Protein AF-A0A1Q6UG40-F1 (afdb_monomer_lite)

Foldseek 3Di:
DPDDPVVVVVVVVVVVVVVVVVDDDDCPVVVVLPPQQVVVVCPPPPPDDDDDAAAAPPVVLVVVLLCVLADPVLVVLLSVLSVCVRVCPPVLVVVLVVLVVVLVVLVVVLVVLVVVCVVDPCVPVSVVVSVVSVVVSVVSVVVSVVSVPPLSLVPHDLRNNLVLLLVVVCVVAVSVCCRVPVPLPADADPVRHGHDDSVSCNLDPVSVLSSLSSLLSSVVCVVPVPQPSDSCSVCVVCVVPDHSVSSSVVSVVVVVVVLVPDDDDDPQQSLLPPQWAFPAADPVFQKTKIKHQALSNQVSLCVQQVEDRHDPPCHVCSNVVQKIKIFIFHQDPVRGTHTAWMFIAGPQAGPDIAGRHRHAGDQVCLVVVLVVVCSSVVDNPVQVCVVVVRYDPQLSRAWDAAPVRGIDGLVPDDAATEHAEEELVSRDQQSQQRYAYAEYEQAAEDDPVSLSSVVSHNHYQAYACVNYQYDLVVVVVSLVVCVVVVNVRSVNRLLPHLVVLSNQWFAADPLEPPDSPPPDDDRIDRQLPDPAQGETEEHAAEPVVLVRGQQQRYEYAEYEYEEEDDQSSLVSQLNHPEYQEYEDENYEPVHDQAAENQSHHYDWAPYALVVCLPVPPPQDLDDDPPPSPPSRQVRTFREYEYAQYHPDHDQQRYHHHLQHAEYGYEYLEEHDLVEQEAEPQSNQNHQYDEYENYEPVNYQYYHHHLNHQEYYYYLYEPQNPQAAEQLSNQNHQEYEAYLYEAANHQEYHHHQNHAYYEHEQYHYHLAHEAACQNNLNHAEYEYYNPPQHEPNYQYYHHHLNYQEYEYYSYEHARHQEDACLSNLNHAYYEAENYEAQRHQEYEAEPYHYYYHNYYHHPNRDYHYHYRDPDDPDPDDDDDDDDDDD

Secondary structure (DSSP, 8-state):
--SHHHHHHHHHHHHHHHHTSSS--S-HHHHHHHHHHHHHHHHHH--S-------BTTHHHHHHHHHTTS-HHHHHHHHHHHHHHHHHHHHHHHHHHHHHHHHHHHHHHHHHHHHHHHH-S-HHHHHHHHHHHHHHHHHHHHHHHHTT---TTTTS-HHHHHHHHHHHHIIIIIHHHHHHT-TT--EE-TTS-EE--HHHHHTSHHHHHHHHHHHHHHHHHHH-TTT-SSTHHHHHHTTT--SHHHHHHHHHHHHHHHHHS-----HHHHHTTTTEEEEEEETTTTEEEEEE-SHHHHHHHHHHH-STT-TTTTHHHHHTTSEEEEEEEEEPTTS-EEEEEEEEEETTEEEEEE-GGG-PPPGGGHHHHHHHHHHHHS---HHHHHHTT-B--GGGGTEEE-TTS-EEESTT--S-EEES-EETTTS-GGGGGGEEES-EE--SB--HHHHHHHTTSSEE--EE-TT--B-HHHHHHHHHHHHHTT-HHHHHHHHT-TTGGGGTEEPBP-SS---TT-SS----EEGGG--S-EEEEEEEE-HHHHHH--GGGEEEEEEEEEEE--HHHHHHHTTSSEEEEEEEEEEE-TT-SSEE-TT--B------GGGSTTS-GGGSS--STT-GGGHHHHHSS-EEEEES-BSPPPGGGEE--TT--EEEEEEEEE--TT--EEE-TT-TT--EEEEEEEE-TT-SEEEPPTT--EEEEES-B-TT-SEEE-TT-TT--EEEEES-EETT-SEEE--TT--EEEEES-EE-TT-EEE-TT-TT--EEEEE-GGG-B---SEEEPPTT--EEEEES-B-SS--EEE-TT-TT--EEEEES-EETT--EEEEESSEEEEES-EE-TTPEEEEEP----PPPP-PPPPPP----

Structure (mmCIF, N/CA/C/O backbone):
data_AF-A0A1Q6UG40-F1
#
_entry.id   AF-A0A1Q6UG40-F1
#
loop_
_atom_site.group_PDB
_atom_site.id
_atom_site.type_symbol
_atom_site.label_atom_id
_atom_site.label_alt_id
_atom_site.label_comp_id
_atom_site.label_asym_id
_atom_site.label_entity_id
_atom_site.label_seq_id
_atom_site.pdbx_PDB_ins_code
_atom_site.Cartn_x
_atom_site.Cartn_y
_atom_site.Cartn_z
_atom_site.occupancy
_atom_site.B_iso_or_equiv
_atom_site.auth_seq_id
_atom_site.auth_comp_id
_atom_site.auth_asym_id
_atom_site.auth_atom_id
_atom_site.pdbx_PDB_model_num
ATOM 1 N N . MET A 1 1 ? -66.077 -42.762 45.509 1.00 39.59 1 MET A N 1
ATOM 2 C CA . MET A 1 1 ? -64.670 -42.883 45.060 1.00 39.59 1 MET A CA 1
ATOM 3 C C . MET A 1 1 ? -64.153 -41.553 44.498 1.00 39.59 1 MET A C 1
ATOM 5 O O . MET A 1 1 ? -63.735 -41.480 43.356 1.00 39.59 1 MET A O 1
ATOM 9 N N . PHE A 1 2 ? -64.193 -40.487 45.300 1.00 36.03 2 PHE A N 1
ATOM 10 C CA . PHE A 1 2 ? -63.663 -39.154 44.973 1.00 36.03 2 PHE A CA 1
ATOM 11 C C . PHE A 1 2 ? -63.249 -38.512 46.306 1.00 36.03 2 PHE A C 1
ATOM 13 O O . PHE A 1 2 ? -63.981 -37.710 46.870 1.00 36.03 2 PHE A O 1
ATOM 20 N N . SER A 1 3 ? -62.140 -38.963 46.897 1.00 40.56 3 SER A N 1
ATOM 21 C CA . SER A 1 3 ? -61.566 -38.284 48.078 1.00 40.56 3 SER A CA 1
ATOM 22 C C . SER A 1 3 ? -60.092 -38.599 48.356 1.00 40.56 3 SER A C 1
ATOM 24 O O . SER A 1 3 ? -59.458 -37.835 49.072 1.00 40.56 3 SER A O 1
ATOM 26 N N . GLN A 1 4 ? -59.498 -39.645 47.766 1.00 37.47 4 GLN A N 1
ATOM 27 C CA . GLN A 1 4 ? -58.098 -40.003 48.056 1.00 37.47 4 GLN A CA 1
ATOM 28 C C . GLN A 1 4 ? -57.055 -39.359 47.121 1.00 37.47 4 GLN A C 1
ATOM 30 O O . GLN A 1 4 ? -55.926 -39.129 47.544 1.00 37.47 4 GLN A O 1
ATOM 35 N N . SER A 1 5 ? -57.414 -38.958 45.897 1.00 40.28 5 SER A N 1
ATOM 36 C CA . SER A 1 5 ? -56.448 -38.369 44.946 1.00 40.28 5 SER A CA 1
ATOM 37 C C . SER A 1 5 ? -56.150 -36.883 45.191 1.00 40.28 5 SER A C 1
ATOM 39 O O . SER A 1 5 ? -55.097 -36.397 44.796 1.00 40.28 5 SER A O 1
ATOM 41 N N . PHE A 1 6 ? -57.040 -36.154 45.873 1.00 39.97 6 PHE A N 1
ATOM 42 C CA . PHE A 1 6 ? -56.840 -34.726 46.158 1.00 39.97 6 PHE A CA 1
ATOM 43 C C . PHE A 1 6 ? -55.908 -34.502 47.360 1.00 39.97 6 PHE A C 1
ATOM 45 O O . PHE A 1 6 ? -55.120 -33.560 47.373 1.00 39.97 6 PHE A O 1
ATOM 52 N N . PHE A 1 7 ? -55.936 -35.415 48.336 1.00 38.53 7 PHE A N 1
ATOM 53 C CA . PHE A 1 7 ? -55.075 -35.359 49.521 1.00 38.53 7 PHE A CA 1
ATOM 54 C C . PHE A 1 7 ? -53.616 -35.729 49.205 1.00 38.53 7 PHE A C 1
ATOM 56 O O . PHE A 1 7 ? -52.702 -35.125 49.757 1.00 38.53 7 PHE A O 1
ATOM 63 N N . ALA A 1 8 ? -53.387 -36.649 48.259 1.00 40.66 8 ALA A N 1
ATOM 64 C CA . ALA A 1 8 ? -52.042 -37.026 47.813 1.00 40.66 8 ALA A CA 1
ATOM 65 C C . ALA A 1 8 ? -51.332 -35.897 47.038 1.00 40.66 8 ALA A C 1
ATOM 67 O O . ALA A 1 8 ? -50.136 -35.680 47.218 1.00 40.66 8 ALA A O 1
ATOM 68 N N . ILE A 1 9 ? -52.074 -35.128 46.232 1.00 46.69 9 ILE A N 1
ATOM 69 C CA . ILE A 1 9 ? -51.535 -33.972 45.498 1.00 46.69 9 ILE A CA 1
ATOM 70 C C . ILE A 1 9 ? -51.233 -32.810 46.458 1.00 46.69 9 ILE A C 1
ATOM 72 O O . ILE A 1 9 ? -50.207 -32.148 46.310 1.00 46.69 9 ILE A O 1
ATOM 76 N N . LEU A 1 10 ? -52.066 -32.601 47.488 1.00 40.84 10 LEU A N 1
ATOM 77 C CA . LEU A 1 10 ? -51.805 -31.585 48.513 1.00 40.84 10 LEU A CA 1
ATOM 78 C C . LEU A 1 10 ? -50.576 -31.926 49.375 1.00 40.84 10 LEU A C 1
ATOM 80 O O . LEU A 1 10 ? -49.782 -31.036 49.669 1.00 40.84 10 LEU A O 1
ATOM 84 N N . LEU A 1 11 ? -50.381 -33.203 49.738 1.00 42.00 11 LEU A N 1
ATOM 85 C CA . LEU A 1 11 ? -49.200 -33.647 50.491 1.00 42.00 11 LEU A CA 1
ATOM 86 C C . LEU A 1 11 ? -47.909 -33.548 49.669 1.00 42.00 11 LEU A C 1
ATOM 88 O O . LEU A 1 11 ? -46.872 -33.185 50.219 1.00 42.00 11 LEU A O 1
ATOM 92 N N . TYR A 1 12 ? -47.969 -33.806 48.359 1.00 46.62 12 TYR A N 1
ATOM 93 C CA . TYR A 1 12 ? -46.810 -33.655 47.475 1.00 46.62 12 TYR A CA 1
ATOM 94 C C . TYR A 1 12 ? -46.382 -32.185 47.347 1.00 46.62 12 TYR A C 1
ATOM 96 O O . TYR A 1 12 ? -45.188 -31.891 47.404 1.00 46.62 12 TYR A O 1
ATOM 104 N N . PHE A 1 13 ? -47.347 -31.256 47.270 1.00 43.81 13 PHE A N 1
ATOM 105 C CA . PHE A 1 13 ? -47.090 -29.809 47.272 1.00 43.81 13 PHE A CA 1
ATOM 106 C C . PHE A 1 13 ? -46.579 -29.288 48.626 1.00 43.81 13 PHE A C 1
ATOM 108 O O . PHE A 1 13 ? -45.712 -28.417 48.650 1.00 43.81 13 PHE A O 1
ATOM 115 N N . PHE A 1 14 ? -47.053 -29.829 49.755 1.00 41.72 14 PHE A N 1
ATOM 116 C CA . PHE A 1 14 ? -46.550 -29.446 51.083 1.00 41.72 14 PHE A CA 1
ATOM 117 C C . PHE A 1 14 ? -45.149 -30.006 51.376 1.00 41.72 14 PHE A C 1
ATOM 119 O O . PHE A 1 14 ? -44.332 -29.304 51.968 1.00 41.72 14 PHE A O 1
ATOM 126 N N . ALA A 1 15 ? -44.834 -31.221 50.915 1.00 40.84 15 ALA A N 1
ATOM 127 C CA . ALA A 1 15 ? -43.503 -31.813 51.067 1.00 40.84 15 ALA A CA 1
ATOM 128 C C . ALA A 1 15 ? -42.444 -31.103 50.202 1.00 40.84 15 ALA A C 1
ATOM 130 O O . ALA A 1 15 ? -41.329 -30.871 50.663 1.00 40.84 15 ALA A O 1
ATOM 131 N N . THR A 1 16 ? -42.799 -30.677 48.983 1.00 44.38 16 THR A N 1
ATOM 132 C CA . THR A 1 16 ? -41.901 -29.860 48.140 1.00 44.38 16 THR A CA 1
ATOM 133 C C . THR A 1 16 ? -41.761 -28.424 48.645 1.00 44.38 16 THR A C 1
ATOM 135 O O . THR A 1 16 ? -40.687 -27.843 48.501 1.00 44.38 16 THR A O 1
ATOM 138 N N . ALA A 1 17 ? -42.789 -27.867 49.295 1.00 40.03 17 ALA A N 1
ATOM 139 C CA . ALA A 1 17 ? -42.702 -26.557 49.938 1.00 40.03 17 ALA A CA 1
ATOM 140 C C . ALA A 1 17 ? -41.814 -26.566 51.196 1.00 40.03 17 ALA A C 1
ATOM 142 O O . ALA A 1 17 ? -41.094 -25.596 51.411 1.00 40.03 17 ALA A O 1
ATOM 143 N N . LEU A 1 18 ? -41.803 -27.644 51.996 1.00 36.28 18 LEU A N 1
ATOM 144 C CA . LEU A 1 18 ? -40.934 -27.735 53.180 1.00 36.28 18 LEU A CA 1
ATOM 145 C C . LEU A 1 18 ? -39.449 -27.910 52.820 1.00 36.28 18 LEU A C 1
ATOM 147 O O . LEU A 1 18 ? -38.599 -27.307 53.465 1.00 36.28 18 LEU A O 1
ATOM 151 N N . ILE A 1 19 ? -39.136 -28.661 51.758 1.00 42.12 19 ILE A N 1
ATOM 152 C CA . ILE A 1 19 ? -37.749 -28.866 51.293 1.00 42.12 19 ILE A CA 1
ATOM 153 C C . ILE A 1 19 ? -37.148 -27.573 50.700 1.00 42.12 19 ILE A C 1
ATOM 155 O O . ILE A 1 19 ? -35.935 -27.387 50.703 1.00 42.12 19 ILE A O 1
ATOM 159 N N . PHE A 1 20 ? -37.984 -26.634 50.244 1.00 37.16 20 PHE A N 1
ATOM 160 C CA . PHE A 1 20 ? -37.540 -25.346 49.698 1.00 37.16 20 PHE A CA 1
ATOM 161 C C . PHE A 1 20 ? -37.399 -24.218 50.735 1.00 37.16 20 PHE A C 1
ATOM 163 O O . PHE A 1 20 ? -36.894 -23.150 50.392 1.00 37.16 20 PHE A O 1
ATOM 170 N N . VAL A 1 21 ? -37.815 -24.426 51.990 1.00 37.66 21 VAL A N 1
ATOM 171 C CA . VAL A 1 21 ? -37.723 -23.405 53.056 1.00 37.66 21 VAL A CA 1
ATOM 172 C C . VAL A 1 21 ? -36.358 -23.410 53.765 1.00 37.66 21 VAL A C 1
ATOM 174 O O . VAL A 1 21 ? -36.013 -22.421 54.404 1.00 37.66 21 VAL A O 1
ATOM 177 N N . GLU A 1 22 ? -35.521 -24.435 53.578 1.00 37.16 22 GLU A N 1
ATOM 178 C CA . GLU A 1 22 ? -34.162 -24.470 54.154 1.00 37.16 22 GLU A CA 1
ATOM 179 C C . GLU A 1 22 ? -33.068 -23.838 53.277 1.00 37.16 22 GLU A C 1
ATOM 181 O O . GLU A 1 22 ? -31.968 -23.597 53.764 1.00 37.16 22 GLU A O 1
ATOM 186 N N . ASN A 1 23 ? -33.358 -23.465 52.026 1.00 37.25 23 ASN A N 1
ATOM 187 C CA . ASN A 1 23 ? -32.392 -22.786 51.159 1.00 37.25 23 ASN A CA 1
ATOM 188 C C . ASN A 1 23 ? -32.897 -21.391 50.767 1.00 37.25 23 ASN A C 1
ATOM 190 O O . ASN A 1 23 ? -33.620 -21.214 49.789 1.00 37.25 23 ASN A O 1
ATOM 194 N N . ASN A 1 24 ? -32.496 -20.390 51.555 1.00 44.00 24 ASN A N 1
ATOM 195 C CA . ASN A 1 24 ? -32.665 -18.958 51.286 1.00 44.00 24 ASN A CA 1
ATOM 196 C C . ASN A 1 24 ? -32.264 -18.593 49.841 1.00 44.00 24 ASN A C 1
ATOM 198 O O . ASN A 1 24 ? -31.086 -18.366 49.600 1.00 44.00 24 ASN A O 1
ATOM 202 N N . LEU A 1 25 ? -33.215 -18.478 48.901 1.00 34.88 25 LEU A N 1
ATOM 203 C CA . LEU A 1 25 ? -33.052 -17.757 47.622 1.00 34.88 25 LEU A CA 1
ATOM 204 C C . LEU A 1 25 ? -34.414 -17.457 46.947 1.00 34.88 25 LEU A C 1
ATOM 206 O O . LEU A 1 25 ? -35.075 -18.322 46.372 1.00 34.88 25 LEU A O 1
ATOM 210 N N . THR A 1 26 ? -34.842 -16.194 47.070 1.00 39.25 26 THR A N 1
ATOM 211 C CA . THR A 1 26 ? -35.424 -15.292 46.036 1.00 39.25 26 THR A CA 1
ATOM 212 C C . THR A 1 26 ? -36.375 -15.805 44.932 1.00 39.25 26 THR A C 1
ATOM 214 O O . THR A 1 26 ? -36.598 -15.086 43.961 1.00 39.25 26 THR A O 1
ATOM 217 N N . THR A 1 27 ? -37.043 -16.952 45.064 1.00 35.75 27 THR A N 1
ATOM 218 C CA . THR A 1 27 ? -37.888 -17.495 43.970 1.00 35.75 27 THR A CA 1
ATOM 219 C C . THR A 1 27 ? -39.398 -17.355 44.229 1.00 35.75 27 THR A C 1
ATOM 221 O O . THR A 1 27 ? -40.209 -17.304 43.302 1.00 35.75 27 THR A O 1
ATOM 224 N N . THR A 1 28 ? -39.816 -17.171 45.484 1.00 33.97 28 THR A N 1
ATOM 225 C CA . THR A 1 28 ? -41.243 -17.141 45.865 1.00 33.97 28 THR A CA 1
ATOM 226 C C . THR A 1 28 ? -41.957 -15.842 45.467 1.00 33.97 28 THR A C 1
ATOM 228 O O . THR A 1 28 ? -43.150 -15.858 45.165 1.00 33.97 28 THR A O 1
ATOM 231 N N . ARG A 1 29 ? -41.232 -14.715 45.354 1.00 31.70 29 ARG A N 1
ATOM 232 C CA . ARG A 1 29 ? -41.783 -13.477 44.762 1.00 31.70 29 ARG A CA 1
ATOM 233 C C . ARG A 1 29 ? -42.000 -13.597 43.250 1.00 31.70 29 ARG A C 1
ATOM 235 O O . ARG A 1 29 ? -42.876 -12.925 42.722 1.00 31.70 29 ARG A O 1
ATOM 242 N N . PHE A 1 30 ? -41.285 -14.495 42.572 1.00 38.28 30 PHE A N 1
ATOM 243 C CA . PHE A 1 30 ? -41.414 -14.717 41.130 1.00 38.28 30 PHE A CA 1
ATOM 244 C C . PHE A 1 30 ? -42.687 -15.503 40.768 1.00 38.28 30 PHE A C 1
ATOM 246 O O . PHE A 1 30 ? -43.338 -15.189 39.777 1.00 38.28 30 PHE A O 1
ATOM 253 N N . MET A 1 31 ? -43.116 -16.476 41.582 1.00 31.36 31 MET A N 1
ATOM 254 C CA . MET A 1 31 ? -44.315 -17.274 41.267 1.00 31.36 31 MET A CA 1
ATOM 255 C C . MET A 1 31 ? -45.640 -16.519 41.439 1.00 31.36 31 MET A C 1
ATOM 257 O O . MET A 1 31 ? -46.554 -16.698 40.631 1.00 31.36 31 MET A O 1
ATOM 261 N N . LEU A 1 32 ? -45.740 -15.624 42.426 1.00 35.66 32 LEU A N 1
ATOM 262 C CA . LEU A 1 32 ? -46.936 -14.790 42.616 1.00 35.66 32 LEU A CA 1
ATOM 263 C C . LEU A 1 32 ? -47.108 -13.746 41.502 1.00 35.66 32 LEU A C 1
ATOM 265 O O . LEU A 1 32 ? -48.207 -13.224 41.318 1.00 35.66 32 LEU A O 1
ATOM 269 N N . LEU A 1 33 ? -46.057 -13.495 40.707 1.00 41.19 33 LEU A N 1
ATOM 270 C CA . LEU A 1 33 ? -46.097 -12.526 39.620 1.00 41.19 33 LEU A CA 1
ATOM 271 C C . LEU A 1 33 ? -46.710 -13.060 38.305 1.00 41.19 33 LEU A C 1
ATOM 273 O O . LEU A 1 33 ? -47.252 -12.285 37.516 1.00 41.19 33 LEU A O 1
ATOM 277 N N . PHE A 1 34 ? -46.697 -14.380 38.083 1.00 40.41 34 PHE A N 1
ATOM 278 C CA . PHE A 1 34 ? -46.895 -14.982 36.752 1.00 40.41 34 PHE A CA 1
ATOM 279 C C . PHE A 1 34 ? -48.309 -15.511 36.436 1.00 40.41 34 PHE A C 1
ATOM 281 O O . PHE A 1 34 ? -48.671 -15.615 35.263 1.00 40.41 34 PHE A O 1
ATOM 288 N N . CYS A 1 35 ? -49.138 -15.825 37.435 1.00 39.09 35 CYS A N 1
ATOM 289 C CA . CYS A 1 35 ? -50.489 -16.372 37.206 1.00 39.09 35 CYS A CA 1
ATOM 290 C C . CYS A 1 35 ? -51.530 -15.396 36.599 1.00 39.09 35 CYS A C 1
ATOM 292 O O . CYS A 1 35 ? -52.339 -15.844 35.783 1.00 39.09 35 CYS A O 1
ATOM 294 N N . PRO A 1 36 ? -51.552 -14.087 36.924 1.00 43.34 36 PRO A N 1
ATOM 295 C CA . PRO A 1 36 ? -52.635 -13.192 36.485 1.00 43.34 36 PRO A CA 1
ATOM 296 C C . PRO A 1 36 ? -52.672 -12.943 34.967 1.00 43.34 36 PRO A C 1
ATOM 298 O O . PRO A 1 36 ? -53.741 -12.933 34.358 1.00 43.34 36 PRO A O 1
ATOM 301 N N . ILE A 1 37 ? -51.495 -12.831 34.341 1.00 43.56 37 ILE A N 1
ATOM 302 C CA . ILE A 1 37 ? -51.318 -12.537 32.908 1.00 43.56 37 ILE A CA 1
ATOM 303 C C . ILE A 1 37 ? -51.905 -13.669 32.049 1.00 43.56 37 ILE A C 1
ATOM 305 O O . ILE A 1 37 ? -52.737 -13.436 31.173 1.00 43.56 37 ILE A O 1
ATOM 309 N N . LEU A 1 38 ? -51.546 -14.918 32.365 1.00 44.66 38 LEU A N 1
ATOM 310 C CA . LEU A 1 38 ? -52.033 -16.122 31.679 1.00 44.66 38 LEU A CA 1
ATOM 311 C C . LEU A 1 38 ? -53.560 -16.284 31.783 1.00 44.66 38 LEU A C 1
ATOM 313 O O . LEU A 1 38 ? -54.207 -16.709 30.824 1.00 44.66 38 LEU A O 1
ATOM 317 N N . ILE A 1 39 ? -54.153 -15.910 32.921 1.00 43.97 39 ILE A N 1
ATOM 318 C CA . ILE A 1 39 ? -55.601 -16.014 33.161 1.00 43.97 39 ILE A CA 1
ATOM 319 C C . ILE A 1 39 ? -56.376 -14.910 32.418 1.00 43.97 39 ILE A C 1
ATOM 321 O O . ILE A 1 39 ? -57.445 -15.190 31.864 1.00 43.97 39 ILE A O 1
ATOM 325 N N . TYR A 1 40 ? -55.845 -13.683 32.355 1.00 45.38 40 TYR A N 1
ATOM 326 C CA . TYR A 1 40 ? -56.453 -12.570 31.614 1.00 45.38 40 TYR A CA 1
ATOM 327 C C . TYR A 1 40 ? -56.503 -12.850 30.102 1.00 45.38 40 TYR A C 1
ATOM 329 O O . TYR A 1 40 ? -57.566 -12.735 29.482 1.00 45.38 40 TYR A O 1
ATOM 337 N N . PHE A 1 41 ? -55.391 -13.323 29.526 1.00 44.62 41 PHE A N 1
ATOM 338 C CA . PHE A 1 41 ? -55.305 -13.656 28.100 1.00 44.62 41 PHE A CA 1
ATOM 339 C C . PHE A 1 41 ? -56.192 -14.841 27.701 1.00 44.62 41 PHE A C 1
ATOM 341 O O . PHE A 1 41 ? -56.800 -14.821 26.630 1.00 44.62 41 PHE A O 1
ATOM 348 N N . ARG A 1 42 ? -56.354 -15.840 28.579 1.00 43.12 42 ARG A N 1
ATOM 349 C CA . ARG A 1 42 ? -57.248 -16.981 28.321 1.00 43.12 42 ARG A CA 1
ATOM 350 C C . ARG A 1 42 ? -58.736 -16.594 28.397 1.00 43.12 42 ARG A C 1
ATOM 352 O O . ARG A 1 42 ? -59.542 -17.152 27.660 1.00 43.12 42 ARG A O 1
ATOM 359 N N . LYS A 1 43 ? -59.123 -15.624 29.241 1.00 41.44 43 LYS A N 1
ATOM 360 C CA . LYS A 1 43 ? -60.532 -15.201 29.426 1.00 41.44 43 LYS A CA 1
ATOM 361 C C . LYS A 1 43 ? -61.072 -14.241 28.352 1.00 41.44 43 LYS A C 1
ATOM 363 O O . LYS A 1 43 ? -62.271 -14.284 28.085 1.00 41.44 43 LYS A O 1
ATOM 368 N N . GLN A 1 44 ? -60.242 -13.376 27.759 1.00 43.09 44 GLN A N 1
ATOM 369 C CA . GLN A 1 44 ? -60.693 -12.331 26.816 1.00 43.09 44 GLN A CA 1
ATOM 370 C C . GLN A 1 44 ? -61.083 -12.861 25.421 1.00 43.09 44 GLN A C 1
ATOM 372 O O . GLN A 1 44 ? -61.948 -12.269 24.781 1.00 43.09 44 GLN A O 1
ATOM 377 N N . PHE A 1 45 ? -60.515 -13.985 24.965 1.00 36.38 45 PHE A N 1
ATOM 378 C CA . PHE A 1 45 ? -60.732 -14.490 23.597 1.00 36.38 45 PHE A CA 1
ATOM 379 C C . PHE A 1 45 ? -61.449 -15.848 23.491 1.00 36.38 45 PHE A C 1
ATOM 381 O O . PHE A 1 45 ? -62.003 -16.146 22.437 1.00 36.38 45 PHE A O 1
ATOM 388 N N . PHE A 1 46 ? -61.545 -16.635 24.570 1.00 41.34 46 PHE A N 1
ATOM 389 C CA . PHE A 1 46 ? -62.253 -17.930 24.571 1.00 41.34 46 PHE A CA 1
ATOM 390 C C . PHE A 1 46 ? -63.706 -17.849 25.079 1.00 41.34 46 PHE A C 1
ATOM 392 O O . PHE A 1 46 ? -64.241 -18.803 25.639 1.00 41.34 46 PHE A O 1
ATOM 399 N N . ARG A 1 47 ? -64.394 -16.717 24.864 1.00 33.84 47 ARG A N 1
ATOM 400 C CA . ARG A 1 47 ? -65.866 -16.649 24.957 1.00 33.84 47 ARG A CA 1
ATOM 401 C C . ARG A 1 47 ? -66.493 -17.003 23.607 1.00 33.84 47 ARG A C 1
ATOM 403 O O . ARG A 1 47 ? -67.119 -16.180 22.951 1.00 33.84 47 ARG A O 1
ATOM 410 N N . GLY A 1 48 ? -66.306 -18.249 23.203 1.00 29.27 48 GLY A N 1
ATOM 411 C CA . GLY A 1 48 ? -66.958 -18.879 22.061 1.00 29.27 48 GLY A CA 1
ATOM 412 C C . GLY A 1 48 ? -67.028 -20.371 22.348 1.00 29.27 48 GLY A C 1
ATOM 413 O O . GLY A 1 48 ? -66.082 -20.913 22.911 1.00 29.27 48 GLY A O 1
ATOM 414 N N . LYS A 1 49 ? -68.174 -20.996 22.063 1.00 32.50 49 LYS A N 1
ATOM 415 C CA . LYS A 1 49 ? -68.477 -22.411 22.338 1.00 32.50 49 LYS A CA 1
ATOM 416 C C . LYS A 1 49 ? -67.259 -23.315 22.095 1.00 32.50 49 LYS A C 1
ATOM 418 O O . LYS A 1 49 ? -66.633 -23.224 21.045 1.00 32.50 49 LYS A O 1
ATOM 423 N N . ILE A 1 50 ? -66.958 -24.181 23.064 1.00 38.19 50 ILE A N 1
ATOM 424 C CA . ILE A 1 50 ? -65.946 -25.234 22.942 1.00 38.19 50 ILE A CA 1
ATOM 425 C C . ILE A 1 50 ? -66.374 -26.145 21.785 1.00 38.19 50 ILE A C 1
ATOM 427 O O . ILE A 1 50 ? -67.346 -26.887 21.903 1.00 38.19 50 ILE A O 1
ATOM 431 N N . GLY A 1 51 ? -65.670 -26.017 20.666 1.00 38.19 51 GLY A N 1
ATOM 432 C CA . GLY A 1 51 ? -65.752 -26.854 19.477 1.00 38.19 51 GLY A CA 1
ATOM 433 C C . GLY A 1 51 ? -64.442 -26.702 18.702 1.00 38.19 51 GLY A C 1
ATOM 434 O O . GLY A 1 51 ? -64.069 -25.580 18.370 1.00 38.19 51 GLY A O 1
ATOM 435 N N . GLU A 1 52 ? -63.724 -27.816 18.541 1.00 51.25 52 GLU A N 1
ATOM 436 C CA . GLU A 1 52 ? -62.578 -28.079 17.646 1.00 51.25 52 GLU A CA 1
ATOM 437 C C . GLU A 1 52 ? -61.822 -26.857 17.082 1.00 51.25 52 GLU A C 1
ATOM 439 O O . GLU A 1 52 ? -61.946 -26.514 15.908 1.00 51.25 52 GLU A O 1
ATOM 444 N N . LYS A 1 53 ? -60.977 -26.202 17.889 1.00 61.94 53 LYS A N 1
ATOM 445 C CA . LYS A 1 53 ? -60.005 -25.228 17.367 1.00 61.94 53 LYS A CA 1
ATOM 446 C C . LYS A 1 53 ? -58.614 -25.538 17.910 1.00 61.94 53 LYS A C 1
ATOM 448 O O . LYS A 1 53 ? -58.425 -25.562 19.122 1.00 61.94 53 LYS A O 1
ATOM 453 N N . MET A 1 54 ? -57.670 -25.793 17.002 1.00 71.19 54 MET A N 1
ATOM 454 C CA . MET A 1 54 ? -56.264 -26.078 17.304 1.00 71.19 54 MET A CA 1
ATOM 455 C C . MET A 1 54 ? -55.642 -24.928 18.112 1.00 71.19 54 MET A C 1
ATOM 457 O O . MET A 1 54 ? -55.841 -23.756 17.779 1.00 71.19 54 MET A O 1
ATOM 461 N N . VAL A 1 55 ? -54.902 -25.258 19.174 1.00 84.44 55 VAL A N 1
ATOM 462 C CA . VAL A 1 55 ? -54.195 -24.292 20.035 1.00 84.44 55 VAL A CA 1
ATOM 463 C C . VAL A 1 55 ? -52.695 -24.590 20.083 1.00 84.44 55 VAL A C 1
ATOM 465 O O . VAL A 1 55 ? -52.254 -25.630 19.605 1.00 84.44 55 VAL A O 1
ATOM 468 N N . ILE A 1 56 ? -51.899 -23.680 20.653 1.00 83.81 56 ILE A N 1
ATOM 469 C CA . ILE A 1 56 ? -50.478 -23.930 20.939 1.00 83.81 56 ILE A CA 1
ATOM 470 C C . ILE A 1 56 ? -50.378 -24.721 22.249 1.00 83.81 56 ILE A C 1
ATOM 472 O O . ILE A 1 56 ? -50.817 -24.233 23.293 1.00 83.81 56 ILE A O 1
ATOM 476 N N . ALA A 1 57 ? -49.804 -25.923 22.196 1.00 82.12 57 ALA A N 1
ATOM 477 C CA . ALA A 1 57 ? -49.685 -26.835 23.334 1.00 82.12 57 ALA A CA 1
ATOM 478 C C . ALA A 1 57 ? -48.732 -26.291 24.414 1.00 82.12 57 ALA A C 1
ATOM 480 O O . ALA A 1 57 ? -49.083 -26.229 25.592 1.00 82.12 57 ALA A O 1
ATOM 481 N N . ASN A 1 58 ? -47.556 -25.812 24.005 1.00 87.62 58 ASN A N 1
ATOM 482 C CA . ASN A 1 58 ? -46.529 -25.209 24.860 1.00 87.62 58 ASN A CA 1
ATOM 483 C C . ASN A 1 58 ? -46.630 -23.672 24.863 1.00 87.62 58 ASN A C 1
ATOM 485 O O . ASN A 1 58 ? -45.683 -22.936 24.579 1.00 87.62 58 ASN A O 1
ATOM 489 N N . PHE A 1 59 ? -47.836 -23.162 25.140 1.00 81.19 59 PHE A N 1
ATOM 490 C CA . PHE A 1 59 ? -48.136 -21.727 25.056 1.00 81.19 59 PHE A CA 1
ATOM 491 C C . PHE A 1 59 ? -47.245 -20.877 25.975 1.00 81.19 59 PHE A C 1
ATOM 493 O O . PHE A 1 59 ? -46.897 -19.745 25.637 1.00 81.19 59 PHE A O 1
ATOM 500 N N . ARG A 1 60 ? -46.847 -21.413 27.134 1.00 75.25 60 ARG A N 1
ATOM 501 C CA . ARG A 1 60 ? -45.978 -20.709 28.084 1.00 75.25 60 ARG A CA 1
ATOM 502 C C . ARG A 1 60 ? -44.593 -20.463 27.483 1.00 75.25 60 ARG A C 1
ATOM 504 O O . ARG A 1 60 ? -44.096 -19.346 27.554 1.00 75.25 60 ARG A O 1
ATOM 511 N N . GLU A 1 61 ? -44.015 -21.481 26.869 1.00 81.44 61 GLU A N 1
ATOM 512 C CA . GLU A 1 61 ? -42.701 -21.463 26.234 1.00 81.44 61 GLU A CA 1
ATOM 513 C C . GLU A 1 61 ? -42.722 -20.577 24.981 1.00 81.44 61 GLU A C 1
ATOM 515 O O . GLU A 1 61 ? -41.870 -19.706 24.822 1.00 81.44 61 GLU A O 1
ATOM 520 N N . TYR A 1 62 ? -43.768 -20.693 24.159 1.00 83.50 62 TYR A N 1
ATOM 521 C CA . TYR A 1 62 ? -44.007 -19.803 23.019 1.00 83.50 62 TYR A CA 1
ATOM 522 C C . TYR A 1 62 ? -44.068 -18.324 23.430 1.00 83.50 62 TYR A C 1
ATOM 524 O O . TYR A 1 62 ? -43.382 -17.477 22.857 1.00 83.50 62 TYR A O 1
ATOM 532 N N . THR A 1 63 ? -44.869 -17.998 24.451 1.00 78.88 63 THR A N 1
ATOM 533 C CA . THR A 1 63 ? -44.964 -16.613 24.933 1.00 78.88 63 THR A CA 1
ATOM 534 C C . THR A 1 63 ? -43.675 -16.124 25.580 1.00 78.88 63 THR A C 1
ATOM 536 O O . THR A 1 63 ? -43.441 -14.921 25.566 1.00 78.88 63 THR A O 1
ATOM 539 N N . ALA A 1 64 ? -42.833 -17.011 26.121 1.00 76.56 64 ALA A N 1
ATOM 540 C CA . ALA A 1 64 ? -41.513 -16.638 26.614 1.00 76.56 64 ALA A CA 1
ATOM 541 C C . ALA A 1 64 ? -40.595 -16.194 25.465 1.00 76.56 64 ALA A C 1
ATOM 543 O O . ALA A 1 64 ? -39.990 -15.137 25.577 1.00 76.56 64 ALA A O 1
ATOM 544 N N . VAL A 1 65 ? -40.585 -16.912 24.336 1.00 77.50 65 VAL A N 1
ATOM 545 C CA . VAL A 1 65 ? -39.805 -16.518 23.145 1.00 77.50 65 VAL A CA 1
ATOM 546 C C . VAL A 1 65 ? -40.270 -15.179 22.581 1.00 77.50 65 VAL A C 1
ATOM 548 O O . VAL A 1 65 ? -39.450 -14.328 22.267 1.00 77.50 65 VAL A O 1
ATOM 551 N N . LEU A 1 66 ? -41.582 -14.931 22.498 1.00 79.50 66 LEU A N 1
ATOM 552 C CA . LEU A 1 66 ? -42.081 -13.632 22.023 1.00 79.50 66 LEU A CA 1
ATOM 553 C C . LEU A 1 66 ? -41.720 -12.459 22.941 1.00 79.50 66 LEU A C 1
ATOM 555 O O . LEU A 1 66 ? -41.745 -11.313 22.497 1.00 79.50 66 LEU A O 1
ATOM 559 N N . ARG A 1 67 ? -41.388 -12.714 24.212 1.00 73.81 67 ARG A N 1
ATOM 560 C CA . ARG A 1 67 ? -40.912 -11.659 25.115 1.00 73.81 67 ARG A CA 1
ATOM 561 C C . ARG A 1 67 ? -39.501 -11.196 24.774 1.00 73.81 67 ARG A C 1
ATOM 563 O O . ARG A 1 67 ? -39.192 -10.054 25.089 1.00 73.81 67 ARG A O 1
ATOM 570 N N . ASP A 1 68 ? -38.708 -12.012 24.079 1.00 73.75 68 ASP A N 1
ATOM 571 C CA . ASP A 1 68 ? -37.356 -11.650 23.633 1.00 73.75 68 ASP A CA 1
ATOM 572 C C . ASP A 1 68 ? -37.361 -10.515 22.587 1.00 73.75 68 ASP A C 1
ATOM 574 O O . ASP A 1 68 ? -36.317 -9.953 22.277 1.00 73.75 68 ASP A O 1
ATOM 578 N N . VAL A 1 69 ? -38.535 -10.134 22.066 1.00 72.06 69 VAL A N 1
ATOM 579 C CA . VAL A 1 69 ? -38.729 -8.952 21.203 1.00 72.06 69 VAL A CA 1
ATOM 580 C C . VAL A 1 69 ? -38.593 -7.625 21.984 1.00 72.06 69 VAL A C 1
ATOM 582 O O . VAL A 1 69 ? -38.466 -6.556 21.376 1.00 72.06 69 VAL A O 1
ATOM 585 N N . TYR A 1 70 ? -38.610 -7.673 23.321 1.00 74.06 70 TYR A N 1
ATOM 586 C CA . TYR A 1 70 ? -38.648 -6.509 24.213 1.00 74.06 70 TYR A CA 1
ATOM 587 C C . TYR A 1 70 ? -37.539 -6.549 25.276 1.00 74.06 70 TYR A C 1
ATOM 589 O O . TYR A 1 70 ? -37.024 -7.616 25.613 1.00 74.06 70 TYR A O 1
ATOM 597 N N . SER A 1 71 ? -37.209 -5.395 25.867 1.00 64.44 71 SER A N 1
ATOM 598 C CA . SER A 1 71 ? -36.242 -5.329 26.969 1.00 64.44 71 SER A CA 1
ATOM 599 C C . SER A 1 71 ? -36.774 -5.929 28.280 1.00 64.44 71 SER A C 1
ATOM 601 O O . SER A 1 71 ? -37.982 -6.059 28.514 1.00 64.44 71 SER A O 1
ATOM 603 N N . ARG A 1 72 ? -35.845 -6.272 29.185 1.00 60.00 72 ARG A N 1
ATOM 604 C CA . ARG A 1 72 ? -36.172 -6.769 30.533 1.00 60.00 72 ARG A CA 1
ATOM 605 C C . ARG A 1 72 ? -36.902 -5.725 31.384 1.00 60.00 72 ARG A C 1
ATOM 607 O O . ARG A 1 72 ? -37.779 -6.107 32.159 1.00 60.00 72 ARG A O 1
ATOM 614 N N . ASP A 1 73 ? -36.583 -4.446 31.210 1.00 57.22 73 ASP A N 1
ATOM 615 C CA . ASP A 1 73 ? -37.176 -3.350 31.982 1.00 57.22 73 ASP A CA 1
ATOM 616 C C . ASP A 1 73 ? -38.641 -3.129 31.584 1.00 57.22 73 ASP A C 1
ATOM 618 O O . ASP A 1 73 ? -39.529 -3.132 32.444 1.00 57.22 73 ASP A O 1
ATOM 622 N N . ALA A 1 74 ? -38.929 -3.108 30.276 1.00 62.88 74 ALA A N 1
ATOM 623 C CA . ALA A 1 74 ? -40.297 -3.043 29.765 1.00 62.88 74 ALA A CA 1
ATOM 624 C C . ALA A 1 74 ? -41.155 -4.228 30.249 1.00 62.88 74 ALA A C 1
ATOM 626 O O . ALA A 1 74 ? -42.342 -4.071 30.549 1.00 62.88 74 ALA A O 1
ATOM 627 N N . MET A 1 75 ? -40.566 -5.421 30.388 1.00 70.75 75 MET A N 1
ATOM 628 C CA . MET A 1 75 ? -41.278 -6.617 30.855 1.00 70.75 75 MET A CA 1
ATOM 629 C C . MET A 1 75 ? -41.749 -6.537 32.310 1.00 70.75 75 MET A C 1
ATOM 631 O O . MET A 1 75 ? -42.812 -7.084 32.632 1.00 70.75 75 MET A O 1
ATOM 635 N N . GLY A 1 76 ? -41.011 -5.845 33.181 1.00 66.00 76 GLY A N 1
ATOM 636 C CA . GLY A 1 76 ? -41.433 -5.599 34.562 1.00 66.00 76 GLY A CA 1
ATOM 637 C C . GLY A 1 76 ? -42.704 -4.746 34.629 1.00 66.00 76 GLY A C 1
ATOM 638 O O . GLY A 1 76 ? -43.666 -5.104 35.316 1.00 66.00 76 GLY A O 1
ATOM 639 N N . GLU A 1 77 ? -42.744 -3.667 33.846 1.00 64.38 77 GLU A N 1
ATOM 640 C CA . GLU A 1 77 ? -43.891 -2.755 33.755 1.00 64.38 77 GLU A CA 1
ATOM 641 C C . GLU A 1 77 ? -45.116 -3.408 33.099 1.00 64.38 77 GLU A C 1
ATOM 643 O O . GLU A 1 77 ? -46.233 -3.304 33.615 1.00 64.38 77 GLU A O 1
ATOM 648 N N . ILE A 1 78 ? -44.916 -4.145 32.000 1.00 72.00 78 ILE A N 1
ATOM 649 C CA . ILE A 1 78 ? -45.980 -4.905 31.323 1.00 72.00 78 ILE A CA 1
ATOM 650 C C . ILE A 1 78 ? -46.591 -5.934 32.286 1.00 72.00 78 ILE A C 1
ATOM 652 O O . ILE A 1 78 ? -47.813 -6.115 32.326 1.00 72.00 78 ILE A O 1
ATOM 656 N N . GLY A 1 79 ? -45.757 -6.591 33.097 1.00 67.06 79 GLY A N 1
ATOM 657 C CA . GLY A 1 79 ? -46.213 -7.514 34.129 1.00 67.06 79 GLY A CA 1
ATOM 658 C C . GLY A 1 79 ? -47.109 -6.837 35.169 1.00 67.06 79 GLY A C 1
ATOM 659 O O . GLY A 1 79 ? -48.225 -7.304 35.417 1.00 67.06 79 GLY A O 1
ATOM 660 N N . ALA A 1 80 ? -46.664 -5.706 35.720 1.00 67.00 80 ALA A N 1
ATOM 661 C CA . ALA A 1 80 ? -47.423 -4.917 36.691 1.00 67.00 80 ALA A CA 1
ATOM 662 C C . ALA A 1 80 ? -48.746 -4.375 36.113 1.00 67.00 80 ALA A C 1
ATOM 664 O O . ALA A 1 80 ? -49.775 -4.400 36.792 1.00 67.00 80 ALA A O 1
ATOM 665 N N . TYR A 1 81 ? -48.753 -3.964 34.841 1.00 72.88 81 TYR A N 1
ATOM 666 C CA . TYR A 1 81 ? -49.946 -3.516 34.118 1.00 72.88 81 TYR A CA 1
ATOM 667 C C . TYR A 1 81 ? -51.040 -4.590 34.067 1.00 72.88 81 TYR A C 1
ATOM 669 O O . TYR A 1 81 ? -52.186 -4.357 34.469 1.00 72.88 81 TYR A O 1
ATOM 677 N N . TYR A 1 82 ? -50.693 -5.798 33.615 1.00 68.62 82 TYR A N 1
ATOM 678 C CA . TYR A 1 82 ? -51.655 -6.896 33.518 1.00 68.62 82 TYR A CA 1
ATOM 679 C C . TYR A 1 82 ? -52.090 -7.418 34.895 1.00 68.62 82 TYR A C 1
ATOM 681 O O . TYR A 1 82 ? -53.238 -7.843 35.060 1.00 68.62 82 TYR A O 1
ATOM 689 N N . GLN A 1 83 ? -51.227 -7.336 35.909 1.00 63.31 83 GLN A N 1
ATOM 690 C CA . GLN A 1 83 ? -51.616 -7.607 37.293 1.00 63.31 83 GLN A CA 1
ATOM 691 C C . GLN A 1 83 ? -52.607 -6.588 37.840 1.00 63.31 83 GLN A C 1
ATOM 693 O O . GLN A 1 83 ? -53.609 -6.988 38.429 1.00 63.31 83 GLN A O 1
ATOM 698 N N . ALA A 1 84 ? -52.377 -5.294 37.611 1.00 63.41 84 ALA A N 1
ATOM 699 C CA . ALA A 1 84 ? -53.296 -4.237 38.016 1.00 63.41 84 ALA A CA 1
ATOM 700 C C . ALA A 1 84 ? -54.671 -4.413 37.352 1.00 63.41 84 ALA A C 1
ATOM 702 O O . ALA A 1 84 ? -55.696 -4.317 38.028 1.00 63.41 84 ALA A O 1
ATOM 703 N N . LEU A 1 85 ? -54.715 -4.778 36.065 1.00 63.97 85 LEU A N 1
ATOM 704 C CA . LEU A 1 85 ? -55.955 -5.120 35.353 1.00 63.97 85 LEU A CA 1
ATOM 705 C C . LEU A 1 85 ? -56.667 -6.359 35.919 1.00 63.97 85 LEU A C 1
ATOM 707 O O . LEU A 1 85 ? -57.896 -6.421 35.906 1.00 63.97 85 LEU A O 1
ATOM 711 N N . THR A 1 86 ? -55.914 -7.344 36.412 1.00 57.41 86 THR A N 1
ATOM 712 C CA . THR A 1 86 ? -56.480 -8.590 36.952 1.00 57.41 86 THR A CA 1
ATOM 713 C C . THR A 1 86 ? -56.972 -8.415 38.391 1.00 57.41 86 THR A C 1
ATOM 715 O O . THR A 1 86 ? -58.075 -8.854 38.715 1.00 57.41 86 THR A O 1
ATOM 718 N N . ASN A 1 87 ? -56.209 -7.710 39.232 1.00 54.88 87 ASN A N 1
ATOM 719 C CA . ASN A 1 87 ? -56.550 -7.428 40.630 1.00 54.88 87 ASN A CA 1
ATOM 720 C C . ASN A 1 87 ? -57.695 -6.404 40.748 1.00 54.88 87 ASN A C 1
ATOM 722 O O . ASN A 1 87 ? -58.546 -6.527 41.623 1.00 54.88 87 ASN A O 1
ATOM 726 N N . SER A 1 88 ? -57.784 -5.439 39.825 1.00 54.97 88 SER A N 1
ATOM 727 C CA . SER A 1 88 ? -58.881 -4.459 39.781 1.00 54.97 88 SER A CA 1
ATOM 728 C C . SER A 1 88 ? -60.206 -5.019 39.241 1.00 54.97 88 SER A C 1
ATOM 730 O O . SER A 1 88 ? -61.223 -4.343 39.325 1.00 54.97 88 SER A O 1
ATOM 732 N N . GLY A 1 89 ? -60.265 -6.237 38.698 1.00 54.78 89 GLY A N 1
ATOM 733 C CA . GLY A 1 89 ? -61.472 -6.738 38.026 1.00 54.78 89 GLY A CA 1
ATOM 734 C C . GLY A 1 89 ? -62.679 -6.976 38.946 1.00 54.78 89 GLY A C 1
ATOM 735 O O . GLY A 1 89 ? -63.795 -6.571 38.614 1.00 54.78 89 GLY A O 1
ATOM 736 N N . GLU A 1 90 ? -62.475 -7.613 40.103 1.00 53.97 90 GLU A N 1
ATOM 737 C CA . GLU A 1 90 ? -63.577 -8.097 40.955 1.00 53.97 90 GLU A CA 1
ATOM 738 C C . GLU A 1 90 ? -63.901 -7.131 42.115 1.00 53.97 90 GLU A C 1
ATOM 740 O O . GLU A 1 90 ? -65.073 -6.835 42.360 1.00 53.97 90 GLU A O 1
ATOM 745 N N . GLU A 1 91 ? -62.888 -6.541 42.762 1.00 57.44 91 GLU A N 1
ATOM 746 C CA . GLU A 1 91 ? -63.067 -5.522 43.813 1.00 57.44 91 GLU A CA 1
ATOM 747 C C . GLU A 1 91 ? -63.636 -4.206 43.268 1.00 57.44 91 GLU A C 1
ATOM 749 O O . GLU A 1 91 ? -64.583 -3.651 43.831 1.00 57.44 91 GLU A O 1
ATOM 754 N N . LEU A 1 92 ? -63.130 -3.723 42.127 1.00 61.69 92 LEU A N 1
ATOM 755 C CA . LEU A 1 92 ? -63.621 -2.491 41.500 1.00 61.69 92 LEU A CA 1
ATOM 756 C C . LEU A 1 92 ? -65.058 -2.664 40.991 1.00 61.69 92 LEU A C 1
ATOM 758 O O . LEU A 1 92 ? -65.836 -1.711 40.991 1.00 61.69 92 LEU A O 1
ATOM 762 N N . LYS A 1 93 ? -65.437 -3.881 40.574 1.00 62.00 93 LYS A N 1
ATOM 763 C CA . LYS A 1 93 ? -66.809 -4.220 40.171 1.00 62.00 93 LYS A CA 1
ATOM 764 C C . LYS A 1 93 ? -67.764 -4.155 41.362 1.00 62.00 93 LYS A C 1
ATOM 766 O O . LYS A 1 93 ? -68.823 -3.545 41.230 1.00 62.00 93 LYS A O 1
ATOM 771 N N . GLN A 1 94 ? -67.367 -4.682 42.523 1.00 69.06 94 GLN A N 1
ATOM 772 C CA . GLN A 1 94 ? -68.130 -4.569 43.775 1.00 69.06 94 GLN A CA 1
ATOM 773 C C . GLN A 1 94 ? -68.242 -3.114 44.257 1.00 69.06 94 GLN A C 1
ATOM 775 O O . GLN A 1 94 ? -69.331 -2.646 44.595 1.00 69.06 94 GLN A O 1
ATOM 780 N N . GLN A 1 95 ? -67.143 -2.353 44.217 1.00 70.00 95 GLN A N 1
ATOM 781 C CA . GLN A 1 95 ? -67.133 -0.935 44.592 1.00 70.00 95 GLN A CA 1
ATOM 782 C C . GLN A 1 95 ? -67.995 -0.073 43.653 1.00 70.00 95 GLN A C 1
ATOM 784 O O . GLN A 1 95 ? -68.752 0.777 44.127 1.00 70.00 95 GLN A O 1
ATOM 789 N N . LYS A 1 96 ? -67.950 -0.323 42.334 1.00 71.19 96 LYS A N 1
ATOM 790 C CA . LYS A 1 96 ? -68.818 0.340 41.343 1.00 71.19 96 LYS A CA 1
ATOM 791 C C . LYS A 1 96 ? -70.290 0.010 41.568 1.00 71.19 96 LYS A C 1
ATOM 793 O O . LYS A 1 96 ? -71.113 0.924 41.519 1.00 71.19 96 LYS A O 1
ATOM 798 N N . LEU A 1 97 ? -70.619 -1.256 41.847 1.00 77.88 97 LEU A N 1
ATOM 799 C CA . LEU A 1 97 ? -71.992 -1.673 42.147 1.00 77.88 97 LEU A CA 1
ATOM 800 C C . LEU A 1 97 ? -72.532 -0.921 43.371 1.00 77.88 97 LEU A C 1
ATOM 802 O O . LEU A 1 97 ? -73.584 -0.286 43.302 1.00 77.88 97 LEU A O 1
ATOM 806 N N . LYS A 1 98 ? -71.744 -0.895 44.452 1.00 81.81 98 LYS A N 1
ATOM 807 C CA . LYS A 1 98 ? -72.092 -0.224 45.709 1.00 81.81 98 LYS A CA 1
ATOM 808 C C . LYS A 1 98 ? -72.279 1.287 45.530 1.00 81.81 98 LYS A C 1
ATOM 810 O O . LYS A 1 98 ? -73.225 1.859 46.071 1.00 81.81 98 LYS A O 1
ATOM 815 N N . LEU A 1 99 ? -71.426 1.947 44.740 1.00 82.12 99 LEU A N 1
ATOM 816 C CA . LEU A 1 99 ? -71.584 3.377 44.440 1.00 82.12 99 LEU A CA 1
ATOM 817 C C . LEU A 1 99 ? -72.836 3.662 43.594 1.00 82.12 99 LEU A C 1
ATOM 819 O O . LEU A 1 99 ? -73.536 4.642 43.852 1.00 82.12 99 LEU A O 1
ATOM 823 N N . LEU A 1 100 ? -73.135 2.819 42.599 1.00 79.94 100 LEU A N 1
ATOM 824 C CA . LEU A 1 100 ? -74.326 2.958 41.752 1.00 79.94 100 LEU A CA 1
ATOM 825 C C . LEU A 1 100 ? -75.620 2.813 42.563 1.00 79.94 100 LEU A C 1
ATOM 827 O O . LEU A 1 100 ? -76.540 3.621 42.400 1.00 79.94 100 LEU A O 1
ATOM 831 N N . GLU A 1 101 ? -75.669 1.851 43.485 1.00 86.75 101 GLU A N 1
ATOM 832 C CA . GLU A 1 101 ? -76.790 1.681 44.416 1.00 86.75 101 GLU A CA 1
ATOM 833 C C . GLU A 1 101 ? -76.996 2.920 45.296 1.00 86.75 101 GLU A C 1
ATOM 835 O O . GLU A 1 101 ? -78.121 3.417 45.434 1.00 86.75 101 GLU A O 1
ATOM 840 N N . GLN A 1 102 ? -75.911 3.480 45.838 1.00 85.62 102 GLN A N 1
ATOM 841 C CA . GLN A 1 102 ? -75.972 4.678 46.676 1.00 85.62 102 GLN A CA 1
ATOM 842 C C . GLN A 1 102 ? -76.404 5.929 45.891 1.00 85.62 102 GLN A C 1
ATOM 844 O O . GLN A 1 102 ? -77.207 6.724 46.391 1.00 85.62 102 GLN A O 1
ATOM 849 N N . ILE A 1 103 ? -75.945 6.093 44.645 1.00 87.69 103 ILE A N 1
ATOM 850 C CA . ILE A 1 103 ? -76.399 7.170 43.747 1.00 87.69 103 ILE A CA 1
ATOM 851 C C . ILE A 1 103 ? -77.899 7.022 43.451 1.00 87.69 103 ILE A C 1
ATOM 853 O O . ILE A 1 103 ? -78.637 8.015 43.483 1.00 87.69 103 ILE A O 1
ATOM 857 N N . GLY A 1 104 ? -78.368 5.793 43.212 1.00 82.56 104 GLY A N 1
ATOM 858 C CA . GLY A 1 104 ? -79.787 5.480 43.034 1.00 82.56 104 GLY A CA 1
ATOM 859 C C . GLY A 1 104 ? -80.625 5.830 44.268 1.00 82.56 104 GLY A C 1
ATOM 860 O O . GLY A 1 104 ? -81.672 6.472 44.145 1.00 82.56 104 GLY A O 1
ATOM 861 N N . ALA A 1 105 ? -80.140 5.498 45.468 1.00 86.25 105 ALA A N 1
ATOM 862 C CA . ALA A 1 105 ? -80.792 5.853 46.728 1.00 86.25 105 ALA A CA 1
ATOM 863 C C . ALA A 1 105 ? -80.870 7.375 46.939 1.00 86.25 105 ALA A C 1
ATOM 865 O O . ALA A 1 105 ? -81.925 7.894 47.306 1.00 86.25 105 ALA A O 1
ATOM 866 N N . ARG A 1 106 ? -79.792 8.113 46.639 1.00 86.25 106 ARG A N 1
ATOM 867 C CA . ARG A 1 106 ? -79.780 9.584 46.723 1.00 86.25 106 ARG A CA 1
ATOM 868 C C . ARG A 1 106 ? -80.696 10.242 45.694 1.00 86.25 106 ARG A C 1
ATOM 870 O O . ARG A 1 106 ? -81.277 11.276 46.002 1.00 86.25 106 ARG A O 1
ATOM 877 N N . LYS A 1 107 ? -80.876 9.653 44.504 1.00 86.81 107 LYS A N 1
ATOM 878 C CA . LYS A 1 107 ? -81.865 10.129 43.518 1.00 86.81 107 LYS A CA 1
ATOM 879 C C . LYS A 1 107 ? -83.290 10.028 44.073 1.00 86.81 107 LYS A C 1
ATOM 881 O O . LYS A 1 107 ? -83.987 11.032 44.077 1.00 86.81 107 LYS A O 1
ATOM 886 N N . ARG A 1 108 ? -83.666 8.873 44.634 1.00 86.25 108 ARG A N 1
ATOM 887 C CA . ARG A 1 108 ? -84.982 8.688 45.274 1.00 86.25 108 ARG A CA 1
ATOM 888 C C . ARG A 1 108 ? -85.212 9.664 46.431 1.00 86.25 108 ARG A C 1
ATOM 890 O O . ARG A 1 108 ? -86.313 10.176 46.591 1.00 86.25 108 ARG A O 1
ATOM 897 N N . GLU A 1 109 ? -84.174 9.952 47.215 1.00 85.88 109 GLU A N 1
ATOM 898 C CA . GLU A 1 109 ? -84.268 10.913 48.321 1.00 85.88 109 GLU A CA 1
ATOM 899 C C . GLU A 1 109 ? -84.426 12.365 47.837 1.00 85.88 109 GLU A C 1
ATOM 901 O O . GLU A 1 109 ? -85.192 13.123 48.422 1.00 85.88 109 GLU A O 1
ATOM 906 N N . ILE A 1 110 ? -83.768 12.750 46.737 1.00 86.12 110 ILE A N 1
ATOM 907 C CA . ILE A 1 110 ? -83.987 14.053 46.082 1.00 86.12 110 ILE A CA 1
ATOM 908 C C . ILE A 1 110 ? -85.448 14.200 45.655 1.00 86.12 110 ILE A C 1
ATOM 910 O O . ILE A 1 110 ? -86.036 15.254 45.890 1.00 86.12 110 ILE A O 1
ATOM 914 N N . ASP A 1 111 ? -86.033 13.152 45.073 1.00 81.75 111 ASP A N 1
ATOM 915 C CA . ASP A 1 111 ? -87.415 13.179 44.588 1.00 81.75 111 ASP A CA 1
ATOM 916 C C . ASP A 1 111 ? -88.415 13.322 45.754 1.00 81.75 111 ASP A C 1
ATOM 918 O O . ASP A 1 111 ? -89.319 14.159 45.694 1.00 81.75 111 ASP A O 1
ATOM 922 N N . ARG A 1 112 ? -88.198 12.604 46.869 1.00 82.69 112 ARG A N 1
ATOM 923 C CA . ARG A 1 112 ? -89.007 12.746 48.098 1.00 82.69 112 ARG A CA 1
ATOM 924 C C . ARG A 1 112 ? -88.881 14.127 48.737 1.00 82.69 112 ARG A C 1
ATOM 926 O O . ARG A 1 112 ? -89.885 14.730 49.103 1.00 82.69 112 ARG A O 1
ATOM 933 N N . GLN A 1 113 ? -87.662 14.653 48.862 1.00 81.69 113 GLN A N 1
ATOM 934 C CA . GLN A 1 113 ? -87.443 15.981 49.448 1.00 81.69 113 GLN A CA 1
ATOM 935 C C . GLN A 1 113 ? -88.007 17.094 48.555 1.00 81.69 113 GLN A C 1
ATOM 937 O O . GLN A 1 113 ? -88.532 18.083 49.062 1.00 81.69 113 GLN A O 1
ATOM 942 N N . ALA A 1 114 ? -87.974 16.922 47.230 1.00 79.56 114 ALA A N 1
ATOM 943 C CA . ALA A 1 114 ? -88.615 17.840 46.292 1.00 79.56 114 ALA A CA 1
ATOM 944 C C . ALA A 1 114 ? -90.148 17.849 46.428 1.00 79.56 114 ALA A C 1
ATOM 946 O O . ALA A 1 114 ? -90.758 18.907 46.276 1.00 79.56 114 ALA A O 1
ATOM 947 N N . GLN A 1 115 ? -90.768 16.706 46.745 1.00 79.56 115 GLN A N 1
ATOM 948 C CA . GLN A 1 115 ? -92.196 16.633 47.074 1.00 79.56 115 GLN A CA 1
ATOM 949 C C . GLN A 1 115 ? -92.501 17.290 48.429 1.00 79.56 115 GLN A C 1
ATOM 951 O O . GLN A 1 115 ? -93.429 18.089 48.511 1.00 79.56 115 GLN A O 1
ATOM 956 N N . LEU A 1 116 ? -91.681 17.044 49.457 1.00 76.81 116 LEU A N 1
ATOM 957 C CA . LEU A 1 116 ? -91.856 17.603 50.806 1.00 76.81 116 LEU A CA 1
ATOM 958 C C . LEU A 1 116 ? -91.755 19.142 50.844 1.00 76.81 116 LEU A C 1
ATOM 960 O O . LEU A 1 116 ? -92.478 19.800 51.587 1.00 76.81 116 LEU A O 1
ATOM 964 N N . ILE A 1 117 ? -90.901 19.741 50.003 1.00 77.81 117 ILE A N 1
ATOM 965 C CA . ILE A 1 117 ? -90.797 21.207 49.856 1.00 77.81 117 ILE A CA 1
ATOM 966 C C . ILE A 1 117 ? -92.117 21.834 49.383 1.00 77.81 117 ILE A C 1
ATOM 968 O O . ILE A 1 117 ? -92.392 22.991 49.703 1.00 77.81 117 ILE A O 1
ATOM 972 N N . ARG A 1 118 ? -92.947 21.094 48.632 1.00 73.50 118 ARG A N 1
ATOM 973 C CA . ARG A 1 118 ? -94.233 21.605 48.131 1.00 73.50 118 ARG A CA 1
ATOM 974 C C . ARG A 1 118 ? -95.278 21.746 49.237 1.00 73.50 118 ARG A C 1
ATOM 976 O O . ARG A 1 118 ? -96.176 22.566 49.089 1.00 73.50 118 ARG A O 1
ATOM 983 N N . THR A 1 119 ? -95.153 20.983 50.321 1.00 74.50 119 THR A N 1
ATOM 984 C CA . THR A 1 119 ? -96.153 20.902 51.398 1.00 74.50 119 THR A CA 1
ATOM 985 C C . THR A 1 119 ? -95.688 21.510 52.722 1.00 74.50 119 THR A C 1
ATOM 987 O O . THR A 1 119 ? -96.498 21.654 53.629 1.00 74.50 119 THR A O 1
ATOM 990 N N . THR A 1 120 ? -94.406 21.860 52.865 1.00 74.56 120 THR A N 1
ATOM 991 C CA . THR A 1 120 ? -93.849 22.374 54.127 1.00 74.56 120 THR A CA 1
ATOM 992 C C . THR A 1 120 ? -93.889 23.905 54.217 1.00 74.56 120 THR A C 1
ATOM 994 O O . THR A 1 120 ? -93.734 24.605 53.212 1.00 74.56 120 THR A O 1
ATOM 997 N N . THR A 1 121 ? -94.061 24.437 55.429 1.00 67.94 121 THR A N 1
ATOM 998 C CA . THR A 1 121 ? -94.094 25.884 55.709 1.00 67.94 121 THR A CA 1
ATOM 999 C C . THR A 1 121 ? -92.697 26.516 55.703 1.00 67.94 121 THR A C 1
ATOM 1001 O O . THR A 1 121 ? -92.530 27.614 55.174 1.00 67.94 121 THR A O 1
ATOM 1004 N N . ASP A 1 122 ? -91.665 25.807 56.178 1.00 74.62 122 ASP A N 1
ATOM 1005 C CA . ASP A 1 122 ? -90.265 26.257 56.106 1.00 74.62 122 ASP A CA 1
ATOM 1006 C C . ASP A 1 122 ? -89.584 25.802 54.804 1.00 74.62 122 ASP A C 1
ATOM 1008 O O . ASP A 1 122 ? -88.802 24.842 54.736 1.00 74.62 122 ASP A O 1
ATOM 1012 N N . LYS A 1 123 ? -89.899 26.524 53.725 1.00 74.94 123 LYS A N 1
ATOM 1013 C CA . LYS A 1 123 ? -89.345 26.265 52.389 1.00 74.94 123 LYS A CA 1
ATOM 1014 C C . LYS A 1 123 ? -87.833 26.496 52.319 1.00 74.94 123 LYS A C 1
ATOM 1016 O O . LYS A 1 123 ? -87.165 25.879 51.486 1.00 74.94 123 LYS A O 1
ATOM 1021 N N . LYS A 1 124 ? -87.277 27.358 53.180 1.00 76.06 124 LYS A N 1
ATOM 1022 C CA . LYS A 1 124 ? -85.853 27.720 53.155 1.00 76.06 124 LYS A CA 1
ATOM 1023 C C . LYS A 1 124 ? -85.000 26.586 53.717 1.00 76.06 124 LYS A C 1
ATOM 1025 O O . LYS A 1 124 ? -84.061 26.153 53.043 1.00 76.06 124 LYS A O 1
ATOM 1030 N N . ALA A 1 125 ? -85.354 26.047 54.886 1.00 76.19 125 ALA A N 1
ATOM 1031 C CA . ALA A 1 125 ? -84.643 24.910 55.472 1.00 76.19 125 ALA A CA 1
ATOM 1032 C C . ALA A 1 125 ? -84.756 23.650 54.596 1.00 76.19 125 ALA A C 1
ATOM 1034 O O . ALA A 1 125 ? -83.761 22.955 54.359 1.00 76.19 125 ALA A O 1
ATOM 1035 N N . ALA A 1 126 ? -85.941 23.389 54.039 1.00 75.25 126 ALA A N 1
ATOM 1036 C CA . ALA A 1 126 ? -86.153 22.253 53.146 1.00 75.25 126 ALA A CA 1
ATOM 1037 C C . ALA A 1 126 ? -85.378 22.400 51.816 1.00 75.25 126 ALA A C 1
ATOM 1039 O O . ALA A 1 126 ? -84.761 21.438 51.347 1.00 75.25 126 ALA A O 1
ATOM 1040 N N . GLY A 1 127 ? -85.301 23.614 51.257 1.00 75.75 127 GLY A N 1
ATOM 1041 C CA . GLY A 1 127 ? -84.482 23.924 50.080 1.00 75.75 127 GLY A CA 1
ATOM 1042 C C . GLY A 1 127 ? -82.976 23.730 50.309 1.00 75.75 127 GLY A C 1
ATOM 1043 O O . GLY A 1 127 ? -82.299 23.115 49.480 1.00 75.75 127 GLY A O 1
ATOM 1044 N N . LEU A 1 128 ? -82.453 24.167 51.460 1.00 81.00 128 LEU A N 1
ATOM 1045 C CA . LEU A 1 128 ? -81.059 23.933 51.873 1.00 81.00 128 LEU A CA 1
ATOM 1046 C C . LEU A 1 128 ? -80.742 22.435 51.995 1.00 81.00 128 LEU A C 1
ATOM 1048 O O . LEU A 1 128 ? -79.687 21.974 51.543 1.00 81.00 128 LEU A O 1
ATOM 1052 N N . ARG A 1 129 ? -81.676 21.649 52.544 1.00 81.44 129 ARG A N 1
ATOM 1053 C CA . ARG A 1 129 ? -81.537 20.191 52.653 1.00 81.44 129 ARG A CA 1
ATOM 1054 C C . ARG A 1 129 ? -81.507 19.521 51.277 1.00 81.44 129 ARG A C 1
ATOM 1056 O O . ARG A 1 129 ? -80.644 18.676 51.036 1.00 81.44 129 ARG A O 1
ATOM 1063 N N . LEU A 1 130 ? -82.366 19.946 50.347 1.00 85.25 130 LEU A N 1
ATOM 1064 C CA . LEU A 1 130 ? -82.357 19.461 48.963 1.00 85.25 130 LEU A CA 1
ATOM 1065 C C . LEU A 1 130 ? -81.041 19.792 48.245 1.00 85.25 130 LEU A C 1
ATOM 1067 O O . LEU A 1 130 ? -80.477 18.926 47.573 1.00 85.25 130 LEU A O 1
ATOM 1071 N N . ALA A 1 131 ? -80.525 21.015 48.404 1.00 81.75 131 ALA A N 1
ATOM 1072 C CA . ALA A 1 131 ? -79.242 21.420 47.829 1.00 81.75 131 ALA A CA 1
ATOM 1073 C C . ALA A 1 131 ? -78.085 20.555 48.360 1.00 81.75 131 ALA A C 1
ATOM 1075 O O . ALA A 1 131 ? -77.246 20.096 47.580 1.00 81.75 131 ALA A O 1
ATOM 1076 N N . ARG A 1 132 ? -78.085 20.245 49.665 1.00 86.38 132 ARG A N 1
ATOM 1077 C CA . ARG A 1 132 ? -77.086 19.364 50.290 1.00 86.38 132 ARG A CA 1
ATOM 1078 C C . ARG A 1 132 ? -77.124 17.946 49.713 1.00 86.38 132 ARG A C 1
ATOM 1080 O O . ARG A 1 132 ? -76.072 17.400 49.389 1.00 86.38 132 ARG A O 1
ATOM 1087 N N . ILE A 1 133 ? -78.312 17.367 49.532 1.00 86.56 133 ILE A N 1
ATOM 1088 C CA . ILE A 1 133 ? -78.462 16.007 48.983 1.00 86.56 133 ILE A CA 1
ATOM 1089 C C . ILE A 1 133 ? -78.089 15.975 47.491 1.00 86.56 133 ILE A C 1
ATOM 1091 O O . ILE A 1 133 ? -77.425 15.036 47.043 1.00 86.56 133 ILE A O 1
ATOM 1095 N N . LYS A 1 134 ? -78.440 17.018 46.720 1.00 85.75 134 LYS A N 1
ATOM 1096 C CA . LYS A 1 134 ? -77.998 17.172 45.322 1.00 85.75 134 LYS A CA 1
ATOM 1097 C C . LYS A 1 134 ? -76.474 17.238 45.217 1.00 85.75 134 LYS A C 1
ATOM 1099 O O . LYS A 1 134 ? -75.914 16.520 44.392 1.00 85.75 134 LYS A O 1
ATOM 1104 N N . LYS A 1 135 ? -75.814 18.019 46.081 1.00 87.81 135 LYS A N 1
ATOM 1105 C CA . LYS A 1 135 ? -74.347 18.110 46.138 1.00 87.81 135 LYS A CA 1
ATOM 1106 C C . LYS A 1 135 ? -73.713 16.754 46.459 1.00 87.81 135 LYS A C 1
ATOM 1108 O O . LYS A 1 135 ? -72.867 16.297 45.703 1.00 87.81 135 LYS A O 1
ATOM 1113 N N . GLN A 1 136 ? -74.214 16.049 47.478 1.00 86.62 136 GLN A N 1
ATOM 1114 C CA . GLN A 1 136 ? -73.743 14.700 47.822 1.00 86.62 136 GLN A CA 1
ATOM 1115 C C . GLN A 1 136 ? -73.876 13.714 46.654 1.00 86.62 136 GLN A C 1
ATOM 1117 O O . GLN A 1 136 ? -72.933 12.989 46.353 1.00 86.62 136 GLN A O 1
ATOM 1122 N N . LYS A 1 137 ? -75.014 13.705 45.945 1.00 89.12 137 LYS A N 1
ATOM 1123 C CA . LYS A 1 137 ? -75.177 12.879 44.737 1.00 89.12 137 LYS A CA 1
ATOM 1124 C C . LYS A 1 137 ? -74.144 13.245 43.664 1.00 89.12 137 LYS A C 1
ATOM 1126 O O . LYS A 1 137 ? -73.613 12.357 43.003 1.00 89.12 137 LYS A O 1
ATOM 1131 N N . GLN A 1 138 ? -73.879 14.534 43.472 1.00 84.69 138 GLN A N 1
ATOM 1132 C CA . GLN A 1 138 ? -72.937 15.024 42.467 1.00 84.69 138 GLN A CA 1
ATOM 1133 C C . GLN A 1 138 ? -71.487 14.644 42.806 1.00 84.69 138 GLN A C 1
ATOM 1135 O O . GLN A 1 138 ? -70.754 14.211 41.917 1.00 84.69 138 GLN A O 1
ATOM 1140 N N . ASP A 1 139 ? -71.105 14.703 44.082 1.00 83.94 139 ASP A N 1
ATOM 1141 C CA . ASP A 1 139 ? -69.797 14.252 44.570 1.00 83.94 139 ASP A CA 1
ATOM 1142 C C . ASP A 1 139 ? -69.625 12.732 44.398 1.00 83.94 139 ASP A C 1
ATOM 1144 O O . ASP A 1 139 ? -68.578 12.274 43.944 1.00 83.94 139 ASP A O 1
ATOM 1148 N N . MET A 1 140 ? -70.678 11.941 44.632 1.00 84.31 140 MET A N 1
ATOM 1149 C CA . MET A 1 140 ? -70.658 10.490 44.384 1.00 84.31 140 MET A CA 1
ATOM 1150 C C . MET A 1 140 ? -70.555 10.148 42.891 1.00 84.31 140 MET A C 1
ATOM 1152 O O . MET A 1 140 ? -69.870 9.197 42.524 1.00 84.31 140 MET A O 1
ATOM 1156 N N . ILE A 1 141 ? -71.172 10.942 42.008 1.00 81.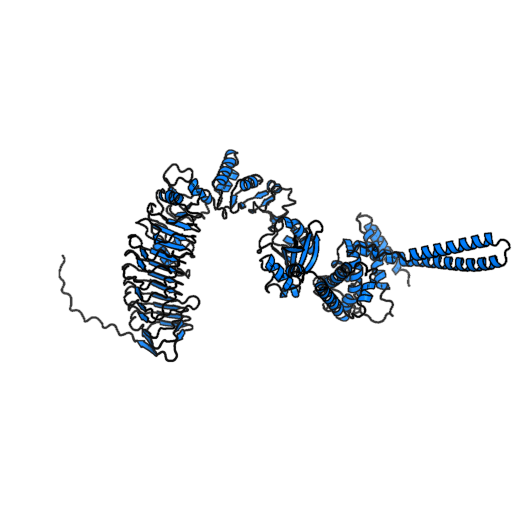31 141 ILE A N 1
ATOM 1157 C CA . ILE A 1 141 ? -70.997 10.805 40.551 1.00 81.31 141 ILE A CA 1
ATOM 1158 C C . ILE A 1 141 ? -69.553 11.130 40.140 1.00 81.31 141 ILE A C 1
ATOM 1160 O O . ILE A 1 141 ? -69.005 10.458 39.267 1.00 81.31 141 ILE A O 1
ATOM 1164 N N . ARG A 1 142 ? -68.909 12.126 40.767 1.00 78.56 142 ARG A N 1
ATOM 1165 C CA . ARG A 1 142 ? -67.481 12.409 40.537 1.00 78.56 142 ARG A CA 1
ATOM 1166 C C . ARG A 1 142 ? -66.600 11.259 41.022 1.00 78.56 142 ARG A C 1
ATOM 1168 O O . ARG A 1 142 ? -65.737 10.827 40.269 1.00 78.56 142 ARG A O 1
ATOM 1175 N N . ALA A 1 143 ? -66.863 10.711 42.207 1.00 76.56 143 ALA A N 1
ATOM 1176 C CA . ALA A 1 143 ? -66.145 9.545 42.723 1.00 76.56 143 ALA A CA 1
ATOM 1177 C C . ALA A 1 143 ? -66.309 8.309 41.814 1.00 76.56 143 ALA A C 1
ATOM 1179 O O . ALA A 1 143 ? -65.337 7.604 41.552 1.00 76.56 143 ALA A O 1
ATOM 1180 N N . LEU A 1 144 ? -67.504 8.094 41.245 1.00 75.75 144 LEU A N 1
ATOM 1181 C CA . LEU A 1 144 ? -67.739 7.040 40.252 1.00 75.75 144 LEU A CA 1
ATOM 1182 C C . LEU A 1 144 ? -66.906 7.249 38.977 1.00 75.75 144 LEU A C 1
ATOM 1184 O O . LEU A 1 144 ? -66.358 6.282 38.454 1.00 75.75 144 LEU A O 1
ATOM 1188 N N . LYS A 1 145 ? -66.781 8.495 38.495 1.00 65.38 145 LYS A N 1
ATOM 1189 C CA . LYS A 1 145 ? -65.926 8.837 37.344 1.00 65.38 145 LYS A CA 1
ATOM 1190 C C . LYS A 1 145 ? -64.437 8.632 37.639 1.00 65.38 145 LYS A C 1
ATOM 1192 O O . LYS A 1 145 ? -63.713 8.160 36.773 1.00 65.38 145 LYS A O 1
ATOM 1197 N N . VAL A 1 146 ? -63.980 8.925 38.856 1.00 65.44 146 VAL A N 1
ATOM 1198 C CA . VAL A 1 146 ? -62.589 8.672 39.279 1.00 65.44 146 VAL A CA 1
ATOM 1199 C C . VAL A 1 146 ? -62.293 7.167 39.309 1.00 65.44 146 VAL A C 1
ATOM 1201 O O . VAL A 1 146 ? -61.288 6.738 38.755 1.00 65.44 146 VAL A O 1
ATOM 1204 N N . LEU A 1 147 ? -63.217 6.344 39.822 1.00 64.69 147 LEU A N 1
ATOM 1205 C CA . LEU A 1 147 ? -63.126 4.873 39.768 1.00 64.69 147 LEU A CA 1
ATOM 1206 C C . LEU A 1 147 ? -63.218 4.293 38.338 1.00 64.69 147 LEU A C 1
ATOM 1208 O O . LEU A 1 147 ? -62.969 3.104 38.125 1.00 64.69 147 LEU A O 1
ATOM 1212 N N . GLN A 1 148 ? -63.629 5.092 37.349 1.00 56.03 148 GLN A N 1
ATOM 1213 C CA . GLN A 1 148 ? -63.612 4.729 35.928 1.00 56.03 148 GLN A CA 1
ATOM 1214 C C . GLN A 1 148 ? -62.297 5.116 35.229 1.00 56.03 148 GLN A C 1
ATOM 1216 O O . GLN A 1 148 ? -61.973 4.488 34.227 1.00 56.03 148 GLN A O 1
ATOM 1221 N N . ASN A 1 149 ? -61.525 6.061 35.778 1.00 50.31 149 ASN A N 1
ATOM 1222 C CA . ASN A 1 149 ? -60.311 6.631 35.179 1.00 50.31 149 ASN A CA 1
ATOM 1223 C C . ASN A 1 149 ? -59.008 6.123 35.831 1.00 50.31 149 ASN A C 1
ATOM 1225 O O . ASN A 1 149 ? -58.043 6.874 35.955 1.00 50.31 149 ASN A O 1
ATOM 1229 N N . GLY A 1 150 ? -58.954 4.856 36.253 1.00 55.03 150 GLY A N 1
ATOM 1230 C CA . GLY A 1 150 ? -57.680 4.211 36.587 1.00 55.03 150 GLY A CA 1
ATOM 1231 C C . GLY A 1 150 ? -56.858 4.041 35.313 1.00 55.03 150 GLY A C 1
ATOM 1232 O O . GLY A 1 150 ? -56.986 3.031 34.625 1.00 55.03 150 GLY A O 1
ATOM 1233 N N . ASP A 1 151 ? -56.089 5.058 34.940 1.00 61.31 151 ASP A N 1
ATOM 1234 C CA . ASP A 1 151 ? -55.379 5.118 33.665 1.00 61.31 151 ASP A CA 1
ATOM 1235 C C . ASP A 1 151 ? -54.080 4.300 33.704 1.00 61.31 151 ASP A C 1
ATOM 1237 O O . ASP A 1 151 ? -52.970 4.814 33.592 1.00 61.31 151 ASP A O 1
ATOM 1241 N N . HIS A 1 152 ? -54.227 2.991 33.922 1.00 68.94 152 HIS A N 1
ATOM 1242 C CA . HIS A 1 152 ? -53.115 2.052 34.068 1.00 68.94 152 HIS A CA 1
ATOM 1243 C C . HIS A 1 152 ? -52.230 1.971 32.816 1.00 68.94 152 HIS A C 1
ATOM 1245 O O . HIS A 1 152 ? -51.105 1.500 32.910 1.00 68.94 152 HIS A O 1
ATOM 1251 N N . PHE A 1 153 ? -52.728 2.399 31.652 1.00 75.12 153 PHE A N 1
ATOM 1252 C CA . PHE A 1 153 ? -51.973 2.389 30.400 1.00 75.12 153 PHE A CA 1
ATOM 1253 C C . PHE A 1 153 ? -51.122 3.653 30.228 1.00 75.12 153 PHE A C 1
ATOM 1255 O O . PHE A 1 153 ? -49.970 3.552 29.813 1.00 75.12 153 PHE A O 1
ATOM 1262 N N . ASN A 1 154 ? -51.638 4.838 30.579 1.00 72.62 154 ASN A N 1
ATOM 1263 C CA . ASN A 1 154 ? -50.883 6.078 30.376 1.00 72.62 154 ASN A CA 1
ATOM 1264 C C . ASN A 1 154 ? -49.748 6.289 31.389 1.00 72.62 154 ASN A C 1
ATOM 1266 O O . ASN A 1 154 ? -48.852 7.083 31.114 1.00 72.62 154 ASN A O 1
ATOM 1270 N N . VAL A 1 155 ? -49.741 5.541 32.499 1.00 72.00 155 VAL A N 1
ATOM 1271 C CA . VAL A 1 155 ? -48.644 5.522 33.489 1.00 72.00 155 VAL A CA 1
ATOM 1272 C C . VAL A 1 155 ? -47.450 4.642 33.096 1.00 72.00 155 VAL A C 1
ATOM 1274 O O . VAL A 1 155 ? -46.460 4.629 33.817 1.00 72.00 155 VAL A O 1
ATOM 1277 N N . LEU A 1 156 ? -47.543 3.899 31.989 1.00 72.75 156 LEU A N 1
ATOM 1278 C CA . LEU A 1 156 ? -46.451 3.069 31.475 1.00 72.75 156 LEU A CA 1
ATOM 1279 C C . LEU A 1 156 ? -45.401 3.910 30.740 1.00 72.75 156 LEU A C 1
ATOM 1281 O O . LEU A 1 156 ? -45.748 4.916 30.105 1.00 72.75 156 LEU A O 1
ATOM 1285 N N . SER A 1 157 ? -44.147 3.452 30.759 1.00 73.25 157 SER A N 1
ATOM 1286 C CA . SER A 1 157 ? -43.110 3.950 29.851 1.00 73.25 157 SER A CA 1
ATOM 1287 C C . SER A 1 157 ? -43.506 3.741 28.384 1.00 73.25 157 SER A C 1
ATOM 1289 O O . SER A 1 157 ? -44.324 2.877 28.053 1.00 73.25 157 SER A O 1
ATOM 1291 N N . ASP A 1 158 ? -42.939 4.536 27.474 1.00 73.06 158 ASP A N 1
ATOM 1292 C CA . ASP A 1 158 ? -43.260 4.440 26.043 1.00 73.06 158 ASP A CA 1
ATOM 1293 C C . ASP A 1 158 ? -42.885 3.069 25.457 1.00 73.06 158 ASP A C 1
ATOM 1295 O O . ASP A 1 158 ? -43.601 2.524 24.609 1.00 73.06 158 ASP A O 1
ATOM 1299 N N . GLU A 1 159 ? -41.828 2.450 25.985 1.00 70.12 159 GLU A N 1
ATOM 1300 C CA . GLU A 1 159 ? -41.427 1.089 25.637 1.00 70.12 159 GLU A CA 1
ATOM 1301 C C . GLU A 1 159 ? -42.427 0.045 26.163 1.00 70.12 159 GLU A C 1
ATOM 1303 O O . GLU A 1 159 ? -42.854 -0.843 25.420 1.00 70.12 159 GLU A O 1
ATOM 1308 N N . ALA A 1 160 ? -42.901 0.183 27.405 1.00 71.88 160 ALA A N 1
ATOM 1309 C CA . ALA A 1 160 ? -43.929 -0.699 27.952 1.00 71.88 160 ALA A CA 1
ATOM 1310 C C . ALA A 1 160 ? -45.279 -0.540 27.223 1.00 71.88 160 ALA A C 1
ATOM 1312 O O . ALA A 1 160 ? -45.941 -1.541 26.930 1.00 71.88 160 ALA A O 1
ATOM 1313 N N . LYS A 1 161 ? -45.676 0.683 26.839 1.00 80.88 161 LYS A N 1
ATOM 1314 C CA . LYS A 1 161 ? -46.863 0.924 25.993 1.00 80.88 161 LYS A CA 1
ATOM 1315 C C . LYS A 1 161 ? -46.724 0.256 24.629 1.00 80.88 161 LYS A C 1
ATOM 1317 O O . LYS A 1 161 ? -47.669 -0.391 24.167 1.00 80.88 161 LYS A O 1
ATOM 1322 N N . THR A 1 162 ? -45.546 0.368 24.017 1.00 79.88 162 THR A N 1
ATOM 1323 C CA . THR A 1 162 ? -45.205 -0.321 22.767 1.00 79.88 162 THR A CA 1
ATOM 1324 C C . THR A 1 162 ? -45.344 -1.830 22.935 1.00 79.88 162 THR A C 1
ATOM 1326 O O . THR A 1 162 ? -45.976 -2.483 22.101 1.00 79.88 162 THR A O 1
ATOM 1329 N N . GLY A 1 163 ? -44.841 -2.389 24.038 1.00 77.12 163 GLY A N 1
ATOM 1330 C CA . GLY A 1 163 ? -44.955 -3.810 24.359 1.00 77.12 163 GLY A CA 1
ATOM 1331 C C . GLY A 1 163 ? -46.392 -4.297 24.532 1.00 77.12 163 GLY A C 1
ATOM 1332 O O . GLY A 1 163 ? -46.776 -5.311 23.949 1.00 77.12 163 GLY A O 1
ATOM 1333 N N . VAL A 1 164 ? -47.233 -3.550 25.253 1.00 80.62 164 VAL A N 1
ATOM 1334 C CA . VAL A 1 164 ? -48.657 -3.891 25.419 1.00 80.62 164 VAL A CA 1
ATOM 1335 C C . VAL A 1 164 ? -49.407 -3.835 24.078 1.00 80.62 164 VAL A C 1
ATOM 1337 O O . VAL A 1 164 ? -50.194 -4.737 23.773 1.00 80.62 164 VAL A O 1
ATOM 1340 N N . CYS A 1 165 ? -49.169 -2.803 23.265 1.00 84.88 165 CYS A N 1
ATOM 1341 C CA . CYS A 1 165 ? -49.830 -2.616 21.970 1.00 84.88 165 CYS A CA 1
ATOM 1342 C C . CYS A 1 165 ? -49.390 -3.652 20.926 1.00 84.88 165 CYS A C 1
ATOM 1344 O O . CYS A 1 165 ? -50.235 -4.279 20.285 1.00 84.88 165 CYS A O 1
ATOM 1346 N N . SER A 1 166 ? -48.084 -3.862 20.764 1.00 85.38 166 SER A N 1
ATOM 1347 C CA . SER A 1 166 ? -47.540 -4.831 19.803 1.00 85.38 166 SER A CA 1
ATOM 1348 C C . SER A 1 166 ? -47.808 -6.273 20.231 1.00 85.38 166 SER A C 1
ATOM 1350 O O . SER A 1 166 ? -48.193 -7.081 19.390 1.00 85.38 166 SER A O 1
ATOM 1352 N N . GLY A 1 167 ? -47.743 -6.589 21.529 1.00 83.75 167 GLY A N 1
ATOM 1353 C CA . GLY A 1 167 ? -48.071 -7.918 22.048 1.00 83.75 167 GLY A CA 1
ATOM 1354 C C . GLY A 1 167 ? -49.509 -8.339 21.728 1.00 83.75 167 GLY A C 1
ATOM 1355 O O . GLY A 1 167 ? -49.756 -9.488 21.362 1.00 83.75 167 GLY A O 1
ATOM 1356 N N . PHE A 1 168 ? -50.458 -7.394 21.764 1.00 83.19 168 PHE A N 1
ATOM 1357 C CA . PHE A 1 168 ? -51.833 -7.632 21.313 1.00 83.19 168 PHE A CA 1
ATOM 1358 C C . PHE A 1 168 ? -51.908 -7.989 19.817 1.00 83.19 168 PHE A C 1
ATOM 1360 O O . PHE A 1 168 ? -52.676 -8.872 19.427 1.00 83.19 168 PHE A O 1
ATOM 1367 N N . LEU A 1 169 ? -51.114 -7.327 18.971 1.00 87.00 169 LEU A N 1
ATOM 1368 C CA . LEU A 1 169 ? -51.081 -7.592 17.530 1.00 87.00 169 LEU A CA 1
ATOM 1369 C C . LEU A 1 169 ? -50.394 -8.919 17.201 1.00 87.00 169 LEU A C 1
ATOM 1371 O O . LEU A 1 169 ? -50.923 -9.676 16.388 1.00 87.00 169 LEU A O 1
ATOM 1375 N N . LEU A 1 170 ? -49.287 -9.243 17.872 1.00 88.62 170 LEU A N 1
ATOM 1376 C CA . LEU A 1 170 ? -48.614 -10.538 17.742 1.00 88.62 170 LEU A CA 1
ATOM 1377 C C . LEU A 1 170 ? -49.560 -11.679 18.127 1.00 88.62 170 LEU A C 1
ATOM 1379 O O . LEU A 1 170 ? -49.693 -12.658 17.397 1.00 88.62 170 LEU A O 1
ATOM 1383 N N . GLN A 1 171 ? -50.316 -11.522 19.212 1.00 80.75 171 GLN A N 1
ATOM 1384 C CA . GLN A 1 171 ? -51.300 -12.528 19.592 1.00 80.75 171 GLN A CA 1
ATOM 1385 C C . GLN A 1 171 ? -52.445 -12.658 18.573 1.00 80.75 171 GLN A C 1
ATOM 1387 O O . GLN A 1 171 ? -52.961 -13.752 18.347 1.00 80.75 171 GLN A O 1
ATOM 1392 N N . LYS A 1 172 ? -52.872 -11.552 17.956 1.00 84.44 172 LYS A N 1
ATOM 1393 C CA . LYS A 1 172 ? -53.971 -11.559 16.982 1.00 84.44 172 LYS A CA 1
ATOM 1394 C C . LYS A 1 172 ? -53.556 -12.149 15.631 1.00 84.44 172 LYS A C 1
ATOM 1396 O O . LYS A 1 172 ? -54.344 -12.887 15.042 1.00 84.44 172 LYS A O 1
ATOM 1401 N N . TYR A 1 173 ? -52.374 -11.790 15.135 1.00 90.00 173 TYR A N 1
ATOM 1402 C CA . TYR A 1 173 ? -51.948 -12.098 13.770 1.00 90.00 173 TYR A CA 1
ATOM 1403 C C . TYR A 1 173 ? -50.875 -13.190 13.721 1.00 90.00 173 TYR A C 1
ATOM 1405 O O . TYR A 1 173 ? -51.092 -14.189 13.048 1.00 90.00 173 TYR A O 1
ATOM 1413 N N . LEU A 1 174 ? -49.780 -13.074 14.481 1.00 88.25 174 LEU A N 1
ATOM 1414 C CA . LEU A 1 174 ? -48.694 -14.065 14.461 1.00 88.25 174 LEU A CA 1
ATOM 1415 C C . LEU A 1 174 ? -49.134 -15.416 15.038 1.00 88.25 174 LEU A C 1
ATOM 1417 O O . LEU A 1 174 ? -48.899 -16.457 14.432 1.00 88.25 174 LEU A O 1
ATOM 1421 N N . THR A 1 175 ? -49.808 -15.430 16.194 1.00 87.31 175 THR A N 1
ATOM 1422 C CA . THR A 1 175 ? -50.322 -16.692 16.765 1.00 87.31 175 THR A CA 1
ATOM 1423 C C . THR A 1 175 ? -51.304 -17.371 15.811 1.00 87.31 175 THR A C 1
ATOM 1425 O O . THR A 1 175 ? -51.320 -18.594 15.703 1.00 87.31 175 THR A O 1
ATOM 1428 N N . ARG A 1 176 ? -52.111 -16.581 15.097 1.00 86.69 176 ARG A N 1
ATOM 1429 C CA . ARG A 1 176 ? -53.054 -17.090 14.103 1.00 86.69 176 ARG A CA 1
ATOM 1430 C C . ARG A 1 176 ? -52.336 -17.656 12.880 1.00 86.69 176 ARG A C 1
ATOM 1432 O O . ARG A 1 176 ? -52.709 -18.732 12.441 1.00 86.69 176 ARG A O 1
ATOM 1439 N N . GLU A 1 177 ? -51.289 -16.992 12.403 1.00 90.69 177 GLU A N 1
ATOM 1440 C CA . GLU A 1 177 ? -50.454 -17.456 11.291 1.00 90.69 177 GLU A CA 1
ATOM 1441 C C . GLU A 1 177 ? -49.795 -18.806 11.591 1.00 90.69 177 GLU A C 1
ATOM 1443 O O . GLU A 1 177 ? -49.849 -19.735 10.786 1.00 90.69 177 GLU A O 1
ATOM 1448 N N . LEU A 1 178 ? -49.253 -18.961 12.801 1.00 88.81 178 LEU A N 1
ATOM 1449 C CA . LEU A 1 178 ? -48.672 -20.229 13.240 1.00 88.81 178 LEU A CA 1
ATOM 1450 C C . LEU A 1 178 ? -49.715 -21.351 13.314 1.00 88.81 178 LEU A C 1
ATOM 1452 O O . LEU A 1 178 ? -49.411 -22.485 12.955 1.00 88.81 178 LEU A O 1
ATOM 1456 N N . LEU A 1 179 ? -50.939 -21.047 13.756 1.00 86.62 179 LEU A N 1
ATOM 1457 C CA . LEU A 1 179 ? -52.013 -22.035 13.867 1.00 86.62 179 LEU A CA 1
ATOM 1458 C C . LEU A 1 179 ? -52.654 -22.378 12.515 1.00 86.62 179 LEU A C 1
ATOM 1460 O O . LEU A 1 179 ? -52.941 -23.542 12.267 1.00 86.62 179 LEU A O 1
ATOM 1464 N N . GLU A 1 180 ? -52.909 -21.399 11.651 1.00 85.81 180 GLU A N 1
ATOM 1465 C CA . GLU A 1 180 ? -53.631 -21.608 10.387 1.00 85.81 180 GLU A CA 1
ATOM 1466 C C . GLU A 1 180 ? -52.705 -22.104 9.270 1.00 85.81 180 GLU A C 1
ATOM 1468 O O . GLU A 1 180 ? -53.111 -22.974 8.500 1.00 85.81 180 GLU A O 1
ATOM 1473 N N . HIS A 1 181 ? -51.460 -21.620 9.218 1.00 86.44 181 HIS A N 1
ATOM 1474 C CA . HIS A 1 181 ? -50.543 -21.883 8.103 1.00 86.44 181 HIS A CA 1
ATOM 1475 C C . HIS A 1 181 ? -49.272 -22.642 8.501 1.00 86.44 181 HIS A C 1
ATOM 1477 O O . HIS A 1 181 ? -48.658 -23.266 7.641 1.00 86.44 181 HIS A O 1
ATOM 1483 N N . ASN A 1 182 ? -48.886 -22.632 9.783 1.00 86.38 182 ASN A N 1
ATOM 1484 C CA . ASN A 1 182 ? -47.704 -23.329 10.311 1.00 86.38 182 ASN A CA 1
ATOM 1485 C C . ASN A 1 182 ? -46.452 -23.221 9.401 1.00 86.38 182 ASN A C 1
ATOM 1487 O O . ASN A 1 182 ? -45.878 -24.243 9.016 1.00 86.38 182 ASN A O 1
ATOM 1491 N N . PRO A 1 183 ? -45.992 -22.002 9.056 1.00 81.31 183 PRO A N 1
ATOM 1492 C CA . PRO A 1 183 ? -44.947 -21.789 8.044 1.00 81.31 183 PRO A CA 1
ATOM 1493 C C . PRO A 1 183 ? -43.590 -22.418 8.404 1.00 81.31 183 PRO A C 1
ATOM 1495 O O . PRO A 1 183 ? -42.748 -22.641 7.538 1.00 81.31 183 PRO A O 1
ATOM 1498 N N . LEU A 1 184 ? -43.370 -22.724 9.685 1.00 84.44 184 LEU A N 1
ATOM 1499 C CA . LEU A 1 184 ? -42.153 -23.359 10.190 1.00 84.44 184 LEU A CA 1
ATOM 1500 C C . LEU A 1 184 ? -42.278 -24.882 10.340 1.00 84.44 184 LEU A C 1
ATOM 1502 O O . LEU A 1 184 ? -41.339 -25.518 10.819 1.00 84.44 184 LEU A O 1
ATOM 1506 N N . ASN A 1 185 ? -43.394 -25.480 9.911 1.00 88.25 185 ASN A N 1
ATOM 1507 C CA . ASN A 1 185 ? -43.649 -26.921 9.974 1.00 88.25 185 ASN A CA 1
ATOM 1508 C C . ASN A 1 185 ? -43.431 -27.507 11.381 1.00 88.25 185 ASN A C 1
ATOM 1510 O O . ASN A 1 185 ? -42.747 -28.517 11.553 1.00 88.25 185 ASN A O 1
ATOM 1514 N N . PHE A 1 186 ? -43.991 -26.855 12.401 1.00 89.19 186 PHE A N 1
ATOM 1515 C CA . PHE A 1 186 ? -43.967 -27.356 13.771 1.00 89.19 186 PHE A CA 1
ATOM 1516 C C . PHE A 1 186 ? -44.799 -28.634 13.924 1.00 89.19 186 PHE A C 1
ATOM 1518 O O . PHE A 1 186 ? -45.817 -28.814 13.247 1.00 89.19 186 PHE A O 1
ATOM 1525 N N . ALA A 1 187 ? -44.360 -29.513 14.828 1.00 89.25 187 ALA A N 1
ATOM 1526 C CA . ALA A 1 187 ? -45.043 -30.764 15.135 1.00 89.25 187 ALA A CA 1
ATOM 1527 C C . ALA A 1 187 ? -46.383 -30.515 15.849 1.00 89.25 187 ALA A C 1
ATOM 1529 O O . ALA A 1 187 ? -46.616 -29.442 16.410 1.00 89.25 187 ALA A O 1
ATOM 1530 N N . LYS A 1 188 ? -47.263 -31.521 15.852 1.00 89.81 188 LYS A N 1
ATOM 1531 C CA . LYS A 1 188 ? -48.508 -31.510 16.630 1.00 89.81 188 LYS A CA 1
ATOM 1532 C C . LYS A 1 188 ? -48.441 -32.530 17.766 1.00 89.81 188 LYS A C 1
ATOM 1534 O O . LYS A 1 188 ? -47.817 -33.576 17.609 1.00 89.81 188 LYS A O 1
ATOM 1539 N N . ASP A 1 189 ? -49.070 -32.224 18.898 1.00 86.00 189 ASP A N 1
ATOM 1540 C CA . ASP A 1 189 ? -49.237 -33.161 20.010 1.00 86.00 189 ASP A CA 1
ATOM 1541 C C . ASP A 1 189 ? -50.323 -34.216 19.707 1.00 86.00 189 ASP A C 1
ATOM 1543 O O . ASP A 1 189 ? -51.001 -34.174 18.677 1.00 86.00 189 ASP A O 1
ATOM 1547 N N . ALA A 1 190 ? -50.516 -35.162 20.630 1.00 79.12 190 ALA A N 1
ATOM 1548 C CA . ALA A 1 190 ? -51.510 -36.233 20.502 1.00 79.12 190 ALA A CA 1
ATOM 1549 C C . ALA A 1 190 ? -52.971 -35.738 20.402 1.00 79.12 190 ALA A C 1
ATOM 1551 O O . ALA A 1 190 ? -53.843 -36.493 19.982 1.00 79.12 190 ALA A O 1
ATOM 1552 N N . ASN A 1 191 ? -53.240 -34.481 20.764 1.00 79.81 191 ASN A N 1
ATOM 1553 C CA . ASN A 1 191 ? -54.555 -33.847 20.682 1.00 79.81 191 ASN A CA 1
ATOM 1554 C C . ASN A 1 191 ? -54.700 -32.972 19.421 1.00 79.81 191 ASN A C 1
ATOM 1556 O O . ASN A 1 191 ? -55.697 -32.264 19.277 1.00 79.81 191 ASN A O 1
ATOM 1560 N N . GLY A 1 192 ? -53.707 -32.984 18.524 1.00 80.06 192 GLY A N 1
ATOM 1561 C CA . GLY A 1 192 ? -53.680 -32.163 17.316 1.00 80.06 192 GLY A CA 1
ATOM 1562 C C . GLY A 1 192 ? -53.291 -30.699 17.548 1.00 80.06 192 GLY A C 1
ATOM 1563 O O . GLY A 1 192 ? -53.442 -29.896 16.628 1.00 80.06 192 GLY A O 1
ATOM 1564 N N . ASN A 1 193 ? -52.788 -30.337 18.735 1.00 86.62 193 ASN A N 1
ATOM 1565 C CA . ASN A 1 193 ? -52.335 -28.983 19.067 1.00 86.62 193 ASN A CA 1
ATOM 1566 C C . ASN A 1 193 ? -50.909 -28.735 18.581 1.00 86.62 193 ASN A C 1
ATOM 1568 O O . ASN A 1 193 ? -50.080 -29.638 18.597 1.00 86.62 193 ASN A O 1
ATOM 1572 N N . LEU A 1 194 ? -50.592 -27.500 18.203 1.00 89.12 194 LEU A N 1
ATOM 1573 C CA . LEU A 1 194 ? -49.278 -27.138 17.679 1.00 89.12 194 LEU A CA 1
ATOM 1574 C C . LEU A 1 194 ? -48.224 -27.088 18.799 1.00 89.12 194 LEU A C 1
ATOM 1576 O O . LEU A 1 194 ? -48.403 -26.367 19.783 1.00 89.12 194 LEU A O 1
ATOM 1580 N N . LEU A 1 195 ? -47.119 -27.812 18.638 1.00 90.06 195 LEU A N 1
ATOM 1581 C CA . LEU A 1 195 ? -45.964 -27.794 19.535 1.00 90.06 195 LEU A CA 1
ATOM 1582 C C . LEU A 1 195 ? -44.871 -26.901 18.933 1.00 90.06 195 LEU A C 1
ATOM 1584 O O . LEU A 1 195 ? -44.163 -27.306 18.013 1.00 90.06 195 LEU A O 1
ATOM 1588 N N . VAL A 1 196 ? -44.745 -25.674 19.436 1.00 88.62 196 VAL A N 1
ATOM 1589 C CA . VAL A 1 196 ? -43.806 -24.678 18.904 1.00 88.62 196 VAL A CA 1
ATOM 1590 C C . VAL A 1 196 ? -42.379 -25.007 19.333 1.00 88.62 196 VAL A C 1
ATOM 1592 O O . VAL A 1 196 ? -42.079 -25.028 20.524 1.00 88.62 196 VAL A O 1
ATOM 1595 N N . ASP A 1 197 ? -41.479 -25.193 18.374 1.00 90.50 197 ASP A N 1
ATOM 1596 C CA . ASP A 1 197 ? -40.043 -25.237 18.651 1.00 90.50 197 ASP A CA 1
ATOM 1597 C C . ASP A 1 197 ? -39.540 -23.809 18.911 1.00 90.50 197 ASP A C 1
ATOM 1599 O O . ASP A 1 197 ? -39.561 -22.950 18.025 1.00 90.50 197 ASP A O 1
ATOM 1603 N N . THR A 1 198 ? -39.134 -23.548 20.153 1.00 82.69 198 THR A N 1
ATOM 1604 C CA . THR A 1 198 ? -38.748 -22.217 20.629 1.00 82.69 198 THR A CA 1
ATOM 1605 C C . THR A 1 198 ? -37.460 -21.710 19.995 1.00 82.69 198 THR A C 1
ATOM 1607 O O . THR A 1 198 ? -37.384 -20.532 19.645 1.00 82.69 198 THR A O 1
ATOM 1610 N N . GLU A 1 199 ? -36.474 -22.584 19.799 1.00 73.50 199 GLU A N 1
ATOM 1611 C CA . GLU A 1 199 ? -35.189 -22.213 19.201 1.00 73.50 199 GLU A CA 1
ATOM 1612 C C . GLU A 1 199 ? -35.347 -21.975 17.705 1.00 73.50 199 GLU A C 1
ATOM 1614 O O . GLU A 1 199 ? -34.859 -20.975 17.169 1.00 73.50 199 GLU A O 1
ATOM 1619 N N . ARG A 1 200 ? -36.108 -22.837 17.027 1.00 76.25 200 ARG A N 1
ATOM 1620 C CA . ARG A 1 200 ? -36.404 -22.654 15.605 1.00 76.25 200 ARG A CA 1
ATOM 1621 C C . ARG A 1 200 ? -37.239 -21.403 15.350 1.00 76.25 200 ARG A C 1
ATOM 1623 O O . ARG A 1 200 ? -37.007 -20.723 14.354 1.00 76.25 200 ARG A O 1
ATOM 1630 N N . LEU A 1 201 ? -38.181 -21.076 16.238 1.00 76.56 201 LEU A N 1
ATOM 1631 C CA . LEU A 1 201 ? -38.932 -19.825 16.157 1.00 76.56 201 LEU A CA 1
ATOM 1632 C C . LEU A 1 201 ? -37.999 -18.621 16.319 1.00 76.56 201 LEU A C 1
ATOM 1634 O O . LEU A 1 201 ? -38.030 -17.727 15.480 1.00 76.56 201 LEU A O 1
ATOM 1638 N N . LYS A 1 202 ? -37.140 -18.609 17.341 1.00 73.25 202 LYS A N 1
ATOM 1639 C CA . LYS A 1 202 ? -36.242 -17.483 17.640 1.00 73.25 202 LYS A CA 1
ATOM 1640 C C . LYS A 1 202 ? -35.299 -17.125 16.483 1.00 73.25 202 LYS A C 1
ATOM 1642 O O . LYS A 1 202 ? -35.036 -15.950 16.249 1.00 73.25 202 LYS A O 1
ATOM 1647 N N . HIS A 1 203 ? -34.848 -18.123 15.724 1.00 71.69 203 HIS A N 1
ATOM 1648 C CA . HIS A 1 203 ? -33.942 -17.945 14.582 1.00 71.69 203 HIS A CA 1
ATOM 1649 C C . HIS A 1 203 ? -34.659 -17.828 13.223 1.00 71.69 203 HIS A C 1
ATOM 1651 O O . HIS A 1 203 ? -34.023 -17.925 12.175 1.00 71.69 203 HIS A O 1
ATOM 1657 N N . SER A 1 204 ? -35.982 -17.648 13.208 1.00 71.00 204 SER A N 1
ATOM 1658 C CA . SER A 1 204 ? -36.773 -17.623 11.972 1.00 71.00 204 SER A CA 1
ATOM 1659 C C . SER A 1 204 ? -37.017 -16.216 11.417 1.00 71.00 204 SER A C 1
ATOM 1661 O O . SER A 1 204 ? -37.054 -15.228 12.152 1.00 71.00 204 SER A O 1
ATOM 1663 N N . ALA A 1 205 ? -37.290 -16.137 10.109 1.00 66.31 205 ALA A N 1
ATOM 1664 C CA . ALA A 1 205 ? -37.712 -14.899 9.449 1.00 66.31 205 ALA A CA 1
ATOM 1665 C C . ALA A 1 205 ? -39.000 -14.318 10.063 1.00 66.31 205 ALA A C 1
ATOM 1667 O O . ALA A 1 205 ? -39.081 -13.119 10.307 1.00 66.31 205 ALA A O 1
ATOM 1668 N N . ILE A 1 206 ? -39.965 -15.172 10.423 1.00 77.56 206 ILE A N 1
ATOM 1669 C CA . ILE A 1 206 ? -41.234 -14.737 11.025 1.00 77.56 206 ILE A CA 1
ATOM 1670 C C . ILE A 1 206 ? -41.053 -14.124 12.430 1.00 77.56 206 ILE A C 1
ATOM 1672 O O . ILE A 1 206 ? -41.856 -13.301 12.866 1.00 77.56 206 ILE A O 1
ATOM 1676 N N . PHE A 1 207 ? -39.966 -14.457 13.137 1.00 74.12 207 PHE A N 1
ATOM 1677 C CA . PHE A 1 207 ? -39.597 -13.775 14.381 1.00 74.12 207 PHE A CA 1
ATOM 1678 C C . PHE A 1 207 ? -39.006 -12.383 14.122 1.00 74.12 207 PHE A C 1
ATOM 1680 O O . PHE A 1 207 ? -39.325 -11.444 14.845 1.00 74.12 207 PHE A O 1
ATOM 1687 N N . GLN A 1 208 ? -38.233 -12.201 13.048 1.00 68.31 208 GLN A N 1
ATOM 1688 C CA . GLN A 1 208 ? -37.777 -10.868 12.624 1.00 68.31 208 GLN A CA 1
ATOM 1689 C C . GLN A 1 208 ? -38.940 -9.987 12.136 1.00 68.31 208 GLN A C 1
ATOM 1691 O O . GLN A 1 208 ? -38.960 -8.784 12.386 1.00 68.31 208 GLN A O 1
ATOM 1696 N N . GLU A 1 209 ? -39.962 -10.575 11.518 1.00 79.25 209 GLU A N 1
ATOM 1697 C CA . GLU A 1 209 ? -41.209 -9.875 11.187 1.00 79.25 209 GLU A CA 1
ATOM 1698 C C . GLU A 1 209 ? -41.990 -9.452 12.448 1.00 79.25 209 GLU A C 1
ATOM 1700 O O . GLU A 1 209 ? -42.603 -8.385 12.481 1.00 79.25 209 GLU A O 1
ATOM 1705 N N . ALA A 1 210 ? -41.934 -10.246 13.525 1.00 75.56 210 ALA A N 1
ATOM 1706 C CA . ALA A 1 210 ? -42.510 -9.877 14.820 1.00 75.56 210 ALA A CA 1
ATOM 1707 C C . ALA A 1 210 ? -41.820 -8.654 15.443 1.00 75.56 210 ALA A C 1
ATOM 1709 O O . ALA A 1 210 ? -42.492 -7.780 15.999 1.00 75.56 210 ALA A O 1
ATOM 1710 N N . VAL A 1 211 ? -40.495 -8.578 15.300 1.00 70.19 211 VAL A N 1
ATOM 1711 C CA . VAL A 1 211 ? -39.688 -7.408 15.669 1.00 70.19 211 VAL A CA 1
ATOM 1712 C C . VAL A 1 211 ? -40.123 -6.188 14.844 1.00 70.19 211 VAL A C 1
ATOM 1714 O O . VAL A 1 211 ? -40.464 -5.160 15.426 1.00 70.19 211 VAL A O 1
ATOM 1717 N N . HIS A 1 212 ? -40.253 -6.334 13.521 1.00 76.69 212 HIS A N 1
ATOM 1718 C CA . HIS A 1 212 ? -40.715 -5.266 12.619 1.00 76.69 212 HIS A CA 1
ATOM 1719 C C . HIS A 1 212 ? -42.103 -4.718 12.986 1.00 76.69 212 HIS A C 1
ATOM 1721 O O . HIS A 1 212 ? -42.335 -3.507 12.987 1.00 76.69 212 HIS A O 1
ATOM 1727 N N . LEU A 1 213 ? -43.037 -5.591 13.375 1.00 82.69 213 LEU A N 1
ATOM 1728 C CA . LEU A 1 213 ? -44.368 -5.162 13.807 1.00 82.69 213 LEU A CA 1
ATOM 1729 C C . LEU A 1 213 ? -44.337 -4.373 15.126 1.00 82.69 213 LEU A C 1
ATOM 1731 O O . LEU A 1 213 ? -45.114 -3.427 15.297 1.00 82.69 213 LEU A O 1
ATOM 1735 N N . ARG A 1 214 ? -43.450 -4.736 16.062 1.00 83.31 214 ARG A N 1
ATOM 1736 C CA . ARG A 1 214 ? -43.195 -3.922 17.260 1.00 83.31 214 ARG A CA 1
ATOM 1737 C C . ARG A 1 214 ? -42.663 -2.543 16.866 1.00 83.31 214 ARG A C 1
ATOM 1739 O O . ARG A 1 214 ? -43.147 -1.552 17.413 1.00 83.31 214 ARG A O 1
ATOM 1746 N N . ASP A 1 215 ? -41.732 -2.468 15.921 1.00 68.88 215 ASP A N 1
ATOM 1747 C CA . ASP A 1 215 ? -41.145 -1.195 15.475 1.00 68.88 215 ASP A CA 1
ATOM 1748 C C . ASP A 1 215 ? -42.160 -0.267 14.837 1.00 68.88 215 ASP A C 1
ATOM 1750 O O . ASP A 1 215 ? -42.193 0.925 15.140 1.00 68.88 215 ASP A O 1
ATOM 1754 N N . PHE A 1 216 ? -43.057 -0.818 14.025 1.00 84.12 216 PHE A N 1
ATOM 1755 C CA . PHE A 1 216 ? -44.191 -0.069 13.505 1.00 84.12 216 PHE A CA 1
ATOM 1756 C C . PHE A 1 216 ? -45.031 0.553 14.629 1.00 84.12 216 PHE A C 1
ATOM 1758 O O . PHE A 1 216 ? -45.370 1.735 14.565 1.00 84.12 216 PHE A O 1
ATOM 1765 N N . VAL A 1 217 ? -45.353 -0.215 15.675 1.00 84.06 217 VAL A N 1
ATOM 1766 C CA . VAL A 1 217 ? -46.124 0.290 16.822 1.00 84.06 217 VAL A CA 1
ATOM 1767 C C . VAL A 1 217 ? -45.370 1.415 17.531 1.00 84.06 217 VAL A C 1
ATOM 1769 O O . VAL A 1 217 ? -45.976 2.452 17.808 1.00 84.06 217 VAL A O 1
ATOM 1772 N N . ALA A 1 218 ? -44.069 1.241 17.774 1.00 75.44 218 ALA A N 1
ATOM 1773 C CA . ALA A 1 218 ? -43.225 2.249 18.411 1.00 75.44 218 ALA A CA 1
ATOM 1774 C C . ALA A 1 218 ? -43.192 3.551 17.593 1.00 75.44 218 ALA A C 1
ATOM 1776 O O . ALA A 1 218 ? -43.503 4.627 18.106 1.00 75.44 218 ALA A O 1
ATOM 1777 N N . ALA A 1 219 ? -42.901 3.446 16.294 1.00 69.69 219 ALA A N 1
ATOM 1778 C CA . ALA A 1 219 ? -42.814 4.581 15.380 1.00 69.69 219 ALA A CA 1
ATOM 1779 C C . ALA A 1 219 ? -44.163 5.293 15.199 1.00 69.69 219 ALA A C 1
ATOM 1781 O O . ALA A 1 219 ? -44.227 6.524 15.153 1.00 69.69 219 ALA A O 1
ATOM 1782 N N . TYR A 1 220 ? -45.265 4.542 15.147 1.00 84.12 220 TYR A N 1
ATOM 1783 C CA . TYR A 1 220 ? -46.608 5.112 15.080 1.00 84.12 220 TYR A CA 1
ATOM 1784 C C . TYR A 1 220 ? -46.958 5.891 16.351 1.00 84.12 220 TYR A C 1
ATOM 1786 O O . TYR A 1 220 ? -47.520 6.986 16.270 1.00 84.12 220 TYR A O 1
ATOM 1794 N N . MET A 1 221 ? -46.615 5.351 17.522 1.00 79.56 221 MET A N 1
ATOM 1795 C CA . MET A 1 221 ? -46.819 6.031 18.802 1.00 79.56 221 MET A CA 1
ATOM 1796 C C . MET A 1 221 ? -45.959 7.291 18.920 1.00 79.56 221 MET A C 1
ATOM 1798 O O . MET A 1 221 ? -46.467 8.316 19.367 1.00 79.56 221 MET A O 1
ATOM 1802 N N . ALA A 1 222 ? -44.714 7.252 18.443 1.00 72.94 222 ALA A N 1
ATOM 1803 C CA . ALA A 1 222 ? -43.832 8.415 18.409 1.00 72.94 222 ALA A CA 1
ATOM 1804 C C . ALA A 1 222 ? -44.337 9.514 17.453 1.00 72.94 222 ALA A C 1
ATOM 1806 O O . ALA A 1 222 ? -44.324 10.690 17.810 1.00 72.94 222 ALA A O 1
ATOM 1807 N N . LYS A 1 223 ? -44.835 9.150 16.259 1.00 76.00 223 LYS A N 1
ATOM 1808 C CA . LYS A 1 223 ? -45.412 10.114 15.297 1.00 76.00 223 LYS A CA 1
ATOM 1809 C C . LYS A 1 223 ? -46.754 10.682 15.777 1.00 76.00 223 LYS A C 1
ATOM 1811 O O . LYS A 1 223 ? -47.111 11.802 15.414 1.00 76.00 223 LYS A O 1
ATOM 1816 N N . TYR A 1 224 ? -47.511 9.929 16.579 1.00 80.81 224 TYR A N 1
ATOM 1817 C CA . TYR A 1 224 ? -48.843 10.319 17.050 1.00 80.81 224 TYR A CA 1
ATOM 1818 C C . TYR A 1 224 ? -49.038 10.113 18.567 1.00 80.81 224 TYR A C 1
ATOM 1820 O O . TYR A 1 224 ? -49.922 9.340 18.968 1.00 80.81 224 TYR A O 1
ATOM 1828 N N . PRO A 1 225 ? -48.293 10.843 19.418 1.00 70.75 225 PRO A N 1
ATOM 1829 C CA . PRO A 1 225 ? -48.259 10.608 20.866 1.00 70.75 225 PRO A CA 1
ATOM 1830 C C . PRO A 1 225 ? -49.633 10.765 21.536 1.00 70.75 225 PRO A C 1
ATOM 1832 O O . PRO A 1 225 ? -49.988 10.000 22.430 1.00 70.75 225 PRO A O 1
ATOM 1835 N N . ASP A 1 226 ? -50.477 11.675 21.041 1.00 76.75 226 ASP A N 1
ATOM 1836 C CA . ASP A 1 226 ? -51.796 11.946 21.632 1.00 76.75 226 ASP A CA 1
ATOM 1837 C C . ASP A 1 226 ? -52.911 10.986 21.183 1.00 76.75 226 ASP A C 1
ATOM 1839 O O . ASP A 1 226 ? -54.023 11.006 21.735 1.00 76.75 226 ASP A O 1
ATOM 1843 N N . LYS A 1 227 ? -52.660 10.153 20.161 1.00 81.12 227 LYS A N 1
ATOM 1844 C CA . LYS A 1 227 ? -53.695 9.293 19.557 1.00 81.12 227 LYS A CA 1
ATOM 1845 C C . LYS A 1 227 ? -53.840 7.946 20.262 1.00 81.12 227 LYS A C 1
ATOM 1847 O O . LYS A 1 227 ? -54.942 7.385 20.280 1.00 81.12 227 LYS A O 1
ATOM 1852 N N . VAL A 1 228 ? -52.764 7.419 20.843 1.00 83.56 228 VAL A N 1
ATOM 1853 C CA . VAL A 1 228 ? -52.743 6.072 21.431 1.00 83.56 228 VAL A CA 1
ATOM 1854 C C . VAL A 1 228 ? -52.947 6.151 22.943 1.00 83.56 228 VAL A C 1
ATOM 1856 O O . VAL A 1 228 ? -52.001 6.182 23.714 1.00 83.56 228 VAL A O 1
ATOM 1859 N N . LYS A 1 229 ? -54.217 6.164 23.371 1.00 79.94 229 LYS A N 1
ATOM 1860 C CA . LYS A 1 229 ? -54.604 6.215 24.800 1.00 79.94 229 LYS A CA 1
ATOM 1861 C C . LYS A 1 229 ? -54.942 4.856 25.412 1.00 79.94 229 LYS A C 1
ATOM 1863 O O . LYS A 1 229 ? -55.151 4.756 26.613 1.00 79.94 229 LYS A O 1
ATOM 1868 N N . THR A 1 230 ? -55.072 3.821 24.581 1.00 78.88 230 THR A N 1
ATOM 1869 C CA . THR A 1 230 ? -55.296 2.432 25.008 1.00 78.88 230 THR A CA 1
ATOM 1870 C C . THR A 1 230 ? -54.737 1.468 23.954 1.00 78.88 230 THR A C 1
ATOM 1872 O O . THR A 1 230 ? -54.694 1.836 22.773 1.00 78.88 230 THR A O 1
ATOM 1875 N N . PRO A 1 231 ? -54.440 0.203 24.313 1.00 75.19 231 PRO A N 1
ATOM 1876 C CA . PRO A 1 231 ? -54.025 -0.821 23.346 1.00 75.19 231 PRO A CA 1
ATOM 1877 C C . PRO A 1 231 ? -55.072 -1.087 22.254 1.00 75.19 231 PRO A C 1
ATOM 1879 O O . PRO A 1 231 ? -54.748 -1.481 21.135 1.00 75.19 231 PRO A O 1
ATOM 1882 N N . GLY A 1 232 ? -56.349 -0.816 22.551 1.00 77.88 232 GLY A N 1
ATOM 1883 C CA . GLY A 1 232 ? -57.458 -0.962 21.609 1.00 77.88 232 GLY A CA 1
ATOM 1884 C C . GLY A 1 232 ? -57.368 -0.049 20.382 1.00 77.88 232 GLY A C 1
ATOM 1885 O O . GLY A 1 232 ? -58.046 -0.323 19.394 1.00 77.88 232 GLY A O 1
ATOM 1886 N N . HIS A 1 233 ? -56.518 0.986 20.397 1.00 87.00 233 HIS A N 1
ATOM 1887 C CA . HIS A 1 233 ? -56.313 1.868 19.245 1.00 87.00 233 HIS A CA 1
ATOM 1888 C C . HIS A 1 233 ? -55.900 1.084 17.993 1.00 87.00 233 HIS A C 1
ATOM 1890 O O . HIS A 1 233 ? -56.535 1.215 16.948 1.00 87.00 233 HIS A O 1
ATOM 1896 N N . PHE A 1 234 ? -54.896 0.209 18.108 1.00 86.81 234 PHE A N 1
ATOM 1897 C CA . PHE A 1 234 ? -54.392 -0.561 16.969 1.00 86.81 234 PHE A CA 1
ATOM 1898 C C . PHE A 1 234 ? -55.399 -1.598 16.458 1.00 86.81 234 PHE A C 1
ATOM 1900 O O . PHE A 1 234 ? -55.404 -1.919 15.272 1.00 86.81 234 PHE A O 1
ATOM 1907 N N . LYS A 1 235 ? -56.318 -2.071 17.312 1.00 80.38 235 LYS A N 1
ATOM 1908 C CA . LYS A 1 235 ? -57.439 -2.918 16.877 1.00 80.38 235 LYS A CA 1
ATOM 1909 C C . LYS A 1 235 ? -58.365 -2.171 15.914 1.00 80.38 235 LYS A C 1
ATOM 1911 O O . LYS A 1 235 ? -58.840 -2.773 14.956 1.00 80.38 235 LYS A O 1
ATOM 1916 N N . THR A 1 236 ? -58.626 -0.893 16.186 1.00 84.50 236 THR A N 1
ATOM 1917 C CA . THR A 1 236 ? -59.445 -0.028 15.329 1.00 84.50 236 THR A CA 1
ATOM 1918 C C . THR A 1 236 ? -58.673 0.410 14.088 1.00 84.50 236 THR A C 1
ATOM 1920 O O . THR A 1 236 ? -59.226 0.348 12.996 1.00 84.50 236 THR A O 1
ATOM 1923 N N . LEU A 1 237 ? -57.398 0.791 14.241 1.00 89.38 237 LEU A N 1
ATOM 1924 C CA . LEU A 1 237 ? -56.520 1.201 13.138 1.00 89.38 237 LEU A CA 1
ATOM 1925 C C . LEU A 1 237 ? -56.378 0.100 12.079 1.00 89.38 237 LEU A C 1
ATOM 1927 O O . LEU A 1 237 ? -56.416 0.372 10.886 1.00 89.38 237 LEU A O 1
ATOM 1931 N N . LEU A 1 238 ? -56.247 -1.147 12.531 1.00 90.56 238 LEU A N 1
ATOM 1932 C CA . LEU A 1 238 ? -56.022 -2.321 11.690 1.00 90.56 238 LEU A CA 1
ATOM 1933 C C . LEU A 1 238 ? -57.297 -3.168 11.551 1.00 90.56 238 LEU A C 1
ATOM 1935 O O . LEU A 1 238 ? -57.216 -4.389 11.413 1.00 90.56 238 LEU A O 1
ATOM 1939 N N . ASN A 1 239 ? -58.488 -2.564 11.645 1.00 83.94 239 ASN A N 1
ATOM 1940 C CA . ASN A 1 239 ? -59.758 -3.302 11.604 1.00 83.94 239 ASN A CA 1
ATOM 1941 C C . ASN A 1 239 ? -59.984 -4.045 10.272 1.00 83.94 239 ASN A C 1
ATOM 1943 O O . ASN A 1 239 ? -60.590 -5.115 10.272 1.00 83.94 239 ASN A O 1
ATOM 1947 N N . ASN A 1 240 ? -59.467 -3.493 9.174 1.00 85.00 240 ASN A N 1
ATOM 1948 C CA . ASN A 1 240 ? -59.595 -4.017 7.816 1.00 85.00 240 ASN A CA 1
ATOM 1949 C C . ASN A 1 240 ? -58.458 -4.978 7.432 1.00 85.00 240 ASN A C 1
ATOM 1951 O O . ASN A 1 240 ? -58.493 -5.565 6.353 1.00 85.00 240 ASN A O 1
ATOM 1955 N N . VAL A 1 241 ? -57.465 -5.158 8.308 1.00 89.44 241 VAL A N 1
ATOM 1956 C CA . VAL A 1 241 ? -56.348 -6.082 8.097 1.00 89.44 241 VAL A CA 1
ATOM 1957 C C . VAL A 1 241 ? -56.752 -7.478 8.571 1.00 89.44 241 VAL A C 1
ATOM 1959 O O . VAL A 1 241 ? -57.184 -7.661 9.714 1.00 89.44 241 VAL A O 1
ATOM 1962 N N . LYS A 1 242 ? -56.653 -8.467 7.675 1.00 83.19 242 LYS A N 1
ATOM 1963 C CA . LYS A 1 242 ? -57.213 -9.812 7.890 1.00 83.19 242 LYS A CA 1
ATOM 1964 C C . LYS A 1 242 ? -56.203 -10.834 8.413 1.00 83.19 242 LYS A C 1
ATOM 1966 O O . LYS A 1 242 ? -56.599 -11.695 9.205 1.00 83.19 242 LYS A O 1
ATOM 1971 N N . ASP A 1 243 ? -54.950 -10.740 7.988 1.00 86.81 243 ASP A N 1
ATOM 1972 C CA . ASP A 1 243 ? -53.910 -11.756 8.168 1.00 86.81 243 ASP A CA 1
ATOM 1973 C C . ASP A 1 243 ? -52.547 -11.137 8.533 1.00 86.81 243 ASP A C 1
ATOM 1975 O O . ASP A 1 243 ? -52.420 -9.921 8.711 1.00 86.81 243 ASP A O 1
ATOM 1979 N N . TRP A 1 244 ? -51.546 -12.001 8.729 1.00 90.19 244 TRP A N 1
ATOM 1980 C CA . TRP A 1 244 ? -50.188 -11.606 9.099 1.00 90.19 244 TRP A CA 1
ATOM 1981 C C . TRP A 1 244 ? -49.504 -10.782 8.010 1.00 90.19 244 TRP A C 1
ATOM 1983 O O . TRP A 1 244 ? -48.924 -9.737 8.298 1.00 90.19 244 TRP A O 1
ATOM 1993 N N . ARG A 1 245 ? -49.639 -11.184 6.744 1.00 87.00 245 ARG A N 1
ATOM 1994 C CA . ARG A 1 245 ? -49.020 -10.444 5.645 1.00 87.00 245 ARG A CA 1
ATOM 1995 C C . ARG A 1 245 ? -49.593 -9.033 5.519 1.00 87.00 245 ARG A C 1
ATOM 1997 O O . ARG A 1 245 ? -48.826 -8.080 5.441 1.00 87.00 245 ARG A O 1
ATOM 2004 N N . GLY A 1 246 ? -50.910 -8.876 5.628 1.00 87.50 246 GLY A N 1
ATOM 2005 C CA . GLY A 1 246 ? -51.555 -7.570 5.545 1.00 87.50 246 GLY A CA 1
ATOM 2006 C C . GLY A 1 246 ? -51.164 -6.606 6.670 1.00 87.50 246 GLY A C 1
ATOM 2007 O O . GLY A 1 246 ? -51.208 -5.394 6.463 1.00 87.50 246 GLY A O 1
ATOM 2008 N N . VAL A 1 247 ? -50.777 -7.097 7.859 1.00 89.56 247 VAL A N 1
ATOM 2009 C CA . VAL A 1 247 ? -50.295 -6.205 8.930 1.00 89.56 247 VAL A CA 1
ATOM 2010 C C . VAL A 1 247 ? -48.859 -5.746 8.681 1.00 89.56 247 VAL A C 1
ATOM 2012 O O . VAL A 1 247 ? -48.539 -4.596 8.978 1.00 89.56 247 VAL A O 1
ATOM 2015 N N . LEU A 1 248 ? -48.029 -6.598 8.075 1.00 83.94 248 LEU A N 1
ATOM 2016 C CA . LEU A 1 248 ? -46.678 -6.235 7.648 1.00 83.94 248 LEU A CA 1
ATOM 2017 C C . LEU A 1 248 ? -46.712 -5.255 6.471 1.00 83.94 248 LEU A C 1
ATOM 2019 O O . LEU A 1 248 ? -46.069 -4.216 6.545 1.00 83.94 248 LEU A O 1
ATOM 2023 N N . ASP A 1 249 ? -47.554 -5.495 5.461 1.00 81.81 249 ASP A N 1
ATOM 2024 C CA . ASP A 1 249 ? -47.726 -4.565 4.335 1.00 81.81 249 ASP A CA 1
ATOM 2025 C C . ASP A 1 249 ? -48.209 -3.184 4.816 1.00 81.81 249 ASP A C 1
ATOM 2027 O O . ASP A 1 249 ? -47.799 -2.143 4.299 1.00 81.81 249 ASP A O 1
ATOM 2031 N N . TYR A 1 250 ? -49.065 -3.149 5.846 1.00 90.12 250 TYR A N 1
ATOM 2032 C CA . TYR A 1 250 ? -49.483 -1.895 6.471 1.00 90.12 250 TYR A CA 1
ATOM 2033 C C . TYR A 1 250 ? -48.318 -1.187 7.173 1.00 90.12 250 TYR A C 1
ATOM 2035 O O . TYR A 1 250 ? -48.188 0.034 7.051 1.00 90.12 250 TYR A O 1
ATOM 2043 N N . ALA A 1 251 ? -47.493 -1.933 7.913 1.00 81.25 251 ALA A N 1
ATOM 2044 C CA . ALA A 1 251 ? -46.296 -1.408 8.563 1.00 81.25 251 ALA A CA 1
ATOM 2045 C C . ALA A 1 251 ? -45.312 -0.835 7.531 1.00 81.25 251 ALA A C 1
ATOM 2047 O O . ALA A 1 251 ? -44.875 0.307 7.673 1.00 81.25 251 ALA A O 1
ATOM 2048 N N . ASP A 1 252 ? -45.056 -1.565 6.446 1.00 72.56 252 ASP A N 1
ATOM 2049 C CA . ASP A 1 252 ? -44.186 -1.141 5.346 1.00 72.56 252 ASP A CA 1
ATOM 2050 C C . ASP A 1 252 ? -44.712 0.138 4.681 1.00 72.56 252 ASP A C 1
ATOM 2052 O O . ASP A 1 252 ? -43.988 1.125 4.537 1.00 72.56 252 ASP A O 1
ATOM 2056 N N . ALA A 1 253 ? -46.009 0.181 4.363 1.00 78.19 253 ALA A N 1
ATOM 2057 C CA . ALA A 1 253 ? -46.648 1.362 3.788 1.00 78.19 253 ALA A CA 1
ATOM 2058 C C . ALA A 1 253 ? -46.688 2.558 4.755 1.00 78.19 253 ALA A C 1
ATOM 2060 O O . ALA A 1 253 ? -46.781 3.709 4.318 1.00 78.19 253 ALA A O 1
ATOM 2061 N N . PHE A 1 254 ? -46.691 2.314 6.068 1.00 80.69 254 PHE A N 1
ATOM 2062 C CA . PHE A 1 254 ? -46.573 3.368 7.071 1.00 80.69 254 PHE A CA 1
ATOM 2063 C C . PHE A 1 254 ? -45.162 3.951 7.079 1.00 80.69 254 PHE A C 1
ATOM 2065 O O . PHE A 1 254 ? -45.033 5.172 7.024 1.00 80.69 254 PHE A O 1
ATOM 2072 N N . PHE A 1 255 ? -44.128 3.109 7.085 1.00 68.44 255 PHE A N 1
ATOM 2073 C CA . PHE A 1 255 ? -42.741 3.566 7.021 1.00 68.44 255 PHE A CA 1
ATOM 2074 C C . PHE A 1 255 ? -42.433 4.293 5.707 1.00 68.44 255 PHE A C 1
ATOM 2076 O O . PHE A 1 255 ? -41.817 5.353 5.743 1.00 68.44 255 PHE A O 1
ATOM 2083 N N . ALA A 1 256 ? -42.950 3.813 4.572 1.00 61.59 256 ALA A N 1
ATOM 2084 C CA . ALA A 1 256 ? -42.836 4.508 3.288 1.00 61.59 256 ALA A CA 1
ATOM 2085 C C . ALA A 1 256 ? -43.426 5.931 3.347 1.00 61.59 256 ALA A C 1
ATOM 2087 O O . ALA A 1 256 ? -42.757 6.896 2.998 1.00 61.59 256 ALA A O 1
ATOM 2088 N N . ARG A 1 257 ? -44.638 6.090 3.897 1.00 66.06 257 ARG A N 1
ATOM 2089 C CA . ARG A 1 257 ? -45.275 7.411 4.068 1.00 66.06 257 ARG A CA 1
ATOM 2090 C C . ARG A 1 257 ? -44.597 8.286 5.117 1.00 66.06 257 ARG A C 1
ATOM 2092 O O . ARG A 1 257 ? -44.603 9.507 5.003 1.00 66.06 257 ARG A O 1
ATOM 2099 N N . LEU A 1 258 ? -44.026 7.683 6.157 1.00 60.84 258 LEU A N 1
ATOM 2100 C CA . LEU A 1 258 ? -43.236 8.402 7.154 1.00 60.84 258 LEU A CA 1
ATOM 2101 C C . LEU A 1 258 ? -42.009 9.070 6.513 1.00 60.84 258 LEU A C 1
ATOM 2103 O O . LEU A 1 258 ? -41.625 10.147 6.959 1.00 60.84 258 LEU A O 1
ATOM 2107 N N . ASN A 1 259 ? -41.481 8.476 5.439 1.00 50.75 259 ASN A N 1
ATOM 2108 C CA . ASN A 1 259 ? -40.368 9.000 4.650 1.00 50.75 259 ASN A CA 1
ATOM 2109 C C . ASN A 1 259 ? -40.785 10.063 3.609 1.00 50.75 259 ASN A C 1
ATOM 2111 O O . ASN A 1 259 ? -39.938 10.857 3.205 1.00 50.75 259 ASN A O 1
ATOM 2115 N N . ASP A 1 260 ? -42.062 10.115 3.210 1.00 50.66 260 ASP A N 1
ATOM 2116 C CA . ASP A 1 260 ? -42.593 11.105 2.253 1.00 50.66 260 ASP A CA 1
ATOM 2117 C C . ASP A 1 260 ? -43.085 12.410 2.920 1.00 50.66 260 ASP A C 1
ATOM 2119 O O . ASP A 1 260 ? -43.014 13.479 2.316 1.00 50.66 260 ASP A O 1
ATOM 2123 N N . ASP A 1 261 ? -43.557 12.356 4.173 1.00 44.88 261 ASP A N 1
ATOM 2124 C CA . ASP A 1 261 ? -44.195 13.489 4.882 1.00 44.88 261 ASP A CA 1
ATOM 2125 C C . ASP A 1 261 ? -43.220 14.525 5.492 1.00 44.88 261 ASP A C 1
ATOM 2127 O O . ASP A 1 261 ? -43.657 15.515 6.086 1.00 44.88 261 ASP A O 1
ATOM 2131 N N . ALA A 1 262 ? -41.903 14.330 5.400 1.00 45.19 262 ALA A N 1
ATOM 2132 C CA . ALA A 1 262 ? -40.929 15.276 5.946 1.00 45.19 262 ALA A CA 1
ATOM 2133 C C . ALA A 1 262 ? -40.545 16.329 4.891 1.00 45.19 262 ALA A C 1
ATOM 2135 O O . ALA A 1 262 ? -39.558 16.185 4.173 1.00 45.19 262 ALA A O 1
ATOM 2136 N N . HIS A 1 263 ? -41.323 17.411 4.791 1.00 43.81 263 HIS A N 1
ATOM 2137 C CA . HIS A 1 263 ? -40.868 18.622 4.105 1.00 43.81 263 HIS A CA 1
ATOM 2138 C C . HIS A 1 263 ? -39.635 19.182 4.813 1.00 43.81 263 HIS A C 1
ATOM 2140 O O . HIS A 1 263 ? -39.765 19.602 5.957 1.00 43.81 263 HIS A O 1
ATOM 2146 N N . LEU A 1 264 ? -38.491 19.205 4.125 1.00 38.25 264 LEU A N 1
ATOM 2147 C CA . LEU A 1 264 ? -37.405 20.189 4.210 1.00 38.25 264 LEU A CA 1
ATOM 2148 C C . LEU A 1 264 ? -36.446 19.933 3.027 1.00 38.25 264 LEU A C 1
ATOM 2150 O O . LEU A 1 264 ? -36.256 18.798 2.598 1.00 38.25 264 LEU A O 1
ATOM 2154 N N . THR A 1 265 ? -35.922 21.014 2.464 1.00 43.25 265 THR A N 1
ATOM 2155 C CA . THR A 1 265 ? -34.982 21.088 1.335 1.00 43.25 265 THR A CA 1
ATOM 2156 C C . THR A 1 265 ? -33.631 20.389 1.595 1.00 43.25 265 THR A C 1
ATOM 2158 O O . THR A 1 265 ? -33.279 20.149 2.746 1.00 43.25 265 THR A O 1
ATOM 2161 N N . ASP A 1 266 ? -32.887 20.141 0.504 1.00 49.56 266 ASP A N 1
ATOM 2162 C CA . ASP A 1 266 ? -31.538 19.544 0.351 1.00 49.56 266 ASP A CA 1
ATOM 2163 C C . ASP A 1 266 ? -31.412 18.003 0.398 1.00 49.56 266 ASP A C 1
ATOM 2165 O O . ASP A 1 266 ? -31.519 17.351 1.439 1.00 49.56 266 ASP A O 1
ATOM 2169 N N . ASP A 1 267 ? -31.096 17.418 -0.768 1.00 67.75 267 ASP A N 1
ATOM 2170 C CA . ASP A 1 267 ? -31.033 15.974 -1.064 1.00 67.75 267 ASP A CA 1
ATOM 2171 C C . ASP A 1 267 ? -30.181 15.147 -0.079 1.00 67.75 267 ASP A C 1
ATOM 2173 O O . ASP A 1 267 ? -30.459 13.969 0.151 1.00 67.75 267 ASP A O 1
ATOM 2177 N N . MET A 1 268 ? -29.168 15.751 0.550 1.00 66.88 268 MET A N 1
ATOM 2178 C CA . MET A 1 268 ? -28.249 15.079 1.481 1.00 66.88 268 MET A CA 1
ATOM 2179 C C . MET A 1 268 ? -28.849 14.858 2.876 1.00 66.88 268 MET A C 1
ATOM 2181 O O . MET A 1 268 ? -28.741 13.768 3.443 1.00 66.88 268 MET A O 1
ATOM 2185 N N . ILE A 1 269 ? -29.589 15.839 3.402 1.00 68.50 269 ILE A N 1
ATOM 2186 C CA . ILE A 1 269 ? -30.303 15.727 4.685 1.00 68.50 269 ILE A CA 1
ATOM 2187 C C . ILE A 1 269 ? -31.340 14.603 4.597 1.00 68.50 269 ILE A C 1
ATOM 2189 O O . ILE A 1 269 ? -31.464 13.803 5.534 1.00 68.50 269 ILE A O 1
ATOM 2193 N N . LYS A 1 270 ? -32.031 14.502 3.455 1.00 69.06 270 LYS A N 1
ATOM 2194 C CA . LYS A 1 270 ? -32.958 13.409 3.150 1.00 69.06 270 LYS A CA 1
ATOM 2195 C C . LYS A 1 270 ? -32.229 12.068 3.030 1.00 69.06 270 LYS A C 1
ATOM 2197 O O . LYS A 1 270 ? -32.617 11.122 3.714 1.00 69.06 270 LYS A O 1
ATOM 2202 N N . ALA A 1 271 ? -31.152 11.995 2.247 1.00 71.31 271 ALA A N 1
ATOM 2203 C CA . ALA A 1 271 ? -30.372 10.767 2.072 1.00 71.31 271 ALA A CA 1
ATOM 2204 C C . ALA A 1 271 ? -29.825 10.219 3.405 1.00 71.31 271 ALA A C 1
ATOM 2206 O O . ALA A 1 271 ? -29.889 9.018 3.656 1.00 71.31 271 ALA A O 1
ATOM 2207 N N . SER A 1 272 ? -29.409 11.098 4.324 1.00 77.19 272 SER A N 1
ATOM 2208 C CA . SER A 1 272 ? -28.930 10.717 5.663 1.00 77.19 272 SER A CA 1
ATOM 2209 C C . SER A 1 272 ? -29.993 10.096 6.585 1.00 77.19 272 SER A C 1
ATOM 2211 O O . SER A 1 272 ? -29.663 9.569 7.649 1.00 77.19 272 SER A O 1
ATOM 2213 N N . ARG A 1 273 ? -31.274 10.160 6.210 1.00 77.56 273 ARG A N 1
ATOM 2214 C CA . ARG A 1 273 ? -32.419 9.655 6.990 1.00 77.56 273 ARG A CA 1
ATOM 2215 C C . ARG A 1 273 ? -33.225 8.596 6.244 1.00 77.56 273 ARG A C 1
ATOM 2217 O O . ARG A 1 273 ? -34.007 7.875 6.856 1.00 77.56 273 ARG A O 1
ATOM 2224 N N . GLN A 1 274 ? -33.070 8.521 4.930 1.00 73.56 274 GLN A N 1
ATOM 2225 C CA . GLN A 1 274 ? -33.818 7.611 4.083 1.00 73.56 274 GLN A CA 1
ATOM 2226 C C . GLN A 1 274 ? -33.330 6.173 4.262 1.00 73.56 274 GLN A C 1
ATOM 2228 O O . GLN A 1 274 ? -32.132 5.913 4.317 1.00 73.56 274 GLN A O 1
ATOM 2233 N N . GLY A 1 275 ? -34.273 5.229 4.329 1.00 69.56 275 GLY A N 1
ATOM 2234 C CA . GLY A 1 275 ? -33.956 3.800 4.320 1.00 69.56 275 GLY A CA 1
ATOM 2235 C C . GLY A 1 275 ? -33.197 3.306 5.554 1.00 69.56 275 GLY A C 1
ATOM 2236 O O . GLY A 1 275 ? -32.596 2.231 5.504 1.00 69.56 275 GLY A O 1
ATOM 2237 N N . VAL A 1 276 ? -33.215 4.071 6.652 1.00 74.38 276 VAL A N 1
ATOM 2238 C CA . VAL A 1 276 ? -32.595 3.688 7.923 1.00 74.38 276 VAL A CA 1
ATOM 2239 C C . VAL A 1 276 ? -33.623 3.528 9.038 1.00 74.38 276 VAL A C 1
ATOM 2241 O O . VAL A 1 276 ? -34.644 4.208 9.082 1.00 74.38 276 VAL A O 1
ATOM 2244 N N . GLU A 1 277 ? -33.332 2.624 9.962 1.00 73.81 277 GLU A N 1
ATOM 2245 C CA . GLU A 1 277 ? -34.107 2.363 11.174 1.00 73.81 277 GLU A CA 1
ATOM 2246 C C . GLU A 1 277 ? -33.293 2.832 12.382 1.00 73.81 277 GLU A C 1
ATOM 2248 O O . GLU A 1 277 ? -32.182 2.355 12.588 1.00 73.81 277 GLU A O 1
ATOM 2253 N N . VAL A 1 278 ? -33.805 3.758 13.193 1.00 74.56 278 VAL A N 1
ATOM 2254 C CA . VAL A 1 278 ? -33.084 4.222 14.390 1.00 74.56 278 VAL A CA 1
ATOM 2255 C C . VAL A 1 278 ? -33.168 3.158 15.482 1.00 74.56 278 VAL A C 1
ATOM 2257 O O . VAL A 1 278 ? -34.237 2.901 16.025 1.00 74.56 278 VAL A O 1
ATOM 2260 N N . ILE A 1 279 ? -32.028 2.558 15.818 1.00 75.56 279 ILE A N 1
ATOM 2261 C CA . ILE A 1 279 ? -31.912 1.489 16.819 1.00 75.56 279 ILE A CA 1
ATOM 2262 C C . ILE A 1 279 ? -31.684 2.071 18.209 1.00 75.56 279 ILE A C 1
ATOM 2264 O O . ILE A 1 279 ? -32.198 1.561 19.203 1.00 75.56 279 ILE A O 1
ATOM 2268 N N . ARG A 1 280 ? -30.888 3.140 18.294 1.00 77.31 280 ARG A N 1
ATOM 2269 C CA . ARG A 1 280 ? -30.550 3.779 19.565 1.00 77.31 280 ARG A CA 1
ATOM 2270 C C . ARG A 1 280 ? -30.217 5.244 19.355 1.00 77.31 280 ARG A C 1
ATOM 2272 O O . ARG A 1 280 ? -29.502 5.583 18.424 1.00 77.31 280 ARG A O 1
ATOM 2279 N N . VAL A 1 281 ? -30.673 6.098 20.262 1.00 78.00 281 VAL A N 1
ATOM 2280 C CA . VAL A 1 281 ? -30.279 7.511 20.316 1.00 78.00 281 VAL A CA 1
ATOM 2281 C C . VAL A 1 281 ? -29.439 7.734 21.570 1.00 78.00 281 VAL A C 1
ATOM 2283 O O . VAL A 1 281 ? -29.712 7.143 22.616 1.00 78.00 281 VAL A O 1
ATOM 2286 N N . PHE A 1 282 ? -28.427 8.592 21.469 1.00 80.62 282 PHE A N 1
ATOM 2287 C CA . PHE A 1 282 ? -27.588 9.070 22.565 1.00 80.62 282 PHE A CA 1
ATOM 2288 C C . PHE A 1 282 ? -27.859 10.577 22.757 1.00 80.62 282 PHE A C 1
ATOM 2290 O O . PHE A 1 282 ? -27.123 11.414 22.226 1.00 80.62 282 PHE A O 1
ATOM 2297 N N . PRO A 1 283 ? -28.930 10.957 23.490 1.00 60.97 283 PRO A N 1
ATOM 2298 C CA . PRO A 1 283 ? -29.486 12.316 23.460 1.00 60.97 283 PRO A CA 1
ATOM 2299 C C . PRO A 1 283 ? -28.522 13.397 23.960 1.00 60.97 283 PRO A C 1
ATOM 2301 O O . PRO A 1 283 ? -28.598 14.536 23.525 1.00 60.97 283 PRO A O 1
ATOM 2304 N N . GLY A 1 284 ? -27.590 13.040 24.851 1.00 71.06 284 GLY A N 1
ATOM 2305 C CA . GLY A 1 284 ? -26.580 13.964 25.377 1.00 71.06 284 GLY A CA 1
ATOM 2306 C C . GLY A 1 284 ? -25.401 14.237 24.438 1.00 71.06 284 GLY A C 1
ATOM 2307 O O . GLY A 1 284 ? -24.579 15.089 24.754 1.00 71.06 284 GLY A O 1
ATOM 2308 N N . LYS A 1 285 ? -25.294 13.514 23.315 1.00 77.00 285 LYS A N 1
ATOM 2309 C CA . LYS A 1 285 ? -24.174 13.623 22.365 1.00 77.00 285 LYS A CA 1
ATOM 2310 C C . LYS A 1 285 ? -24.603 13.959 20.938 1.00 77.00 285 LYS A C 1
ATOM 2312 O O . LYS A 1 285 ? -23.738 14.130 20.093 1.00 77.00 285 LYS A O 1
ATOM 2317 N N . ASN A 1 286 ? -25.908 14.040 20.664 1.00 85.88 286 ASN A N 1
ATOM 2318 C CA . ASN A 1 286 ? -26.444 14.115 19.301 1.00 85.88 286 ASN A CA 1
ATOM 2319 C C . ASN A 1 286 ? -25.866 13.017 18.392 1.00 85.88 286 ASN A C 1
ATOM 2321 O O . ASN A 1 286 ? -25.502 13.269 17.250 1.00 85.88 286 ASN A O 1
ATOM 2325 N N . VAL A 1 287 ? -25.768 11.797 18.924 1.00 88.06 287 VAL A N 1
ATOM 2326 C CA . VAL A 1 287 ? -25.324 10.603 18.195 1.00 88.06 287 VAL A CA 1
ATOM 2327 C C . VAL A 1 287 ? -26.473 9.603 18.166 1.00 88.06 287 VAL A C 1
ATOM 2329 O O . VAL A 1 287 ? -27.252 9.513 19.119 1.00 88.06 287 VAL A O 1
ATOM 2332 N N . GLN A 1 288 ? -26.583 8.825 17.098 1.00 85.25 288 GLN A N 1
ATOM 2333 C CA . GLN A 1 288 ? -27.529 7.722 16.986 1.00 85.25 288 GLN A CA 1
ATOM 2334 C C . GLN A 1 288 ? -26.898 6.508 16.308 1.00 85.25 288 GLN A C 1
ATOM 2336 O O . GLN A 1 288 ? -26.016 6.630 15.465 1.00 85.25 288 GLN A O 1
ATOM 2341 N N . LEU A 1 289 ? -27.386 5.326 16.658 1.00 87.81 289 LEU A N 1
ATOM 2342 C CA . LEU A 1 289 ? -27.160 4.100 15.915 1.00 87.81 289 LEU A CA 1
ATOM 2343 C C . LEU A 1 289 ? -28.378 3.847 15.035 1.00 87.81 289 LEU A C 1
ATOM 2345 O O . LEU A 1 289 ? -29.501 3.758 15.540 1.00 87.81 289 LEU A O 1
ATOM 2349 N N . VAL A 1 290 ? -28.151 3.675 13.740 1.00 83.88 290 VAL A N 1
ATOM 2350 C CA . VAL A 1 290 ? -29.189 3.312 12.778 1.00 83.88 290 VAL A CA 1
ATOM 2351 C C . VAL A 1 290 ? -28.857 1.990 12.100 1.00 83.88 290 VAL A C 1
ATOM 2353 O O . VAL A 1 290 ? -27.692 1.657 11.923 1.00 83.88 290 VAL A O 1
ATOM 2356 N N . ARG A 1 291 ? -29.865 1.220 11.707 1.00 86.00 291 ARG A N 1
ATOM 2357 C CA . ARG A 1 291 ? -29.732 0.037 10.858 1.00 86.00 291 ARG A CA 1
ATOM 2358 C C . ARG A 1 291 ? -30.072 0.414 9.425 1.00 86.00 291 ARG A C 1
ATOM 2360 O O . ARG A 1 291 ? -31.106 1.031 9.179 1.00 86.00 291 ARG A O 1
ATOM 2367 N N . LEU A 1 292 ? -29.221 0.026 8.485 1.00 88.00 292 LEU A N 1
ATOM 2368 C CA . LEU A 1 292 ? -29.407 0.291 7.061 1.00 88.00 292 LEU A CA 1
ATOM 2369 C C . LEU A 1 292 ? -30.335 -0.783 6.475 1.00 88.00 292 LEU A C 1
ATOM 2371 O O . LEU A 1 292 ? -30.081 -1.977 6.649 1.00 88.00 292 LEU A O 1
ATOM 2375 N N . ARG A 1 293 ? -31.443 -0.371 5.844 1.00 79.31 293 ARG A N 1
ATOM 2376 C CA . ARG A 1 293 ? -32.501 -1.277 5.352 1.00 79.31 293 ARG A CA 1
ATOM 2377 C C . ARG A 1 293 ? -32.628 -1.314 3.836 1.00 79.31 293 ARG A C 1
ATOM 2379 O O . ARG A 1 293 ? -33.142 -2.298 3.313 1.00 79.31 293 ARG A O 1
ATOM 2386 N N . THR A 1 294 ? -32.205 -0.261 3.148 1.00 76.50 294 THR A N 1
ATOM 2387 C CA . THR A 1 294 ? -32.377 -0.134 1.698 1.00 76.50 294 THR A CA 1
ATOM 2388 C C . THR A 1 294 ? -31.049 0.116 0.997 1.00 76.50 294 THR A C 1
ATOM 2390 O O . THR A 1 294 ? -30.056 0.474 1.632 1.00 76.50 294 THR A O 1
ATOM 2393 N N . VAL A 1 295 ? -31.046 -0.067 -0.323 1.00 74.25 295 VAL A N 1
ATOM 2394 C CA . VAL A 1 295 ? -29.878 0.182 -1.178 1.00 74.25 295 VAL A CA 1
ATOM 2395 C C . VAL A 1 295 ? -29.427 1.639 -1.061 1.00 74.25 295 VAL A C 1
ATOM 2397 O O . VAL A 1 295 ? -28.246 1.909 -0.880 1.00 74.25 295 VAL A O 1
ATOM 2400 N N . GLU A 1 296 ? -30.370 2.580 -1.020 1.00 78.06 296 GLU A N 1
ATOM 2401 C CA . GLU A 1 296 ? -30.079 4.014 -0.912 1.00 78.06 296 GLU A CA 1
ATOM 2402 C C . GLU A 1 296 ? -29.372 4.362 0.405 1.00 78.06 296 GLU A C 1
ATOM 2404 O O . GLU A 1 296 ? -28.487 5.217 0.434 1.00 78.06 296 GLU A O 1
ATOM 2409 N N . ALA A 1 297 ? -29.721 3.675 1.496 1.00 81.69 297 ALA A N 1
ATOM 2410 C CA . ALA A 1 297 ? -29.063 3.860 2.784 1.00 81.69 297 ALA A CA 1
ATOM 2411 C C . ALA A 1 297 ? -27.616 3.337 2.780 1.00 81.69 297 ALA A C 1
ATOM 2413 O O . ALA A 1 297 ? -26.742 3.959 3.388 1.00 81.69 297 ALA A O 1
ATOM 2414 N N . LEU A 1 298 ? -27.366 2.216 2.093 1.00 82.88 298 LEU A N 1
ATOM 2415 C CA . LEU A 1 298 ? -26.030 1.633 1.913 1.00 82.88 298 LEU A CA 1
ATOM 2416 C C . LEU A 1 298 ? -25.151 2.498 0.998 1.00 82.88 298 LEU A C 1
ATOM 2418 O O . LEU A 1 298 ? -23.957 2.681 1.258 1.00 82.88 298 LEU A O 1
ATOM 2422 N N . ASP A 1 299 ? -25.738 3.061 -0.054 1.00 81.38 299 ASP A N 1
ATOM 2423 C CA . ASP A 1 299 ? -25.041 3.944 -0.987 1.00 81.38 299 ASP A CA 1
ATOM 2424 C C . ASP A 1 299 ? -24.693 5.288 -0.343 1.00 81.38 299 ASP A C 1
ATOM 2426 O O . ASP A 1 299 ? -23.566 5.765 -0.507 1.00 81.38 299 ASP A O 1
ATOM 2430 N N . TYR A 1 300 ? -25.597 5.865 0.460 1.00 85.44 300 TYR A N 1
ATOM 2431 C CA . TYR A 1 300 ? -25.282 7.048 1.268 1.00 85.44 300 TYR A CA 1
ATOM 2432 C C . TYR A 1 300 ? -24.127 6.767 2.238 1.00 85.44 300 TYR A C 1
ATOM 2434 O O . TYR A 1 300 ? -23.184 7.559 2.316 1.00 85.44 300 TYR A O 1
ATOM 2442 N N . GLU A 1 301 ? -24.164 5.622 2.932 1.00 88.75 301 GLU A N 1
ATOM 2443 C CA . GLU A 1 301 ? -23.083 5.208 3.829 1.00 88.75 301 GLU A CA 1
ATOM 2444 C C . GLU A 1 301 ? -21.751 5.151 3.074 1.00 88.75 301 GLU A C 1
ATOM 2446 O O . GLU A 1 301 ? -20.777 5.785 3.471 1.00 88.75 301 GLU A O 1
ATOM 2451 N N . THR A 1 302 ? -21.736 4.484 1.919 1.00 83.62 302 THR A N 1
ATOM 2452 C CA . THR A 1 302 ? -20.555 4.352 1.056 1.00 83.62 302 THR A CA 1
ATOM 2453 C C . THR A 1 302 ? -20.014 5.696 0.599 1.00 83.62 302 THR A C 1
ATOM 2455 O O . THR A 1 302 ? -18.803 5.902 0.617 1.00 83.62 302 THR A O 1
ATOM 2458 N N . ALA A 1 303 ? -20.891 6.617 0.204 1.00 82.56 303 ALA A N 1
ATOM 2459 C CA . ALA A 1 303 ? -20.494 7.933 -0.277 1.00 82.56 303 ALA A CA 1
ATOM 2460 C C . ALA A 1 303 ? -19.813 8.775 0.814 1.00 82.56 303 ALA A C 1
ATOM 2462 O O . ALA A 1 303 ? -18.873 9.512 0.516 1.00 82.56 303 ALA A O 1
ATOM 2463 N N . ARG A 1 304 ? -20.260 8.667 2.073 1.00 87.44 304 ARG A N 1
ATOM 2464 C CA . ARG A 1 304 ? -19.706 9.448 3.194 1.00 87.44 304 ARG A CA 1
ATOM 2465 C C . ARG A 1 304 ? -18.531 8.776 3.884 1.00 87.44 304 ARG A C 1
ATOM 2467 O O . ARG A 1 304 ? -17.579 9.451 4.263 1.00 87.44 304 ARG A O 1
ATOM 2474 N N . MET A 1 305 ? -18.573 7.457 4.008 1.00 84.56 305 MET A N 1
ATOM 2475 C CA . MET A 1 305 ? -17.542 6.677 4.683 1.00 84.56 305 MET A CA 1
ATOM 2476 C C . MET A 1 305 ? -16.413 6.228 3.748 1.00 84.56 305 MET A C 1
ATOM 2478 O O . MET A 1 305 ? -15.387 5.765 4.238 1.00 84.56 305 MET A O 1
ATOM 2482 N N . ASP A 1 306 ? -16.584 6.340 2.426 1.00 80.06 306 ASP A N 1
ATOM 2483 C CA . ASP A 1 306 ? -15.646 5.870 1.390 1.00 80.06 306 ASP A CA 1
ATOM 2484 C C . ASP A 1 306 ? -15.174 4.421 1.627 1.00 80.06 306 ASP A C 1
ATOM 2486 O O . ASP A 1 306 ? -13.991 4.087 1.559 1.00 80.06 306 ASP A O 1
ATOM 2490 N N . HIS A 1 307 ? -16.118 3.558 2.007 1.00 71.19 307 HIS A N 1
ATOM 2491 C CA . HIS A 1 307 ? -15.875 2.183 2.444 1.00 71.19 307 HIS A CA 1
ATOM 2492 C C . HIS A 1 307 ? -16.891 1.210 1.817 1.00 71.19 307 HIS A C 1
ATOM 2494 O O . HIS A 1 307 ? -17.893 1.633 1.245 1.00 71.19 307 HIS A O 1
ATOM 2500 N N . CYS A 1 308 ? -16.631 -0.096 1.863 1.00 67.94 308 CYS A N 1
ATOM 2501 C CA . CYS A 1 308 ? -17.231 -1.051 0.920 1.00 67.94 308 CYS A CA 1
ATOM 2502 C C . CYS A 1 308 ? -18.595 -1.612 1.354 1.00 67.94 308 CYS A C 1
ATOM 2504 O O . CYS A 1 308 ? -18.758 -2.823 1.345 1.00 67.94 308 CYS A O 1
ATOM 2506 N N . VAL A 1 309 ? -19.561 -0.783 1.747 1.00 63.41 309 VAL A N 1
ATOM 2507 C CA . VAL A 1 309 ? -20.827 -1.270 2.337 1.00 63.41 309 VAL A CA 1
ATOM 2508 C C . VAL A 1 309 ? -22.024 -1.204 1.370 1.00 63.41 309 VAL A C 1
ATOM 2510 O O . VAL A 1 309 ? -22.977 -1.960 1.523 1.00 63.41 309 VAL A O 1
ATOM 2513 N N . GLY A 1 310 ? -21.951 -0.378 0.326 1.00 57.78 310 GLY A N 1
ATOM 2514 C CA . GLY A 1 310 ? -22.925 -0.241 -0.771 1.00 57.78 310 GLY A CA 1
ATOM 2515 C C . GLY A 1 310 ? -22.333 -0.595 -2.142 1.00 57.78 310 GLY A C 1
ATOM 2516 O O . GLY A 1 310 ? -21.301 -1.271 -2.217 1.00 57.78 310 GLY A O 1
ATOM 2517 N N . LYS A 1 311 ? -22.971 -0.143 -3.235 1.00 60.75 311 LYS A N 1
ATOM 2518 C CA . LYS A 1 311 ? -22.644 -0.509 -4.638 1.00 60.75 311 LYS A CA 1
ATOM 2519 C C . LYS A 1 311 ? -22.914 -1.979 -5.015 1.00 60.75 311 LYS A C 1
ATOM 2521 O O . LYS A 1 311 ? -22.187 -2.548 -5.832 1.00 60.75 311 LYS A O 1
ATOM 2526 N N . GLY A 1 312 ? -23.944 -2.609 -4.442 1.00 56.47 312 GLY A N 1
ATOM 2527 C CA . GLY A 1 312 ? -24.461 -3.905 -4.909 1.00 56.47 312 GLY A CA 1
ATOM 2528 C C . GLY A 1 312 ? -23.987 -5.150 -4.153 1.00 56.47 312 GLY A C 1
ATOM 2529 O O . GLY A 1 312 ? -24.664 -6.176 -4.189 1.00 56.47 312 GLY A O 1
ATOM 2530 N N . SER A 1 313 ? -22.854 -5.095 -3.445 1.00 65.88 313 SER A N 1
ATOM 2531 C CA . SER A 1 313 ? -22.266 -6.290 -2.806 1.00 65.88 313 SER A CA 1
ATOM 2532 C C . SER A 1 313 ? -23.042 -6.792 -1.580 1.00 65.88 313 SER A C 1
ATOM 2534 O O . SER A 1 313 ? -22.984 -7.981 -1.265 1.00 65.88 313 SER A O 1
ATOM 2536 N N . TYR A 1 314 ? -23.767 -5.906 -0.889 1.00 75.44 314 TYR A N 1
ATOM 2537 C CA . TYR A 1 314 ? -24.474 -6.215 0.363 1.00 75.44 314 TYR A CA 1
ATOM 2538 C C . TYR A 1 314 ? -25.998 -6.175 0.225 1.00 75.44 314 TYR A C 1
ATOM 2540 O O . TYR A 1 314 ? -26.695 -6.779 1.040 1.00 75.44 314 TYR A O 1
ATOM 2548 N N . ASP A 1 315 ? -26.511 -5.535 -0.824 1.00 74.12 315 ASP A N 1
ATOM 2549 C CA . ASP A 1 315 ? -27.926 -5.232 -1.042 1.00 74.12 315 ASP A CA 1
ATOM 2550 C C . ASP A 1 315 ? -28.815 -6.466 -0.873 1.00 74.12 315 ASP A C 1
ATOM 2552 O O . ASP A 1 315 ? -29.741 -6.473 -0.064 1.00 74.12 315 ASP A O 1
ATOM 2556 N N . ALA A 1 316 ? -28.483 -7.559 -1.565 1.00 70.12 316 ALA A N 1
ATOM 2557 C CA . ALA A 1 316 ? -29.259 -8.794 -1.499 1.00 70.12 316 ALA A CA 1
ATOM 2558 C C . ALA A 1 316 ? -29.266 -9.410 -0.089 1.00 70.12 316 ALA A C 1
ATOM 2560 O O . ALA A 1 316 ? -30.296 -9.918 0.349 1.00 70.12 316 ALA A O 1
ATOM 2561 N N . ALA A 1 317 ? -28.134 -9.361 0.623 1.00 70.62 317 ALA A N 1
ATOM 2562 C CA . ALA A 1 317 ? -27.984 -9.938 1.959 1.00 70.62 317 ALA A CA 1
ATOM 2563 C C . ALA A 1 317 ? -28.642 -9.084 3.057 1.00 70.62 317 ALA A C 1
ATOM 2565 O O . ALA A 1 317 ? -29.116 -9.626 4.055 1.00 70.62 317 ALA A O 1
ATOM 2566 N N . VAL A 1 318 ? -28.696 -7.764 2.872 1.00 76.62 318 VAL A N 1
ATOM 2567 C CA . VAL A 1 318 ? -29.423 -6.849 3.762 1.00 76.62 318 VAL A CA 1
ATOM 2568 C C . VAL A 1 318 ? -30.929 -6.976 3.545 1.00 76.62 318 VAL A C 1
ATOM 2570 O O . VAL A 1 318 ? -31.675 -7.126 4.513 1.00 76.62 318 VAL A O 1
ATOM 2573 N N . LEU A 1 319 ? -31.376 -7.011 2.284 1.00 69.06 319 LEU A N 1
ATOM 2574 C CA . LEU A 1 319 ? -32.793 -7.138 1.930 1.00 69.06 319 LEU A CA 1
ATOM 2575 C C . LEU A 1 319 ? -33.400 -8.473 2.381 1.00 69.06 319 LEU A C 1
ATOM 2577 O O . LEU A 1 319 ? -34.537 -8.501 2.844 1.00 69.06 319 LEU A O 1
ATOM 2581 N N . ASN A 1 320 ? -32.651 -9.576 2.289 1.00 64.44 320 ASN A N 1
ATOM 2582 C CA . ASN A 1 320 ? -33.118 -10.888 2.753 1.00 64.44 320 ASN A CA 1
ATOM 2583 C C . ASN A 1 320 ? -32.862 -11.150 4.252 1.00 64.44 320 ASN A C 1
ATOM 2585 O O . ASN A 1 320 ? -33.199 -12.225 4.748 1.00 64.44 320 ASN A O 1
ATOM 2589 N N . GLY A 1 321 ? -32.272 -10.186 4.969 1.00 66.25 321 GLY A N 1
ATOM 2590 C CA . GLY A 1 321 ? -32.046 -10.244 6.413 1.00 66.25 321 GLY A CA 1
ATOM 2591 C C . GLY A 1 321 ? -30.882 -11.128 6.874 1.00 66.25 321 GLY A C 1
ATOM 2592 O O . GLY A 1 321 ? -30.690 -11.260 8.082 1.00 66.25 321 GLY A O 1
ATOM 2593 N N . LYS A 1 322 ? -30.093 -11.709 5.960 1.00 73.31 322 LYS A N 1
ATOM 2594 C CA . LYS A 1 322 ? -28.902 -12.511 6.296 1.00 73.31 322 LYS A CA 1
ATOM 2595 C C . LYS A 1 322 ? -27.784 -11.674 6.927 1.00 73.31 322 LYS A C 1
ATOM 2597 O O . LYS A 1 322 ? -27.053 -12.160 7.793 1.00 73.31 322 LYS A O 1
ATOM 2602 N N . THR A 1 323 ? -27.664 -10.424 6.493 1.00 81.81 323 THR A N 1
ATOM 2603 C CA . THR A 1 323 ? -26.707 -9.453 7.023 1.00 81.81 323 THR A CA 1
ATOM 2604 C C . THR A 1 323 ? -27.462 -8.239 7.554 1.00 81.81 323 THR A C 1
ATOM 2606 O O . THR A 1 323 ? -28.347 -7.698 6.898 1.00 81.81 323 THR A O 1
ATOM 2609 N N . ALA A 1 324 ? -27.107 -7.784 8.750 1.00 86.44 324 ALA A N 1
ATOM 2610 C CA . ALA A 1 324 ? -27.547 -6.515 9.303 1.00 86.44 324 ALA A CA 1
ATOM 2611 C C . ALA A 1 324 ? -26.352 -5.568 9.376 1.00 86.44 324 ALA A C 1
ATOM 2613 O O . ALA A 1 324 ? -25.316 -5.911 9.943 1.00 86.44 324 ALA A O 1
ATOM 2614 N N . ILE A 1 325 ? -26.512 -4.374 8.813 1.00 90.81 325 ILE A N 1
ATOM 2615 C CA . ILE A 1 325 ? -25.493 -3.333 8.864 1.00 90.81 325 ILE A CA 1
ATOM 2616 C C . ILE A 1 325 ? -26.029 -2.197 9.715 1.00 90.81 325 ILE A C 1
ATOM 2618 O O . ILE A 1 325 ? -27.112 -1.667 9.452 1.00 90.81 325 ILE A O 1
ATOM 2622 N N . TYR A 1 326 ? -25.262 -1.838 10.736 1.00 91.94 326 TYR A N 1
ATOM 2623 C CA . TYR A 1 326 ? -25.543 -0.697 11.589 1.00 91.94 326 TYR A CA 1
ATOM 2624 C C . TYR A 1 326 ? -24.536 0.411 11.310 1.00 91.94 326 TYR A C 1
ATOM 2626 O O . TYR A 1 326 ? -23.366 0.128 11.074 1.00 91.94 326 TYR A O 1
ATOM 2634 N N . SER A 1 327 ? -24.992 1.655 11.365 1.00 92.75 327 SER A N 1
ATOM 2635 C CA . SER A 1 327 ? -24.209 2.871 11.190 1.00 92.75 327 SER A CA 1
ATOM 2636 C C . SER A 1 327 ? -24.376 3.749 12.423 1.00 92.75 327 SER A C 1
ATOM 2638 O O . SER A 1 327 ? -25.498 4.066 12.827 1.00 92.75 327 SER A O 1
ATOM 2640 N N . LEU A 1 328 ? -23.262 4.113 13.049 1.00 93.88 328 LEU A N 1
ATOM 2641 C CA . LEU A 1 328 ? -23.226 5.116 14.099 1.00 93.88 328 LEU A CA 1
ATOM 2642 C C . LEU A 1 328 ? -23.050 6.485 13.441 1.00 93.88 328 LEU A C 1
ATOM 2644 O O . LEU A 1 328 ? -22.046 6.720 12.761 1.00 93.88 328 LEU A O 1
ATOM 2648 N N . ARG A 1 329 ? -24.028 7.367 13.647 1.00 92.69 329 ARG A N 1
ATOM 2649 C CA . ARG A 1 329 ? -24.103 8.684 13.021 1.00 92.69 329 ARG A CA 1
ATOM 2650 C C . ARG A 1 329 ? -24.146 9.797 14.055 1.00 92.69 329 ARG A C 1
ATOM 2652 O O . ARG A 1 329 ? -24.882 9.674 15.034 1.00 92.69 329 ARG A O 1
ATOM 2659 N N . ASP A 1 330 ? -23.418 10.879 13.823 1.00 92.12 330 ASP A N 1
ATOM 2660 C CA . ASP A 1 330 ? -23.550 12.117 14.589 1.00 92.12 330 ASP A CA 1
ATOM 2661 C C . ASP A 1 330 ? -24.338 13.174 13.802 1.00 92.12 330 ASP A C 1
ATOM 2663 O O . ASP A 1 330 ? -24.525 13.056 12.589 1.00 92.12 330 ASP A O 1
ATOM 2667 N N . LEU A 1 331 ? -24.918 14.147 14.507 1.00 86.19 331 LEU A N 1
ATOM 2668 C CA . LEU A 1 331 ? -25.658 15.233 13.872 1.00 86.19 331 LEU A CA 1
ATOM 2669 C C . LEU A 1 331 ? -24.711 16.393 13.568 1.00 86.19 331 LEU A C 1
ATOM 2671 O O . LEU A 1 331 ? -24.184 17.032 14.481 1.00 86.19 331 LEU A O 1
ATOM 2675 N N . SER A 1 332 ? -24.554 16.706 12.287 1.00 84.62 332 SER A N 1
ATOM 2676 C CA . SER A 1 332 ? -23.753 17.834 11.828 1.00 84.62 332 SER A CA 1
ATOM 2677 C C . SER A 1 332 ? -24.418 19.179 12.140 1.00 84.62 332 SER A C 1
ATOM 2679 O O . SER A 1 332 ? -25.626 19.272 12.382 1.00 84.62 332 SER A O 1
ATOM 2681 N N . ALA A 1 333 ? -23.632 20.258 12.060 1.00 81.38 333 ALA A N 1
ATOM 2682 C CA . ALA A 1 333 ? -24.137 21.628 12.184 1.00 81.38 333 ALA A CA 1
ATOM 2683 C C . ALA A 1 333 ? -25.181 21.986 11.105 1.00 81.38 333 ALA A C 1
ATOM 2685 O O . ALA A 1 333 ? -26.042 22.833 11.333 1.00 81.38 333 ALA A O 1
ATOM 2686 N N . GLU A 1 334 ? -25.128 21.309 9.957 1.00 76.50 334 GLU A N 1
ATOM 2687 C CA . GLU A 1 334 ? -26.061 21.445 8.832 1.00 76.50 334 GLU A CA 1
ATOM 2688 C C . GLU A 1 334 ? -27.279 20.516 8.973 1.00 76.50 334 GLU A C 1
ATOM 2690 O O . GLU A 1 334 ? -28.062 20.350 8.041 1.00 76.50 334 GLU A O 1
ATOM 2695 N N . ASN A 1 335 ? -27.471 19.923 10.159 1.00 76.50 335 ASN A N 1
ATOM 2696 C CA . ASN A 1 335 ? -28.579 19.029 10.483 1.00 76.50 335 ASN A CA 1
ATOM 2697 C C . ASN A 1 335 ? -28.576 17.733 9.647 1.00 76.50 335 ASN A C 1
ATOM 2699 O O . ASN A 1 335 ? -29.620 17.118 9.412 1.00 76.50 335 ASN A O 1
ATOM 2703 N N . GLU A 1 336 ? -27.410 17.290 9.194 1.00 82.81 336 GLU A N 1
ATOM 2704 C CA . GLU A 1 336 ? -27.221 16.013 8.511 1.00 82.81 336 GLU A CA 1
ATOM 2705 C C . GLU A 1 336 ? -26.744 14.938 9.491 1.00 82.81 336 GLU A C 1
ATOM 2707 O O . GLU A 1 336 ? -25.909 15.214 10.345 1.00 82.81 336 GLU A O 1
ATOM 2712 N N . TRP A 1 337 ? -27.236 13.703 9.360 1.00 86.75 337 TRP A N 1
ATOM 2713 C CA . TRP A 1 337 ? -26.707 12.575 10.131 1.00 86.75 337 TRP A CA 1
ATOM 2714 C C . TRP A 1 337 ? -25.487 11.965 9.428 1.00 86.75 337 TRP A C 1
ATOM 2716 O O . TRP A 1 337 ? -25.630 11.165 8.494 1.00 86.75 337 TRP A O 1
ATOM 2726 N N . LEU A 1 338 ? -24.289 12.351 9.863 1.00 91.00 338 LEU A N 1
ATOM 2727 C CA . LEU A 1 338 ? -23.025 11.918 9.277 1.00 91.00 338 LEU A CA 1
ATOM 2728 C C . LEU A 1 338 ? -22.575 10.583 9.876 1.00 91.00 338 LEU A C 1
ATOM 2730 O O . LEU A 1 338 ? -22.534 10.452 11.094 1.00 91.00 338 LEU A O 1
ATOM 2734 N N . PRO A 1 339 ? -22.252 9.574 9.055 1.00 93.38 339 PRO A N 1
ATOM 2735 C CA . PRO A 1 339 ? -21.723 8.309 9.546 1.00 93.38 339 PRO A CA 1
ATOM 2736 C C . PRO A 1 339 ? -20.253 8.407 9.965 1.00 93.38 339 PRO A C 1
ATOM 2738 O O . PRO A 1 339 ? -19.449 9.054 9.299 1.00 93.38 339 PRO A O 1
ATOM 2741 N N . HIS A 1 340 ? -19.907 7.700 11.046 1.00 92.31 340 HIS A N 1
ATOM 2742 C CA . HIS A 1 340 ? -18.541 7.631 11.589 1.00 92.31 340 HIS A CA 1
ATOM 2743 C C . HIS A 1 340 ? -18.025 6.209 11.789 1.00 92.31 340 HIS A C 1
ATOM 2745 O O . HIS A 1 340 ? -16.812 5.979 11.807 1.00 92.31 340 HIS A O 1
ATOM 2751 N N . ALA A 1 341 ? -18.929 5.245 11.948 1.00 93.44 341 ALA A N 1
ATOM 2752 C CA . ALA A 1 341 ? -18.574 3.854 12.158 1.00 93.44 341 ALA A CA 1
ATOM 2753 C C . ALA A 1 341 ? -19.705 2.928 11.729 1.00 93.44 341 ALA A C 1
ATOM 2755 O O . ALA A 1 341 ? -20.880 3.269 11.839 1.00 93.44 341 ALA A O 1
ATOM 2756 N N . THR A 1 342 ? -19.341 1.724 11.304 1.00 93.25 342 THR A N 1
ATOM 2757 C CA . THR A 1 342 ? -20.287 0.673 10.933 1.00 93.25 342 THR A CA 1
ATOM 2758 C C . THR A 1 342 ? -20.006 -0.626 11.663 1.00 93.25 342 THR A C 1
ATOM 2760 O O . THR A 1 342 ? -18.856 -0.945 11.968 1.00 93.25 342 THR A O 1
ATOM 2763 N N . ILE A 1 343 ? -21.076 -1.370 11.933 1.00 92.44 343 ILE A N 1
ATOM 2764 C CA . ILE A 1 343 ? -21.052 -2.701 12.535 1.00 92.44 343 ILE A CA 1
ATOM 2765 C C . ILE A 1 343 ? -21.737 -3.648 11.551 1.00 92.44 343 ILE A C 1
ATOM 2767 O O . ILE A 1 343 ? -22.931 -3.501 11.276 1.00 92.44 343 ILE A O 1
ATOM 2771 N N . GLU A 1 344 ? -20.994 -4.622 11.033 1.00 91.50 344 GLU A N 1
ATOM 2772 C CA . GLU A 1 344 ? -21.548 -5.705 10.222 1.00 91.50 344 GLU A CA 1
ATOM 2773 C C . GLU A 1 344 ? -21.883 -6.888 11.132 1.00 91.50 344 GLU A C 1
ATOM 2775 O O . GLU A 1 344 ? -21.004 -7.442 11.796 1.00 91.50 344 GLU A O 1
ATOM 2780 N N . CYS A 1 345 ? -23.151 -7.290 11.139 1.00 88.50 345 CYS A N 1
ATOM 2781 C CA . CYS A 1 345 ? -23.620 -8.507 11.780 1.00 88.50 345 CYS A CA 1
ATOM 2782 C C . CYS A 1 345 ? -24.100 -9.492 10.713 1.00 88.50 345 CYS A C 1
ATOM 2784 O O . CYS A 1 345 ? -25.048 -9.216 9.978 1.00 88.50 345 CYS A O 1
ATOM 2786 N N . LYS A 1 346 ? -23.458 -10.653 10.633 1.00 84.44 346 LYS A N 1
ATOM 2787 C CA . LYS A 1 346 ? -23.755 -11.704 9.664 1.00 84.44 346 LYS A CA 1
ATOM 2788 C C . LYS A 1 346 ? -23.980 -13.015 10.395 1.00 84.44 346 LYS A C 1
ATOM 2790 O O . LYS A 1 346 ? -23.158 -13.409 11.218 1.00 84.44 346 LYS A O 1
ATOM 2795 N N . ASP A 1 347 ? -25.102 -13.669 10.103 1.00 80.12 347 ASP A N 1
ATOM 2796 C CA . ASP A 1 347 ? -25.489 -14.936 10.739 1.00 80.12 347 ASP A CA 1
ATOM 2797 C C . ASP A 1 347 ? -25.445 -14.863 12.289 1.00 80.12 347 ASP A C 1
ATOM 2799 O O . ASP A 1 347 ? -25.088 -15.819 12.974 1.00 80.12 347 ASP A O 1
ATOM 2803 N N . GLY A 1 348 ? -25.783 -13.695 12.855 1.00 74.50 348 GLY A N 1
ATOM 2804 C CA . GLY A 1 348 ? -25.783 -13.450 14.302 1.00 74.50 348 GLY A CA 1
ATOM 2805 C C . GLY A 1 348 ? -24.403 -13.227 14.936 1.00 74.50 348 GLY A C 1
ATOM 2806 O O . GLY A 1 348 ? -24.315 -13.216 16.162 1.00 74.50 348 GLY A O 1
ATOM 2807 N N . ALA A 1 349 ? -23.345 -13.056 14.136 1.00 83.75 349 ALA A N 1
ATOM 2808 C CA . ALA A 1 349 ? -21.999 -12.706 14.583 1.00 83.75 349 ALA A CA 1
ATOM 2809 C C . ALA A 1 349 ? -21.571 -11.334 14.034 1.00 83.75 349 ALA A C 1
ATOM 2811 O O . ALA A 1 349 ? -21.800 -11.027 12.867 1.00 83.75 349 ALA A O 1
ATOM 2812 N N . ILE A 1 350 ? -20.879 -10.529 14.841 1.00 89.06 350 ILE A N 1
ATOM 2813 C CA . ILE A 1 350 ? -20.259 -9.276 14.411 1.00 89.06 350 ILE A CA 1
ATOM 2814 C C . ILE A 1 350 ? -18.947 -9.640 13.742 1.00 89.06 350 ILE A C 1
ATOM 2816 O O . ILE A 1 350 ? -17.967 -10.009 14.398 1.00 89.06 350 ILE A O 1
ATOM 2820 N N . THR A 1 351 ? -18.953 -9.569 12.419 1.00 88.31 351 THR A N 1
ATOM 2821 C CA . THR A 1 351 ? -17.817 -9.952 11.587 1.00 88.31 351 THR A CA 1
ATOM 2822 C C . THR A 1 351 ? -16.824 -8.820 11.437 1.00 88.31 351 THR A C 1
ATOM 2824 O O . THR A 1 351 ? -15.627 -9.100 11.338 1.00 88.31 351 THR A O 1
ATOM 2827 N N . GLN A 1 352 ? -17.301 -7.572 11.433 1.00 89.94 352 GLN A N 1
ATOM 2828 C CA . GLN A 1 352 ? -16.478 -6.387 11.214 1.00 89.94 352 GLN A CA 1
ATOM 2829 C C . GLN A 1 352 ? -17.024 -5.166 11.954 1.00 89.94 352 GLN A C 1
ATOM 2831 O O . GLN A 1 352 ? -18.238 -4.964 12.042 1.00 89.94 352 GLN A O 1
ATOM 2836 N N . VAL A 1 353 ? -16.103 -4.326 12.431 1.00 91.62 353 VAL A N 1
ATOM 2837 C CA . VAL A 1 353 ? -16.415 -2.984 12.933 1.00 91.62 353 VAL A CA 1
ATOM 2838 C C . VAL A 1 353 ? -15.412 -1.991 12.345 1.00 91.62 353 VAL A C 1
ATOM 2840 O O . VAL A 1 353 ? -14.216 -2.065 12.649 1.00 91.62 353 VAL A O 1
ATOM 2843 N N . LYS A 1 354 ? -15.876 -1.092 11.468 1.00 91.38 354 LYS A N 1
ATOM 2844 C CA . LYS A 1 354 ? -15.012 -0.238 10.629 1.00 91.38 354 LYS A CA 1
ATOM 2845 C C . LYS A 1 354 ? -15.431 1.230 10.644 1.00 91.38 354 LYS A C 1
ATOM 2847 O O . LYS A 1 354 ? -16.620 1.542 10.630 1.00 91.38 354 LYS A O 1
ATOM 2852 N N . GLY A 1 355 ? -14.436 2.111 10.615 1.00 89.56 355 GLY A N 1
ATOM 2853 C CA . GLY A 1 355 ? -14.563 3.547 10.378 1.00 89.56 355 GLY A CA 1
ATOM 2854 C C . GLY A 1 355 ? -14.357 3.928 8.905 1.00 89.56 355 GLY A C 1
ATOM 2855 O O . GLY A 1 355 ? -14.387 3.082 8.004 1.00 89.56 355 GLY A O 1
ATOM 2856 N N . TYR A 1 356 ? -14.125 5.221 8.668 1.00 86.94 356 TYR A N 1
ATOM 2857 C CA . TYR A 1 356 ? -13.885 5.812 7.344 1.00 86.94 356 TYR A CA 1
ATOM 2858 C C . TYR A 1 356 ? -12.793 5.057 6.554 1.00 86.94 356 TYR A C 1
ATOM 2860 O O . TYR A 1 356 ? -11.731 4.744 7.092 1.00 86.94 356 TYR A O 1
ATOM 2868 N N . LYS A 1 357 ? -13.021 4.767 5.266 1.00 85.69 357 LYS A N 1
ATOM 2869 C CA . LYS A 1 357 ? -12.122 4.019 4.360 1.00 85.69 357 LYS A CA 1
ATOM 2870 C C . LYS A 1 357 ? -11.784 2.590 4.789 1.00 85.69 357 LYS A C 1
ATOM 2872 O O . LYS A 1 357 ? -10.666 2.125 4.568 1.00 85.69 357 LYS A O 1
ATOM 2877 N N . ASN A 1 358 ? -12.730 1.889 5.419 1.00 81.69 358 ASN A N 1
ATOM 2878 C CA . ASN A 1 358 ? -12.511 0.573 6.041 1.00 81.69 358 ASN A CA 1
ATOM 2879 C C . ASN A 1 358 ? -11.388 0.590 7.099 1.00 81.69 358 ASN A C 1
ATOM 2881 O O . ASN A 1 358 ? -10.788 -0.450 7.388 1.00 81.69 358 ASN A O 1
ATOM 2885 N N . LYS A 1 359 ? -11.074 1.767 7.653 1.00 83.25 359 LYS A N 1
ATOM 2886 C CA . LYS A 1 359 ? -10.050 1.925 8.685 1.00 83.25 359 LYS A CA 1
ATOM 2887 C C . LYS A 1 359 ? -10.659 1.721 10.066 1.00 83.25 359 LYS A C 1
ATOM 2889 O O . LYS A 1 359 ? -11.798 1.284 10.226 1.00 83.25 359 LYS A O 1
ATOM 2894 N N . GLU A 1 360 ? -9.855 1.994 11.072 1.00 79.56 360 GLU A N 1
ATOM 2895 C CA . GLU A 1 360 ? -10.249 1.943 12.469 1.00 79.56 360 GLU A CA 1
ATOM 2896 C C . GLU A 1 360 ? -11.219 3.077 12.799 1.00 79.56 360 GLU A C 1
ATOM 2898 O O . GLU A 1 360 ? -11.288 4.088 12.096 1.00 79.56 360 GLU A O 1
ATOM 2903 N N . ILE A 1 361 ? -12.006 2.874 13.850 1.00 87.69 361 ILE A N 1
ATOM 2904 C CA . ILE A 1 361 ? -12.965 3.867 14.324 1.00 87.69 361 ILE A CA 1
ATOM 2905 C C . ILE A 1 361 ? -12.201 4.934 15.110 1.00 87.69 361 ILE A C 1
ATOM 2907 O O . ILE A 1 361 ? -11.218 4.633 15.784 1.00 87.69 361 ILE A O 1
ATOM 2911 N N . ASP A 1 362 ? -12.665 6.177 15.054 1.00 82.56 362 ASP A N 1
ATOM 2912 C CA . ASP A 1 362 ? -12.149 7.219 15.935 1.00 82.56 362 ASP A CA 1
ATOM 2913 C C . ASP A 1 362 ? -12.452 6.859 17.412 1.00 82.56 362 ASP A C 1
ATOM 2915 O O . ASP A 1 362 ? -13.622 6.633 17.752 1.00 82.56 362 ASP A O 1
ATOM 2919 N N . PRO A 1 363 ? -11.436 6.807 18.303 1.00 79.56 363 PRO A N 1
ATOM 2920 C CA . PRO A 1 363 ? -11.596 6.456 19.715 1.00 79.56 363 PRO A CA 1
ATOM 2921 C C . PRO A 1 363 ? -12.687 7.223 20.469 1.00 79.56 363 PRO A C 1
ATOM 2923 O O . PRO A 1 363 ? -13.209 6.708 21.463 1.00 79.56 363 PRO A O 1
ATOM 2926 N N . GLN A 1 364 ?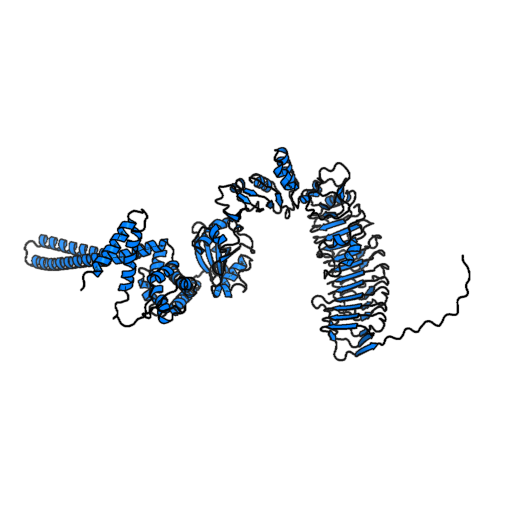 -13.067 8.424 20.013 1.00 84.06 364 GLN A N 1
ATOM 2927 C CA . GLN A 1 364 ? -14.151 9.193 20.632 1.00 84.06 364 GLN A CA 1
ATOM 2928 C C . GLN A 1 364 ? -15.514 8.478 20.589 1.00 84.06 364 GLN A C 1
ATOM 2930 O O . GLN A 1 364 ? -16.330 8.695 21.485 1.00 84.06 364 GLN A O 1
ATOM 2935 N N . TYR A 1 365 ? -15.741 7.605 19.598 1.00 88.31 365 TYR A N 1
ATOM 2936 C CA . TYR A 1 365 ? -16.994 6.858 19.418 1.00 88.31 365 TYR A CA 1
ATOM 2937 C C . TYR A 1 365 ? -16.957 5.443 20.015 1.00 88.31 365 TYR A C 1
ATOM 2939 O O . TYR A 1 365 ? -17.949 4.713 19.943 1.00 88.31 365 TYR A O 1
ATOM 2947 N N . TYR A 1 366 ? -15.835 5.013 20.606 1.00 86.56 366 TYR A N 1
ATOM 2948 C CA . TYR A 1 366 ? -15.741 3.684 21.221 1.00 86.56 366 TYR A CA 1
ATOM 2949 C C . TYR A 1 366 ? -16.824 3.442 22.286 1.00 86.56 366 TYR A C 1
ATOM 2951 O O . TYR A 1 366 ? -17.407 2.356 22.267 1.00 86.56 366 TYR A O 1
ATOM 2959 N N . PRO A 1 367 ? -17.164 4.392 23.184 1.00 86.56 367 PRO A N 1
ATOM 2960 C CA . PRO A 1 367 ? -18.235 4.179 24.158 1.00 86.56 367 PRO A CA 1
ATOM 2961 C C . PRO A 1 367 ? -19.583 3.854 23.500 1.00 86.56 367 PRO A C 1
ATOM 2963 O O . PRO A 1 367 ? -20.261 2.907 23.908 1.00 86.56 367 PRO A O 1
ATOM 2966 N N . GLU A 1 368 ? -19.954 4.590 22.451 1.00 89.75 368 GLU A N 1
ATOM 2967 C CA . GLU A 1 368 ? -21.210 4.403 21.723 1.00 89.75 368 GLU A CA 1
ATOM 2968 C C . GLU A 1 368 ? -21.214 3.092 20.937 1.00 89.75 368 GLU A C 1
ATOM 2970 O O . GLU A 1 368 ? -22.225 2.386 20.940 1.00 89.75 368 GLU A O 1
ATOM 2975 N N . ILE A 1 369 ? -20.092 2.723 20.312 1.00 90.19 369 ILE A N 1
ATOM 2976 C CA . ILE A 1 369 ? -19.949 1.435 19.621 1.00 90.19 369 ILE A CA 1
ATOM 2977 C C . ILE A 1 369 ? -20.085 0.276 20.601 1.00 90.19 369 ILE A C 1
ATOM 2979 O O . ILE A 1 369 ? -20.853 -0.649 20.348 1.00 90.19 369 ILE A O 1
ATOM 2983 N N . ARG A 1 370 ? -19.420 0.339 21.754 1.00 88.06 370 ARG A N 1
ATOM 2984 C CA . ARG A 1 370 ? -19.513 -0.702 22.787 1.00 88.06 370 ARG A CA 1
ATOM 2985 C C . ARG A 1 370 ? -20.944 -0.845 23.294 1.00 88.06 370 ARG A C 1
ATOM 2987 O O . ARG A 1 370 ? -21.486 -1.947 23.284 1.00 88.06 370 ARG A O 1
ATOM 2994 N N . ALA A 1 371 ? -21.595 0.273 23.618 1.00 85.25 371 ALA A N 1
ATOM 2995 C CA . ALA A 1 371 ? -23.002 0.291 24.011 1.00 85.25 371 ALA A CA 1
ATOM 2996 C C . ALA A 1 371 ? -23.931 -0.256 22.909 1.00 85.25 371 ALA A C 1
ATOM 2998 O O . ALA A 1 371 ? -24.945 -0.890 23.209 1.00 85.25 371 ALA A O 1
ATOM 2999 N N . SER A 1 372 ? -23.594 -0.021 21.641 1.00 86.00 372 SER A N 1
ATOM 3000 C CA . SER A 1 372 ? -24.333 -0.527 20.481 1.00 86.00 372 SER A CA 1
ATOM 3001 C C . SER A 1 372 ? -24.183 -2.038 20.327 1.00 86.00 372 SER A C 1
ATOM 3003 O O . SER A 1 372 ? -25.181 -2.736 20.179 1.00 86.00 372 SER A O 1
ATOM 3005 N N . VAL A 1 373 ? -22.968 -2.574 20.447 1.00 84.50 373 VAL A N 1
ATOM 3006 C CA . VAL A 1 373 ? -22.734 -4.024 20.390 1.00 84.50 373 VAL A CA 1
ATOM 3007 C C . VAL A 1 373 ? -23.387 -4.749 21.569 1.00 84.50 373 VAL A C 1
ATOM 3009 O O . VAL A 1 373 ? -24.001 -5.800 21.376 1.00 84.50 373 VAL A O 1
ATOM 3012 N N . PHE A 1 374 ? -23.336 -4.174 22.773 1.00 82.25 374 PHE A N 1
ATOM 3013 C CA . PHE A 1 374 ? -24.054 -4.719 23.928 1.00 82.25 374 PHE A CA 1
ATOM 3014 C C . PHE A 1 374 ? -25.563 -4.746 23.695 1.00 82.25 374 PHE A C 1
ATOM 3016 O O . PHE A 1 374 ? -26.212 -5.724 24.054 1.00 82.25 374 PHE A O 1
ATOM 3023 N N . ALA A 1 375 ? -26.122 -3.715 23.052 1.00 70.62 375 ALA A N 1
ATOM 3024 C CA . ALA A 1 375 ? -27.537 -3.697 22.690 1.00 70.62 375 ALA A CA 1
ATOM 3025 C C . ALA A 1 375 ? -27.890 -4.785 21.661 1.00 70.62 375 ALA A C 1
ATOM 3027 O O . ALA A 1 375 ? -28.952 -5.391 21.769 1.00 70.62 375 ALA A O 1
ATOM 3028 N N . VAL A 1 376 ? -26.996 -5.075 20.708 1.00 70.75 376 VAL A N 1
ATOM 3029 C CA . VAL A 1 376 ? -27.197 -6.140 19.710 1.00 70.75 376 VAL A CA 1
ATOM 3030 C C . VAL A 1 376 ? -27.207 -7.534 20.354 1.00 70.75 376 VAL A C 1
ATOM 3032 O O . VAL A 1 376 ? -28.025 -8.367 19.972 1.00 70.75 376 VAL A O 1
ATOM 3035 N N . TYR A 1 377 ? -26.339 -7.800 21.337 1.00 74.31 377 TYR A N 1
ATOM 3036 C CA . TYR A 1 377 ? -26.226 -9.131 21.958 1.00 74.31 377 TYR A CA 1
ATOM 3037 C C . TYR A 1 377 ? -26.978 -9.323 23.275 1.00 74.31 377 TYR A C 1
ATOM 3039 O O . TYR A 1 377 ? -27.172 -10.463 23.699 1.00 74.31 377 TYR A O 1
ATOM 3047 N N . GLY A 1 378 ? -27.348 -8.243 23.962 1.00 69.44 378 GLY A N 1
ATOM 3048 C CA . GLY A 1 378 ? -27.885 -8.297 25.323 1.00 69.44 378 GLY A CA 1
ATOM 3049 C C . GLY A 1 378 ? -26.889 -8.836 26.361 1.00 69.44 378 GLY A C 1
ATOM 3050 O O . GLY A 1 378 ? -27.309 -9.313 27.415 1.00 69.44 378 GLY A O 1
ATOM 3051 N N . SER A 1 379 ? -25.587 -8.804 26.059 1.00 75.56 379 SER A N 1
ATOM 3052 C CA . SER A 1 379 ? -24.505 -9.248 26.941 1.00 75.56 379 SER A CA 1
ATOM 3053 C C . SER A 1 379 ? -23.328 -8.283 26.867 1.00 75.56 379 SER A C 1
ATOM 3055 O O . SER A 1 379 ? -22.948 -7.839 25.784 1.00 75.56 379 SER A O 1
ATOM 3057 N N . GLU A 1 380 ? -22.736 -8.006 28.025 1.00 81.81 380 GLU A N 1
ATOM 3058 C CA . GLU A 1 380 ? -21.519 -7.198 28.168 1.00 81.81 380 GLU A CA 1
ATOM 3059 C C . GLU A 1 380 ? -20.257 -8.071 28.319 1.00 81.81 380 GLU A C 1
ATOM 3061 O O . GLU A 1 380 ? -19.138 -7.556 28.332 1.00 81.81 380 GLU A O 1
ATOM 3066 N N . ASP A 1 381 ? -20.413 -9.402 28.391 1.00 86.19 381 ASP A N 1
ATOM 3067 C CA . ASP A 1 381 ? -19.296 -10.347 28.508 1.00 86.19 381 ASP A CA 1
ATOM 3068 C C . ASP A 1 381 ? -18.619 -10.575 27.147 1.00 86.19 381 ASP A C 1
ATOM 3070 O O . ASP A 1 381 ? -18.871 -11.544 26.424 1.00 86.19 381 ASP A O 1
ATOM 3074 N N . ILE A 1 382 ? -17.748 -9.635 26.783 1.00 88.94 382 ILE A N 1
ATOM 3075 C CA . ILE A 1 382 ? -17.009 -9.663 25.517 1.00 88.94 382 ILE A CA 1
ATOM 3076 C C . ILE A 1 382 ? -16.016 -10.822 25.452 1.00 88.94 382 ILE A C 1
ATOM 3078 O O . ILE A 1 382 ? -15.764 -11.340 24.363 1.00 88.94 382 ILE A O 1
ATOM 3082 N N . ALA A 1 383 ? -15.477 -11.266 26.589 1.00 86.12 383 ALA A N 1
ATOM 3083 C CA . ALA A 1 383 ? -14.553 -12.393 26.611 1.00 86.12 383 ALA A CA 1
ATOM 3084 C C . ALA A 1 383 ? -15.268 -13.686 26.192 1.00 86.12 383 ALA A C 1
ATOM 3086 O O . ALA A 1 383 ? -14.742 -14.448 25.374 1.00 86.12 383 ALA A O 1
ATOM 3087 N N . GLU A 1 384 ? -16.485 -13.904 26.695 1.00 87.69 384 GLU A N 1
ATOM 3088 C CA . GLU A 1 384 ? -17.325 -15.032 26.298 1.00 87.69 384 GLU A CA 1
ATOM 3089 C C . GLU A 1 384 ? -17.819 -14.901 24.852 1.00 87.69 384 GLU A C 1
ATOM 3091 O O . GLU A 1 384 ? -17.713 -15.855 24.079 1.00 87.69 384 GLU A O 1
ATOM 3096 N N . LEU A 1 385 ? -18.283 -13.714 24.438 1.00 88.19 385 LEU A N 1
ATOM 3097 C CA . LEU A 1 385 ? -18.714 -13.478 23.054 1.00 88.19 385 LEU A CA 1
ATOM 3098 C C . LEU A 1 385 ? -17.579 -13.735 22.051 1.00 88.19 385 LEU A C 1
ATOM 3100 O O . LEU A 1 385 ? -17.811 -14.326 20.994 1.00 88.19 385 LEU A O 1
ATOM 3104 N N . HIS A 1 386 ? -16.348 -13.337 22.379 1.00 89.25 386 HIS A N 1
ATOM 3105 C CA . HIS A 1 386 ? -15.180 -13.603 21.542 1.00 89.25 386 HIS A CA 1
ATOM 3106 C C . HIS A 1 386 ? -14.855 -15.100 21.497 1.00 89.25 386 HIS A C 1
ATOM 3108 O O . HIS A 1 386 ? -14.630 -15.644 20.416 1.00 89.25 386 HIS A O 1
ATOM 3114 N N . ARG A 1 387 ? -14.905 -15.796 22.644 1.00 87.50 387 ARG A N 1
ATOM 3115 C CA . ARG A 1 387 ? -14.684 -17.251 22.720 1.00 87.50 387 ARG A CA 1
ATOM 3116 C C . ARG A 1 387 ? -15.699 -18.039 21.886 1.00 87.50 387 ARG A C 1
ATOM 3118 O O . ARG A 1 387 ? -15.340 -19.043 21.279 1.00 87.50 387 ARG A O 1
ATOM 3125 N N . GLN A 1 388 ? -16.940 -17.562 21.815 1.00 87.31 388 GLN A N 1
ATOM 3126 C CA . GLN A 1 388 ? -18.007 -18.127 20.981 1.00 87.31 388 GLN A CA 1
ATOM 3127 C C . GLN A 1 388 ? -17.899 -17.739 19.493 1.00 87.31 388 GLN A C 1
ATOM 3129 O O . GLN A 1 388 ? -18.739 -18.150 18.696 1.00 87.31 388 GLN A O 1
ATOM 3134 N N . GLY A 1 389 ? -16.910 -16.925 19.105 1.00 87.19 389 GLY A N 1
ATOM 3135 C CA . GLY A 1 389 ? -16.739 -16.448 17.731 1.00 87.19 389 GLY A CA 1
ATOM 3136 C C . GLY A 1 389 ? -17.773 -15.407 17.285 1.00 87.19 389 GLY A C 1
ATOM 3137 O O . GLY A 1 389 ? -17.911 -15.171 16.086 1.00 87.19 389 GLY A O 1
ATOM 3138 N N . LYS A 1 390 ? -18.494 -14.781 18.226 1.00 86.94 390 LYS A N 1
ATOM 3139 C C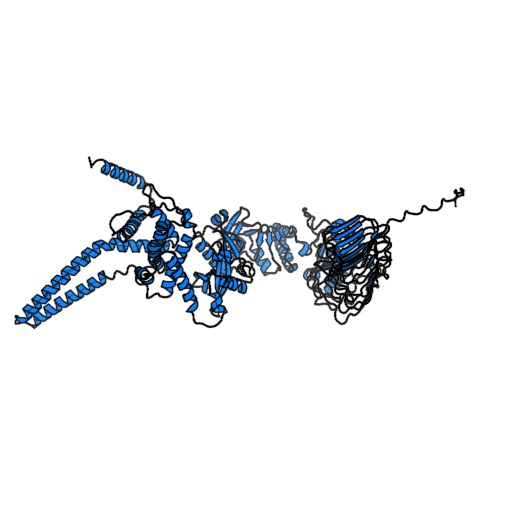A . LYS A 1 390 ? -19.565 -13.809 17.946 1.00 86.94 390 LYS A CA 1
ATOM 3140 C C . LYS A 1 390 ? -19.063 -12.386 17.728 1.00 86.94 390 LYS A C 1
ATOM 3142 O O . LYS A 1 390 ? -19.793 -11.570 17.180 1.00 86.94 390 LYS A O 1
ATOM 3147 N N . VAL A 1 391 ? -17.850 -12.049 18.154 1.00 89.44 391 VAL A N 1
ATOM 3148 C CA . VAL A 1 391 ? -17.284 -10.704 17.964 1.00 89.44 391 VAL A CA 1
ATOM 3149 C C . VAL A 1 391 ? -15.884 -10.775 17.377 1.00 89.44 391 VAL A C 1
ATOM 3151 O O . VAL A 1 391 ? -15.099 -11.662 17.713 1.00 89.44 391 VAL A O 1
ATOM 3154 N N . ARG A 1 392 ? -15.576 -9.822 16.497 1.00 87.38 392 ARG A N 1
ATOM 3155 C CA . ARG A 1 392 ? -14.272 -9.632 15.850 1.00 87.38 392 ARG A CA 1
ATOM 3156 C C . ARG A 1 392 ? -13.844 -8.166 15.936 1.00 87.38 392 ARG A C 1
ATOM 3158 O O . ARG A 1 392 ? -14.522 -7.352 16.562 1.00 87.38 392 ARG A O 1
ATOM 3165 N N . ASP A 1 393 ? -12.691 -7.847 15.348 1.00 86.88 393 ASP A N 1
ATOM 3166 C CA . ASP A 1 393 ? -12.132 -6.490 15.286 1.00 86.88 393 ASP A CA 1
ATOM 3167 C C . ASP A 1 393 ? -12.003 -5.801 16.657 1.00 86.88 393 ASP A C 1
ATOM 3169 O O . ASP A 1 393 ? -12.037 -4.583 16.728 1.00 86.88 393 ASP A O 1
ATOM 3173 N N . LEU A 1 394 ? -11.843 -6.562 17.750 1.00 87.62 394 LEU A N 1
ATOM 3174 C CA . LEU A 1 394 ? -11.823 -6.082 19.145 1.00 87.62 394 LEU A CA 1
ATOM 3175 C C . LEU A 1 394 ? -10.996 -4.798 19.365 1.00 87.62 394 LEU A C 1
ATOM 3177 O O . LEU A 1 394 ? -11.418 -3.893 20.087 1.00 87.62 394 LEU A O 1
ATOM 3181 N N . GLN A 1 395 ? -9.853 -4.688 18.686 1.00 83.56 395 GLN A N 1
ATOM 3182 C CA . GLN A 1 395 ? -8.954 -3.534 18.775 1.00 83.56 395 GLN A CA 1
ATOM 3183 C C . GLN A 1 395 ? -9.573 -2.227 18.260 1.00 83.56 395 GLN A C 1
ATOM 3185 O O . GLN A 1 395 ? -9.275 -1.166 18.806 1.00 83.56 395 GLN A O 1
ATOM 3190 N N . ASN A 1 396 ? -10.477 -2.294 17.278 1.00 85.25 396 ASN A N 1
ATOM 3191 C CA . ASN A 1 396 ? -11.120 -1.127 16.658 1.00 85.25 396 ASN A CA 1
ATOM 3192 C C . ASN A 1 396 ? -12.148 -0.439 17.563 1.00 85.25 396 ASN A C 1
ATOM 3194 O O . ASN A 1 396 ? -12.758 0.542 17.155 1.00 85.25 396 ASN A O 1
ATOM 3198 N N . TRP A 1 397 ? -12.402 -0.987 18.748 1.00 85.38 397 TRP A N 1
ATOM 3199 C CA . TRP A 1 397 ? -13.411 -0.490 19.679 1.00 85.38 397 TRP A CA 1
ATOM 3200 C C . TRP A 1 397 ? -12.992 -0.707 21.140 1.00 85.38 397 TRP A C 1
ATOM 3202 O O . TRP A 1 397 ? -13.830 -0.773 22.039 1.00 85.38 397 TRP A O 1
ATOM 3212 N N . GLY A 1 398 ? -11.675 -0.761 21.384 1.00 83.75 398 GLY A N 1
ATOM 3213 C CA . GLY A 1 398 ? -11.088 -0.571 22.714 1.00 83.75 398 GLY A CA 1
ATOM 3214 C C . GLY A 1 398 ? -10.683 -1.832 23.478 1.00 83.75 398 GLY A C 1
ATOM 3215 O O . GLY A 1 398 ? -10.346 -1.723 24.658 1.00 83.75 398 GLY A O 1
ATOM 3216 N N . TYR A 1 399 ? -10.695 -3.003 22.839 1.00 88.56 399 TYR A N 1
ATOM 3217 C CA . TYR A 1 399 ? -10.308 -4.271 23.460 1.00 88.56 399 TYR A CA 1
ATOM 3218 C C . TYR A 1 399 ? -9.041 -4.860 22.838 1.00 88.56 399 TYR A C 1
ATOM 3220 O O . TYR A 1 399 ? -8.824 -4.789 21.633 1.00 88.56 399 TYR A O 1
ATOM 3228 N N . VAL A 1 400 ? -8.222 -5.523 23.646 1.00 89.25 400 VAL A N 1
ATOM 3229 C CA . VAL A 1 400 ? -7.019 -6.234 23.194 1.00 89.25 400 VAL A CA 1
ATOM 3230 C C . VAL A 1 400 ? -6.965 -7.639 23.755 1.00 89.25 400 VAL A C 1
ATOM 3232 O O . VAL A 1 400 ? -7.666 -7.964 24.704 1.00 89.25 400 VAL A O 1
ATOM 3235 N N . ILE A 1 401 ? -6.143 -8.488 23.154 1.00 89.75 401 ILE A N 1
ATOM 3236 C CA . ILE A 1 401 ? -5.920 -9.851 23.625 1.00 89.75 401 ILE A CA 1
ATOM 3237 C C . ILE A 1 401 ? -4.507 -9.897 24.198 1.00 89.75 401 ILE A C 1
ATOM 3239 O O . ILE A 1 401 ? -3.551 -9.547 23.503 1.00 89.75 401 ILE A O 1
ATOM 3243 N N . ASP A 1 402 ? -4.386 -10.277 25.469 1.00 91.88 402 ASP A N 1
ATOM 3244 C CA . ASP A 1 402 ? -3.084 -10.431 26.120 1.00 91.88 402 ASP A CA 1
ATOM 3245 C C . ASP A 1 402 ? -2.356 -11.698 25.630 1.00 91.88 402 ASP A C 1
ATOM 3247 O O . ASP A 1 402 ? -2.928 -12.545 24.939 1.00 91.88 402 ASP A O 1
ATOM 3251 N N . VAL A 1 403 ? -1.077 -11.858 25.981 1.00 92.38 403 VAL A N 1
ATOM 3252 C CA . VAL A 1 403 ? -0.270 -13.027 25.567 1.00 92.38 403 VAL A CA 1
ATOM 3253 C C . VAL A 1 403 ? -0.828 -14.376 26.047 1.00 92.38 403 VAL A C 1
ATOM 3255 O O . VAL A 1 403 ? -0.414 -15.418 25.541 1.00 92.38 403 VAL A O 1
ATOM 3258 N N . ARG A 1 404 ? -1.764 -14.383 27.008 1.00 89.69 404 ARG A N 1
ATOM 3259 C CA . ARG A 1 404 ? -2.455 -15.589 27.499 1.00 89.69 404 ARG A CA 1
ATOM 3260 C C . ARG A 1 404 ? -3.760 -15.862 26.746 1.00 89.69 404 ARG A C 1
ATOM 3262 O O . ARG A 1 404 ? -4.444 -16.832 27.062 1.00 89.69 404 ARG A O 1
ATOM 3269 N N . GLY A 1 405 ? -4.125 -15.025 25.776 1.00 88.62 405 GLY A N 1
ATOM 3270 C CA . GLY A 1 405 ? -5.375 -15.140 25.029 1.00 88.62 405 GLY A CA 1
ATOM 3271 C C . GLY A 1 405 ? -6.588 -14.538 25.745 1.00 88.62 405 GLY A C 1
ATOM 3272 O O . GLY A 1 405 ? -7.719 -14.783 25.325 1.00 88.62 405 GLY A O 1
ATOM 3273 N N . ILE A 1 406 ? -6.388 -13.768 26.821 1.00 89.56 406 ILE A N 1
ATOM 3274 C CA . ILE A 1 406 ? -7.483 -13.156 27.583 1.00 89.56 406 ILE A CA 1
ATOM 3275 C C . ILE A 1 406 ? -7.844 -11.813 26.949 1.00 89.56 406 ILE A C 1
ATOM 3277 O O . ILE A 1 406 ? -6.971 -10.982 26.696 1.00 89.56 406 ILE A O 1
ATOM 3281 N N . VAL A 1 407 ? -9.141 -11.583 26.725 1.00 91.38 407 VAL A N 1
ATOM 3282 C CA . VAL A 1 407 ? -9.645 -10.294 26.242 1.00 91.38 407 VAL A CA 1
ATOM 3283 C C . VAL A 1 407 ? -9.600 -9.268 27.374 1.00 91.38 407 VAL A C 1
ATOM 3285 O O . VAL A 1 407 ? -10.159 -9.480 28.449 1.00 91.38 407 VAL A O 1
ATOM 3288 N N . ARG A 1 408 ? -8.931 -8.148 27.121 1.00 89.75 408 ARG A N 1
ATOM 3289 C CA . ARG A 1 408 ? -8.706 -7.035 28.038 1.00 89.75 408 ARG A CA 1
ATOM 3290 C C . ARG A 1 408 ? -9.341 -5.776 27.479 1.00 89.75 408 ARG A C 1
ATOM 3292 O O . ARG A 1 408 ? -9.256 -5.500 26.288 1.00 89.75 408 ARG A O 1
ATOM 3299 N N . ASP A 1 409 ? -9.970 -5.015 28.354 1.00 88.31 409 ASP A N 1
ATOM 3300 C CA . ASP A 1 409 ? -10.565 -3.725 28.036 1.00 88.31 409 ASP A CA 1
ATOM 3301 C C . ASP A 1 409 ? -9.581 -2.617 28.398 1.00 88.31 409 ASP A C 1
ATOM 3303 O O . ASP A 1 409 ? -9.260 -2.460 29.576 1.00 88.31 409 ASP A O 1
ATOM 3307 N N . TYR A 1 410 ? -9.122 -1.833 27.421 1.00 84.06 410 TYR A N 1
ATOM 3308 C CA . TYR A 1 410 ? -8.192 -0.743 27.710 1.00 84.06 410 TYR A CA 1
ATOM 3309 C C . TYR A 1 410 ? -8.783 0.305 28.662 1.00 84.06 410 TYR A C 1
ATOM 3311 O O . TYR A 1 410 ? -8.070 0.807 29.528 1.00 84.06 410 TYR A O 1
ATOM 3319 N N . TYR A 1 411 ? -10.079 0.606 28.576 1.00 77.62 411 TYR A N 1
ATOM 3320 C CA . TYR A 1 411 ? -10.699 1.687 29.356 1.00 77.62 411 TYR A CA 1
ATOM 3321 C C . TYR A 1 411 ? -10.829 1.333 30.835 1.00 77.62 411 TYR A C 1
ATOM 3323 O O . TYR A 1 411 ? -10.591 2.167 31.712 1.00 77.62 411 TYR A O 1
ATOM 3331 N N . ASN A 1 412 ? -11.143 0.072 31.113 1.00 83.38 412 ASN A N 1
ATOM 3332 C CA . ASN A 1 412 ? -11.277 -0.441 32.472 1.00 83.38 412 ASN A CA 1
ATOM 3333 C C . ASN A 1 412 ? -10.028 -1.189 32.947 1.00 83.38 412 ASN A C 1
ATOM 3335 O O . ASN A 1 412 ? -10.076 -1.878 33.964 1.00 83.38 412 ASN A O 1
ATOM 3339 N N . LEU A 1 413 ? -8.898 -1.029 32.248 1.00 87.75 413 LEU A N 1
ATOM 3340 C CA . LEU A 1 413 ? -7.642 -1.641 32.649 1.00 87.75 413 LEU A CA 1
ATOM 3341 C C . LEU A 1 413 ? -7.182 -1.053 33.989 1.00 87.75 413 LEU A C 1
ATOM 3343 O O . LEU A 1 413 ? -7.004 0.165 34.120 1.00 87.75 413 LEU A O 1
ATOM 3347 N N . ASN A 1 414 ? -7.044 -1.937 34.974 1.00 88.62 414 ASN A N 1
ATOM 3348 C CA . ASN A 1 414 ? -6.654 -1.649 36.355 1.00 88.62 414 ASN A CA 1
ATOM 3349 C C . ASN A 1 414 ? -5.636 -2.665 36.908 1.00 88.62 414 ASN A C 1
ATOM 3351 O O . ASN A 1 414 ? -5.256 -2.583 38.074 1.00 88.62 414 ASN A O 1
ATOM 3355 N N . GLU A 1 415 ? -5.193 -3.607 36.079 1.00 90.19 415 GLU A N 1
ATOM 3356 C CA . GLU A 1 415 ? -4.199 -4.617 36.417 1.00 90.19 415 GLU A CA 1
ATOM 3357 C C . GLU A 1 415 ? -3.150 -4.730 35.317 1.00 90.19 415 GLU A C 1
ATOM 3359 O O . GLU A 1 415 ? -3.385 -4.340 34.172 1.00 90.19 415 GLU A O 1
ATOM 3364 N N . GLU A 1 416 ? -1.991 -5.277 35.673 1.00 93.19 416 GLU A N 1
ATOM 3365 C CA . GLU A 1 416 ? -0.915 -5.499 34.718 1.00 93.19 416 GLU A CA 1
ATOM 3366 C C . GLU A 1 416 ? -1.298 -6.534 33.661 1.00 93.19 416 GLU A C 1
ATOM 3368 O O . GLU A 1 416 ? -1.760 -7.637 33.974 1.00 93.19 416 GLU A O 1
ATOM 3373 N N . ILE A 1 417 ? -1.032 -6.193 32.403 1.00 94.62 417 ILE A N 1
ATOM 3374 C CA . ILE A 1 417 ? -1.176 -7.101 31.269 1.00 94.62 417 ILE A CA 1
ATOM 3375 C C . ILE A 1 417 ? 0.096 -7.109 30.429 1.00 94.62 417 ILE A C 1
ATOM 3377 O O . ILE A 1 417 ? 0.824 -6.119 30.354 1.00 94.62 417 ILE A O 1
ATOM 3381 N N . GLU A 1 418 ? 0.333 -8.234 29.760 1.00 95.06 418 GLU A N 1
ATOM 3382 C CA . GLU A 1 418 ? 1.411 -8.378 28.789 1.00 95.06 418 GLU A CA 1
ATOM 3383 C C . GLU A 1 418 ? 0.822 -8.530 27.382 1.00 95.06 418 GLU A C 1
ATOM 3385 O O . GLU A 1 418 ? -0.034 -9.388 27.150 1.00 95.06 418 GLU A O 1
ATOM 3390 N N . LEU A 1 419 ? 1.271 -7.702 26.440 1.00 93.81 419 LEU A N 1
ATOM 3391 C CA . LEU A 1 419 ? 0.834 -7.706 25.045 1.00 93.81 419 LEU A CA 1
ATOM 3392 C C . LEU A 1 419 ? 1.953 -8.199 24.129 1.00 93.81 419 LEU A C 1
ATOM 3394 O O . LEU A 1 419 ? 3.111 -7.806 24.271 1.00 93.81 419 LEU A O 1
ATOM 3398 N N . GLN A 1 420 ? 1.593 -9.016 23.137 1.00 92.31 420 GLN A N 1
ATOM 3399 C CA . GLN A 1 420 ? 2.538 -9.437 22.100 1.00 92.31 420 GLN A CA 1
ATOM 3400 C C . GLN A 1 420 ? 2.971 -8.252 21.227 1.00 92.31 420 GLN A C 1
ATOM 3402 O O . GLN A 1 420 ? 4.135 -8.146 20.854 1.00 92.31 420 GLN A O 1
ATOM 3407 N N . GLU A 1 421 ? 2.038 -7.357 20.921 1.00 90.12 421 GLU A N 1
ATOM 3408 C CA . GLU A 1 421 ? 2.290 -6.137 20.173 1.00 90.12 421 GLU A CA 1
ATOM 3409 C C . GLU A 1 421 ? 1.340 -5.044 20.669 1.00 90.12 421 GLU A C 1
ATOM 3411 O O . GLU A 1 421 ? 0.151 -5.300 20.874 1.00 90.12 421 GLU A O 1
ATOM 3416 N N . ALA A 1 422 ? 1.862 -3.837 20.873 1.00 89.94 422 ALA A N 1
ATOM 3417 C CA . ALA A 1 422 ? 1.086 -2.668 21.255 1.00 89.94 422 ALA A CA 1
ATOM 3418 C C . ALA A 1 422 ? 1.323 -1.530 20.259 1.00 89.94 422 ALA A C 1
ATOM 3420 O O . ALA A 1 422 ? 2.460 -1.188 19.942 1.00 89.94 422 ALA A O 1
ATOM 3421 N N . ASP A 1 423 ? 0.246 -0.913 19.787 1.00 87.94 423 ASP A N 1
ATOM 3422 C CA . ASP A 1 423 ? 0.329 0.337 19.038 1.00 87.94 423 ASP A CA 1
ATOM 3423 C C . ASP A 1 423 ? 0.318 1.509 20.022 1.00 87.94 423 ASP A C 1
ATOM 3425 O O . ASP A 1 423 ? -0.647 1.694 20.772 1.00 87.94 423 ASP A O 1
ATOM 3429 N N . ILE A 1 424 ? 1.395 2.300 20.022 1.00 86.31 424 ILE A N 1
ATOM 3430 C CA . ILE A 1 424 ? 1.578 3.426 20.946 1.00 86.31 424 ILE A CA 1
ATOM 3431 C C . ILE A 1 424 ? 0.448 4.466 20.848 1.00 86.31 424 ILE A C 1
ATOM 3433 O O . ILE A 1 424 ? 0.156 5.180 21.812 1.00 86.31 424 ILE A O 1
ATOM 3437 N N . TRP A 1 425 ? -0.204 4.574 19.689 1.00 82.94 425 TRP A N 1
ATOM 3438 C CA . TRP A 1 425 ? -1.266 5.549 19.459 1.00 82.94 425 TRP A CA 1
ATOM 3439 C C . TRP A 1 425 ? -2.636 5.041 19.902 1.00 82.94 425 TRP A C 1
ATOM 3441 O O . TRP A 1 425 ? -3.517 5.862 20.150 1.00 82.94 425 TRP A O 1
ATOM 3451 N N . LYS A 1 426 ? -2.793 3.724 20.077 1.00 80.19 426 LYS A N 1
ATOM 3452 C CA . LYS A 1 426 ? -4.045 3.093 20.526 1.00 80.19 426 LYS A CA 1
ATOM 3453 C C . LYS A 1 426 ? -4.123 2.888 22.029 1.00 80.19 426 LYS A C 1
ATOM 3455 O O . LYS A 1 426 ? -5.212 2.691 22.560 1.00 80.19 426 LYS A O 1
ATOM 3460 N N . VAL A 1 427 ? -2.981 2.893 22.708 1.00 83.88 427 VAL A N 1
ATOM 3461 C CA . VAL A 1 427 ? -2.930 2.774 24.162 1.00 83.88 427 VAL A CA 1
ATOM 3462 C C . VAL A 1 427 ? -3.333 4.115 24.788 1.00 83.88 427 VAL A C 1
ATOM 3464 O O . VAL A 1 427 ? -2.667 5.124 24.526 1.00 83.88 427 VAL A O 1
ATOM 3467 N N . PRO A 1 428 ? -4.391 4.160 25.622 1.00 82.31 428 PRO A N 1
ATOM 3468 C CA . PRO A 1 428 ? -4.714 5.366 26.371 1.00 82.31 428 PRO A CA 1
ATOM 3469 C C . PRO A 1 428 ? -3.543 5.737 27.303 1.00 82.31 428 PRO A C 1
ATOM 3471 O O . PRO A 1 428 ? -3.038 4.852 28.003 1.00 82.31 428 PRO A O 1
ATOM 3474 N N . PRO A 1 429 ? -3.084 7.004 27.326 1.00 81.88 429 PRO A N 1
ATOM 3475 C CA . PRO A 1 429 ? -1.894 7.417 28.080 1.00 81.88 429 PRO A CA 1
ATOM 3476 C C . PRO A 1 429 ? -1.914 6.991 29.555 1.00 81.88 429 PRO A C 1
ATOM 3478 O O . PRO A 1 429 ? -0.956 6.425 30.076 1.00 81.88 429 PRO A O 1
ATOM 3481 N N . GLU A 1 430 ? -3.053 7.166 30.221 1.00 86.19 430 GLU A N 1
ATOM 3482 C CA . GLU A 1 430 ? -3.259 6.811 31.626 1.00 86.19 430 GLU A CA 1
ATOM 3483 C C . GLU A 1 430 ? -3.251 5.298 31.895 1.00 86.19 430 GLU A C 1
ATOM 3485 O O . GLU A 1 430 ? -3.179 4.869 33.047 1.00 86.19 430 GLU A O 1
ATOM 3490 N N . LYS A 1 431 ? -3.328 4.481 30.841 1.00 89.00 431 LYS A N 1
ATOM 3491 C CA . LYS A 1 431 ? -3.376 3.016 30.912 1.00 89.00 431 LYS A CA 1
ATOM 3492 C C . LYS A 1 431 ? -2.057 2.357 30.536 1.00 89.00 431 LYS A C 1
ATOM 3494 O O . LYS A 1 431 ? -1.846 1.202 30.900 1.00 89.00 431 LYS A O 1
ATOM 3499 N N . ALA A 1 432 ? -1.155 3.085 29.878 1.00 89.06 432 ALA A N 1
ATOM 3500 C CA . ALA A 1 432 ? 0.163 2.587 29.487 1.00 89.06 432 ALA A CA 1
ATOM 3501 C C . ALA A 1 432 ? 0.961 2.021 30.680 1.00 89.06 432 ALA A C 1
ATOM 3503 O O . ALA A 1 432 ? 1.641 1.006 30.537 1.00 89.06 432 ALA A O 1
ATOM 3504 N N . VAL A 1 433 ? 0.788 2.590 31.880 1.00 91.94 433 VAL A N 1
ATOM 3505 C CA . VAL A 1 433 ? 1.466 2.156 33.120 1.00 91.94 433 VAL A CA 1
ATOM 3506 C C . VAL A 1 433 ? 1.126 0.724 33.553 1.00 91.94 433 VAL A C 1
ATOM 3508 O O . VAL A 1 433 ? 1.847 0.120 34.345 1.00 91.94 433 VAL A O 1
ATOM 3511 N N . PHE A 1 434 ? 0.042 0.151 33.027 1.00 93.50 434 PHE A N 1
ATOM 3512 C CA . PHE A 1 434 ? -0.361 -1.232 33.283 1.00 93.50 434 PHE A CA 1
ATOM 3513 C C . PHE A 1 434 ? 0.099 -2.206 32.190 1.00 93.50 434 PHE A C 1
ATOM 3515 O O . PHE A 1 434 ? -0.163 -3.402 32.288 1.00 93.50 434 PHE A O 1
ATOM 3522 N N . ILE A 1 435 ? 0.762 -1.722 31.138 1.00 93.31 435 ILE A N 1
ATOM 3523 C CA . ILE A 1 435 ? 1.048 -2.510 29.939 1.00 93.31 435 ILE A CA 1
ATOM 3524 C C . ILE A 1 435 ? 2.542 -2.809 29.844 1.00 93.31 435 ILE A C 1
ATOM 3526 O O . ILE A 1 435 ? 3.377 -1.907 29.736 1.00 93.31 435 ILE A O 1
ATOM 3530 N N . SER A 1 436 ? 2.850 -4.102 29.817 1.00 93.38 436 SER A N 1
ATOM 3531 C CA . SER A 1 436 ? 4.133 -4.652 29.389 1.00 93.38 436 SER A CA 1
ATOM 3532 C C . SER A 1 436 ? 3.991 -5.117 27.936 1.00 93.38 436 SER A C 1
ATOM 3534 O O . SER A 1 436 ? 3.133 -5.940 27.633 1.00 93.38 436 SER A O 1
ATOM 3536 N N . ALA A 1 437 ? 4.771 -4.579 27.002 1.00 91.50 437 ALA A N 1
ATOM 3537 C CA . ALA A 1 437 ? 4.650 -4.899 25.578 1.00 91.50 437 ALA A CA 1
ATOM 3538 C C . ALA A 1 437 ? 5.922 -5.565 25.049 1.00 91.50 437 ALA A C 1
ATOM 3540 O O . ALA A 1 437 ? 7.016 -5.012 25.164 1.00 91.50 437 ALA A O 1
ATOM 3541 N N . ARG A 1 438 ? 5.777 -6.719 24.391 1.00 89.19 438 ARG A N 1
ATOM 3542 C CA . ARG A 1 438 ? 6.915 -7.378 23.732 1.00 89.19 438 ARG A CA 1
ATOM 3543 C C . ARG A 1 438 ? 7.424 -6.572 22.544 1.00 89.19 438 ARG A C 1
ATOM 3545 O O . ARG A 1 438 ? 8.628 -6.468 22.334 1.00 89.19 438 ARG A O 1
ATOM 3552 N N . THR A 1 439 ? 6.519 -5.967 21.782 1.00 88.12 439 THR A N 1
ATOM 3553 C CA . THR A 1 439 ? 6.863 -5.060 20.684 1.00 88.12 439 THR A CA 1
ATOM 3554 C C . THR A 1 439 ? 5.937 -3.852 20.697 1.00 88.12 439 THR A C 1
ATOM 3556 O O . THR A 1 439 ? 4.722 -4.011 20.781 1.00 88.12 439 THR A O 1
ATOM 3559 N N . VAL A 1 440 ? 6.494 -2.645 20.591 1.00 89.81 440 VAL A N 1
ATOM 3560 C CA . VAL A 1 440 ? 5.711 -1.414 20.415 1.00 89.81 440 VAL A CA 1
ATOM 3561 C C . VAL A 1 440 ? 5.871 -0.876 18.998 1.00 89.81 440 VAL A C 1
ATOM 3563 O O . VAL A 1 440 ? 6.992 -0.653 18.537 1.00 89.81 440 VAL A O 1
ATOM 3566 N N . LYS A 1 441 ? 4.750 -0.627 18.321 1.00 89.88 441 LYS A N 1
ATOM 3567 C CA . LYS A 1 441 ? 4.698 0.069 17.031 1.00 89.88 441 LYS A CA 1
ATOM 3568 C C . LYS A 1 441 ? 4.736 1.574 17.252 1.00 89.88 441 LYS A C 1
ATOM 3570 O O . LYS A 1 441 ? 3.878 2.120 17.942 1.00 89.88 441 LYS A O 1
ATOM 3575 N N . ILE A 1 442 ? 5.734 2.232 16.664 1.00 85.19 442 ILE A N 1
ATOM 3576 C CA . ILE A 1 442 ? 5.969 3.677 16.823 1.00 85.19 442 ILE A CA 1
ATOM 3577 C C . ILE A 1 442 ? 5.192 4.515 15.794 1.00 85.19 442 ILE A C 1
ATOM 3579 O O . ILE A 1 442 ? 4.816 5.657 16.064 1.00 85.19 442 ILE A O 1
ATOM 3583 N N . GLY A 1 443 ? 4.897 3.941 14.625 1.00 83.69 443 GLY A N 1
ATOM 3584 C CA . GLY A 1 443 ? 4.352 4.666 13.477 1.00 83.69 443 GLY A CA 1
ATOM 3585 C C . GLY A 1 443 ? 5.438 5.436 12.718 1.00 83.69 443 GLY A C 1
ATOM 3586 O O . GLY A 1 443 ? 6.618 5.087 12.771 1.00 83.69 443 GLY A O 1
ATOM 3587 N N . ARG A 1 444 ? 5.040 6.482 11.983 1.00 86.31 444 ARG A N 1
ATOM 3588 C CA . ARG A 1 444 ? 5.923 7.174 11.025 1.00 86.31 444 ARG A CA 1
ATOM 3589 C C . ARG A 1 444 ? 6.971 8.098 11.643 1.00 86.31 444 ARG A C 1
ATOM 3591 O O . ARG A 1 444 ? 8.053 8.226 11.083 1.00 86.31 444 ARG A O 1
ATOM 3598 N N . ILE A 1 445 ? 6.672 8.761 12.755 1.00 89.19 445 ILE A N 1
ATOM 3599 C CA . ILE A 1 445 ? 7.539 9.812 13.306 1.00 89.19 445 ILE A CA 1
ATOM 3600 C C . ILE A 1 445 ? 7.815 9.518 14.774 1.00 89.19 445 ILE A C 1
ATOM 3602 O O . ILE A 1 445 ? 6.875 9.410 15.559 1.00 89.19 445 ILE A O 1
ATOM 3606 N N . TRP A 1 446 ? 9.094 9.464 15.150 1.00 90.62 446 TRP A N 1
ATOM 3607 C CA . TRP A 1 446 ? 9.510 9.448 16.549 1.00 90.62 446 TRP A CA 1
ATOM 3608 C C . TRP A 1 446 ? 9.844 10.868 17.016 1.00 90.62 446 TRP A C 1
ATOM 3610 O O . TRP A 1 446 ? 10.922 11.400 16.780 1.00 90.62 446 TRP A O 1
ATOM 3620 N N . ASN A 1 447 ? 8.917 11.504 17.723 1.00 91.19 447 ASN A N 1
ATOM 3621 C CA . ASN A 1 447 ? 9.109 12.851 18.270 1.00 91.19 447 ASN A CA 1
ATOM 3622 C C . ASN A 1 447 ? 9.038 12.858 19.804 1.00 91.19 447 ASN A C 1
ATOM 3624 O O . ASN A 1 447 ? 8.818 11.829 20.441 1.00 91.19 447 ASN A O 1
ATOM 3628 N N . ARG A 1 448 ? 9.150 14.043 20.414 1.00 90.69 448 ARG A N 1
ATOM 3629 C CA . ARG A 1 448 ? 9.045 14.199 21.872 1.00 90.69 448 ARG A CA 1
ATOM 3630 C C . ARG A 1 448 ? 7.746 13.619 22.444 1.00 90.69 448 ARG A C 1
ATOM 3632 O O . ARG A 1 448 ? 7.776 12.986 23.488 1.00 90.69 448 ARG A O 1
ATOM 3639 N N . GLN A 1 449 ? 6.608 13.799 21.770 1.00 90.44 449 GLN A N 1
ATOM 3640 C CA . GLN A 1 449 ? 5.330 13.235 22.225 1.00 90.44 449 GLN A CA 1
ATOM 3641 C C . GLN A 1 449 ? 5.362 11.701 22.231 1.00 90.44 449 GLN A C 1
ATOM 3643 O O . GLN A 1 449 ? 4.844 11.076 23.153 1.00 90.44 449 GLN A O 1
ATOM 3648 N N . THR A 1 450 ? 5.997 11.107 21.221 1.00 90.44 450 THR A N 1
ATOM 3649 C CA . THR A 1 450 ? 6.229 9.661 21.129 1.00 90.44 450 THR A CA 1
ATOM 3650 C C . THR A 1 450 ? 7.071 9.195 22.311 1.00 90.44 450 THR A C 1
ATOM 3652 O O . THR A 1 450 ? 6.652 8.309 23.050 1.00 90.44 450 THR A O 1
ATOM 3655 N N . THR A 1 451 ? 8.207 9.855 22.554 1.00 90.31 451 THR A N 1
ATOM 3656 C CA . THR A 1 451 ? 9.090 9.578 23.693 1.00 90.31 451 THR A CA 1
ATOM 3657 C C . THR A 1 451 ? 8.341 9.638 25.026 1.00 90.31 451 THR A C 1
ATOM 3659 O O . THR A 1 451 ? 8.459 8.726 25.843 1.00 90.31 451 THR A O 1
ATOM 3662 N N . GLU A 1 452 ? 7.534 10.677 25.250 1.00 90.00 452 GLU A N 1
ATOM 3663 C CA . GLU A 1 452 ? 6.777 10.830 26.497 1.00 90.00 452 GLU A CA 1
ATOM 3664 C C . GLU A 1 452 ? 5.695 9.758 26.671 1.00 90.00 452 GLU A C 1
ATOM 3666 O O . GLU A 1 452 ? 5.471 9.307 27.791 1.00 90.00 452 GLU A O 1
ATOM 3671 N N . LYS A 1 453 ? 5.069 9.284 25.586 1.00 90.00 453 LYS A N 1
ATOM 3672 C CA . LYS A 1 453 ? 4.157 8.133 25.645 1.00 90.00 453 LYS A CA 1
ATOM 3673 C C . LYS A 1 453 ? 4.891 6.831 25.960 1.00 90.00 453 LYS A C 1
ATOM 3675 O O . LYS A 1 453 ? 4.423 6.066 26.794 1.00 90.00 453 LYS A O 1
ATOM 3680 N N . LEU A 1 454 ? 6.049 6.584 25.344 1.00 89.12 454 LEU A N 1
ATOM 3681 C CA . LEU A 1 454 ? 6.844 5.377 25.604 1.00 89.12 454 LEU A CA 1
ATOM 3682 C C . LEU A 1 454 ? 7.291 5.279 27.062 1.00 89.12 454 LEU A C 1
ATOM 3684 O O . LEU A 1 454 ? 7.265 4.195 27.635 1.00 89.12 454 LEU A O 1
ATOM 3688 N N . LYS A 1 455 ? 7.642 6.411 27.684 1.00 87.69 455 LYS A N 1
ATOM 3689 C CA . LYS A 1 455 ? 7.998 6.480 29.112 1.00 87.69 455 LYS A CA 1
ATOM 3690 C C . LYS A 1 455 ? 6.858 6.077 30.053 1.00 87.69 455 LYS A C 1
ATOM 3692 O O . LYS A 1 455 ? 7.128 5.771 31.208 1.00 87.69 455 LYS A O 1
ATOM 3697 N N . GLN A 1 456 ? 5.609 6.099 29.589 1.00 90.94 456 GLN A N 1
ATOM 3698 C CA . GLN A 1 456 ? 4.449 5.717 30.397 1.00 90.94 456 GLN A CA 1
ATOM 3699 C C . GLN A 1 456 ? 4.215 4.206 30.406 1.00 90.94 456 GLN A C 1
ATOM 3701 O O . GLN A 1 456 ? 3.501 3.727 31.281 1.00 90.94 456 GLN A O 1
ATOM 3706 N N . PHE A 1 457 ? 4.791 3.453 29.461 1.00 90.81 457 PHE A N 1
ATOM 3707 C CA . PHE A 1 457 ? 4.684 1.995 29.459 1.00 90.81 457 PHE A CA 1
ATOM 3708 C C . PHE A 1 457 ? 5.422 1.401 30.650 1.00 90.81 457 PHE A C 1
ATOM 3710 O O . PHE A 1 457 ? 6.495 1.870 31.033 1.00 90.81 457 PHE A O 1
ATOM 3717 N N . ARG A 1 458 ? 4.877 0.317 31.201 1.00 89.06 458 ARG A N 1
ATOM 3718 C CA . ARG A 1 458 ? 5.526 -0.385 32.308 1.00 89.06 458 ARG A CA 1
ATOM 3719 C C . ARG A 1 458 ? 6.825 -1.057 31.880 1.00 89.06 458 ARG A C 1
ATOM 3721 O O . ARG A 1 458 ? 7.832 -0.956 32.577 1.00 89.06 458 ARG A O 1
ATOM 3728 N N . LYS A 1 459 ? 6.780 -1.774 30.756 1.00 88.38 459 LYS A N 1
ATOM 3729 C CA . LYS A 1 459 ? 7.924 -2.481 30.174 1.00 88.38 459 LYS A CA 1
ATOM 3730 C C . LYS A 1 459 ? 7.770 -2.590 28.661 1.00 88.38 459 LYS A C 1
ATOM 3732 O O . LYS A 1 459 ? 6.663 -2.789 28.164 1.00 88.38 459 LYS A O 1
ATOM 3737 N N . ILE A 1 460 ? 8.884 -2.476 27.943 1.00 86.88 460 ILE A N 1
ATOM 3738 C CA . ILE A 1 460 ? 8.955 -2.638 26.489 1.00 86.88 460 ILE A CA 1
ATOM 3739 C C . ILE A 1 460 ? 10.154 -3.527 26.154 1.00 86.88 460 ILE A C 1
ATOM 3741 O O . ILE A 1 460 ? 11.280 -3.176 26.507 1.00 86.88 460 ILE A O 1
ATOM 3745 N N . ASP A 1 461 ? 9.925 -4.639 25.450 1.00 82.81 461 ASP A N 1
ATOM 3746 C CA . ASP A 1 461 ? 11.011 -5.555 25.067 1.00 82.81 461 ASP A CA 1
ATOM 3747 C C . ASP A 1 461 ? 11.605 -5.256 23.686 1.00 82.81 461 ASP A C 1
ATOM 3749 O O . ASP A 1 461 ? 12.741 -5.643 23.423 1.00 82.81 461 ASP A O 1
ATOM 3753 N N . SER A 1 462 ? 10.864 -4.609 22.779 1.00 84.06 462 SER A N 1
ATOM 3754 C CA . SER A 1 462 ? 11.341 -4.237 21.440 1.00 84.06 462 SER A CA 1
ATOM 3755 C C . SER A 1 462 ? 10.466 -3.174 20.775 1.00 84.06 462 SER A C 1
ATOM 3757 O O . SER A 1 462 ? 9.342 -2.905 21.202 1.00 84.06 462 SER A O 1
ATOM 3759 N N . PHE A 1 463 ? 10.971 -2.594 19.687 1.00 85.75 463 PHE A N 1
ATOM 3760 C CA . PHE A 1 463 ? 10.253 -1.603 18.888 1.00 85.75 463 PHE A CA 1
ATOM 3761 C C . PHE A 1 463 ? 10.130 -2.050 17.434 1.00 85.75 463 PHE A C 1
ATOM 3763 O O . PHE A 1 463 ? 11.108 -2.506 16.830 1.00 85.75 463 PHE A O 1
ATOM 3770 N N . ASP A 1 464 ? 8.950 -1.855 16.856 1.00 86.25 464 ASP A N 1
ATOM 3771 C CA . ASP A 1 464 ? 8.727 -1.954 15.421 1.00 86.25 464 ASP A CA 1
ATOM 3772 C C . ASP A 1 464 ? 8.864 -0.563 14.785 1.00 86.25 464 ASP A C 1
ATOM 3774 O O . ASP A 1 464 ? 8.024 0.322 14.967 1.00 86.25 464 ASP A O 1
ATOM 3778 N N . LEU A 1 465 ? 9.962 -0.385 14.045 1.00 84.00 465 LEU A N 1
ATOM 3779 C CA . LEU A 1 465 ? 10.294 0.843 13.320 1.00 84.00 465 LEU A CA 1
ATOM 3780 C C . LEU A 1 465 ? 10.000 0.722 11.816 1.00 84.00 465 LEU A C 1
ATOM 3782 O O . LEU A 1 465 ? 10.459 1.558 11.034 1.00 84.00 465 LEU A O 1
ATOM 3786 N N . SER A 1 466 ? 9.276 -0.312 11.378 1.00 80.06 466 SER A N 1
ATOM 3787 C CA . SER A 1 466 ? 8.987 -0.574 9.958 1.00 80.06 466 SER A CA 1
ATOM 3788 C C . SER A 1 466 ? 8.424 0.646 9.227 1.00 80.06 466 SER A C 1
ATOM 3790 O O . SER A 1 466 ? 8.861 0.944 8.114 1.00 80.06 466 SER A O 1
ATOM 3792 N N . GLU A 1 467 ? 7.566 1.425 9.884 1.00 81.12 467 GLU A N 1
ATOM 3793 C CA . GLU A 1 467 ? 6.964 2.639 9.323 1.00 81.12 467 GLU A CA 1
ATOM 3794 C C . GLU A 1 467 ? 7.745 3.926 9.602 1.00 81.12 467 GLU A C 1
ATOM 3796 O O . GLU A 1 467 ? 7.477 4.938 8.961 1.00 81.12 467 GLU A O 1
ATOM 3801 N N . MET A 1 468 ? 8.718 3.905 10.518 1.00 85.31 468 MET A N 1
ATOM 3802 C CA . MET A 1 468 ? 9.428 5.112 10.946 1.00 85.31 468 MET A CA 1
ATOM 3803 C C . MET A 1 468 ? 10.216 5.735 9.785 1.00 85.31 468 MET A C 1
ATOM 3805 O O . MET A 1 468 ? 11.043 5.065 9.161 1.00 85.31 468 MET A O 1
ATOM 3809 N N . THR A 1 469 ? 9.982 7.011 9.503 1.00 79.44 469 THR A N 1
ATOM 3810 C CA . THR A 1 469 ? 10.679 7.796 8.474 1.00 79.44 469 THR A CA 1
ATOM 3811 C C . THR A 1 469 ? 11.516 8.926 9.065 1.00 79.44 469 THR A C 1
ATOM 3813 O O . THR A 1 469 ? 12.465 9.364 8.421 1.00 79.44 469 THR A O 1
ATOM 3816 N N . GLU A 1 470 ? 11.186 9.380 10.276 1.00 85.38 470 GLU A N 1
ATOM 3817 C CA . GLU A 1 470 ? 11.793 10.537 10.946 1.00 85.38 470 GLU A CA 1
ATOM 3818 C C . GLU A 1 470 ? 11.885 10.299 12.462 1.00 85.38 470 GLU A C 1
ATOM 3820 O O . GLU A 1 470 ? 11.110 9.516 13.024 1.00 85.38 470 GLU A O 1
ATOM 3825 N N . GLY A 1 471 ? 12.799 11.002 13.131 1.00 89.56 471 GLY A N 1
ATOM 3826 C CA . GLY A 1 471 ? 12.973 10.980 14.581 1.00 89.56 471 GLY A CA 1
ATOM 3827 C C . GLY A 1 471 ? 14.199 10.222 15.088 1.00 89.56 471 GLY A C 1
ATOM 3828 O O . GLY A 1 471 ? 14.222 9.805 16.247 1.00 89.56 471 GLY A O 1
ATOM 3829 N N . ILE A 1 472 ? 15.212 10.016 14.245 1.00 88.88 472 ILE A N 1
ATOM 3830 C CA . ILE A 1 472 ? 16.456 9.313 14.590 1.00 88.88 472 ILE A CA 1
ATOM 3831 C C . ILE A 1 472 ? 17.123 9.937 15.819 1.00 88.88 472 ILE A C 1
ATOM 3833 O O . ILE A 1 472 ? 17.478 9.211 16.749 1.00 88.88 472 ILE A O 1
ATOM 3837 N N . ALA A 1 473 ? 17.293 11.262 15.853 1.00 87.94 473 ALA A N 1
ATOM 3838 C CA . ALA A 1 473 ? 17.998 11.923 16.953 1.00 87.94 473 ALA A CA 1
ATOM 3839 C C . ALA A 1 473 ? 17.270 11.742 18.299 1.00 87.94 473 ALA A C 1
ATOM 3841 O O . ALA A 1 473 ? 17.887 11.394 19.309 1.00 87.94 473 ALA A O 1
ATOM 3842 N N . GLU A 1 474 ? 15.950 11.930 18.299 1.00 90.00 474 GLU A N 1
ATOM 3843 C CA . GLU A 1 474 ? 15.107 11.814 19.492 1.00 90.00 474 GLU A CA 1
ATOM 3844 C C . GLU A 1 474 ? 15.008 10.358 19.975 1.00 90.00 474 GLU A C 1
ATOM 3846 O O . GLU A 1 474 ? 15.161 10.095 21.170 1.00 90.00 474 GLU A O 1
ATOM 3851 N N . ALA A 1 475 ? 14.851 9.399 19.055 1.00 88.25 475 ALA A N 1
ATOM 3852 C CA . ALA A 1 475 ? 14.872 7.974 19.377 1.00 88.25 475 ALA A CA 1
ATOM 3853 C C . ALA A 1 475 ? 16.202 7.572 20.029 1.00 88.25 475 ALA A C 1
ATOM 3855 O O . ALA A 1 475 ? 16.223 6.915 21.070 1.00 88.25 475 ALA A O 1
ATOM 3856 N N . ARG A 1 476 ? 17.330 8.017 19.463 1.00 84.94 476 ARG A N 1
ATOM 3857 C CA . ARG A 1 476 ? 18.662 7.715 20.001 1.00 84.94 476 ARG A CA 1
ATOM 3858 C C . ARG A 1 476 ? 18.917 8.360 21.355 1.00 84.94 476 ARG A C 1
ATOM 3860 O O . ARG A 1 476 ? 19.505 7.724 22.230 1.00 84.94 476 ARG A O 1
ATOM 3867 N N . LYS A 1 477 ? 18.448 9.591 21.551 1.00 87.12 477 LYS A N 1
ATOM 3868 C CA . LYS A 1 477 ? 18.490 10.261 22.852 1.00 87.12 477 LYS A CA 1
ATOM 3869 C C . LYS A 1 477 ? 17.723 9.463 23.905 1.00 87.12 477 LYS A C 1
ATOM 3871 O O . LYS A 1 477 ? 18.266 9.221 24.980 1.00 87.12 477 LYS A O 1
ATOM 3876 N N . TYR A 1 478 ? 16.521 8.989 23.578 1.00 85.81 478 TYR A N 1
ATOM 3877 C CA . TYR A 1 478 ? 15.743 8.140 24.477 1.00 85.81 478 TYR A CA 1
ATOM 3878 C C . TYR A 1 478 ? 16.508 6.863 24.874 1.00 85.81 478 TYR A C 1
ATOM 3880 O O . TYR A 1 478 ? 16.588 6.562 26.063 1.00 85.81 478 TYR A O 1
ATOM 3888 N N . ILE A 1 479 ? 17.159 6.160 23.933 1.00 79.19 479 ILE A N 1
ATOM 3889 C CA . ILE A 1 479 ? 18.011 4.991 24.260 1.00 79.19 479 ILE A CA 1
ATOM 3890 C C . ILE A 1 479 ? 19.115 5.364 25.245 1.00 79.19 479 ILE A C 1
ATOM 3892 O O . ILE A 1 479 ? 19.368 4.634 26.206 1.00 79.19 479 ILE A O 1
ATOM 3896 N N . ALA A 1 480 ? 19.817 6.465 24.968 1.00 79.75 480 ALA A N 1
ATOM 3897 C CA . ALA A 1 480 ? 20.956 6.895 25.763 1.00 79.75 480 ALA A CA 1
ATOM 3898 C C . ALA A 1 480 ? 20.518 7.228 27.194 1.00 79.75 480 ALA A C 1
ATOM 3900 O O . ALA A 1 480 ? 21.172 6.799 28.143 1.00 79.75 480 ALA A O 1
ATOM 3901 N N . GLU A 1 481 ? 19.375 7.902 27.352 1.00 84.38 481 GLU A N 1
ATOM 3902 C CA . GLU A 1 481 ? 18.756 8.181 28.652 1.00 84.38 481 GLU A CA 1
ATOM 3903 C C . GLU A 1 481 ? 18.402 6.890 29.402 1.00 84.38 481 GLU A C 1
ATOM 3905 O O . GLU A 1 481 ? 18.753 6.753 30.573 1.00 84.38 481 GLU A O 1
ATOM 3910 N N . GLN A 1 482 ? 17.772 5.914 28.735 1.00 77.31 482 GLN A N 1
ATOM 3911 C CA . GLN A 1 482 ? 17.447 4.627 29.362 1.00 77.31 482 GLN A CA 1
ATOM 3912 C C . GLN A 1 482 ? 18.706 3.847 29.770 1.00 77.31 482 GLN A C 1
ATOM 3914 O O . GLN A 1 482 ? 18.767 3.284 30.863 1.00 77.31 482 GLN A O 1
ATOM 3919 N N . SER A 1 483 ? 19.738 3.866 28.924 1.00 71.75 483 SER A N 1
ATOM 3920 C CA . SER A 1 483 ? 21.025 3.220 29.201 1.00 71.75 483 SER A CA 1
ATOM 3921 C C . SER A 1 483 ? 21.720 3.858 30.407 1.00 71.75 483 SER A C 1
ATOM 3923 O O . SER A 1 483 ? 22.185 3.149 31.298 1.00 71.75 483 SER A O 1
ATOM 3925 N N . ALA A 1 484 ? 21.757 5.195 30.462 1.00 72.50 484 ALA A N 1
ATOM 3926 C CA . ALA A 1 484 ? 22.362 5.961 31.552 1.00 72.50 484 ALA A CA 1
ATOM 3927 C C . ALA A 1 484 ? 21.601 5.808 32.878 1.00 72.50 484 ALA A C 1
ATOM 3929 O O . ALA A 1 484 ? 22.218 5.800 33.941 1.00 72.50 484 ALA A O 1
ATOM 3930 N N . ALA A 1 485 ? 20.280 5.622 32.822 1.00 70.62 485 ALA A N 1
ATOM 3931 C CA . ALA A 1 485 ? 19.445 5.318 33.983 1.00 70.62 485 ALA A CA 1
ATOM 3932 C C . ALA A 1 485 ? 19.622 3.878 34.513 1.00 70.62 485 ALA A C 1
ATOM 3934 O O . ALA A 1 485 ? 18.929 3.481 35.448 1.00 70.62 485 ALA A O 1
ATOM 3935 N N . GLY A 1 486 ? 20.521 3.077 33.924 1.00 62.00 486 GLY A N 1
ATOM 3936 C CA . GLY A 1 486 ? 20.750 1.681 34.306 1.00 62.00 486 GLY A CA 1
ATOM 3937 C C . GLY A 1 486 ? 19.694 0.705 33.776 1.00 62.00 486 GLY A C 1
ATOM 3938 O O . GLY A 1 486 ? 19.738 -0.479 34.109 1.00 62.00 486 GLY A O 1
ATOM 3939 N N . ASN A 1 487 ? 18.771 1.160 32.922 1.00 62.75 487 ASN A N 1
ATOM 3940 C CA . ASN A 1 487 ? 17.741 0.330 32.302 1.00 62.75 487 ASN A CA 1
ATOM 3941 C C . ASN A 1 487 ? 18.295 -0.371 31.048 1.00 62.75 487 ASN A C 1
ATOM 3943 O O . ASN A 1 487 ? 17.995 -0.013 29.904 1.00 62.75 487 ASN A O 1
ATOM 3947 N N . GLN A 1 488 ? 19.140 -1.383 31.271 1.00 62.22 488 GLN A N 1
ATOM 3948 C CA . GLN A 1 488 ? 19.769 -2.163 30.197 1.00 62.22 488 GLN A CA 1
ATOM 3949 C C . GLN A 1 488 ? 18.749 -2.898 29.308 1.00 62.22 488 GLN A C 1
ATOM 3951 O O . GLN A 1 488 ? 19.048 -3.177 28.146 1.00 62.22 488 GLN A O 1
ATOM 3956 N N . GLU A 1 489 ? 17.545 -3.185 29.815 1.00 59.88 489 GLU A N 1
ATOM 3957 C CA . GLU A 1 489 ? 16.482 -3.847 29.051 1.00 59.88 489 GLU A CA 1
ATOM 3958 C C . GLU A 1 489 ? 15.954 -2.954 27.921 1.00 59.88 489 GLU A C 1
ATOM 3960 O O . GLU A 1 489 ? 15.875 -3.407 26.781 1.00 59.88 489 GLU A O 1
ATOM 3965 N N . ALA A 1 490 ? 15.695 -1.670 28.187 1.00 58.53 490 ALA A N 1
ATOM 3966 C CA . ALA A 1 490 ? 15.212 -0.729 27.172 1.00 58.53 490 ALA A CA 1
ATOM 3967 C C . ALA A 1 490 ? 16.268 -0.412 26.093 1.00 58.53 490 ALA A C 1
ATOM 3969 O O . ALA A 1 490 ? 15.938 -0.232 24.919 1.00 58.53 490 ALA A O 1
ATOM 3970 N N . ALA A 1 491 ? 17.554 -0.409 26.458 1.00 62.56 491 ALA A N 1
ATOM 3971 C CA . ALA A 1 491 ? 18.649 -0.282 25.495 1.00 62.56 491 ALA A CA 1
ATOM 3972 C C . ALA A 1 491 ? 18.778 -1.530 24.602 1.00 62.56 491 ALA A C 1
ATOM 3974 O O . ALA A 1 491 ? 18.938 -1.435 23.382 1.00 62.56 491 ALA A O 1
ATOM 3975 N N . LYS A 1 492 ? 18.649 -2.719 25.205 1.00 66.62 492 LYS A N 1
ATOM 3976 C CA . LYS A 1 492 ? 18.618 -4.002 24.494 1.00 66.62 492 LYS A CA 1
ATOM 3977 C C . LYS A 1 492 ? 17.398 -4.113 23.573 1.00 66.62 492 LYS A C 1
ATOM 3979 O O . LYS A 1 492 ? 17.525 -4.667 22.484 1.00 66.62 492 LYS A O 1
ATOM 3984 N N . ALA A 1 493 ? 16.259 -3.547 23.966 1.00 65.25 493 ALA A N 1
ATOM 3985 C CA . ALA A 1 493 ? 15.018 -3.582 23.200 1.00 65.25 493 ALA A CA 1
ATOM 3986 C C . ALA A 1 493 ? 15.143 -2.946 21.811 1.00 65.25 493 ALA A C 1
ATOM 3988 O O . ALA A 1 493 ? 14.667 -3.503 20.819 1.00 65.25 493 ALA A O 1
ATOM 3989 N N . LEU A 1 494 ? 15.827 -1.804 21.710 1.00 66.19 494 LEU A N 1
ATOM 3990 C CA . LEU A 1 494 ? 16.036 -1.157 20.416 1.00 66.19 494 LEU A CA 1
ATOM 3991 C C . LEU A 1 494 ? 17.170 -1.805 19.612 1.00 66.19 494 LEU A C 1
ATOM 3993 O O . LEU A 1 494 ? 17.041 -1.946 18.399 1.00 66.19 494 LEU A O 1
ATOM 3997 N N . ASN A 1 495 ? 18.222 -2.285 20.282 1.00 63.16 495 ASN A N 1
ATOM 3998 C CA . ASN A 1 495 ? 19.310 -3.032 19.636 1.00 63.16 495 ASN A CA 1
ATOM 3999 C C . ASN A 1 495 ? 18.852 -4.383 19.054 1.00 63.16 495 ASN A C 1
ATOM 4001 O O . ASN A 1 495 ? 19.437 -4.860 18.086 1.00 63.16 495 ASN A O 1
ATOM 4005 N N . ASN A 1 496 ? 17.790 -4.974 19.608 1.00 63.94 496 ASN A N 1
ATOM 4006 C CA . ASN A 1 496 ? 17.142 -6.181 19.091 1.00 63.94 496 ASN A CA 1
ATOM 4007 C C . ASN A 1 496 ? 16.022 -5.886 18.076 1.00 63.94 496 ASN A C 1
ATOM 4009 O O . ASN A 1 496 ? 15.376 -6.819 17.595 1.00 63.94 496 ASN A O 1
ATOM 4013 N N . SER A 1 497 ? 15.755 -4.616 17.750 1.00 67.56 497 SER A N 1
ATOM 4014 C CA . SER A 1 497 ? 14.765 -4.283 16.727 1.00 67.56 497 SER A CA 1
ATOM 4015 C C . SER A 1 497 ? 15.234 -4.787 15.365 1.00 67.56 497 SER A C 1
ATOM 4017 O O . SER A 1 497 ? 16.336 -4.472 14.913 1.00 67.56 497 SER A O 1
ATOM 4019 N N . ARG A 1 498 ? 14.345 -5.485 14.647 1.00 65.19 498 ARG A N 1
ATOM 4020 C CA . ARG A 1 498 ? 14.560 -5.888 13.245 1.00 65.19 498 ARG A CA 1
ATOM 4021 C C . ARG A 1 498 ? 14.899 -4.695 12.333 1.00 65.19 498 ARG A C 1
ATOM 4023 O O . ARG A 1 498 ? 15.483 -4.885 11.272 1.00 65.19 498 ARG A O 1
ATOM 4030 N N . TYR A 1 499 ? 14.547 -3.475 12.743 1.00 74.62 499 TYR A N 1
ATOM 4031 C CA . TYR A 1 499 ? 14.677 -2.254 11.950 1.00 74.62 499 TYR A CA 1
ATOM 4032 C C . TYR A 1 499 ? 15.656 -1.238 12.551 1.00 74.62 499 TYR A C 1
ATOM 4034 O O . TYR A 1 499 ? 15.636 -0.067 12.167 1.00 74.62 499 TYR A O 1
ATOM 4042 N N . VAL A 1 500 ? 16.541 -1.673 13.458 1.00 78.00 500 VAL A N 1
ATOM 4043 C CA . VAL A 1 500 ? 17.543 -0.815 14.122 1.00 78.00 500 VAL A CA 1
ATOM 4044 C C . VAL A 1 500 ? 18.421 -0.038 13.132 1.00 78.00 500 VAL A C 1
ATOM 4046 O O . VAL A 1 500 ? 18.875 1.066 13.427 1.00 78.00 500 VAL A O 1
ATOM 4049 N N . PHE A 1 501 ? 18.588 -0.547 11.907 1.00 76.31 501 PHE A N 1
ATOM 4050 C CA . PHE A 1 501 ? 19.325 0.138 10.848 1.00 76.31 501 PHE A CA 1
ATOM 4051 C C . PHE A 1 501 ? 18.771 1.524 10.489 1.00 76.31 501 PHE A C 1
ATOM 4053 O O . PHE A 1 501 ? 19.516 2.382 10.017 1.00 76.31 501 PHE A O 1
ATOM 4060 N N . LYS A 1 502 ? 17.479 1.781 10.743 1.00 81.75 502 LYS A N 1
ATOM 4061 C CA . LYS A 1 502 ? 16.862 3.099 10.525 1.00 81.75 502 LYS A CA 1
ATOM 4062 C C . LYS A 1 502 ? 17.399 4.173 11.465 1.00 81.75 502 LYS A C 1
ATOM 4064 O O . LYS A 1 502 ? 17.212 5.352 11.202 1.00 81.75 502 LYS A O 1
ATOM 4069 N N . LEU A 1 503 ? 18.078 3.773 12.537 1.00 84.25 503 LEU A N 1
ATOM 4070 C CA . LEU A 1 503 ? 18.646 4.667 13.540 1.00 84.25 503 LEU A CA 1
ATOM 4071 C C . LEU A 1 503 ? 20.147 4.909 13.333 1.00 84.25 503 LEU A C 1
ATOM 4073 O O . LEU A 1 503 ? 20.828 5.369 14.248 1.00 84.25 503 LEU A O 1
ATOM 4077 N N . GLY A 1 504 ? 20.684 4.580 12.155 1.00 85.38 504 GLY A N 1
ATOM 4078 C CA . GLY A 1 504 ? 22.110 4.735 11.864 1.00 85.38 504 GLY A CA 1
ATOM 4079 C C . GLY A 1 504 ? 22.976 3.606 12.424 1.00 85.38 504 GLY A C 1
ATOM 4080 O O . GLY A 1 504 ? 24.127 3.841 12.776 1.00 85.38 504 GLY A O 1
ATOM 4081 N N . TYR A 1 505 ? 22.435 2.391 12.511 1.00 85.50 505 TYR A N 1
ATOM 4082 C CA . TYR A 1 505 ? 23.205 1.180 12.801 1.00 85.50 505 TYR A CA 1
ATOM 4083 C C . TYR A 1 505 ? 23.349 0.322 11.538 1.00 85.50 505 TYR A C 1
ATOM 4085 O O . TYR A 1 505 ? 22.479 0.344 10.670 1.00 85.50 505 TYR A O 1
ATOM 4093 N N . ALA A 1 506 ? 24.422 -0.453 11.410 1.00 81.75 506 ALA A N 1
ATOM 4094 C CA . ALA A 1 506 ? 24.570 -1.391 10.295 1.00 81.75 506 ALA A CA 1
ATOM 4095 C C . ALA A 1 506 ? 25.396 -2.620 10.672 1.00 81.75 506 ALA A C 1
ATOM 4097 O O . ALA A 1 506 ? 26.289 -2.552 11.514 1.00 81.75 506 ALA A O 1
ATOM 4098 N N . ALA A 1 507 ? 25.142 -3.742 10.000 1.00 79.56 507 ALA A N 1
ATOM 4099 C CA . ALA A 1 507 ? 25.962 -4.939 10.144 1.00 79.56 507 ALA A CA 1
ATOM 4100 C C . ALA A 1 507 ? 27.302 -4.782 9.406 1.00 79.56 507 ALA A C 1
ATOM 4102 O O . ALA A 1 507 ? 27.375 -4.158 8.336 1.00 79.56 507 ALA A O 1
ATOM 4103 N N . ARG A 1 508 ? 28.364 -5.381 9.955 1.00 82.81 508 ARG A N 1
ATOM 4104 C CA . ARG A 1 508 ? 29.688 -5.392 9.320 1.00 82.81 508 ARG A CA 1
ATOM 4105 C C . ARG A 1 508 ? 29.618 -6.130 7.985 1.00 82.81 508 ARG A C 1
ATOM 4107 O O . ARG A 1 508 ? 28.874 -7.090 7.835 1.00 82.81 508 ARG A O 1
ATOM 4114 N N . TRP A 1 509 ? 30.384 -5.681 6.994 1.00 77.69 509 TRP A N 1
ATOM 4115 C CA . TRP A 1 509 ? 30.471 -6.412 5.733 1.00 77.69 509 TRP A CA 1
ATOM 4116 C C . TRP A 1 509 ? 31.344 -7.660 5.900 1.00 77.69 509 TRP A C 1
ATOM 4118 O O . TRP A 1 509 ? 32.543 -7.542 6.151 1.00 77.69 509 TRP A O 1
ATOM 4128 N N . THR A 1 510 ? 30.751 -8.843 5.732 1.00 72.62 510 THR A N 1
ATOM 4129 C CA . THR A 1 510 ? 31.430 -10.147 5.852 1.00 72.62 510 THR A CA 1
ATOM 4130 C C . THR A 1 510 ? 31.922 -10.699 4.508 1.00 72.62 510 THR A C 1
ATOM 4132 O O . THR A 1 510 ? 32.496 -11.783 4.451 1.00 72.62 510 THR A O 1
ATOM 4135 N N . GLY A 1 511 ? 31.726 -9.964 3.405 1.00 66.12 511 GLY A N 1
ATOM 4136 C CA . GLY A 1 511 ? 32.059 -10.429 2.051 1.00 66.12 511 GLY A CA 1
ATOM 4137 C C . GLY A 1 511 ? 30.963 -11.263 1.383 1.00 66.12 511 GLY A C 1
ATOM 4138 O O . GLY A 1 511 ? 31.100 -11.599 0.211 1.00 66.12 511 GLY A O 1
ATOM 4139 N N . LYS A 1 512 ? 29.873 -11.570 2.094 1.00 60.47 512 LYS A N 1
ATOM 4140 C CA . LYS A 1 512 ? 28.667 -12.214 1.562 1.00 60.47 512 LYS A CA 1
ATOM 4141 C C . LYS A 1 512 ? 27.452 -11.368 1.921 1.00 60.47 512 LYS A C 1
ATOM 4143 O O . LYS A 1 512 ? 27.440 -10.709 2.961 1.00 60.47 512 LYS A O 1
ATOM 4148 N N . ARG A 1 513 ? 26.417 -11.388 1.076 1.00 53.56 513 ARG A N 1
ATOM 4149 C CA . ARG A 1 513 ? 25.134 -10.768 1.411 1.00 53.56 513 ARG A CA 1
ATOM 4150 C C . ARG A 1 513 ? 24.404 -11.678 2.392 1.00 53.56 513 ARG A C 1
ATOM 4152 O O . ARG A 1 513 ? 23.512 -12.431 2.026 1.00 53.56 513 ARG A O 1
ATOM 4159 N N . GLU A 1 514 ? 24.769 -11.606 3.662 1.00 48.06 514 GLU A N 1
ATOM 4160 C CA . GLU A 1 514 ? 23.841 -12.044 4.691 1.00 48.06 514 GLU A CA 1
ATOM 4161 C C . GLU A 1 514 ? 22.719 -11.012 4.690 1.00 48.06 514 GLU A C 1
ATOM 4163 O O . GLU A 1 514 ? 22.904 -9.850 5.057 1.00 48.06 514 GLU A O 1
ATOM 4168 N N . LEU A 1 515 ? 21.572 -11.415 4.138 1.00 44.09 515 LEU A N 1
ATOM 4169 C CA . LEU A 1 515 ? 20.320 -10.687 4.269 1.00 44.09 515 LEU A CA 1
ATOM 4170 C C . LEU A 1 515 ? 20.249 -10.123 5.692 1.00 44.09 515 LEU A C 1
ATOM 4172 O O . LEU A 1 515 ? 20.504 -10.850 6.652 1.00 44.09 515 LEU A O 1
ATOM 4176 N N . CYS A 1 516 ? 19.830 -8.866 5.848 1.00 41.28 516 CYS A N 1
ATOM 4177 C CA . CYS A 1 516 ? 19.553 -8.257 7.156 1.00 41.28 516 CYS A CA 1
ATOM 4178 C C . CYS A 1 516 ? 18.510 -9.038 7.998 1.00 41.28 516 CYS A C 1
ATOM 4180 O O . CYS A 1 516 ? 18.132 -8.600 9.078 1.00 41.28 516 CYS A O 1
ATOM 4182 N N . PHE A 1 517 ? 18.049 -10.196 7.517 1.00 41.94 517 PHE A N 1
ATOM 4183 C CA . PHE A 1 517 ? 17.311 -11.230 8.228 1.00 41.94 517 PHE A CA 1
ATOM 4184 C C . PHE A 1 517 ? 18.228 -12.291 8.865 1.00 41.94 517 PHE A C 1
ATOM 4186 O O . PHE A 1 517 ? 17.816 -13.445 9.000 1.00 41.94 517 PHE A O 1
ATOM 4193 N N . GLN A 1 518 ? 19.462 -11.951 9.257 1.00 40.59 518 GLN A N 1
ATOM 4194 C CA . GLN A 1 518 ? 20.240 -12.845 10.113 1.00 40.59 518 GLN A CA 1
ATOM 4195 C C . GLN A 1 518 ? 19.437 -13.114 11.395 1.00 40.59 518 GLN A C 1
ATOM 4197 O O . GLN A 1 518 ? 19.093 -12.212 12.154 1.00 40.59 518 GLN A O 1
ATOM 4202 N N . ILE A 1 519 ? 19.133 -14.389 11.630 1.00 39.03 519 ILE A N 1
ATOM 4203 C CA . ILE A 1 519 ? 18.397 -14.872 12.809 1.00 39.03 519 ILE A CA 1
ATOM 4204 C C . ILE A 1 519 ? 19.290 -14.800 14.067 1.00 39.03 519 ILE A C 1
ATOM 4206 O O . ILE A 1 519 ? 18.804 -14.907 15.192 1.00 39.03 519 ILE A O 1
ATOM 4210 N N . LYS A 1 520 ? 20.605 -14.597 13.893 1.00 42.03 520 LYS A N 1
ATOM 4211 C CA . LYS A 1 520 ? 21.566 -14.396 14.979 1.00 42.03 520 LYS A CA 1
ATOM 4212 C C . LYS A 1 520 ? 22.009 -12.929 15.022 1.00 42.03 520 LYS A C 1
ATOM 4214 O O . LYS A 1 520 ? 22.387 -12.403 13.981 1.00 42.03 520 LYS A O 1
ATOM 4219 N N . PRO A 1 521 ? 21.984 -12.281 16.198 1.00 51.44 521 PRO A N 1
ATOM 4220 C CA . PRO A 1 521 ? 22.386 -10.892 16.341 1.00 51.44 521 PRO A CA 1
ATOM 4221 C C . PRO A 1 521 ? 23.912 -10.803 16.254 1.00 51.44 521 PRO A C 1
ATOM 4223 O O . PRO A 1 521 ? 24.607 -10.978 17.255 1.00 51.44 521 PRO A O 1
ATOM 4226 N N . GLU A 1 522 ? 24.458 -10.555 15.066 1.00 57.12 522 GLU A N 1
ATOM 4227 C CA . GLU A 1 522 ? 25.787 -9.953 15.014 1.00 57.12 522 GLU A CA 1
ATOM 4228 C C . GLU A 1 522 ? 25.731 -8.555 15.652 1.00 57.12 522 GLU A C 1
ATOM 4230 O O . GLU A 1 522 ? 24.714 -7.860 15.538 1.00 57.12 522 GLU A O 1
ATOM 4235 N N . PRO A 1 523 ? 26.794 -8.124 16.352 1.00 66.44 523 PRO A N 1
ATOM 4236 C CA . PRO A 1 523 ? 26.833 -6.798 16.945 1.00 66.44 523 PRO A CA 1
ATOM 4237 C C . PRO A 1 523 ? 26.746 -5.739 15.841 1.00 66.44 523 PRO A C 1
ATOM 4239 O O . PRO A 1 523 ? 27.633 -5.615 14.995 1.00 66.44 523 PRO A O 1
ATOM 4242 N N . MET A 1 524 ? 25.658 -4.972 15.860 1.00 78.19 524 MET A N 1
ATOM 4243 C CA . MET A 1 524 ? 25.446 -3.862 14.939 1.00 78.19 524 MET A CA 1
ATOM 4244 C C . MET A 1 524 ? 26.451 -2.744 15.230 1.00 78.19 524 MET A C 1
ATOM 4246 O O . MET A 1 524 ? 26.673 -2.369 16.381 1.00 78.19 524 MET A O 1
ATOM 4250 N N . ILE A 1 525 ? 27.051 -2.195 14.178 1.00 82.06 525 ILE A N 1
ATOM 4251 C CA . ILE A 1 525 ? 27.978 -1.068 14.256 1.00 82.06 525 ILE A CA 1
ATOM 4252 C C . ILE A 1 525 ? 27.170 0.221 14.304 1.00 82.06 525 ILE A C 1
ATOM 4254 O O . ILE A 1 525 ? 26.310 0.453 13.456 1.00 82.06 525 ILE A O 1
ATOM 4258 N N . ASP A 1 526 ? 27.486 1.077 15.268 1.00 86.94 526 ASP A N 1
ATOM 4259 C CA . ASP A 1 526 ? 26.943 2.425 15.346 1.00 86.94 526 ASP A CA 1
ATOM 4260 C C . ASP A 1 526 ? 27.662 3.355 14.364 1.00 86.94 526 ASP A C 1
ATOM 4262 O O . ASP A 1 526 ? 28.815 3.737 14.582 1.00 86.94 526 ASP A O 1
ATOM 4266 N N . LEU A 1 527 ? 26.983 3.729 13.279 1.00 88.75 527 LEU A N 1
ATOM 4267 C CA . LEU A 1 527 ? 27.579 4.514 12.200 1.00 88.75 527 LEU A CA 1
ATOM 4268 C C . LEU A 1 527 ? 27.919 5.948 12.628 1.00 88.75 527 LEU A C 1
ATOM 4270 O O . LEU A 1 527 ? 28.803 6.561 12.032 1.00 88.75 527 LEU A O 1
ATOM 4274 N N . LEU A 1 528 ? 27.260 6.474 13.667 1.00 89.62 528 LEU A N 1
ATOM 4275 C CA . LEU A 1 528 ? 27.499 7.834 14.163 1.00 89.62 528 LEU A CA 1
ATOM 4276 C C . LEU A 1 528 ? 28.772 7.948 15.019 1.00 89.62 528 LEU A C 1
ATOM 4278 O O . LEU A 1 528 ? 29.252 9.052 15.249 1.00 89.62 528 LEU A O 1
ATOM 4282 N N . ASN A 1 529 ? 29.331 6.821 15.472 1.00 87.19 529 ASN A N 1
ATOM 4283 C CA . ASN A 1 529 ? 30.464 6.774 16.404 1.00 87.19 529 ASN A CA 1
ATOM 4284 C C . ASN A 1 529 ? 31.675 6.013 15.837 1.00 87.19 529 ASN A C 1
ATOM 4286 O O . ASN A 1 529 ? 32.493 5.462 16.574 1.00 87.19 529 ASN A O 1
ATOM 4290 N N . VAL A 1 530 ? 31.812 5.979 14.510 1.00 87.62 530 VAL A N 1
ATOM 4291 C CA . VAL A 1 530 ? 32.900 5.265 13.835 1.00 87.62 530 VAL A CA 1
ATOM 4292 C C . VAL A 1 530 ? 34.230 6.020 13.963 1.00 87.62 530 VAL A C 1
ATOM 4294 O O . VAL A 1 530 ? 34.420 7.121 13.434 1.00 87.62 530 VAL A O 1
ATOM 4297 N N . THR A 1 531 ? 35.199 5.400 14.638 1.00 88.31 531 THR A N 1
ATOM 4298 C CA . THR A 1 531 ? 36.540 5.964 14.874 1.00 88.31 531 THR A CA 1
ATOM 4299 C C . THR A 1 531 ? 37.567 5.566 13.813 1.00 88.31 531 THR A C 1
ATOM 4301 O O . THR A 1 531 ? 38.483 6.338 13.529 1.00 88.31 531 THR A O 1
ATOM 4304 N N . GLU A 1 532 ? 37.387 4.412 13.173 1.00 91.38 532 GLU A N 1
ATOM 4305 C CA . GLU A 1 532 ? 38.286 3.846 12.162 1.00 91.38 532 GLU A CA 1
ATOM 4306 C C . GLU A 1 532 ? 37.560 3.573 10.834 1.00 91.38 532 GLU A C 1
ATOM 4308 O O . GLU A 1 532 ? 36.343 3.397 10.828 1.00 91.38 532 GLU A O 1
ATOM 4313 N N . PRO A 1 533 ? 38.259 3.537 9.685 1.00 94.06 533 PRO A N 1
ATOM 4314 C CA . PRO A 1 533 ? 37.632 3.170 8.422 1.00 94.06 533 PRO A CA 1
ATOM 4315 C C . PRO A 1 533 ? 36.977 1.784 8.478 1.00 94.06 533 PRO A C 1
ATOM 4317 O O . PRO A 1 533 ? 37.638 0.799 8.801 1.00 94.06 533 PRO A O 1
ATOM 4320 N N . ILE A 1 534 ? 35.701 1.691 8.101 1.00 91.62 534 ILE A N 1
ATOM 4321 C CA . ILE A 1 534 ? 34.937 0.439 8.155 1.00 91.62 534 ILE A CA 1
ATOM 4322 C C . ILE A 1 534 ? 34.094 0.236 6.898 1.00 91.62 534 ILE A C 1
ATOM 4324 O O . ILE A 1 534 ? 33.600 1.197 6.307 1.00 91.62 534 ILE A O 1
ATOM 4328 N N . LYS A 1 535 ? 33.920 -1.028 6.493 1.00 90.19 535 LYS A N 1
ATOM 4329 C CA . LYS A 1 535 ? 32.957 -1.428 5.461 1.00 90.19 535 LYS A CA 1
ATOM 4330 C C . LYS A 1 535 ? 31.756 -2.119 6.106 1.00 90.19 535 LYS A C 1
ATOM 4332 O O . LYS A 1 535 ? 31.925 -3.071 6.870 1.00 90.19 535 LYS A O 1
ATOM 4337 N N . VAL A 1 536 ? 30.557 -1.639 5.791 1.00 86.62 536 VAL A N 1
ATOM 4338 C CA . VAL A 1 536 ? 29.280 -2.183 6.282 1.00 86.62 536 VAL A CA 1
ATOM 4339 C C . VAL A 1 536 ? 28.424 -2.704 5.131 1.00 86.62 536 VAL A C 1
ATOM 4341 O O . VAL A 1 536 ? 28.631 -2.339 3.973 1.00 86.62 536 VAL A O 1
ATOM 4344 N N . SER A 1 537 ? 27.471 -3.575 5.439 1.00 78.94 537 SER A N 1
ATOM 4345 C CA . SER A 1 537 ? 26.621 -4.227 4.437 1.00 78.94 537 SER A CA 1
ATOM 4346 C C . SER A 1 537 ? 25.666 -3.251 3.745 1.00 78.94 537 SER A C 1
ATOM 4348 O O . SER A 1 537 ? 25.774 -3.042 2.541 1.00 78.94 537 SER A O 1
ATOM 4350 N N . ASN A 1 538 ? 24.766 -2.624 4.499 1.00 81.19 538 ASN A N 1
ATOM 4351 C CA . ASN A 1 538 ? 23.770 -1.699 3.970 1.00 81.19 538 ASN A CA 1
ATOM 4352 C C . ASN A 1 538 ? 23.630 -0.473 4.876 1.00 81.19 538 ASN A C 1
ATOM 4354 O O . ASN A 1 538 ? 23.661 -0.596 6.101 1.00 81.19 538 ASN A O 1
ATOM 4358 N N . ILE A 1 539 ? 23.438 0.693 4.268 1.00 87.12 539 ILE A N 1
ATOM 4359 C CA . ILE A 1 539 ? 23.116 1.939 4.963 1.00 87.12 539 ILE A CA 1
ATOM 4360 C C . ILE A 1 539 ? 21.843 2.510 4.346 1.00 87.12 539 ILE A C 1
ATOM 4362 O O . ILE A 1 539 ? 21.801 2.800 3.151 1.00 87.12 539 ILE A O 1
ATOM 4366 N N . ASN A 1 540 ? 20.825 2.726 5.178 1.00 86.81 540 ASN A N 1
ATOM 4367 C CA . ASN A 1 540 ? 19.615 3.442 4.784 1.00 86.81 540 ASN A CA 1
ATOM 4368 C C . ASN A 1 540 ? 19.782 4.927 5.108 1.00 86.81 540 ASN A C 1
ATOM 4370 O O . ASN A 1 540 ? 19.645 5.351 6.252 1.00 86.81 540 ASN A O 1
ATOM 4374 N N . TYR A 1 541 ? 20.129 5.700 4.088 1.00 90.94 541 TYR A N 1
ATOM 4375 C CA . TYR A 1 541 ? 20.526 7.094 4.167 1.00 90.94 541 TYR A CA 1
ATOM 4376 C C . TYR A 1 541 ? 19.330 8.023 3.925 1.00 90.94 541 TYR A C 1
ATOM 4378 O O . TYR A 1 541 ? 18.920 8.272 2.791 1.00 90.94 541 TYR A O 1
ATOM 4386 N N . THR A 1 542 ? 18.742 8.509 5.015 1.00 91.50 542 THR A N 1
ATOM 4387 C CA . THR A 1 542 ? 17.631 9.473 5.017 1.00 91.50 542 THR A CA 1
ATOM 4388 C C . THR A 1 542 ? 18.154 10.908 5.174 1.00 91.50 542 THR A C 1
ATOM 4390 O O . THR A 1 542 ? 19.320 11.085 5.543 1.00 91.50 542 THR A O 1
ATOM 4393 N N . PRO A 1 543 ? 17.326 11.949 4.945 1.00 91.69 543 PRO A N 1
ATOM 4394 C CA . PRO A 1 543 ? 17.744 13.335 5.152 1.00 91.69 543 PRO A CA 1
ATOM 4395 C C . PRO A 1 543 ? 18.239 13.577 6.583 1.00 91.69 543 PRO A C 1
ATOM 4397 O O . PRO A 1 543 ? 19.338 14.090 6.764 1.00 91.69 543 PRO A O 1
ATOM 4400 N N . GLU A 1 544 ? 17.511 13.088 7.589 1.00 90.44 544 GLU A N 1
ATOM 4401 C CA . GLU A 1 544 ? 17.915 13.210 8.995 1.00 90.44 544 GLU A CA 1
ATOM 4402 C C . GLU A 1 544 ? 19.220 12.452 9.293 1.00 90.44 544 GLU A C 1
ATOM 4404 O O . GLU A 1 544 ? 20.119 12.997 9.932 1.00 90.44 544 GLU A O 1
ATOM 4409 N N . LEU A 1 545 ? 19.392 11.220 8.786 1.00 90.88 545 LEU A N 1
ATOM 4410 C CA . LEU A 1 545 ? 20.655 10.503 8.988 1.00 90.88 545 LEU A CA 1
ATOM 4411 C C . LEU A 1 545 ? 21.823 11.241 8.323 1.00 90.88 545 LEU A C 1
ATOM 4413 O O . LEU A 1 545 ? 22.930 11.230 8.853 1.00 90.88 545 LEU A O 1
ATOM 4417 N N . SER A 1 546 ? 21.591 11.905 7.189 1.00 92.75 546 SER A N 1
ATOM 4418 C CA . SER A 1 546 ? 22.624 12.687 6.507 1.00 92.75 546 SER A CA 1
ATOM 4419 C C . SER A 1 546 ? 23.112 13.892 7.315 1.00 92.75 546 SER A C 1
ATOM 4421 O O . SER A 1 546 ? 24.256 14.316 7.154 1.00 92.75 546 SER A O 1
ATOM 4423 N N . GLU A 1 547 ? 22.281 14.445 8.197 1.00 92.25 547 GLU A N 1
ATOM 4424 C CA . GLU A 1 547 ? 22.667 15.532 9.100 1.00 92.25 547 GLU A CA 1
ATOM 4425 C C . GLU A 1 547 ? 23.544 15.028 10.249 1.00 92.25 547 GLU A C 1
ATOM 4427 O O . GLU A 1 547 ? 24.476 15.717 10.658 1.00 92.25 547 GLU A O 1
ATOM 4432 N N . LEU A 1 548 ? 23.283 13.809 10.727 1.00 90.69 548 LEU A N 1
ATOM 4433 C CA . LEU A 1 548 ? 23.969 13.211 11.874 1.00 90.69 548 LEU A CA 1
ATOM 4434 C C . LEU A 1 548 ? 25.258 12.466 11.495 1.00 90.69 548 LEU A C 1
ATOM 4436 O O . LEU A 1 548 ? 26.184 12.377 12.300 1.00 90.69 548 LEU A O 1
ATOM 4440 N N . LEU A 1 549 ? 25.304 11.877 10.299 1.00 91.38 549 LEU A N 1
ATOM 4441 C CA . LEU A 1 549 ? 26.349 10.944 9.890 1.00 91.38 549 LEU A CA 1
ATOM 4442 C C . LEU A 1 549 ? 27.554 11.649 9.256 1.00 91.38 549 LEU A C 1
ATOM 4444 O O . LEU A 1 549 ? 27.409 12.370 8.270 1.00 91.38 549 LEU A O 1
ATOM 4448 N N . SER A 1 550 ? 28.758 11.322 9.732 1.00 91.75 550 SER A N 1
ATOM 4449 C CA . SER A 1 550 ? 30.029 11.637 9.063 1.00 91.75 550 SER A CA 1
ATOM 4450 C C . SER A 1 550 ? 30.481 10.482 8.146 1.00 91.75 550 SER A C 1
ATOM 4452 O O . SER A 1 550 ? 30.923 9.441 8.640 1.00 91.75 550 SER A O 1
ATOM 4454 N N . PRO A 1 551 ? 30.369 10.611 6.810 1.00 93.62 551 PRO A N 1
ATOM 4455 C CA . PRO A 1 551 ? 30.582 9.506 5.869 1.00 93.62 551 PRO A CA 1
ATOM 4456 C C . PRO A 1 551 ? 32.055 9.186 5.555 1.00 93.62 551 PRO A C 1
ATOM 4458 O O . PRO A 1 551 ? 32.343 8.144 4.967 1.00 93.62 551 PRO A O 1
ATOM 4461 N N . GLU A 1 552 ? 33.013 10.033 5.943 1.00 94.25 552 GLU A N 1
ATOM 4462 C CA . GLU A 1 552 ? 34.415 10.012 5.480 1.00 94.25 552 GLU A CA 1
ATOM 4463 C C . GLU A 1 552 ? 35.194 8.741 5.859 1.00 94.25 552 GLU A C 1
ATOM 4465 O O . GLU A 1 552 ? 36.268 8.460 5.316 1.00 94.25 552 GLU A O 1
ATOM 4470 N N . ARG A 1 553 ? 34.675 7.967 6.814 1.00 94.19 553 ARG A N 1
ATOM 4471 C CA . ARG A 1 553 ? 35.255 6.695 7.275 1.00 94.19 553 ARG A CA 1
ATOM 4472 C C . ARG A 1 553 ? 34.474 5.477 6.791 1.00 94.19 553 ARG A C 1
ATOM 4474 O O . ARG A 1 553 ? 34.907 4.351 7.019 1.00 94.19 553 ARG A O 1
ATOM 4481 N N . LEU A 1 554 ? 33.356 5.678 6.103 1.00 94.94 554 LEU A N 1
ATOM 4482 C CA . LEU A 1 554 ? 32.417 4.617 5.776 1.00 94.94 554 LEU A CA 1
ATOM 4483 C C . LEU A 1 554 ? 32.605 4.144 4.343 1.00 94.94 554 LEU A C 1
ATOM 4485 O O . LEU A 1 554 ? 32.650 4.929 3.396 1.00 94.94 554 LEU A O 1
ATOM 4489 N N . SER A 1 555 ? 32.693 2.831 4.196 1.00 93.19 555 SER A N 1
ATOM 4490 C CA . SER A 1 555 ? 32.446 2.131 2.944 1.00 93.19 555 SER A CA 1
ATOM 4491 C C . SER A 1 555 ? 31.186 1.291 3.084 1.00 93.19 555 SER A C 1
ATOM 4493 O O . SER A 1 555 ? 30.896 0.788 4.172 1.00 93.19 555 SER A O 1
ATOM 4495 N N . THR A 1 556 ? 30.439 1.101 2.004 1.00 88.12 556 THR A N 1
ATOM 4496 C CA . THR A 1 556 ? 29.246 0.255 2.059 1.00 88.12 556 THR A CA 1
ATOM 4497 C C . THR A 1 556 ? 29.036 -0.555 0.793 1.00 88.12 556 THR A C 1
ATOM 4499 O O . THR A 1 556 ? 29.328 -0.087 -0.306 1.00 88.12 556 THR A O 1
ATOM 4502 N N . ALA A 1 557 ? 28.536 -1.783 0.954 1.00 82.12 557 ALA A N 1
ATOM 4503 C CA . ALA A 1 557 ? 28.129 -2.603 -0.180 1.00 82.12 557 ALA A CA 1
ATOM 4504 C C . ALA A 1 557 ? 26.818 -2.103 -0.812 1.00 82.12 557 ALA A C 1
ATOM 4506 O O . ALA A 1 557 ? 26.581 -2.296 -2.005 1.00 82.12 557 ALA A O 1
ATOM 4507 N N . THR A 1 558 ? 25.951 -1.438 -0.046 1.00 83.56 558 THR A N 1
ATOM 4508 C CA . THR A 1 558 ? 24.735 -0.808 -0.569 1.00 83.56 558 THR A CA 1
ATOM 4509 C C . THR A 1 558 ? 24.406 0.453 0.222 1.00 83.56 558 THR A C 1
ATOM 4511 O O . THR A 1 558 ? 24.222 0.408 1.435 1.00 83.56 558 THR A O 1
ATOM 4514 N N . LEU A 1 559 ? 24.297 1.583 -0.473 1.00 90.19 559 LEU A N 1
ATOM 4515 C CA . LEU A 1 559 ? 23.754 2.821 0.076 1.00 90.19 559 LEU A CA 1
ATOM 4516 C C . LEU A 1 559 ? 22.351 3.032 -0.496 1.00 90.19 559 LEU A C 1
ATOM 4518 O O . LEU A 1 559 ? 22.212 3.325 -1.682 1.00 90.19 559 LEU A O 1
ATOM 4522 N N . THR A 1 560 ? 21.321 2.894 0.339 1.00 89.56 560 THR A N 1
ATOM 4523 C CA . THR A 1 560 ? 19.930 3.164 -0.048 1.00 89.56 560 THR A CA 1
ATOM 4524 C C . THR A 1 560 ? 19.527 4.549 0.435 1.00 89.56 560 THR A C 1
ATOM 4526 O O . THR A 1 560 ? 19.403 4.781 1.631 1.00 89.56 560 THR A O 1
ATOM 4529 N N . VAL A 1 561 ? 19.312 5.473 -0.488 1.00 93.12 561 VAL A N 1
ATOM 4530 C CA . VAL A 1 561 ? 18.965 6.870 -0.248 1.00 93.12 561 VAL A CA 1
ATOM 4531 C C . VAL A 1 561 ? 17.468 7.072 -0.470 1.00 93.12 561 VAL A C 1
ATOM 4533 O O . VAL A 1 561 ? 16.930 6.639 -1.486 1.00 93.12 561 VAL A O 1
ATOM 4536 N N . SER A 1 562 ? 16.789 7.735 0.464 1.00 91.56 562 SER A N 1
ATOM 4537 C CA . SER A 1 562 ? 15.336 7.969 0.403 1.00 91.56 562 SER A CA 1
ATOM 4538 C C . SER A 1 562 ? 14.958 9.342 0.960 1.00 91.56 562 SER A C 1
ATOM 4540 O O . SER A 1 562 ? 15.795 10.029 1.547 1.00 91.56 562 SER A O 1
ATOM 4542 N N . GLY A 1 563 ? 13.700 9.755 0.780 1.00 91.00 563 GLY A N 1
ATOM 4543 C CA . GLY A 1 563 ? 13.212 11.061 1.234 1.00 91.00 563 GLY A CA 1
ATOM 4544 C C . GLY A 1 563 ? 13.671 12.222 0.346 1.00 91.00 563 GLY A C 1
ATOM 4545 O O . GLY A 1 563 ? 14.030 12.031 -0.815 1.00 91.00 563 GLY A O 1
ATOM 4546 N N . LYS A 1 564 ? 13.608 13.452 0.869 1.00 94.75 564 LYS A N 1
ATOM 4547 C CA . LYS A 1 564 ? 13.908 14.674 0.106 1.00 94.75 564 LYS A CA 1
ATOM 4548 C C . LYS A 1 564 ? 15.413 14.849 -0.113 1.00 94.75 564 LYS A C 1
ATOM 4550 O O . LYS A 1 564 ? 16.161 15.000 0.849 1.00 94.75 564 LYS A O 1
ATOM 4555 N N . ILE A 1 565 ? 15.839 14.903 -1.372 1.00 96.06 565 ILE A N 1
ATOM 4556 C CA . ILE A 1 565 ? 17.250 14.989 -1.759 1.00 96.06 565 ILE A CA 1
ATOM 4557 C C . ILE A 1 565 ? 17.666 16.448 -1.949 1.00 96.06 565 ILE A C 1
ATOM 4559 O O . ILE A 1 565 ? 17.013 17.208 -2.665 1.00 96.06 565 ILE A O 1
ATOM 4563 N N . THR A 1 566 ? 18.772 16.842 -1.319 1.00 95.62 566 THR A N 1
ATOM 4564 C CA . THR A 1 566 ? 19.355 18.191 -1.402 1.00 95.62 566 THR A CA 1
ATOM 4565 C C . THR A 1 566 ? 20.776 18.144 -1.965 1.00 95.62 566 THR A C 1
ATOM 4567 O O . THR A 1 566 ? 21.407 17.088 -2.003 1.00 95.62 566 THR A O 1
ATOM 4570 N N . GLY A 1 567 ? 21.305 19.297 -2.391 1.00 94.69 567 GLY A N 1
ATOM 4571 C CA . GLY A 1 567 ? 22.674 19.383 -2.915 1.00 94.69 567 GLY A CA 1
ATOM 4572 C C . GLY A 1 567 ? 23.713 18.997 -1.861 1.00 94.69 567 GLY A C 1
ATOM 4573 O O . GLY A 1 567 ? 24.617 18.220 -2.144 1.00 94.69 567 GLY A O 1
ATOM 4574 N N . GLU A 1 568 ? 23.513 19.445 -0.618 1.00 95.25 568 GLU A N 1
ATOM 4575 C CA . GLU A 1 568 ? 24.357 19.072 0.522 1.00 95.25 568 GLU A CA 1
ATOM 4576 C C . GLU A 1 568 ? 24.358 17.554 0.763 1.00 95.25 568 GLU A C 1
ATOM 4578 O O . GLU A 1 568 ? 25.406 16.962 1.018 1.00 95.25 568 GLU A O 1
ATOM 4583 N N . MET A 1 569 ? 23.200 16.898 0.634 1.00 95.81 569 MET A N 1
ATOM 4584 C CA . MET A 1 569 ? 23.107 15.446 0.783 1.00 95.81 569 MET A CA 1
ATOM 4585 C C . MET A 1 569 ? 23.928 14.719 -0.291 1.00 95.81 569 MET A C 1
ATOM 4587 O O . MET A 1 569 ? 24.657 13.781 0.032 1.00 95.81 569 MET A O 1
ATOM 4591 N N . LEU A 1 570 ? 23.878 15.173 -1.550 1.00 96.56 570 LEU A N 1
ATOM 4592 C CA . LEU A 1 570 ? 24.707 14.620 -2.630 1.00 96.56 570 LEU A CA 1
ATOM 4593 C C . LEU A 1 570 ? 26.208 14.839 -2.375 1.00 96.56 570 LEU A C 1
ATOM 4595 O O . LEU A 1 570 ? 27.010 13.927 -2.588 1.00 96.56 570 LEU A O 1
ATOM 4599 N N . GLU A 1 571 ? 26.595 16.007 -1.852 1.00 95.75 571 GLU A N 1
ATOM 4600 C CA . GLU A 1 571 ? 27.981 16.276 -1.453 1.00 95.75 571 GLU A CA 1
ATOM 4601 C C . GLU A 1 571 ? 28.460 15.340 -0.339 1.00 95.75 571 GLU A C 1
ATOM 4603 O O . GLU A 1 571 ? 29.606 14.890 -0.374 1.00 95.75 571 GLU A O 1
ATOM 4608 N N . LYS A 1 572 ? 27.600 15.011 0.632 1.00 96.56 572 LYS A N 1
ATOM 4609 C CA . LYS A 1 572 ? 27.913 14.033 1.685 1.00 96.56 572 LYS A CA 1
ATOM 4610 C C . LYS A 1 572 ? 28.012 12.612 1.132 1.00 96.56 572 LYS A C 1
ATOM 4612 O O . LYS A 1 572 ? 28.941 11.895 1.497 1.00 96.56 572 LYS A O 1
ATOM 4617 N N . ILE A 1 573 ? 27.144 12.221 0.195 1.00 97.19 573 ILE A N 1
ATOM 4618 C CA . ILE A 1 573 ? 27.254 10.925 -0.501 1.00 97.19 573 ILE A CA 1
ATOM 4619 C C . ILE A 1 573 ? 28.622 10.802 -1.200 1.00 97.19 573 ILE A C 1
ATOM 4621 O O . ILE A 1 573 ? 29.267 9.757 -1.127 1.00 97.19 573 ILE A O 1
ATOM 4625 N N . ALA A 1 574 ? 29.129 11.880 -1.803 1.00 96.44 574 ALA A N 1
ATOM 4626 C CA . ALA A 1 574 ? 30.449 11.884 -2.440 1.00 96.44 574 ALA A CA 1
ATOM 4627 C C . ALA A 1 574 ? 31.638 11.756 -1.461 1.00 96.44 574 ALA A C 1
ATOM 4629 O O . ALA A 1 574 ? 32.756 11.463 -1.890 1.00 96.44 574 ALA A O 1
ATOM 4630 N N . ARG A 1 575 ? 31.423 11.963 -0.155 1.00 96.69 575 ARG A N 1
ATOM 4631 C CA . ARG A 1 575 ? 32.462 11.853 0.886 1.00 96.69 575 ARG A CA 1
ATOM 4632 C C . ARG A 1 575 ? 32.624 10.440 1.445 1.00 96.69 575 ARG A C 1
ATOM 4634 O O . ARG A 1 575 ? 33.607 10.201 2.146 1.00 96.69 575 ARG A O 1
ATOM 4641 N N . PHE A 1 576 ? 31.726 9.503 1.126 1.00 96.62 576 PHE A N 1
ATOM 4642 C CA . PHE A 1 576 ? 31.935 8.090 1.453 1.00 96.62 576 PHE A CA 1
ATOM 4643 C C . PHE A 1 576 ? 33.262 7.594 0.866 1.00 96.62 576 PHE A C 1
ATOM 4645 O O . PHE A 1 576 ? 33.666 7.984 -0.234 1.00 96.62 576 PHE A O 1
ATOM 4652 N N . ARG A 1 577 ? 33.957 6.708 1.590 1.00 95.19 577 ARG A N 1
ATOM 4653 C CA . ARG A 1 577 ? 35.221 6.130 1.105 1.00 95.19 577 ARG A CA 1
ATOM 4654 C C . ARG A 1 577 ? 35.014 5.316 -0.160 1.00 95.19 577 ARG A C 1
ATOM 4656 O O . ARG A 1 577 ? 35.803 5.453 -1.092 1.00 95.19 577 ARG A O 1
ATOM 4663 N N . SER A 1 578 ? 33.992 4.465 -0.153 1.00 92.06 578 SER A N 1
ATOM 4664 C CA . SER A 1 578 ? 33.588 3.671 -1.307 1.00 92.06 578 SER A CA 1
ATOM 4665 C C . SER A 1 578 ? 32.142 3.185 -1.169 1.00 92.06 578 SER A C 1
ATOM 4667 O O . SER A 1 578 ? 31.689 2.869 -0.066 1.00 92.06 578 SER A O 1
ATOM 4669 N N . ILE A 1 579 ? 31.414 3.149 -2.281 1.00 91.94 579 ILE A N 1
ATOM 4670 C CA . ILE A 1 579 ? 30.047 2.634 -2.374 1.00 91.94 579 ILE A CA 1
ATOM 4671 C C . ILE A 1 579 ? 30.024 1.607 -3.505 1.00 91.94 579 ILE A C 1
ATOM 4673 O O . ILE A 1 579 ? 30.305 1.963 -4.647 1.00 91.94 579 ILE A O 1
ATOM 4677 N N . ASP A 1 580 ? 29.688 0.350 -3.213 1.00 85.69 580 ASP A N 1
ATOM 4678 C CA . ASP A 1 580 ? 29.581 -0.656 -4.280 1.00 85.69 580 ASP A CA 1
ATOM 4679 C C . ASP A 1 580 ? 28.305 -0.409 -5.116 1.00 85.69 580 ASP A C 1
ATOM 4681 O O . ASP A 1 580 ? 28.351 -0.332 -6.343 1.00 85.69 580 ASP A O 1
ATOM 4685 N N . ASN A 1 581 ? 27.167 -0.196 -4.438 1.00 85.00 581 ASN A N 1
ATOM 4686 C CA . ASN A 1 581 ? 25.861 0.048 -5.057 1.00 85.00 581 ASN A CA 1
ATOM 4687 C C . ASN A 1 581 ? 25.161 1.268 -4.442 1.00 85.00 581 ASN A C 1
ATOM 4689 O O . ASN A 1 581 ? 25.022 1.346 -3.219 1.00 85.00 581 ASN A O 1
ATOM 4693 N N . LEU A 1 582 ? 24.688 2.196 -5.278 1.00 91.56 582 LEU A N 1
ATOM 4694 C CA . LEU A 1 582 ? 23.965 3.401 -4.858 1.00 91.56 582 LEU A CA 1
ATOM 4695 C C . LEU A 1 582 ? 22.521 3.369 -5.359 1.00 91.56 582 LEU A C 1
ATOM 4697 O O . LEU A 1 582 ? 22.271 3.489 -6.558 1.00 91.56 582 LEU A O 1
ATOM 4701 N N . PHE A 1 583 ? 21.565 3.249 -4.446 1.00 89.25 583 PHE A N 1
ATOM 4702 C CA . PHE A 1 583 ? 20.147 3.144 -4.775 1.00 89.25 583 PHE A CA 1
ATOM 4703 C C . PHE A 1 583 ? 19.380 4.334 -4.227 1.00 89.25 583 PHE A C 1
ATOM 4705 O O . PHE A 1 583 ? 19.348 4.543 -3.025 1.00 89.25 583 PHE A O 1
ATOM 4712 N N . PHE A 1 584 ? 18.708 5.081 -5.089 1.00 92.44 584 PHE A N 1
ATOM 4713 C CA . PHE A 1 584 ? 17.693 6.047 -4.701 1.00 92.44 584 PHE A CA 1
ATOM 4714 C C . PHE A 1 584 ? 16.335 5.351 -4.757 1.00 92.44 584 PHE A C 1
ATOM 4716 O O . PHE A 1 584 ? 15.897 4.953 -5.834 1.00 92.44 584 PHE A O 1
ATOM 4723 N N . LYS A 1 585 ? 15.684 5.177 -3.606 1.00 87.88 585 LYS A N 1
ATOM 4724 C CA . LYS A 1 585 ? 14.380 4.518 -3.474 1.00 87.88 585 LYS A CA 1
ATOM 4725 C C . LYS A 1 585 ? 13.391 5.467 -2.812 1.00 87.88 585 LYS A C 1
ATOM 4727 O O . LYS A 1 585 ? 13.683 6.001 -1.743 1.00 87.88 585 LYS A O 1
ATOM 4732 N N . ASP A 1 586 ? 12.247 5.689 -3.458 1.00 88.50 586 ASP A N 1
ATOM 4733 C CA . ASP A 1 586 ? 11.193 6.595 -2.974 1.00 88.50 586 ASP A CA 1
ATOM 4734 C C . ASP A 1 586 ? 11.723 8.016 -2.666 1.00 88.50 586 ASP A C 1
ATOM 4736 O O . ASP A 1 586 ? 11.242 8.724 -1.778 1.00 88.50 586 ASP A O 1
ATOM 4740 N N . ALA A 1 587 ? 12.778 8.420 -3.377 1.00 91.38 587 ALA A N 1
ATOM 4741 C CA . ALA A 1 587 ? 13.479 9.681 -3.178 1.00 91.38 587 ALA A CA 1
ATOM 4742 C C . ALA A 1 587 ? 12.781 10.831 -3.922 1.00 91.38 587 ALA A C 1
ATOM 4744 O O . ALA A 1 587 ? 12.369 10.676 -5.071 1.00 91.38 587 ALA A O 1
ATOM 4745 N N . ASP A 1 588 ? 12.679 12.000 -3.290 1.00 93.88 588 ASP A N 1
ATOM 4746 C CA . ASP A 1 588 ? 12.106 13.213 -3.878 1.00 93.88 588 ASP A CA 1
ATOM 4747 C C . ASP A 1 588 ? 13.205 14.214 -4.246 1.00 93.88 588 ASP A C 1
ATOM 4749 O O . ASP A 1 588 ? 13.844 14.811 -3.378 1.00 93.88 588 ASP A O 1
ATOM 4753 N N . PHE A 1 589 ? 13.392 14.429 -5.546 1.00 94.38 589 PHE A N 1
ATOM 4754 C CA . PHE A 1 589 ? 14.374 15.355 -6.104 1.00 94.38 589 PHE A CA 1
ATOM 4755 C C . PHE A 1 589 ? 13.807 16.762 -6.344 1.00 94.38 589 PHE A C 1
ATOM 4757 O O . PHE A 1 589 ? 14.478 17.600 -6.939 1.00 94.38 589 PHE A O 1
ATOM 4764 N N . SER A 1 590 ? 12.608 17.074 -5.835 1.00 93.31 590 SER A N 1
ATOM 4765 C CA . SER A 1 590 ? 11.934 18.369 -6.016 1.00 93.31 590 SER A CA 1
ATOM 4766 C C . SER A 1 590 ? 12.759 19.613 -5.664 1.00 93.31 590 SER A C 1
ATOM 4768 O O . SER A 1 590 ? 12.444 20.703 -6.142 1.00 93.31 590 SER A O 1
ATOM 4770 N N . ALA A 1 591 ? 13.788 19.476 -4.824 1.00 93.25 591 ALA A N 1
ATOM 4771 C CA . ALA A 1 591 ? 14.677 20.566 -4.430 1.00 93.25 591 ALA A CA 1
ATOM 4772 C C . ALA A 1 591 ? 15.844 20.809 -5.404 1.00 93.25 591 ALA A C 1
ATOM 4774 O O . ALA A 1 591 ? 16.594 21.769 -5.221 1.00 93.25 591 ALA A O 1
ATOM 4775 N N . LEU A 1 592 ? 16.020 19.958 -6.417 1.00 93.31 592 LEU A N 1
ATOM 4776 C CA . LEU A 1 592 ? 17.164 19.967 -7.321 1.00 93.31 592 LEU A CA 1
ATOM 4777 C C . LEU A 1 592 ? 16.729 20.242 -8.759 1.00 93.31 592 LEU A C 1
ATOM 4779 O O . LEU A 1 592 ? 15.768 19.670 -9.258 1.00 93.31 592 LEU A O 1
ATOM 4783 N N . ARG A 1 593 ? 17.479 21.112 -9.446 1.00 89.94 593 ARG A N 1
ATOM 4784 C CA . ARG A 1 593 ? 17.373 21.278 -10.908 1.00 89.94 593 ARG A CA 1
ATOM 4785 C C . ARG A 1 593 ? 18.289 20.322 -11.671 1.00 89.94 593 ARG A C 1
ATOM 4787 O O . ARG A 1 593 ? 18.002 19.987 -12.805 1.00 89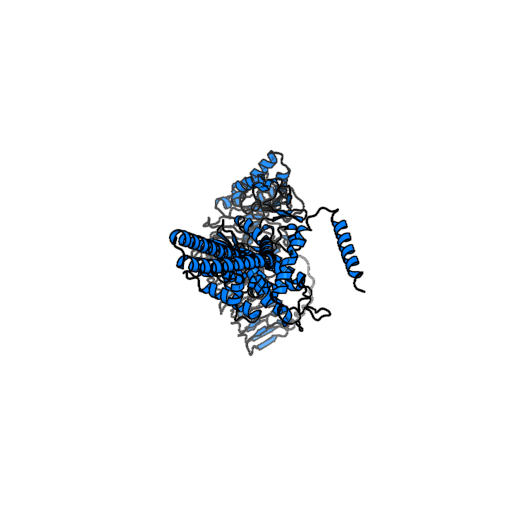.94 593 ARG A O 1
ATOM 4794 N N . SER A 1 594 ? 19.384 19.912 -11.042 1.00 93.62 594 SER A N 1
ATOM 4795 C CA . SER A 1 594 ? 20.408 19.015 -11.576 1.00 93.62 594 SER A CA 1
ATOM 4796 C C . SER A 1 594 ? 21.000 18.212 -10.422 1.00 93.62 594 SER A C 1
ATOM 4798 O O . SER A 1 594 ? 21.009 18.700 -9.286 1.00 93.62 594 SER A O 1
ATOM 4800 N N . ALA A 1 595 ? 21.541 17.028 -10.699 1.00 95.62 595 ALA A N 1
ATOM 4801 C CA . ALA A 1 595 ? 22.191 16.190 -9.691 1.00 95.62 595 ALA A CA 1
ATOM 4802 C C . ALA A 1 595 ? 23.625 15.846 -10.112 1.00 95.62 595 ALA A C 1
ATOM 4804 O O . ALA A 1 595 ? 23.849 15.269 -11.174 1.00 95.62 595 ALA A O 1
ATOM 4805 N N . ASP A 1 596 ? 24.609 16.184 -9.277 1.00 96.12 596 ASP A N 1
ATOM 4806 C CA . ASP A 1 596 ? 26.010 15.839 -9.523 1.00 96.12 596 ASP A CA 1
ATOM 4807 C C . ASP A 1 596 ? 26.446 14.677 -8.626 1.00 96.12 596 ASP A C 1
ATOM 4809 O O . ASP A 1 596 ? 26.674 14.839 -7.429 1.00 96.12 596 ASP A O 1
ATOM 4813 N N . LEU A 1 597 ? 26.556 13.493 -9.226 1.00 96.81 597 LEU A N 1
ATOM 4814 C CA . LEU A 1 597 ? 27.074 12.272 -8.613 1.00 96.81 597 LEU A CA 1
ATOM 4815 C C . LEU A 1 597 ? 28.499 11.960 -9.093 1.00 96.81 597 LEU A C 1
ATOM 4817 O O . LEU A 1 597 ? 29.058 10.944 -8.696 1.00 96.81 597 LEU A O 1
ATOM 4821 N N . SER A 1 598 ? 29.120 12.804 -9.923 1.00 95.56 598 SER A N 1
ATOM 4822 C CA . SER A 1 598 ? 30.396 12.493 -10.591 1.00 95.56 598 SER A CA 1
ATOM 4823 C C . SER A 1 598 ? 31.561 12.256 -9.628 1.00 95.56 598 SER A C 1
ATOM 4825 O O . SER A 1 598 ? 32.520 11.565 -9.967 1.00 95.56 598 SER A O 1
ATOM 4827 N N . LYS A 1 599 ? 31.465 12.808 -8.413 1.00 95.56 599 LYS A N 1
ATOM 4828 C CA . LYS A 1 599 ? 32.462 12.677 -7.342 1.00 95.56 599 LYS A CA 1
ATOM 4829 C C . LYS A 1 599 ? 32.234 11.466 -6.433 1.00 95.56 599 LYS A C 1
ATOM 4831 O O . LYS A 1 599 ? 33.045 11.236 -5.537 1.00 95.56 599 LYS A O 1
ATOM 4836 N N . VAL A 1 600 ? 31.151 10.710 -6.629 1.00 95.75 600 VAL A N 1
ATOM 4837 C CA . VAL A 1 600 ? 30.868 9.514 -5.831 1.00 95.75 600 VAL A CA 1
ATOM 4838 C C . VAL A 1 600 ? 31.923 8.448 -6.110 1.00 95.75 600 VAL A C 1
ATOM 4840 O O . VAL A 1 600 ? 32.160 8.058 -7.252 1.00 95.75 600 VAL A O 1
ATOM 4843 N N . ARG A 1 601 ? 32.567 7.968 -5.044 1.00 94.38 601 ARG A N 1
ATOM 4844 C CA . ARG A 1 601 ? 33.609 6.942 -5.121 1.00 94.38 601 ARG A CA 1
ATOM 4845 C C . ARG A 1 601 ? 32.964 5.566 -5.155 1.00 94.38 601 ARG A C 1
ATOM 4847 O O . ARG A 1 601 ? 32.520 5.072 -4.122 1.00 94.38 601 ARG A O 1
ATOM 4854 N N . MET A 1 602 ? 32.923 4.957 -6.334 1.00 90.88 602 MET A N 1
ATOM 4855 C CA . MET A 1 602 ? 32.349 3.625 -6.507 1.00 90.88 602 MET A CA 1
ATOM 4856 C C . MET A 1 602 ? 33.413 2.525 -6.504 1.00 90.88 602 MET A C 1
ATOM 4858 O O . MET A 1 602 ? 34.477 2.691 -7.107 1.00 90.88 602 MET A O 1
ATOM 4862 N N . SER A 1 603 ? 33.106 1.402 -5.861 1.00 86.88 603 SER A N 1
ATOM 4863 C CA . SER A 1 603 ? 33.926 0.182 -5.822 1.00 86.88 603 SER A CA 1
ATOM 4864 C C . SER A 1 603 ? 33.216 -0.984 -6.497 1.00 86.88 603 SER A C 1
ATOM 4866 O O . SER A 1 603 ? 32.004 -0.968 -6.676 1.00 86.88 603 SER A O 1
ATOM 4868 N N . GLU A 1 604 ? 33.983 -1.993 -6.892 1.00 81.94 604 GLU A N 1
ATOM 4869 C CA . GLU A 1 604 ? 33.425 -3.186 -7.519 1.00 81.94 604 GLU A CA 1
ATOM 4870 C C . GLU A 1 604 ? 32.556 -3.966 -6.524 1.00 81.94 604 GLU A C 1
ATOM 4872 O O . GLU A 1 604 ? 33.008 -4.283 -5.416 1.00 81.94 604 GLU A O 1
ATOM 4877 N N . SER A 1 605 ? 31.309 -4.258 -6.903 1.00 72.00 605 SER A N 1
ATOM 4878 C CA . SER A 1 605 ? 30.443 -5.122 -6.109 1.00 72.00 605 SER A CA 1
ATOM 4879 C C . SER A 1 605 ? 30.802 -6.590 -6.334 1.00 72.00 605 SER A C 1
ATOM 4881 O O . SER A 1 605 ? 30.877 -7.043 -7.469 1.00 72.00 605 SER A O 1
ATOM 4883 N N . ASN A 1 606 ? 30.980 -7.335 -5.240 1.00 63.16 606 ASN A N 1
ATOM 4884 C CA . ASN A 1 606 ? 31.204 -8.786 -5.251 1.00 63.16 606 ASN A CA 1
ATOM 4885 C C . ASN A 1 606 ? 29.962 -9.544 -4.744 1.00 63.16 606 ASN A C 1
ATOM 4887 O O . ASN A 1 606 ? 30.089 -10.562 -4.059 1.00 63.16 606 ASN A O 1
ATOM 4891 N N . VAL A 1 607 ? 28.758 -9.009 -4.974 1.00 57.25 607 VAL A N 1
ATOM 4892 C CA . VAL A 1 607 ? 27.518 -9.650 -4.514 1.00 57.25 607 VAL A CA 1
ATOM 4893 C C . VAL A 1 607 ? 27.207 -10.831 -5.443 1.00 57.25 607 VAL A C 1
ATOM 4895 O O . VAL A 1 607 ? 27.111 -10.629 -6.649 1.00 57.25 607 VAL A O 1
ATOM 4898 N N . PRO A 1 608 ? 27.038 -12.064 -4.931 1.00 52.19 608 PRO A N 1
ATOM 4899 C CA . PRO A 1 608 ? 26.713 -13.213 -5.772 1.00 52.19 608 PRO A CA 1
ATOM 4900 C C . PRO A 1 608 ? 25.407 -13.012 -6.555 1.00 52.19 608 PRO A C 1
ATOM 4902 O O . PRO A 1 608 ? 24.408 -12.549 -6.005 1.00 52.19 608 PRO A O 1
ATOM 4905 N N . ALA A 1 609 ? 25.386 -13.438 -7.822 1.00 49.25 609 ALA A N 1
ATOM 4906 C CA . ALA A 1 609 ? 24.245 -13.324 -8.739 1.00 49.25 609 ALA A CA 1
ATOM 4907 C C . ALA A 1 609 ? 22.896 -13.808 -8.167 1.00 49.25 609 ALA A C 1
ATOM 4909 O O . ALA A 1 609 ? 21.860 -13.187 -8.405 1.00 49.25 609 ALA A O 1
ATOM 4910 N N . ASN A 1 610 ? 22.911 -14.891 -7.383 1.00 47.97 610 ASN A N 1
ATOM 4911 C CA . ASN A 1 610 ? 21.711 -15.474 -6.772 1.00 47.97 610 ASN A CA 1
ATOM 4912 C C . ASN A 1 610 ? 21.089 -14.570 -5.691 1.00 47.97 610 ASN A C 1
ATOM 4914 O O . ASN A 1 610 ? 19.888 -14.650 -5.440 1.00 47.97 610 ASN A O 1
ATOM 4918 N N . ASP A 1 611 ? 21.875 -13.674 -5.091 1.00 48.22 611 ASP A N 1
ATOM 4919 C CA . ASP A 1 611 ? 21.438 -12.821 -3.985 1.00 48.22 611 ASP A CA 1
ATOM 4920 C C . ASP A 1 611 ? 20.804 -11.501 -4.463 1.00 48.22 611 ASP A C 1
ATOM 4922 O O . ASP A 1 611 ? 20.222 -10.771 -3.653 1.00 48.22 611 ASP A O 1
ATOM 4926 N N . LEU A 1 612 ? 20.879 -11.171 -5.762 1.00 47.53 612 LEU A N 1
ATOM 4927 C CA . LEU A 1 612 ? 20.139 -10.048 -6.357 1.00 47.53 612 LEU A CA 1
ATOM 4928 C C . LEU A 1 612 ? 18.721 -10.411 -6.807 1.00 47.53 612 LEU A C 1
ATOM 4930 O O . LEU A 1 612 ? 17.924 -9.497 -6.992 1.00 47.53 612 LEU A O 1
ATOM 4934 N N . ALA A 1 613 ? 18.372 -11.697 -6.921 1.00 39.22 613 ALA A N 1
ATOM 4935 C CA . ALA A 1 613 ? 17.003 -12.121 -7.236 1.00 39.22 613 ALA A CA 1
ATOM 4936 C C . ALA A 1 613 ? 15.975 -11.613 -6.200 1.00 39.22 613 ALA A C 1
ATOM 4938 O O . ALA A 1 613 ? 14.825 -11.362 -6.534 1.00 39.22 613 ALA A O 1
ATOM 4939 N N . TYR A 1 614 ? 16.412 -11.361 -4.958 1.00 42.09 614 TYR A N 1
ATOM 4940 C CA . TYR A 1 614 ? 15.599 -10.747 -3.899 1.00 42.09 614 TYR A CA 1
ATOM 4941 C C . TYR A 1 614 ? 15.514 -9.209 -3.960 1.00 42.09 614 TYR A C 1
ATOM 4943 O O . TYR A 1 614 ? 14.815 -8.600 -3.147 1.00 42.09 614 TYR A O 1
ATOM 4951 N N . MET A 1 615 ? 16.220 -8.545 -4.884 1.00 46.88 615 MET A N 1
ATOM 4952 C CA . MET A 1 615 ? 16.089 -7.099 -5.097 1.00 46.88 615 MET A CA 1
ATOM 4953 C C . MET A 1 615 ? 14.869 -6.809 -5.965 1.00 46.88 615 MET A C 1
ATOM 4955 O O . MET A 1 615 ? 15.026 -6.622 -7.163 1.00 46.88 615 MET A O 1
ATOM 4959 N N . GLU A 1 616 ? 13.691 -6.766 -5.332 1.00 49.53 616 GLU A N 1
ATOM 4960 C CA . GLU A 1 616 ? 12.396 -6.332 -5.887 1.00 49.53 616 GLU A CA 1
ATOM 4961 C C . GLU A 1 616 ? 12.285 -6.539 -7.408 1.00 49.53 616 GLU A C 1
ATOM 4963 O O . GLU A 1 616 ? 12.581 -5.630 -8.193 1.00 49.53 616 GLU A O 1
ATOM 4968 N N . GLU A 1 617 ? 11.818 -7.735 -7.796 1.00 46.19 617 GLU A N 1
ATOM 4969 C CA . GLU A 1 617 ? 11.452 -8.136 -9.170 1.00 46.19 617 GLU A CA 1
ATOM 4970 C C . GLU A 1 617 ? 10.681 -7.036 -9.930 1.00 46.19 617 GLU A C 1
ATOM 4972 O O . GLU A 1 617 ? 10.798 -6.924 -11.145 1.00 46.19 617 GLU A O 1
ATOM 4977 N N . ALA A 1 618 ? 9.977 -6.165 -9.200 1.00 42.94 618 ALA A N 1
ATOM 4978 C CA . ALA A 1 618 ? 9.148 -5.067 -9.684 1.00 42.94 618 ALA A CA 1
ATOM 4979 C C . ALA A 1 618 ? 9.836 -4.003 -10.567 1.00 42.94 618 ALA A C 1
ATOM 4981 O O . ALA A 1 618 ? 9.122 -3.242 -11.209 1.00 42.94 618 ALA A O 1
ATOM 4982 N N . CYS A 1 619 ? 11.173 -3.911 -10.614 1.00 47.91 619 CYS A N 1
ATOM 4983 C CA . CYS A 1 619 ? 11.854 -2.789 -11.301 1.00 47.91 619 CYS A CA 1
ATOM 4984 C C . CYS A 1 619 ? 12.830 -3.226 -12.400 1.00 47.91 619 CYS A C 1
ATOM 4986 O O . CYS A 1 619 ? 13.539 -2.406 -12.985 1.00 47.91 619 CYS A O 1
ATOM 4988 N N . MET A 1 620 ? 12.910 -4.521 -12.686 1.00 56.06 620 MET A N 1
ATOM 4989 C CA . MET A 1 620 ? 13.568 -4.996 -13.898 1.00 56.06 620 MET A CA 1
ATOM 4990 C C . MET A 1 620 ? 12.504 -5.132 -14.980 1.00 56.06 620 MET A C 1
ATOM 4992 O O . MET A 1 620 ? 11.366 -5.474 -14.674 1.00 56.06 620 MET A O 1
ATOM 4996 N N . VAL A 1 621 ? 12.858 -4.893 -16.246 1.00 50.19 621 VAL A N 1
ATOM 4997 C CA . VAL A 1 621 ? 12.000 -5.260 -17.384 1.00 50.19 621 VAL A CA 1
ATOM 4998 C C . VAL A 1 621 ? 11.965 -6.795 -17.466 1.00 50.19 621 VAL A C 1
ATOM 5000 O O . VAL A 1 621 ? 12.690 -7.432 -18.238 1.00 50.19 621 VAL A O 1
ATOM 5003 N N . ALA A 1 622 ? 11.231 -7.408 -16.544 1.00 49.25 622 ALA A N 1
ATOM 5004 C CA . ALA A 1 622 ? 11.138 -8.838 -16.323 1.00 49.25 622 ALA A CA 1
ATOM 5005 C C . ALA A 1 622 ? 9.696 -9.158 -15.934 1.00 49.25 622 ALA A C 1
ATOM 5007 O O . ALA A 1 622 ? 9.356 -9.339 -14.769 1.00 49.25 622 ALA A O 1
ATOM 5008 N N . GLU A 1 623 ? 8.841 -9.238 -16.942 1.00 45.41 623 GLU A N 1
ATOM 5009 C CA . GLU A 1 623 ? 7.643 -10.046 -16.807 1.00 45.41 623 GLU A CA 1
ATOM 5010 C C . GLU A 1 623 ? 8.077 -11.512 -16.873 1.00 45.41 623 GLU A C 1
ATOM 5012 O O . GLU A 1 623 ? 8.811 -11.916 -17.774 1.00 45.41 623 GLU A O 1
ATOM 5017 N N . ASN A 1 624 ? 7.632 -12.284 -15.887 1.00 40.44 624 ASN A N 1
ATOM 5018 C CA . ASN A 1 624 ? 7.893 -13.703 -15.647 1.00 40.44 624 ASN A CA 1
ATOM 5019 C C . ASN A 1 624 ? 9.194 -14.050 -14.900 1.00 40.44 624 ASN A C 1
ATOM 5021 O O . ASN A 1 624 ? 10.307 -14.033 -15.427 1.00 40.44 624 ASN A O 1
ATOM 5025 N N . ALA A 1 625 ? 8.984 -14.550 -13.679 1.00 32.94 625 ALA A N 1
ATOM 5026 C CA . ALA A 1 625 ? 9.942 -15.159 -12.752 1.00 32.94 625 ALA A CA 1
ATOM 5027 C C . ALA A 1 625 ? 10.703 -16.398 -13.299 1.00 32.94 625 ALA A C 1
ATOM 5029 O O . ALA A 1 625 ? 11.414 -17.070 -12.559 1.00 32.94 625 ALA A O 1
ATOM 5030 N N . GLY A 1 626 ? 10.579 -16.725 -14.591 1.00 35.56 626 GLY A N 1
ATOM 5031 C CA . GLY A 1 626 ? 11.224 -17.881 -15.228 1.00 35.56 626 GLY A CA 1
ATOM 5032 C C . GLY A 1 626 ? 12.604 -17.612 -15.845 1.00 35.56 626 GLY A C 1
ATOM 5033 O O . GLY A 1 626 ? 13.355 -18.556 -16.067 1.00 35.56 626 GLY A O 1
ATOM 5034 N N . TYR A 1 627 ? 12.979 -16.350 -16.097 1.00 39.19 627 TYR A N 1
ATOM 5035 C CA . TYR A 1 627 ? 14.211 -15.984 -16.828 1.00 39.19 627 TYR A CA 1
ATOM 5036 C C . TYR A 1 627 ? 15.216 -15.191 -15.967 1.00 39.19 627 TYR A C 1
ATOM 5038 O O . TYR A 1 627 ? 15.818 -14.207 -16.409 1.00 39.19 627 TYR A O 1
ATOM 5046 N N . ILE A 1 628 ? 15.416 -15.643 -14.724 1.00 41.62 628 ILE A N 1
ATOM 5047 C CA . ILE A 1 628 ? 16.259 -15.023 -13.676 1.00 41.62 628 ILE A CA 1
ATOM 5048 C C . ILE A 1 628 ? 17.776 -15.084 -13.988 1.00 41.62 628 ILE A C 1
ATOM 5050 O O . ILE A 1 628 ? 18.596 -14.520 -13.269 1.00 41.62 628 ILE A O 1
ATOM 5054 N N . THR A 1 629 ? 18.204 -15.669 -15.111 1.00 41.19 629 THR A N 1
ATOM 5055 C CA . THR A 1 629 ? 19.637 -15.803 -15.448 1.00 41.19 629 THR A CA 1
ATOM 5056 C C . THR A 1 629 ? 20.351 -14.478 -15.751 1.00 41.19 629 THR A C 1
ATOM 5058 O O . THR A 1 629 ? 21.576 -14.442 -15.766 1.00 41.19 629 THR A O 1
ATOM 5061 N N . ASN A 1 630 ? 19.622 -13.382 -16.001 1.00 49.88 630 ASN A N 1
ATOM 5062 C CA . ASN A 1 630 ? 20.218 -12.112 -16.444 1.00 49.88 630 ASN A CA 1
ATOM 5063 C C . ASN A 1 630 ? 20.613 -11.164 -15.309 1.00 49.88 630 ASN A C 1
ATOM 5065 O O . ASN A 1 630 ? 21.354 -10.220 -15.558 1.00 49.88 630 ASN A O 1
ATOM 5069 N N . ILE A 1 631 ? 20.184 -11.429 -14.072 1.00 50.34 631 ILE A N 1
ATOM 5070 C CA . ILE A 1 631 ? 20.575 -10.649 -12.889 1.00 50.34 631 ILE A CA 1
ATOM 5071 C C . ILE A 1 631 ? 22.080 -10.794 -12.592 1.00 50.34 631 ILE A C 1
ATOM 5073 O O . ILE A 1 631 ? 22.687 -9.875 -12.052 1.00 50.34 631 ILE A O 1
ATOM 5077 N N . ALA A 1 632 ? 22.711 -11.892 -13.021 1.00 47.72 632 ALA A N 1
ATOM 5078 C CA . ALA A 1 632 ? 24.133 -12.144 -12.795 1.00 47.72 632 ALA A CA 1
ATOM 5079 C C . ALA A 1 632 ? 25.054 -11.039 -13.345 1.00 47.72 632 ALA A C 1
ATOM 5081 O O . ALA A 1 632 ? 25.995 -10.651 -12.666 1.00 47.72 632 ALA A O 1
ATOM 5082 N N . LYS A 1 633 ? 24.743 -10.455 -14.514 1.00 55.31 633 LYS A N 1
ATOM 5083 C CA . LYS A 1 633 ? 25.519 -9.327 -15.069 1.00 55.31 633 LYS A CA 1
ATOM 5084 C C . LYS A 1 633 ? 25.307 -8.010 -14.319 1.00 55.31 633 LYS A C 1
ATOM 5086 O O . LYS A 1 633 ? 26.169 -7.148 -14.355 1.00 55.31 633 LYS A O 1
ATOM 5091 N N . PHE A 1 634 ? 24.167 -7.851 -13.647 1.00 57.44 634 PHE A N 1
ATOM 5092 C CA . PHE A 1 634 ? 23.881 -6.694 -12.793 1.00 57.44 634 PHE A CA 1
ATOM 5093 C C . PHE A 1 634 ? 24.513 -6.836 -11.398 1.00 57.44 634 PHE A C 1
ATOM 5095 O O . PHE A 1 634 ? 24.512 -5.878 -10.630 1.00 57.44 634 PHE A O 1
ATOM 5102 N N . ALA A 1 635 ? 25.009 -8.029 -11.053 1.00 52.28 635 ALA A N 1
ATOM 5103 C CA . ALA A 1 635 ? 25.537 -8.362 -9.734 1.00 52.28 635 ALA A CA 1
ATOM 5104 C C . ALA A 1 635 ? 26.988 -7.925 -9.513 1.00 52.28 635 ALA A C 1
ATOM 5106 O O . ALA A 1 635 ? 27.398 -7.657 -8.383 1.00 52.28 635 ALA A O 1
ATOM 5107 N N . GLU A 1 636 ? 27.743 -7.847 -10.604 1.00 62.97 636 GLU A N 1
ATOM 5108 C CA . GLU A 1 636 ? 29.180 -7.609 -10.623 1.00 62.97 636 GLU A CA 1
ATOM 5109 C C . GLU A 1 636 ? 29.444 -6.228 -11.224 1.00 62.97 636 GLU A C 1
ATOM 5111 O O . GLU A 1 636 ? 29.605 -6.087 -12.436 1.00 62.97 636 GLU A O 1
ATOM 5116 N N . GLY A 1 637 ? 29.437 -5.180 -10.396 1.00 68.56 637 GLY A N 1
ATOM 5117 C CA . GLY A 1 637 ? 29.683 -3.843 -10.925 1.00 68.56 637 GLY A CA 1
ATOM 5118 C C . GLY A 1 637 ? 29.457 -2.670 -9.990 1.00 68.56 637 GLY A C 1
ATOM 5119 O O . GLY A 1 637 ? 29.148 -2.813 -8.812 1.00 68.56 637 GLY A O 1
ATOM 5120 N N . ARG A 1 638 ? 29.624 -1.477 -10.567 1.00 86.12 638 ARG A N 1
ATOM 5121 C CA . ARG A 1 638 ? 29.390 -0.164 -9.951 1.00 86.12 638 ARG A CA 1
ATOM 5122 C C . ARG A 1 638 ? 28.021 0.338 -10.404 1.00 86.12 638 ARG A C 1
ATOM 5124 O O . ARG A 1 638 ? 27.916 0.914 -11.492 1.00 86.12 638 ARG A O 1
ATOM 5131 N N . MET A 1 639 ? 26.980 0.070 -9.612 1.00 85.94 639 MET A N 1
ATOM 5132 C CA . MET A 1 639 ? 25.584 0.339 -9.984 1.00 85.94 639 MET A CA 1
ATOM 5133 C C . MET A 1 639 ? 25.012 1.605 -9.345 1.00 85.94 639 MET A C 1
ATOM 5135 O O . MET A 1 639 ? 25.152 1.825 -8.139 1.00 85.94 639 MET A O 1
ATOM 5139 N N . ILE A 1 640 ? 24.276 2.381 -10.146 1.00 91.44 640 ILE A N 1
ATOM 5140 C CA . ILE A 1 640 ? 23.376 3.430 -9.661 1.00 91.44 640 ILE A CA 1
ATOM 5141 C C . ILE A 1 640 ? 21.948 3.122 -10.117 1.00 91.44 640 ILE A C 1
ATOM 5143 O O . ILE A 1 640 ? 21.696 2.893 -11.302 1.00 91.44 640 ILE A O 1
ATOM 5147 N N . ARG A 1 641 ? 21.009 3.137 -9.168 1.00 88.31 641 ARG A N 1
ATOM 5148 C CA . ARG A 1 641 ? 19.588 2.873 -9.414 1.00 88.31 641 ARG A CA 1
ATOM 5149 C C . ARG A 1 641 ? 18.718 4.001 -8.890 1.00 88.31 641 ARG A C 1
ATOM 5151 O O . ARG A 1 641 ? 18.945 4.485 -7.785 1.00 88.31 641 ARG A O 1
ATOM 5158 N N . PHE A 1 642 ? 17.687 4.344 -9.646 1.00 90.44 642 PHE A N 1
ATOM 5159 C CA . PHE A 1 642 ? 16.587 5.204 -9.226 1.00 90.44 642 PHE A CA 1
ATOM 5160 C C . PHE A 1 642 ? 15.314 4.375 -9.299 1.00 90.44 642 PHE A C 1
ATOM 5162 O O . PHE A 1 642 ? 15.048 3.771 -10.334 1.00 90.44 642 PHE A O 1
ATOM 5169 N N . TYR A 1 643 ? 14.573 4.297 -8.201 1.00 85.38 643 TYR A N 1
ATOM 5170 C CA . TYR A 1 643 ? 13.338 3.536 -8.113 1.00 85.38 643 TYR A CA 1
ATOM 5171 C C . TYR A 1 643 ? 12.256 4.352 -7.419 1.00 85.38 643 TYR A C 1
ATOM 5173 O O . TYR A 1 643 ? 12.442 4.814 -6.287 1.00 85.38 643 TYR A O 1
ATOM 5181 N N . ASN A 1 644 ? 11.129 4.514 -8.111 1.00 84.81 644 ASN A N 1
ATOM 5182 C CA . ASN A 1 644 ? 9.973 5.269 -7.642 1.00 84.81 644 ASN A CA 1
ATOM 5183 C C . ASN A 1 644 ? 10.351 6.695 -7.181 1.00 84.81 644 ASN A C 1
ATOM 5185 O O . ASN A 1 644 ? 9.836 7.228 -6.194 1.00 84.81 644 ASN A O 1
ATOM 5189 N N . CYS A 1 645 ? 11.327 7.306 -7.863 1.00 88.62 645 CYS A N 1
ATOM 5190 C CA . CYS A 1 645 ? 11.794 8.649 -7.542 1.00 88.62 645 CYS A CA 1
ATOM 5191 C C . CYS A 1 645 ? 10.815 9.706 -8.062 1.00 88.62 645 CYS A C 1
ATOM 5193 O O . CYS A 1 645 ? 10.337 9.632 -9.192 1.00 88.62 645 CYS A O 1
ATOM 5195 N N . LYS A 1 646 ? 10.573 10.744 -7.262 1.00 90.56 646 LYS A N 1
ATOM 5196 C CA . LYS A 1 646 ? 9.703 11.870 -7.620 1.00 90.56 646 LYS A CA 1
ATOM 5197 C C . LYS A 1 646 ? 10.535 13.030 -8.145 1.00 90.56 646 LYS A C 1
ATOM 5199 O O . LYS A 1 646 ? 11.551 13.377 -7.543 1.00 90.56 646 LYS A O 1
ATOM 5204 N N . LYS A 1 647 ? 10.067 13.660 -9.230 1.00 89.75 647 LYS A N 1
ATOM 5205 C CA . LYS A 1 647 ? 10.677 14.867 -9.824 1.00 89.75 647 LYS A CA 1
ATOM 5206 C C . LYS A 1 647 ? 12.186 14.715 -10.070 1.00 89.75 647 LYS A C 1
ATOM 5208 O O . LYS A 1 647 ? 12.951 15.640 -9.811 1.00 89.75 647 LYS A O 1
ATOM 5213 N N . LEU A 1 648 ? 12.609 13.533 -10.522 1.00 91.25 648 LEU A N 1
ATOM 5214 C CA . LEU A 1 648 ? 14.002 13.278 -10.885 1.00 91.25 648 LEU A CA 1
ATOM 5215 C C . LEU A 1 648 ? 14.435 14.298 -11.963 1.00 91.25 648 LEU A C 1
ATOM 5217 O O . LEU A 1 648 ? 13.644 14.549 -12.875 1.00 91.25 648 LEU A O 1
ATOM 5221 N N . PRO A 1 649 ? 15.634 14.906 -11.888 1.00 91.44 649 PRO A N 1
ATOM 5222 C CA . PRO A 1 649 ? 16.125 15.756 -12.967 1.00 91.44 649 PRO A CA 1
ATOM 5223 C C . PRO A 1 649 ? 16.198 14.975 -14.280 1.00 91.44 649 PRO A C 1
ATOM 5225 O O . PRO A 1 649 ? 16.338 13.747 -14.268 1.00 91.44 649 PRO A O 1
ATOM 5228 N N . ASP A 1 650 ? 16.135 15.680 -15.409 1.00 90.38 650 ASP A N 1
ATOM 5229 C CA . ASP A 1 650 ? 16.310 15.041 -16.710 1.00 90.38 650 ASP A CA 1
ATOM 5230 C C . ASP A 1 650 ? 17.659 14.297 -16.739 1.00 90.38 650 ASP A C 1
ATOM 5232 O O . ASP A 1 650 ? 18.643 14.807 -16.197 1.00 90.38 650 ASP A O 1
ATOM 5236 N N . PRO A 1 651 ? 17.769 13.117 -17.379 1.00 89.75 651 PRO A N 1
ATOM 5237 C CA . PRO A 1 651 ? 19.023 12.362 -17.403 1.00 89.75 651 PRO A CA 1
ATOM 5238 C C . PRO A 1 651 ? 20.224 13.160 -17.937 1.00 89.75 651 PRO A C 1
ATOM 5240 O O . PRO A 1 651 ? 21.358 12.897 -17.543 1.00 89.75 651 PRO A O 1
ATOM 5243 N N . ALA A 1 652 ? 19.988 14.161 -18.795 1.00 89.06 652 ALA A N 1
ATOM 5244 C CA . ALA A 1 652 ? 21.014 15.088 -19.278 1.00 89.06 652 ALA A CA 1
ATOM 5245 C C . ALA A 1 652 ? 21.591 15.999 -18.170 1.00 89.06 652 ALA A C 1
ATOM 5247 O O . ALA A 1 652 ? 22.769 16.362 -18.225 1.00 89.06 652 ALA A O 1
ATOM 5248 N N . ASP A 1 653 ? 20.790 16.310 -17.148 1.00 92.38 653 ASP A N 1
ATOM 5249 C CA . ASP A 1 653 ? 21.131 17.147 -15.993 1.00 92.38 653 ASP A CA 1
ATOM 5250 C C . ASP A 1 653 ? 21.643 16.332 -14.789 1.00 92.38 653 ASP A C 1
ATOM 5252 O O . ASP A 1 653 ? 21.903 16.886 -13.712 1.00 92.38 653 ASP A O 1
ATOM 5256 N N . ILE A 1 654 ? 21.825 15.016 -14.958 1.00 94.44 654 ILE A N 1
ATOM 5257 C CA . ILE A 1 654 ? 22.449 14.139 -13.966 1.00 94.44 654 ILE A CA 1
ATOM 5258 C C . ILE A 1 654 ? 23.869 13.786 -14.419 1.00 94.44 654 ILE A C 1
ATOM 5260 O O . ILE A 1 654 ? 24.091 13.217 -15.488 1.00 94.44 654 ILE A O 1
ATOM 5264 N N . ARG A 1 655 ? 24.867 14.106 -13.590 1.00 95.88 655 ARG A N 1
ATOM 5265 C CA . ARG A 1 655 ? 26.267 13.733 -13.837 1.00 95.88 655 ARG A CA 1
ATOM 5266 C C . ARG A 1 655 ? 26.620 12.488 -13.038 1.00 95.88 655 ARG A C 1
ATOM 5268 O O . ARG A 1 655 ? 26.816 12.575 -11.834 1.00 95.88 655 ARG A O 1
ATOM 5275 N N . PHE A 1 656 ? 26.735 11.341 -13.697 1.00 96.00 656 PHE A N 1
ATOM 5276 C CA . PHE A 1 656 ? 27.185 10.092 -13.071 1.00 96.00 656 PHE A CA 1
ATOM 5277 C C . PHE A 1 656 ? 28.719 10.017 -12.919 1.00 96.00 656 PHE A C 1
ATOM 5279 O O . PHE A 1 656 ? 29.435 10.737 -13.625 1.00 96.00 656 PHE A O 1
ATOM 5286 N N . PRO A 1 657 ? 29.248 9.152 -12.028 1.00 94.75 657 PRO A N 1
ATOM 5287 C CA . PRO A 1 657 ? 30.664 8.784 -12.004 1.00 94.75 657 PRO A CA 1
ATOM 5288 C C . PRO A 1 657 ? 31.134 8.257 -13.363 1.00 94.75 657 PRO A C 1
ATOM 5290 O O . PRO A 1 657 ? 30.440 7.466 -13.996 1.00 94.75 657 PRO A O 1
ATOM 5293 N N . ALA A 1 658 ? 32.334 8.647 -13.800 1.00 91.38 658 ALA A N 1
ATOM 5294 C CA . ALA A 1 658 ? 32.876 8.246 -15.106 1.00 91.38 658 ALA A CA 1
ATOM 5295 C C . ALA A 1 658 ? 33.019 6.720 -15.268 1.00 91.38 658 ALA A C 1
ATOM 5297 O O . ALA A 1 658 ? 32.981 6.197 -16.378 1.00 91.38 658 ALA A O 1
ATOM 5298 N N . ASN A 1 659 ? 33.175 6.014 -14.149 1.00 89.88 659 ASN A N 1
ATOM 5299 C CA . ASN A 1 659 ? 33.387 4.579 -14.086 1.00 89.88 659 ASN A CA 1
ATOM 5300 C C . ASN A 1 659 ? 32.103 3.783 -13.771 1.00 89.88 659 ASN A C 1
ATOM 5302 O O . ASN A 1 659 ? 32.195 2.593 -13.474 1.00 89.88 659 ASN A O 1
ATOM 5306 N N . VAL A 1 660 ? 30.915 4.398 -13.809 1.00 91.62 660 VAL A N 1
ATOM 5307 C CA . VAL A 1 660 ? 29.652 3.670 -13.602 1.00 91.62 660 VAL A CA 1
ATOM 5308 C C . VAL A 1 660 ? 29.508 2.539 -14.631 1.00 91.62 660 VAL A C 1
ATOM 5310 O O . VAL A 1 660 ? 29.786 2.750 -15.810 1.00 91.62 660 VAL A O 1
ATOM 5313 N N . ARG A 1 661 ? 29.108 1.339 -14.181 1.00 90.25 661 ARG A N 1
ATOM 5314 C CA . ARG A 1 661 ? 28.904 0.162 -15.055 1.00 90.25 661 ARG A CA 1
ATOM 5315 C C . ARG A 1 661 ? 27.434 -0.100 -15.351 1.00 90.25 661 ARG A C 1
ATOM 5317 O O . ARG A 1 661 ? 27.104 -0.515 -16.458 1.00 90.25 661 ARG A O 1
ATOM 5324 N N . HIS A 1 662 ? 26.551 0.188 -14.393 1.00 88.62 662 HIS A N 1
ATOM 5325 C CA . HIS A 1 662 ? 25.123 -0.089 -14.538 1.00 88.62 662 HIS A CA 1
ATOM 5326 C C . HIS A 1 662 ? 24.275 1.101 -14.095 1.00 88.62 662 HIS A C 1
ATOM 5328 O O . HIS A 1 662 ? 24.422 1.597 -12.973 1.00 88.62 662 HIS A O 1
ATOM 5334 N N . LEU A 1 663 ? 23.362 1.520 -14.970 1.00 91.00 663 LEU A N 1
ATOM 5335 C CA . LEU A 1 663 ? 22.363 2.549 -14.707 1.00 91.00 663 LEU A CA 1
ATOM 5336 C C . LEU A 1 663 ? 20.962 1.978 -14.908 1.00 91.00 663 LEU A C 1
ATOM 5338 O O . LEU A 1 663 ? 20.629 1.492 -15.990 1.00 91.00 663 LEU A O 1
ATOM 5342 N N . VAL A 1 664 ? 20.137 2.073 -13.866 1.00 87.69 664 VAL A N 1
ATOM 5343 C CA . VAL A 1 664 ? 18.721 1.686 -13.910 1.00 87.69 664 VAL A CA 1
ATOM 5344 C C . VAL A 1 664 ? 17.881 2.851 -13.409 1.00 87.69 664 VAL A C 1
ATOM 5346 O O . VAL A 1 664 ? 18.027 3.278 -12.264 1.00 87.69 664 VAL A O 1
ATOM 5349 N N . ILE A 1 665 ? 17.009 3.377 -14.263 1.00 88.69 665 ILE A N 1
ATOM 5350 C CA . ILE A 1 665 ? 16.129 4.500 -13.941 1.00 88.69 665 ILE A CA 1
ATOM 5351 C C . ILE A 1 665 ? 14.686 4.030 -14.064 1.00 88.69 665 ILE A C 1
ATOM 5353 O O . ILE A 1 665 ? 14.195 3.813 -15.164 1.00 88.69 665 ILE A O 1
ATOM 5357 N N . ASP A 1 666 ? 14.010 3.900 -12.931 1.00 83.56 666 ASP A N 1
ATOM 5358 C CA . ASP A 1 666 ? 12.586 3.607 -12.831 1.00 83.56 666 ASP A CA 1
ATOM 5359 C C . ASP A 1 666 ? 11.898 4.743 -12.076 1.00 83.56 666 ASP A C 1
ATOM 5361 O O . ASP A 1 666 ? 11.990 4.867 -10.849 1.00 83.56 666 ASP A O 1
ATOM 5365 N N . ALA A 1 667 ? 11.289 5.643 -12.839 1.00 76.06 667 ALA A N 1
ATOM 5366 C CA . ALA A 1 667 ? 10.632 6.822 -12.308 1.00 76.06 667 ALA A CA 1
ATOM 5367 C C . ALA A 1 667 ? 9.500 7.233 -13.244 1.00 76.06 667 ALA A C 1
ATOM 5369 O O . ALA A 1 667 ? 9.746 7.460 -14.427 1.00 76.06 667 ALA A O 1
ATOM 5370 N N . GLU A 1 668 ? 8.295 7.399 -12.695 1.00 77.75 668 GLU A N 1
ATOM 5371 C CA . GLU A 1 668 ? 7.174 8.036 -13.391 1.00 77.75 668 GLU A CA 1
ATOM 5372 C C . GLU A 1 668 ? 7.505 9.511 -13.645 1.00 77.75 668 GLU A C 1
ATOM 5374 O O . GLU A 1 668 ? 7.244 10.394 -12.822 1.00 77.75 668 GLU A O 1
ATOM 5379 N N . ASN A 1 669 ? 8.161 9.780 -14.771 1.00 77.06 669 ASN A N 1
ATOM 5380 C CA . ASN A 1 669 ? 8.685 11.101 -15.076 1.00 77.06 669 ASN A CA 1
ATOM 5381 C C . ASN A 1 669 ? 8.640 11.406 -16.576 1.00 77.06 669 ASN A C 1
ATOM 5383 O O . ASN A 1 669 ? 8.596 10.507 -17.420 1.00 77.06 669 ASN A O 1
ATOM 5387 N N . LYS A 1 670 ? 8.654 12.698 -16.907 1.00 78.25 670 LYS A N 1
ATOM 5388 C CA . LYS A 1 670 ? 8.630 13.207 -18.280 1.00 78.25 670 LYS A CA 1
ATOM 5389 C C . LYS A 1 670 ? 9.781 14.182 -18.483 1.00 78.25 670 LYS A C 1
ATOM 5391 O O . LYS A 1 670 ? 9.980 15.053 -17.640 1.00 78.25 670 LYS A O 1
ATOM 5396 N N . LEU A 1 671 ? 10.477 14.062 -19.617 1.00 78.62 671 LEU A N 1
ATOM 5397 C CA . LEU A 1 671 ? 11.496 15.038 -20.001 1.00 78.62 671 LEU A CA 1
ATOM 5398 C C . LEU A 1 671 ? 10.924 16.448 -20.078 1.00 78.62 671 LEU A C 1
ATOM 5400 O O . LEU A 1 671 ? 9.851 16.663 -20.656 1.00 78.62 671 LEU A O 1
ATOM 5404 N N . THR A 1 672 ? 11.681 17.424 -19.587 1.00 76.50 672 THR A N 1
ATOM 5405 C CA . THR A 1 672 ? 11.323 18.826 -19.800 1.00 76.50 672 THR A CA 1
ATOM 5406 C C . THR A 1 672 ? 11.403 19.192 -21.285 1.00 76.50 672 THR A C 1
ATOM 5408 O O . THR A 1 672 ? 12.188 18.628 -22.048 1.00 76.50 672 THR A O 1
ATOM 5411 N N . ASP A 1 673 ? 10.630 20.196 -21.711 1.00 75.56 673 ASP A N 1
ATOM 5412 C CA . ASP A 1 673 ? 10.605 20.669 -23.110 1.00 75.56 673 ASP A CA 1
ATOM 5413 C C . ASP A 1 673 ? 11.951 21.253 -23.592 1.00 75.56 673 ASP A C 1
ATOM 5415 O O . ASP A 1 673 ? 12.099 21.631 -24.752 1.00 75.56 673 ASP A O 1
ATOM 5419 N N . LYS A 1 674 ? 12.943 21.356 -22.700 1.00 76.50 674 LYS A N 1
ATOM 5420 C CA . LYS A 1 674 ? 14.276 21.897 -22.983 1.00 76.50 674 LYS A CA 1
ATOM 5421 C C . LYS A 1 674 ? 15.280 20.831 -23.416 1.00 76.50 674 LYS A C 1
ATOM 5423 O O . LYS A 1 674 ? 16.317 21.194 -23.968 1.00 76.50 674 LYS A O 1
ATOM 5428 N N . VAL A 1 675 ? 15.003 19.550 -23.162 1.00 80.94 675 VAL A N 1
ATOM 5429 C CA . VAL A 1 675 ? 15.934 18.449 -23.439 1.00 80.94 675 VAL A CA 1
ATOM 5430 C C . VAL A 1 675 ? 15.483 17.693 -24.682 1.00 80.94 675 VAL A C 1
ATOM 5432 O O . VAL A 1 675 ? 14.541 16.905 -24.649 1.00 80.94 675 VAL A O 1
ATOM 5435 N N . SER A 1 676 ? 16.189 17.929 -25.787 1.00 82.88 676 SER A N 1
ATOM 5436 C CA . SER A 1 676 ? 15.940 17.282 -27.080 1.00 82.88 676 SER A CA 1
ATOM 5437 C C . SER A 1 676 ? 16.918 16.152 -27.404 1.00 82.88 676 SER A C 1
ATOM 5439 O O . SER A 1 676 ? 16.643 15.348 -28.299 1.00 82.88 676 SER A O 1
ATOM 5441 N N . GLU A 1 677 ? 18.033 16.058 -26.675 1.00 86.12 677 GLU A N 1
ATOM 5442 C CA . GLU A 1 677 ? 19.074 15.048 -26.863 1.00 86.12 677 GLU A CA 1
ATOM 5443 C C . GLU A 1 677 ? 19.672 14.617 -25.519 1.00 86.12 677 GLU A C 1
ATOM 5445 O O . GLU A 1 677 ? 19.860 15.440 -24.621 1.00 86.12 677 GLU A O 1
ATOM 5450 N N . ILE A 1 678 ? 19.984 13.325 -25.386 1.00 87.88 678 ILE A N 1
ATOM 5451 C CA . ILE A 1 678 ? 20.626 12.753 -24.196 1.00 87.88 678 ILE A CA 1
ATOM 5452 C C . ILE A 1 678 ? 21.871 11.984 -24.634 1.00 87.88 678 ILE A C 1
ATOM 5454 O O . ILE A 1 678 ? 21.794 11.136 -25.520 1.00 87.88 678 ILE A O 1
ATOM 5458 N N . ASP A 1 679 ? 23.008 12.263 -23.997 1.00 89.81 679 ASP A N 1
ATOM 5459 C CA . ASP A 1 679 ? 24.298 11.667 -24.345 1.00 89.81 679 ASP A CA 1
ATOM 5460 C C . ASP A 1 679 ? 24.892 10.836 -23.196 1.00 89.81 679 ASP A C 1
ATOM 5462 O O . ASP A 1 679 ? 25.342 11.379 -22.178 1.00 89.81 679 ASP A O 1
ATOM 5466 N N . PHE A 1 680 ? 24.913 9.513 -23.390 1.00 91.50 680 PHE A N 1
ATOM 5467 C CA . PHE A 1 680 ? 25.572 8.544 -22.514 1.00 91.50 680 PHE A CA 1
ATOM 5468 C C . PHE A 1 680 ? 26.946 8.089 -23.029 1.00 91.50 680 PHE A C 1
ATOM 5470 O O . PHE A 1 680 ? 27.645 7.394 -22.291 1.00 91.50 680 PHE A O 1
ATOM 5477 N N . ALA A 1 681 ? 27.389 8.497 -24.226 1.00 89.56 681 ALA A N 1
ATOM 5478 C CA . ALA A 1 681 ? 28.668 8.055 -24.800 1.00 89.56 681 ALA A CA 1
ATOM 5479 C C . ALA A 1 681 ? 29.884 8.475 -23.956 1.00 89.56 681 ALA A C 1
ATOM 5481 O O . ALA A 1 681 ? 30.919 7.809 -23.956 1.00 89.56 681 ALA A O 1
ATOM 5482 N N . LYS A 1 682 ? 29.741 9.544 -23.163 1.00 89.94 682 LYS A N 1
ATOM 5483 C CA . LYS A 1 682 ? 30.742 9.994 -22.182 1.00 89.94 682 LYS A CA 1
ATOM 5484 C C . LYS A 1 682 ? 31.039 8.981 -21.062 1.00 89.94 682 LYS A C 1
ATOM 5486 O O . LYS A 1 682 ? 32.054 9.126 -20.383 1.00 89.94 682 LYS A O 1
ATOM 5491 N N . TYR A 1 683 ? 30.193 7.969 -20.855 1.00 93.19 683 TYR A N 1
ATOM 5492 C CA . TYR A 1 683 ? 30.365 6.939 -19.826 1.00 93.19 683 TYR A CA 1
ATOM 5493 C C . TYR A 1 683 ? 30.935 5.650 -20.425 1.00 93.19 683 TYR A C 1
ATOM 5495 O O . TYR A 1 683 ? 30.227 4.674 -20.642 1.00 93.19 683 TYR A O 1
ATOM 5503 N N . GLN A 1 684 ? 32.245 5.636 -20.674 1.00 91.25 684 GLN A N 1
ATOM 5504 C CA . GLN A 1 684 ? 32.923 4.539 -21.381 1.00 91.25 684 GLN A CA 1
ATOM 5505 C C . GLN A 1 684 ? 32.917 3.197 -20.629 1.00 91.25 684 GLN A C 1
ATOM 5507 O O . GLN A 1 684 ? 33.135 2.160 -21.243 1.00 91.25 684 GLN A O 1
ATOM 5512 N N . SER A 1 685 ? 32.661 3.184 -19.318 1.00 91.62 685 SER A N 1
ATOM 5513 C CA . SER A 1 685 ? 32.512 1.945 -18.533 1.00 91.62 685 SER A CA 1
ATOM 5514 C C . SER A 1 685 ? 31.074 1.420 -18.462 1.00 91.62 685 SER A C 1
ATOM 5516 O O . SER A 1 685 ? 30.853 0.410 -17.802 1.00 91.62 685 SER A O 1
ATOM 5518 N N . LEU A 1 686 ? 30.101 2.105 -19.074 1.00 92.00 686 LEU A N 1
ATOM 5519 C CA . LEU A 1 686 ? 28.686 1.772 -18.938 1.00 92.00 686 LEU A CA 1
ATOM 5520 C C . LEU A 1 686 ? 28.321 0.553 -19.793 1.00 92.00 686 LEU A C 1
ATOM 5522 O O . LEU A 1 686 ? 28.199 0.639 -21.010 1.00 92.00 686 LEU A O 1
ATOM 5526 N N . GLU A 1 687 ? 28.077 -0.568 -19.129 1.00 90.50 687 GLU A N 1
ATOM 5527 C CA . GLU A 1 687 ? 27.739 -1.847 -19.757 1.00 90.50 687 GLU A CA 1
ATOM 5528 C C . GLU A 1 687 ? 26.236 -2.105 -19.790 1.00 90.50 687 GLU A C 1
ATOM 5530 O O . GLU A 1 687 ? 25.755 -2.861 -20.637 1.00 90.50 687 GLU A O 1
ATOM 5535 N N . THR A 1 688 ? 25.491 -1.472 -18.884 1.00 88.19 688 THR A N 1
ATOM 5536 C CA . THR A 1 688 ? 24.049 -1.663 -18.752 1.00 88.19 688 THR A CA 1
ATOM 5537 C C . THR A 1 688 ? 23.331 -0.332 -18.603 1.00 88.19 688 THR A C 1
ATOM 5539 O O . THR A 1 688 ? 23.617 0.435 -17.681 1.00 88.19 688 THR A O 1
ATOM 5542 N N . LEU A 1 689 ? 22.322 -0.120 -19.446 1.00 90.75 689 LEU A N 1
ATOM 5543 C CA . LEU A 1 689 ? 21.409 1.012 -19.364 1.00 90.75 689 LEU A CA 1
ATOM 5544 C C . LEU A 1 689 ? 19.957 0.526 -19.413 1.00 90.75 689 LEU A C 1
ATOM 5546 O O . LEU A 1 689 ? 19.568 -0.192 -20.335 1.00 90.75 689 LEU A O 1
ATOM 5550 N N . GLN A 1 690 ? 19.150 0.929 -18.434 1.00 88.81 690 GLN A N 1
ATOM 5551 C CA . GLN A 1 690 ? 17.725 0.614 -18.405 1.00 88.81 690 GLN A CA 1
ATOM 5552 C C . GLN A 1 690 ? 16.879 1.809 -17.972 1.00 88.81 690 GLN A C 1
ATOM 5554 O O . GLN A 1 690 ? 17.200 2.480 -16.989 1.00 88.81 690 GLN A O 1
ATOM 5559 N N . PHE A 1 691 ? 15.759 2.001 -18.667 1.00 89.00 691 PHE A N 1
ATOM 5560 C CA . PHE A 1 691 ? 14.703 2.937 -18.301 1.00 89.00 691 PHE A CA 1
ATOM 5561 C C . PHE A 1 691 ? 13.366 2.223 -18.143 1.00 89.00 691 PHE A C 1
ATOM 5563 O O . PHE A 1 691 ? 12.989 1.429 -19.002 1.00 89.00 691 PHE A O 1
ATOM 5570 N N . ASN A 1 692 ? 12.629 2.564 -17.091 1.00 85.44 692 ASN A N 1
ATOM 5571 C CA . ASN A 1 692 ? 11.253 2.145 -16.880 1.00 85.44 692 ASN A CA 1
ATOM 5572 C C . ASN A 1 692 ? 10.360 3.365 -16.616 1.00 85.44 692 ASN A C 1
ATOM 5574 O O . ASN A 1 692 ? 10.798 4.321 -15.971 1.00 85.44 692 ASN A O 1
ATOM 5578 N N . ASN A 1 693 ? 9.105 3.305 -17.069 1.00 85.19 693 ASN A N 1
ATOM 5579 C CA . ASN A 1 693 ? 8.045 4.280 -16.774 1.00 85.19 693 ASN A CA 1
ATOM 5580 C C . ASN A 1 693 ? 8.400 5.735 -17.150 1.00 85.19 693 ASN A C 1
ATOM 5582 O O . ASN A 1 693 ? 7.878 6.687 -16.571 1.00 85.19 693 ASN A O 1
ATOM 5586 N N . PHE A 1 694 ? 9.289 5.914 -18.134 1.00 86.69 694 PHE A N 1
ATOM 5587 C CA . PHE A 1 694 ? 9.873 7.212 -18.477 1.00 86.69 694 PHE A CA 1
ATOM 5588 C C . PHE A 1 694 ? 9.374 7.743 -19.828 1.00 86.69 694 PHE A C 1
ATOM 5590 O O . PHE A 1 694 ? 9.417 7.044 -20.847 1.00 86.69 694 PHE A O 1
ATOM 5597 N N . ASN A 1 695 ? 8.938 9.004 -19.870 1.00 87.62 695 ASN A N 1
ATOM 5598 C CA . ASN A 1 695 ? 8.415 9.638 -21.080 1.00 87.62 695 ASN A CA 1
ATOM 5599 C C . ASN A 1 695 ? 9.480 10.505 -21.791 1.00 87.62 695 ASN A C 1
ATOM 5601 O O . ASN A 1 695 ? 9.835 11.588 -21.316 1.00 87.62 695 ASN A O 1
ATOM 5605 N N . PHE A 1 696 ? 9.930 10.049 -22.969 1.00 85.38 696 PHE A N 1
ATOM 5606 C CA . PHE A 1 696 ? 10.875 10.727 -23.867 1.00 85.38 696 PHE A CA 1
ATOM 5607 C C . PHE A 1 696 ? 10.192 11.489 -25.026 1.00 85.38 696 PHE A C 1
ATOM 5609 O O . PHE A 1 696 ? 10.801 11.686 -26.074 1.00 85.38 696 PHE A O 1
ATOM 5616 N N . GLU A 1 697 ? 8.947 11.954 -24.878 1.00 81.56 697 GLU A N 1
ATOM 5617 C CA . GLU A 1 697 ? 8.175 12.667 -25.921 1.00 81.56 697 GLU A CA 1
ATOM 5618 C C . GLU A 1 697 ? 8.839 13.950 -26.465 1.00 81.56 697 GLU A C 1
ATOM 5620 O O . GLU A 1 697 ? 8.466 14.425 -27.533 1.00 81.56 697 GLU A O 1
ATOM 5625 N N . ASN A 1 698 ? 9.862 14.482 -25.797 1.00 81.50 698 ASN A N 1
ATOM 5626 C CA . ASN A 1 698 ? 10.652 15.614 -26.293 1.00 81.50 698 ASN A CA 1
ATOM 5627 C C . ASN A 1 698 ? 12.046 15.212 -26.814 1.00 81.50 698 ASN A C 1
ATOM 5629 O O . ASN A 1 698 ? 12.745 16.034 -27.404 1.00 81.50 698 ASN A O 1
ATOM 5633 N N . CYS A 1 699 ? 12.456 13.950 -26.644 1.00 84.38 699 CYS A N 1
ATOM 5634 C CA . CYS A 1 699 ? 13.780 13.477 -27.035 1.00 84.38 699 CYS A CA 1
ATOM 5635 C C . CYS A 1 699 ? 13.803 13.034 -28.497 1.00 84.38 699 CYS A C 1
ATOM 5637 O O . CYS A 1 699 ? 13.135 12.081 -28.897 1.00 84.38 699 CYS A O 1
ATOM 5639 N N . SER A 1 700 ? 14.632 13.692 -29.296 1.00 82.19 700 SER A N 1
ATOM 5640 C CA . SER A 1 700 ? 14.868 13.326 -30.691 1.00 82.19 700 SER A CA 1
ATOM 5641 C C . SER A 1 700 ? 15.991 12.298 -30.861 1.00 82.19 700 SER A C 1
ATOM 5643 O O . SER A 1 700 ? 15.976 11.548 -31.840 1.00 82.19 700 SER A O 1
ATOM 5645 N N . ARG A 1 701 ? 16.941 12.234 -29.912 1.00 82.19 701 ARG A N 1
ATOM 5646 C CA . ARG A 1 701 ? 18.135 11.381 -29.993 1.00 82.19 701 ARG A CA 1
ATOM 5647 C C . ARG A 1 701 ? 18.668 10.970 -28.617 1.00 82.19 701 ARG A C 1
ATOM 5649 O O . ARG A 1 701 ? 18.884 11.818 -27.755 1.00 82.19 701 ARG A O 1
ATOM 5656 N N . ILE A 1 702 ? 18.963 9.678 -28.467 1.00 86.12 702 ILE A N 1
ATOM 5657 C CA . ILE A 1 702 ? 19.695 9.105 -27.330 1.00 86.12 702 ILE A CA 1
ATOM 5658 C C . ILE A 1 702 ? 21.002 8.520 -27.872 1.00 86.12 702 ILE A C 1
ATOM 5660 O O . ILE A 1 702 ? 20.966 7.605 -28.692 1.00 86.12 702 ILE A O 1
ATOM 5664 N N . THR A 1 703 ? 22.142 9.051 -27.435 1.00 87.94 703 THR A N 1
ATOM 5665 C CA . THR A 1 703 ? 23.470 8.556 -27.823 1.00 87.94 703 THR A CA 1
ATOM 5666 C C . THR A 1 703 ? 23.957 7.546 -26.790 1.00 87.94 703 THR A C 1
ATOM 5668 O O . THR A 1 703 ? 24.017 7.855 -25.598 1.00 87.94 703 THR A O 1
ATOM 5671 N N . LEU A 1 704 ? 24.294 6.339 -27.245 1.00 90.12 704 LEU A N 1
ATOM 5672 C CA . LEU A 1 704 ? 24.718 5.215 -26.408 1.00 90.12 704 LEU A CA 1
ATOM 5673 C C . LEU A 1 704 ? 26.251 5.035 -26.449 1.00 90.12 704 LEU A C 1
ATOM 5675 O O . LEU A 1 704 ? 26.867 5.382 -27.457 1.00 90.12 704 LEU A O 1
ATOM 5679 N N . PRO A 1 705 ? 26.882 4.507 -25.384 1.00 90.00 705 PRO A N 1
ATOM 5680 C CA . PRO A 1 705 ? 28.307 4.178 -25.381 1.00 90.00 705 PRO A CA 1
ATOM 5681 C C . PRO A 1 705 ? 28.599 2.849 -26.096 1.00 90.00 705 PRO A C 1
ATOM 5683 O O . PRO A 1 705 ? 27.792 1.922 -26.063 1.00 90.00 705 PRO A O 1
ATOM 5686 N N . GLU A 1 706 ? 29.792 2.720 -26.685 1.00 90.38 706 GLU A N 1
ATOM 5687 C CA . GLU A 1 706 ? 30.226 1.499 -27.393 1.00 90.38 706 GLU A CA 1
ATOM 5688 C C . GLU A 1 706 ? 30.374 0.274 -26.472 1.00 90.38 706 GLU A C 1
ATOM 5690 O O . GLU A 1 706 ? 30.270 -0.862 -26.931 1.00 90.38 706 GLU A O 1
ATOM 5695 N N . SER A 1 707 ? 30.599 0.496 -25.172 1.00 90.56 707 SER A N 1
ATOM 5696 C CA . SER A 1 707 ? 30.775 -0.549 -24.153 1.00 90.56 707 SER A CA 1
ATOM 5697 C C . SER A 1 707 ? 29.476 -1.210 -23.689 1.00 90.56 707 SER A C 1
ATOM 5699 O O . SER A 1 707 ? 29.516 -2.148 -22.890 1.00 90.56 707 SER A O 1
ATOM 5701 N N . LEU A 1 708 ? 28.326 -0.748 -24.182 1.00 91.06 708 LEU A N 1
ATOM 5702 C CA . LEU A 1 708 ? 27.028 -1.247 -23.759 1.00 91.06 708 LEU A CA 1
ATOM 5703 C C . LEU A 1 708 ? 26.823 -2.709 -24.189 1.00 91.06 708 LEU A C 1
ATOM 5705 O O . LEU A 1 708 ? 26.894 -3.034 -25.370 1.00 91.06 708 LEU A O 1
ATOM 5709 N N . SER A 1 709 ? 26.504 -3.576 -23.226 1.00 88.69 709 SER A N 1
ATOM 5710 C CA . SER A 1 709 ? 26.184 -4.997 -23.433 1.00 88.69 709 SER A CA 1
ATOM 5711 C C . SER A 1 709 ? 24.698 -5.316 -23.217 1.00 88.69 709 SER A C 1
ATOM 5713 O O . SER A 1 709 ? 24.192 -6.298 -23.766 1.00 88.69 709 SER A O 1
ATOM 5715 N N . TYR A 1 710 ? 23.984 -4.471 -22.462 1.00 86.94 710 TYR A N 1
ATOM 5716 C CA . TYR A 1 710 ? 22.551 -4.586 -22.184 1.00 86.94 710 TYR A CA 1
ATOM 5717 C C . TYR A 1 710 ? 21.831 -3.238 -22.324 1.00 86.94 710 TYR A C 1
ATOM 5719 O O . TYR A 1 710 ? 22.255 -2.235 -21.741 1.00 86.94 710 TYR A O 1
ATOM 5727 N N . LEU A 1 711 ? 20.678 -3.249 -23.001 1.00 88.44 711 LEU A N 1
ATOM 5728 C CA . LEU A 1 711 ? 19.766 -2.108 -23.107 1.00 88.44 711 LEU A CA 1
ATOM 5729 C C . LEU A 1 711 ? 18.314 -2.513 -22.811 1.00 88.44 711 LEU A C 1
ATOM 5731 O O . LEU A 1 711 ? 17.810 -3.484 -23.378 1.00 88.44 711 LEU A O 1
ATOM 5735 N N . GLY A 1 712 ? 17.624 -1.748 -21.961 1.00 87.12 712 GLY A N 1
ATOM 5736 C CA . GLY A 1 712 ? 16.229 -2.011 -21.597 1.00 87.12 712 GLY A CA 1
ATOM 5737 C C . GLY A 1 712 ? 15.336 -0.768 -21.580 1.00 87.12 712 GLY A C 1
ATOM 5738 O O . GLY A 1 712 ? 15.718 0.255 -21.017 1.00 87.12 712 GLY A O 1
ATOM 5739 N N . PHE A 1 713 ? 14.128 -0.884 -22.134 1.00 86.81 713 PHE A N 1
ATOM 5740 C CA . PHE A 1 713 ? 13.051 0.104 -21.998 1.00 86.81 713 PHE A CA 1
ATOM 5741 C C . PHE A 1 713 ? 11.742 -0.588 -21.607 1.00 86.81 713 PHE A C 1
ATOM 5743 O O . PHE A 1 713 ? 11.251 -1.436 -22.351 1.00 86.81 713 PHE A O 1
ATOM 5750 N N . GLY A 1 714 ? 11.180 -0.234 -20.453 1.00 85.31 714 GLY A N 1
ATOM 5751 C CA . GLY A 1 714 ? 9.886 -0.715 -19.966 1.00 85.31 714 GLY A CA 1
ATOM 5752 C C . GLY A 1 714 ? 8.892 0.433 -19.813 1.00 85.31 714 GLY A C 1
ATOM 5753 O O . GLY A 1 714 ? 9.205 1.423 -19.164 1.00 85.31 714 GLY A O 1
ATOM 5754 N N . SER A 1 715 ? 7.692 0.337 -20.379 1.00 85.31 715 SER A N 1
ATOM 5755 C CA . SER A 1 715 ? 6.651 1.369 -20.234 1.00 85.31 715 SER A CA 1
ATOM 5756 C C . SER A 1 715 ? 7.128 2.790 -20.596 1.00 85.31 715 SER A C 1
ATOM 5758 O O . SER A 1 715 ? 6.747 3.771 -19.958 1.00 85.31 715 SER A O 1
ATOM 5760 N N . CYS A 1 716 ? 8.010 2.918 -21.595 1.00 87.56 716 CYS A N 1
ATOM 5761 C CA . CYS A 1 716 ? 8.594 4.193 -22.016 1.00 87.56 716 CYS A CA 1
ATOM 5762 C C . CYS A 1 716 ? 7.902 4.769 -23.258 1.00 87.56 716 CYS A C 1
ATOM 5764 O O . CYS A 1 716 ? 7.352 4.032 -24.065 1.00 87.56 716 CYS A O 1
ATOM 5766 N N . THR A 1 717 ? 7.979 6.085 -23.474 1.00 88.00 717 THR A N 1
ATOM 5767 C CA . THR A 1 717 ? 7.508 6.730 -24.723 1.00 88.00 717 THR A CA 1
ATOM 5768 C C . THR A 1 717 ? 8.690 7.287 -25.507 1.00 88.00 717 THR A C 1
ATOM 5770 O O . THR A 1 717 ? 9.306 8.229 -25.032 1.00 88.00 717 THR A O 1
ATOM 5773 N N . LEU A 1 718 ? 8.991 6.759 -26.700 1.00 81.88 718 LEU A N 1
ATOM 5774 C CA . LEU A 1 718 ? 10.089 7.193 -27.591 1.00 81.88 718 LEU A CA 1
ATOM 5775 C C . LEU A 1 718 ? 9.588 7.706 -28.960 1.00 81.88 718 LEU A C 1
ATOM 5777 O O . LEU A 1 718 ? 10.297 7.674 -29.966 1.00 81.88 718 LEU A O 1
ATOM 5781 N N . LYS A 1 719 ? 8.348 8.198 -29.012 1.00 75.00 719 LYS A N 1
ATOM 5782 C CA . LYS A 1 719 ? 7.660 8.667 -30.226 1.00 75.00 719 LYS A CA 1
ATOM 5783 C C . LYS A 1 719 ? 8.407 9.701 -31.100 1.00 75.00 719 LYS A C 1
ATOM 5785 O O . LYS A 1 719 ? 8.150 9.722 -32.296 1.00 75.00 719 LYS A O 1
ATOM 5790 N N . PRO A 1 720 ? 9.288 10.586 -30.611 1.00 73.50 720 PRO A N 1
ATOM 5791 C CA . PRO A 1 720 ? 9.986 11.531 -31.495 1.00 73.50 720 PRO A CA 1
ATOM 5792 C C . PRO A 1 720 ? 11.273 10.968 -32.102 1.00 73.50 720 PRO A C 1
ATOM 5794 O O . PRO A 1 720 ? 11.773 11.522 -33.086 1.00 73.50 720 PRO A O 1
ATOM 5797 N N . CYS A 1 721 ? 11.816 9.881 -31.548 1.00 70.62 721 CYS A N 1
ATOM 5798 C CA . CYS A 1 721 ? 13.027 9.251 -32.054 1.00 70.62 721 CYS A CA 1
ATOM 5799 C C . CYS A 1 721 ? 12.750 8.642 -33.437 1.00 70.62 721 CYS A C 1
ATOM 5801 O O . CYS A 1 721 ? 12.070 7.627 -33.561 1.00 70.62 721 CYS A O 1
ATOM 5803 N N . LYS A 1 722 ? 13.272 9.259 -34.506 1.00 66.94 722 LYS A N 1
ATOM 5804 C CA . LYS A 1 722 ? 13.024 8.805 -35.892 1.00 66.94 722 LYS A CA 1
ATOM 5805 C C . LYS A 1 722 ? 13.826 7.557 -36.266 1.00 66.94 722 LYS A C 1
ATOM 5807 O O . LYS A 1 722 ? 13.363 6.734 -37.060 1.00 66.94 722 LYS A O 1
ATOM 5812 N N . THR A 1 723 ? 15.024 7.430 -35.707 1.00 62.56 723 THR A N 1
ATOM 5813 C CA . THR A 1 723 ? 15.972 6.335 -35.941 1.00 62.56 723 THR A CA 1
ATOM 5814 C C . THR A 1 723 ? 16.541 5.887 -34.606 1.00 62.56 723 THR A C 1
ATOM 5816 O O . THR A 1 723 ? 17.078 6.713 -33.869 1.00 62.56 723 THR A O 1
ATOM 5819 N N . PHE A 1 724 ? 16.420 4.595 -34.311 1.00 73.31 724 PHE A N 1
ATOM 5820 C CA . PHE A 1 724 ? 16.983 3.976 -33.116 1.00 73.31 724 PHE A CA 1
ATOM 5821 C C . PHE A 1 724 ? 18.014 2.940 -33.568 1.00 73.31 724 PHE A C 1
ATOM 5823 O O . PHE A 1 724 ? 17.687 1.778 -33.809 1.00 73.31 724 PHE A O 1
ATOM 5830 N N . ASP A 1 725 ? 19.227 3.424 -33.831 1.00 74.50 725 ASP A N 1
ATOM 5831 C CA . ASP A 1 725 ? 20.327 2.629 -34.372 1.00 74.50 725 ASP A CA 1
ATOM 5832 C C . ASP A 1 725 ? 21.180 2.087 -33.225 1.00 74.50 725 ASP A C 1
ATOM 5834 O O . ASP A 1 725 ? 21.834 2.857 -32.521 1.00 74.50 725 ASP A O 1
ATOM 5838 N N . LEU A 1 726 ? 21.125 0.772 -33.012 1.00 84.75 726 LEU A N 1
ATOM 5839 C CA . LEU A 1 726 ? 21.887 0.084 -31.974 1.00 84.75 726 LEU A CA 1
ATOM 5840 C C . LEU A 1 726 ? 23.191 -0.514 -32.521 1.00 84.75 726 LEU A C 1
ATOM 5842 O O . LEU A 1 726 ? 23.973 -1.050 -31.739 1.00 84.75 726 LEU A O 1
ATOM 5846 N N . ASP A 1 727 ? 23.462 -0.393 -33.827 1.00 80.56 727 ASP A N 1
ATOM 5847 C CA . ASP A 1 727 ? 24.713 -0.853 -34.453 1.00 80.56 727 ASP A CA 1
ATOM 5848 C C . ASP A 1 727 ? 25.928 -0.043 -33.961 1.00 80.56 727 ASP A C 1
ATOM 5850 O O . ASP A 1 727 ? 27.064 -0.507 -34.006 1.00 80.56 727 ASP A O 1
ATOM 5854 N N . VAL A 1 728 ? 25.681 1.145 -33.390 1.00 81.31 728 VAL A N 1
ATOM 5855 C CA . VAL A 1 728 ? 26.686 1.964 -32.686 1.00 81.31 728 VAL A CA 1
ATOM 5856 C C . VAL A 1 728 ? 27.251 1.288 -31.429 1.00 81.31 728 VAL A C 1
ATOM 5858 O O . VAL A 1 728 ? 28.277 1.721 -30.911 1.00 81.31 728 VAL A O 1
ATOM 5861 N N . CYS A 1 729 ? 26.605 0.229 -30.934 1.00 87.75 729 CYS A N 1
ATOM 5862 C CA . CYS A 1 729 ? 27.051 -0.563 -29.792 1.00 87.75 729 CYS A CA 1
ATOM 5863 C C . CYS A 1 729 ? 27.442 -1.974 -30.273 1.00 87.75 729 CYS A C 1
ATOM 5865 O O . CYS A 1 729 ? 26.647 -2.908 -30.139 1.00 87.75 729 CYS A O 1
ATOM 5867 N N . PRO A 1 730 ? 28.655 -2.180 -30.824 1.00 84.25 730 PRO A N 1
ATOM 5868 C CA . PRO A 1 730 ? 29.035 -3.458 -31.433 1.00 84.25 730 PRO A CA 1
ATOM 5869 C C . PRO A 1 730 ? 29.066 -4.625 -30.435 1.00 84.25 730 PRO A C 1
ATOM 5871 O O . PRO A 1 730 ? 28.947 -5.775 -30.849 1.00 84.25 730 PRO A O 1
ATOM 5874 N N . GLY A 1 731 ? 29.213 -4.342 -29.134 1.00 86.56 731 GLY A N 1
ATOM 5875 C CA . GLY A 1 731 ? 29.188 -5.325 -28.046 1.00 86.56 731 GLY A CA 1
ATOM 5876 C C . GLY A 1 731 ? 27.811 -5.572 -27.417 1.00 86.56 731 GLY A C 1
ATOM 5877 O O . GLY A 1 731 ? 27.733 -6.278 -26.411 1.00 86.56 731 GLY A O 1
ATOM 5878 N N . LEU A 1 732 ? 26.730 -5.001 -27.961 1.00 88.62 732 LEU A N 1
ATOM 5879 C CA . LEU A 1 732 ? 25.392 -5.120 -27.378 1.00 88.62 732 LEU A CA 1
ATOM 5880 C C . LEU A 1 732 ? 24.831 -6.532 -27.578 1.00 88.62 732 LEU A C 1
ATOM 5882 O O . LEU A 1 732 ? 24.389 -6.905 -28.663 1.00 88.62 732 LEU A O 1
ATOM 5886 N N . GLN A 1 733 ? 24.824 -7.305 -26.495 1.00 85.88 733 GLN A N 1
ATOM 5887 C CA . GLN A 1 733 ? 24.391 -8.703 -26.480 1.00 85.88 733 GLN A CA 1
ATOM 5888 C C . GLN A 1 733 ? 22.892 -8.852 -26.228 1.00 85.88 733 GLN A C 1
ATOM 5890 O O . GLN A 1 733 ? 22.295 -9.845 -26.643 1.00 85.88 733 GLN A O 1
ATOM 5895 N N . GLN A 1 734 ? 22.270 -7.899 -25.528 1.00 83.31 734 GLN A N 1
ATOM 5896 C CA . GLN A 1 734 ? 20.879 -8.041 -25.117 1.00 83.31 734 GLN A CA 1
ATOM 5897 C C . GLN A 1 734 ? 20.077 -6.743 -25.194 1.00 83.31 734 GLN A C 1
ATOM 5899 O O . GLN A 1 734 ? 20.491 -5.706 -24.676 1.00 83.31 734 GLN A O 1
ATOM 5904 N N . VAL A 1 735 ? 18.872 -6.842 -25.767 1.00 84.88 735 VAL A N 1
ATOM 5905 C CA . VAL A 1 735 ? 17.891 -5.748 -25.825 1.00 84.88 735 VAL A CA 1
ATOM 5906 C C . VAL A 1 735 ? 16.533 -6.218 -25.311 1.00 84.88 735 VAL A C 1
ATOM 5908 O O . VAL A 1 735 ? 16.044 -7.277 -25.711 1.00 84.88 735 VAL A O 1
ATOM 5911 N N . ARG A 1 736 ? 15.905 -5.422 -24.439 1.00 82.00 736 ARG A N 1
ATOM 5912 C CA . ARG A 1 736 ? 14.538 -5.657 -23.948 1.00 82.00 736 ARG A CA 1
ATOM 5913 C C . ARG A 1 736 ? 13.666 -4.423 -24.107 1.00 82.00 736 ARG A C 1
ATOM 5915 O O . ARG A 1 736 ? 13.998 -3.364 -23.583 1.00 82.00 736 ARG A O 1
ATOM 5922 N N . LEU A 1 737 ? 12.544 -4.574 -24.798 1.00 83.12 737 LEU A N 1
ATOM 5923 C CA . LEU A 1 737 ? 11.564 -3.515 -25.012 1.00 83.12 737 LEU A CA 1
ATOM 5924 C C . LEU A 1 737 ? 10.200 -4.029 -24.553 1.00 83.12 737 LEU A C 1
ATOM 5926 O O . LEU A 1 737 ? 9.678 -4.974 -25.137 1.00 83.12 737 LEU A O 1
ATOM 5930 N N . THR A 1 738 ? 9.621 -3.418 -23.525 1.00 79.75 738 THR A N 1
ATOM 5931 C CA . THR A 1 738 ? 8.343 -3.856 -22.952 1.00 79.75 738 THR A CA 1
ATOM 5932 C C . THR A 1 738 ? 7.389 -2.684 -22.800 1.00 79.75 738 THR A C 1
ATOM 5934 O O . THR A 1 738 ? 7.810 -1.608 -22.380 1.00 79.75 738 THR A O 1
ATOM 5937 N N . ALA A 1 739 ? 6.115 -2.870 -23.150 1.00 79.38 739 ALA A N 1
ATOM 5938 C CA . ALA A 1 739 ? 5.011 -1.923 -22.970 1.00 79.38 739 ALA A CA 1
ATOM 5939 C C . ALA A 1 739 ? 5.314 -0.477 -23.426 1.00 79.38 739 ALA A C 1
ATOM 5941 O O . ALA A 1 739 ? 4.738 0.479 -22.916 1.00 79.38 739 ALA A O 1
ATOM 5942 N N . SER A 1 740 ? 6.256 -0.300 -24.357 1.00 84.00 740 SER A N 1
ATOM 5943 C CA . SER A 1 740 ? 6.801 1.012 -24.724 1.00 84.00 740 SER A CA 1
ATOM 5944 C C . SER A 1 740 ? 6.213 1.530 -26.037 1.00 84.00 740 SER A C 1
ATOM 5946 O O . SER A 1 740 ? 6.033 0.761 -26.984 1.00 84.00 740 SER A O 1
ATOM 5948 N N . ASP A 1 741 ? 5.973 2.840 -26.126 1.00 84.94 741 ASP A N 1
ATOM 5949 C CA . ASP A 1 741 ? 5.534 3.501 -27.352 1.00 84.94 741 ASP A CA 1
ATOM 5950 C C . ASP A 1 741 ? 6.713 3.885 -28.249 1.00 84.94 741 ASP A C 1
ATOM 5952 O O . ASP A 1 741 ? 7.411 4.875 -28.022 1.00 84.94 741 ASP A O 1
ATOM 5956 N N . LEU A 1 742 ? 6.910 3.092 -29.299 1.00 82.56 742 LEU A N 1
ATOM 5957 C CA . LEU A 1 742 ? 7.954 3.225 -30.314 1.00 82.56 742 LEU A CA 1
ATOM 5958 C C . LEU A 1 742 ? 7.377 3.737 -31.649 1.00 82.56 742 LEU A C 1
ATOM 5960 O O . LEU A 1 742 ? 8.004 3.593 -32.701 1.00 82.56 742 LEU A O 1
ATOM 5964 N N . SER A 1 743 ? 6.182 4.341 -31.637 1.00 80.25 743 SER A N 1
ATOM 5965 C CA . SER A 1 743 ? 5.411 4.691 -32.842 1.00 80.25 743 SER A CA 1
ATOM 5966 C C . SER A 1 743 ? 6.052 5.726 -33.775 1.00 80.25 743 SER A C 1
ATOM 5968 O O . SER A 1 743 ? 5.592 5.887 -34.906 1.00 80.25 743 SER A O 1
ATOM 5970 N N . GLY A 1 744 ? 7.120 6.411 -33.364 1.00 74.94 744 GLY A N 1
ATOM 5971 C CA . GLY A 1 744 ? 7.904 7.265 -34.266 1.00 74.94 744 GLY A CA 1
ATOM 5972 C C . GLY A 1 744 ? 9.159 6.639 -34.847 1.00 74.94 744 GLY A C 1
ATOM 5973 O O . GLY A 1 744 ? 9.730 7.204 -35.784 1.00 74.94 744 GLY A O 1
ATOM 5974 N N . ILE A 1 745 ? 9.569 5.470 -34.355 1.00 76.25 745 ILE A N 1
ATOM 5975 C CA . ILE A 1 745 ? 10.782 4.807 -34.822 1.00 76.25 745 ILE A CA 1
ATOM 5976 C C . ILE A 1 745 ? 10.471 4.105 -36.143 1.00 76.25 745 ILE A C 1
ATOM 5978 O O . ILE A 1 745 ? 9.708 3.138 -36.214 1.00 76.25 745 ILE A O 1
ATOM 5982 N N . LYS A 1 746 ? 11.075 4.595 -37.230 1.00 73.81 746 LYS A N 1
ATOM 5983 C CA . LYS A 1 746 ? 10.888 4.019 -38.570 1.00 73.81 746 LYS A CA 1
ATOM 5984 C C . LYS A 1 746 ? 11.637 2.698 -38.750 1.00 73.81 746 LYS A C 1
ATOM 5986 O O . LYS A 1 746 ? 11.165 1.826 -39.474 1.00 73.81 746 LYS A O 1
ATOM 5991 N N . ARG A 1 747 ? 12.809 2.569 -38.136 1.00 76.19 747 ARG A N 1
ATOM 5992 C CA . ARG A 1 747 ? 13.680 1.399 -38.260 1.00 76.19 747 ARG A CA 1
ATOM 5993 C C . ARG A 1 747 ? 14.482 1.228 -36.978 1.00 76.19 747 ARG A C 1
ATOM 5995 O O . ARG A 1 747 ? 15.009 2.218 -36.468 1.00 76.19 747 ARG A O 1
ATOM 6002 N N . ILE A 1 748 ? 14.579 -0.017 -36.522 1.00 80.19 748 ILE A N 1
ATOM 6003 C CA . ILE A 1 748 ? 15.500 -0.443 -35.467 1.00 80.19 748 ILE A CA 1
ATOM 6004 C C . ILE A 1 748 ? 16.531 -1.356 -36.126 1.00 80.19 748 ILE A C 1
ATOM 6006 O O . ILE A 1 748 ? 16.152 -2.319 -36.794 1.00 80.19 748 ILE A O 1
ATOM 6010 N N . VAL A 1 749 ? 17.810 -1.010 -35.986 1.00 79.19 749 VAL A N 1
ATOM 6011 C CA . VAL A 1 749 ? 18.934 -1.822 -36.470 1.00 79.19 749 VAL A CA 1
ATOM 6012 C C . VAL A 1 749 ? 19.618 -2.418 -35.253 1.00 79.19 749 VAL A C 1
ATOM 6014 O O . VAL A 1 749 ? 20.038 -1.672 -34.370 1.00 79.19 749 VAL A O 1
ATOM 6017 N N . PHE A 1 750 ? 19.689 -3.745 -35.195 1.00 82.25 750 PHE A N 1
ATOM 6018 C CA . PHE A 1 750 ? 20.353 -4.471 -34.117 1.00 82.25 750 PHE A CA 1
ATOM 6019 C C . PHE A 1 750 ? 21.786 -4.867 -34.532 1.00 82.25 750 PHE A C 1
ATOM 6021 O O . PHE A 1 750 ? 21.993 -5.237 -35.692 1.00 82.25 750 PHE A O 1
ATOM 6028 N N . PRO A 1 751 ? 22.767 -4.822 -33.611 1.00 83.81 751 PRO A N 1
ATOM 6029 C CA . PRO A 1 751 ? 24.151 -5.187 -33.904 1.00 83.81 751 PRO A CA 1
ATOM 6030 C C . PRO A 1 751 ? 24.332 -6.701 -34.073 1.00 83.81 751 PRO A C 1
ATOM 6032 O O . PRO A 1 751 ? 23.513 -7.513 -33.637 1.00 83.81 751 PRO A O 1
ATOM 6035 N N . SER A 1 752 ? 25.446 -7.095 -34.694 1.00 83.00 752 SER A N 1
ATOM 6036 C CA . SER A 1 752 ? 25.743 -8.507 -34.994 1.00 83.00 752 SER A CA 1
ATOM 6037 C C . SER A 1 752 ? 25.961 -9.390 -33.757 1.00 83.00 752 SER A C 1
ATOM 6039 O O . SER A 1 752 ? 25.596 -10.566 -33.784 1.00 83.00 752 SER A O 1
ATOM 6041 N N . ALA A 1 753 ? 26.492 -8.822 -32.668 1.00 85.31 753 ALA A N 1
ATOM 6042 C CA . ALA A 1 753 ? 26.775 -9.518 -31.409 1.00 85.31 753 ALA A CA 1
ATOM 6043 C C . ALA A 1 753 ? 25.529 -9.816 -30.555 1.00 85.31 753 ALA A C 1
ATOM 6045 O O . ALA A 1 753 ? 25.653 -10.334 -29.448 1.00 85.31 753 ALA A O 1
ATOM 6046 N N . MET A 1 754 ? 24.336 -9.466 -31.037 1.00 85.62 754 MET A N 1
ATOM 6047 C CA . MET A 1 754 ? 23.094 -9.623 -30.294 1.00 85.62 754 MET A CA 1
ATOM 6048 C C . MET A 1 754 ? 22.762 -11.112 -30.095 1.00 85.62 754 MET A C 1
ATOM 6050 O O . MET A 1 754 ? 22.629 -11.857 -31.061 1.00 85.62 754 MET A O 1
ATOM 6054 N N . GLU A 1 755 ? 22.642 -11.535 -28.836 1.00 81.25 755 GLU A N 1
ATOM 6055 C CA . GLU A 1 755 ? 22.385 -12.919 -28.414 1.00 81.25 755 GLU A CA 1
ATOM 6056 C C . GLU A 1 755 ? 20.918 -13.133 -28.019 1.00 81.25 755 GLU A C 1
ATOM 6058 O O . GLU A 1 755 ? 20.358 -14.202 -28.270 1.00 81.25 755 GLU A O 1
ATOM 6063 N N . LYS A 1 756 ? 20.296 -12.128 -27.380 1.00 77.88 756 LYS A N 1
ATOM 6064 C CA . LYS A 1 756 ? 18.922 -12.192 -26.855 1.00 77.88 756 LYS A CA 1
ATOM 6065 C C . LYS A 1 756 ? 18.154 -10.900 -27.130 1.00 77.88 756 LYS A C 1
ATOM 6067 O O . LYS A 1 756 ? 18.569 -9.823 -26.697 1.00 77.88 756 LYS A O 1
ATOM 6072 N N . CYS A 1 757 ? 16.973 -11.009 -27.734 1.00 80.31 757 CYS A N 1
ATOM 6073 C CA . CYS A 1 757 ? 16.043 -9.890 -27.884 1.00 80.31 757 CYS A CA 1
ATOM 6074 C C . CYS A 1 757 ? 14.635 -10.283 -27.436 1.00 80.31 757 CYS A C 1
ATOM 6076 O O . CYS A 1 757 ? 14.131 -11.336 -27.821 1.00 80.31 757 CYS A O 1
ATOM 6078 N N . SER A 1 758 ? 14.004 -9.415 -26.643 1.00 77.06 758 SER A N 1
ATOM 6079 C CA . SER A 1 758 ? 12.596 -9.541 -26.266 1.00 77.06 758 SER A CA 1
ATOM 6080 C C . SER A 1 758 ? 11.872 -8.230 -26.542 1.00 77.06 758 SER A C 1
ATOM 6082 O O . SER A 1 758 ? 12.328 -7.158 -26.125 1.00 77.06 758 SER A O 1
ATOM 6084 N N . VAL A 1 759 ? 10.756 -8.325 -27.262 1.00 78.75 759 VAL A N 1
ATOM 6085 C CA . VAL A 1 759 ? 9.859 -7.205 -27.551 1.00 78.75 759 VAL A CA 1
ATOM 6086 C C . VAL A 1 759 ? 8.454 -7.605 -27.124 1.00 78.75 759 VAL A C 1
ATOM 6088 O O . VAL A 1 759 ? 7.868 -8.506 -27.718 1.00 78.75 759 VAL A O 1
ATOM 6091 N N . SER A 1 760 ? 7.908 -6.939 -26.109 1.00 76.25 760 SER A N 1
ATOM 6092 C CA . SER A 1 760 ? 6.643 -7.319 -25.482 1.00 76.25 760 SER A CA 1
ATOM 6093 C C . SER A 1 760 ? 5.700 -6.123 -25.335 1.00 76.25 760 SER A C 1
ATOM 6095 O O . SER A 1 760 ? 6.019 -5.153 -24.664 1.00 76.25 760 SER A O 1
ATOM 6097 N N . GLY A 1 761 ? 4.529 -6.135 -25.965 1.00 72.25 761 GLY A N 1
ATOM 6098 C CA . GLY A 1 761 ? 3.502 -5.104 -25.780 1.00 72.25 761 GLY A CA 1
ATOM 6099 C C . GLY A 1 761 ? 3.872 -3.690 -26.259 1.00 72.25 761 GLY A C 1
ATOM 6100 O O . GLY A 1 761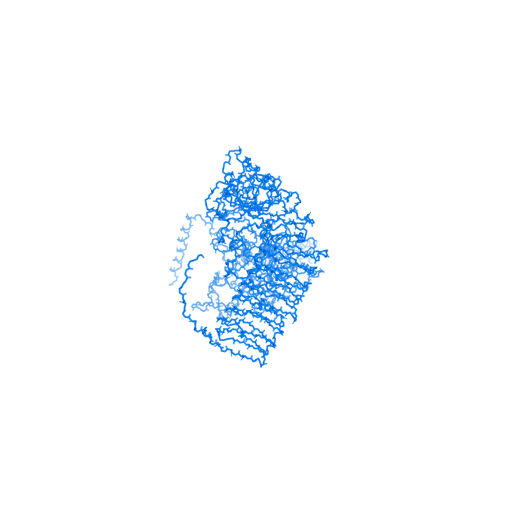 ? 3.250 -2.735 -25.805 1.00 72.25 761 GLY A O 1
ATOM 6101 N N . CYS A 1 762 ? 4.857 -3.531 -27.147 1.00 78.44 762 CYS A N 1
ATOM 6102 C CA . CYS A 1 762 ? 5.251 -2.232 -27.711 1.00 78.44 762 CYS A CA 1
ATOM 6103 C C . CYS A 1 762 ? 4.343 -1.770 -28.866 1.00 78.44 762 CYS A C 1
ATOM 6105 O O . CYS A 1 762 ? 3.913 -2.589 -29.680 1.00 78.44 762 CYS A O 1
ATOM 6107 N N . SER A 1 763 ? 4.125 -0.455 -29.009 1.00 78.12 763 SER A N 1
ATOM 6108 C CA . SER A 1 763 ? 3.493 0.131 -30.206 1.00 78.12 763 SER A CA 1
ATOM 6109 C C . SER A 1 763 ? 4.535 0.585 -31.224 1.00 78.12 763 SER A C 1
ATOM 6111 O O . SER A 1 763 ? 5.503 1.254 -30.885 1.00 78.12 763 SER A O 1
ATOM 6113 N N . PHE A 1 764 ? 4.316 0.257 -32.496 1.00 75.06 764 PHE A N 1
ATOM 6114 C CA . PHE A 1 764 ? 5.200 0.614 -33.612 1.00 75.06 764 PHE A CA 1
ATOM 6115 C C . PHE A 1 764 ? 4.465 1.463 -34.651 1.00 75.06 764 PHE A C 1
ATOM 6117 O O . PHE A 1 764 ? 3.233 1.452 -34.716 1.00 75.06 764 PHE A O 1
ATOM 6124 N N . ARG A 1 765 ? 5.215 2.180 -35.498 1.00 73.31 765 ARG A N 1
ATOM 6125 C CA . ARG A 1 765 ? 4.650 2.837 -36.685 1.00 73.31 765 ARG A CA 1
ATOM 6126 C C . ARG A 1 765 ? 4.207 1.763 -37.679 1.00 73.31 765 ARG A C 1
ATOM 6128 O O . ARG A 1 765 ? 4.845 0.722 -37.788 1.00 73.31 765 ARG A O 1
ATOM 6135 N N . THR A 1 766 ? 3.147 2.025 -38.443 1.00 72.00 766 THR A N 1
ATOM 6136 C CA . THR A 1 766 ? 2.532 1.043 -39.363 1.00 72.00 766 THR A CA 1
ATOM 6137 C C . THR A 1 766 ? 3.447 0.555 -40.495 1.00 72.00 766 THR A C 1
ATOM 6139 O O . THR A 1 766 ? 3.149 -0.431 -41.158 1.00 72.00 766 THR A O 1
ATOM 6142 N N . ASP A 1 767 ? 4.534 1.270 -40.770 1.00 75.56 767 ASP A N 1
ATOM 6143 C CA . ASP A 1 767 ? 5.552 0.967 -41.780 1.00 75.56 767 ASP A CA 1
ATOM 6144 C C . ASP A 1 767 ? 6.937 0.699 -41.157 1.00 75.56 767 ASP A C 1
ATOM 6146 O O . ASP A 1 767 ? 7.948 0.785 -41.859 1.00 75.56 767 ASP A O 1
ATOM 6150 N N . SER A 1 768 ? 7.006 0.408 -39.851 1.00 80.44 768 SER A N 1
ATOM 6151 C CA . SER A 1 768 ? 8.264 0.079 -39.173 1.00 80.44 768 SER A CA 1
ATOM 6152 C C . SER A 1 768 ? 8.830 -1.264 -39.645 1.00 80.44 768 SER A C 1
ATOM 6154 O O . SER A 1 768 ? 8.081 -2.211 -39.896 1.00 80.44 768 SER A O 1
ATOM 6156 N N . VAL A 1 769 ? 10.162 -1.347 -39.720 1.00 82.81 769 VAL A N 1
ATOM 6157 C CA . VAL A 1 769 ? 10.913 -2.580 -40.015 1.00 82.81 769 VAL A CA 1
ATOM 6158 C C . VAL A 1 769 ? 11.708 -3.000 -38.780 1.00 82.81 769 VAL A C 1
ATOM 6160 O O . VAL A 1 769 ? 12.454 -2.184 -38.226 1.00 82.81 769 VAL A O 1
ATOM 6163 N N . LEU A 1 770 ? 11.552 -4.263 -38.376 1.00 85.00 770 LEU A N 1
ATOM 6164 C CA . LEU A 1 770 ? 12.373 -4.908 -37.347 1.00 85.00 770 LEU A CA 1
ATOM 6165 C C . LEU A 1 770 ? 13.463 -5.735 -38.040 1.00 85.00 770 LEU A C 1
ATOM 6167 O O . LEU A 1 770 ? 13.182 -6.797 -38.595 1.00 85.00 770 LEU A O 1
ATOM 6171 N N . ASP A 1 771 ? 14.690 -5.211 -38.069 1.00 85.44 771 ASP A N 1
ATOM 6172 C CA . ASP A 1 771 ? 15.798 -5.786 -38.838 1.00 85.44 771 ASP A CA 1
ATOM 6173 C C . ASP A 1 771 ? 16.762 -6.578 -37.943 1.00 85.44 771 ASP A C 1
ATOM 6175 O O . ASP A 1 771 ? 17.724 -6.020 -37.415 1.00 85.44 771 ASP A O 1
ATOM 6179 N N . TYR A 1 772 ? 16.504 -7.880 -37.779 1.00 84.62 772 TYR A N 1
ATOM 6180 C CA . TYR A 1 772 ? 17.397 -8.812 -37.079 1.00 84.62 772 TYR A CA 1
ATOM 6181 C C . TYR A 1 772 ? 18.349 -9.549 -38.032 1.00 84.62 772 TYR A C 1
ATOM 6183 O O . TYR A 1 772 ? 19.128 -10.387 -37.587 1.00 84.62 772 TYR A O 1
ATOM 6191 N N . GLY A 1 773 ? 18.311 -9.276 -39.342 1.00 81.38 773 GLY A N 1
ATOM 6192 C CA . GLY A 1 773 ? 18.956 -10.121 -40.356 1.00 81.38 773 GLY A CA 1
ATOM 6193 C C . GLY A 1 773 ? 20.481 -10.221 -40.233 1.00 81.38 773 GLY A C 1
ATOM 6194 O O . GLY A 1 773 ? 21.082 -11.153 -40.764 1.00 81.38 773 GLY A O 1
ATOM 6195 N N . ARG A 1 774 ? 21.113 -9.277 -39.525 1.00 81.38 774 ARG A N 1
ATOM 6196 C CA . ARG A 1 774 ? 22.566 -9.228 -39.282 1.00 81.38 774 ARG A CA 1
ATOM 6197 C C . ARG A 1 774 ? 22.994 -9.827 -37.940 1.00 81.38 774 ARG A C 1
ATOM 6199 O O . ARG A 1 774 ? 24.194 -9.920 -37.688 1.00 81.38 774 ARG A O 1
ATOM 6206 N N . CYS A 1 775 ? 22.050 -10.220 -37.086 1.00 84.38 775 CYS A N 1
ATOM 6207 C CA . CYS A 1 775 ? 22.320 -10.738 -35.746 1.00 84.38 775 CYS A CA 1
ATOM 6208 C C . CYS A 1 775 ? 22.748 -12.207 -35.806 1.00 84.38 775 CYS A C 1
ATOM 6210 O O . CYS A 1 775 ? 21.968 -13.098 -35.486 1.00 84.38 775 CYS A O 1
ATOM 6212 N N . SER A 1 776 ? 23.984 -12.469 -36.231 1.00 80.88 776 SER A N 1
ATOM 6213 C CA . SER A 1 776 ? 24.523 -13.829 -36.376 1.00 80.88 776 SER A CA 1
ATOM 6214 C C . SER A 1 776 ? 24.668 -14.590 -35.052 1.00 80.88 776 SER A C 1
ATOM 6216 O O . SER A 1 776 ? 24.786 -15.814 -35.073 1.00 80.88 776 SER A O 1
ATOM 6218 N N . GLY A 1 777 ? 24.665 -13.886 -33.914 1.00 80.88 777 GLY A N 1
ATOM 6219 C CA . GLY A 1 777 ? 24.638 -14.477 -32.572 1.00 80.88 777 GLY A CA 1
ATOM 6220 C C . GLY A 1 777 ? 23.235 -14.787 -32.032 1.00 80.88 777 GLY A C 1
ATOM 6221 O O . GLY A 1 777 ? 23.122 -15.467 -31.011 1.00 80.88 777 GLY A O 1
ATOM 6222 N N . LEU A 1 778 ? 22.168 -14.320 -32.692 1.00 84.44 778 LEU A N 1
ATOM 6223 C CA . LEU A 1 778 ? 20.806 -14.450 -32.179 1.00 84.44 778 LEU A CA 1
ATOM 6224 C C . LEU A 1 778 ? 20.315 -15.881 -32.372 1.00 84.44 778 LEU A C 1
ATOM 6226 O O . LEU A 1 778 ? 20.148 -16.337 -33.506 1.00 84.44 778 LEU A O 1
ATOM 6230 N N . THR A 1 779 ? 20.066 -16.568 -31.259 1.00 84.81 779 THR A N 1
ATOM 6231 C CA . THR A 1 779 ? 19.591 -17.962 -31.244 1.00 84.81 779 THR A CA 1
ATOM 6232 C C . THR A 1 779 ? 18.134 -18.078 -30.807 1.00 84.81 779 THR A C 1
ATOM 6234 O O . THR A 1 779 ? 17.422 -18.929 -31.337 1.00 84.81 779 THR A O 1
ATOM 6237 N N . ASP A 1 780 ? 17.666 -17.176 -29.941 1.00 83.38 780 ASP A N 1
ATOM 6238 C CA . ASP A 1 780 ? 16.297 -17.137 -29.424 1.00 83.38 780 ASP A CA 1
ATOM 6239 C C . ASP A 1 780 ? 15.660 -15.758 -29.668 1.00 83.38 780 ASP A C 1
ATOM 6241 O O . ASP A 1 780 ? 16.223 -14.729 -29.279 1.00 83.38 780 ASP A O 1
ATOM 6245 N N . LEU A 1 781 ? 14.469 -15.727 -30.273 1.00 85.31 781 LEU A N 1
ATOM 6246 C CA . LEU A 1 781 ? 13.682 -14.506 -30.482 1.00 85.31 781 LEU A CA 1
ATOM 6247 C C . LEU A 1 781 ? 12.274 -14.667 -29.899 1.00 85.31 781 LEU A C 1
ATOM 6249 O O . LEU A 1 781 ? 11.540 -15.582 -30.278 1.00 85.31 781 LEU A O 1
ATOM 6253 N N . GLU A 1 782 ? 11.891 -13.748 -29.012 1.00 83.56 782 GLU A N 1
ATOM 6254 C CA . GLU A 1 782 ? 10.567 -13.705 -28.385 1.00 83.56 782 GLU A CA 1
ATOM 6255 C C . GLU A 1 782 ? 9.850 -12.390 -28.714 1.00 83.56 782 GLU A C 1
ATOM 6257 O O . GLU A 1 782 ? 10.360 -11.296 -28.441 1.00 83.56 782 GLU A O 1
ATOM 6262 N N . LEU A 1 783 ? 8.649 -12.507 -29.283 1.00 84.12 783 LEU A N 1
ATOM 6263 C CA . LEU A 1 783 ? 7.764 -11.390 -29.604 1.00 84.12 783 LEU A CA 1
ATOM 6264 C C . LEU A 1 783 ? 6.424 -11.589 -28.893 1.00 84.12 783 LEU A C 1
ATOM 6266 O O . LEU A 1 783 ? 5.715 -12.549 -29.175 1.00 84.12 783 LEU A O 1
ATOM 6270 N N . SER A 1 784 ? 6.040 -10.675 -28.008 1.00 78.94 784 SER A N 1
ATOM 6271 C CA . SER A 1 784 ? 4.793 -10.791 -27.249 1.00 78.94 784 SER A CA 1
ATOM 6272 C C . SER A 1 784 ? 3.909 -9.549 -27.365 1.00 78.94 784 SER A C 1
ATOM 6274 O O . SER A 1 784 ? 4.392 -8.428 -27.512 1.00 78.94 784 SER A O 1
ATOM 6276 N N . GLY A 1 785 ? 2.591 -9.729 -27.326 1.00 61.78 785 GLY A N 1
ATOM 6277 C CA . GLY A 1 785 ? 1.593 -8.660 -27.280 1.00 61.78 785 GLY A CA 1
ATOM 6278 C C . GLY A 1 785 ? 0.873 -8.643 -25.935 1.00 61.78 785 GLY A C 1
ATOM 6279 O O . GLY A 1 785 ? -0.259 -9.102 -25.824 1.00 61.78 785 GLY A O 1
ATOM 6280 N N . LEU A 1 786 ? 1.492 -8.116 -24.878 1.00 59.94 786 LEU A N 1
ATOM 6281 C CA . LEU A 1 786 ? 0.808 -7.967 -23.584 1.00 59.94 786 LEU A CA 1
ATOM 6282 C C . LEU A 1 786 ? -0.538 -7.254 -23.745 1.00 59.94 786 LEU A C 1
ATOM 6284 O O . LEU A 1 786 ? -0.624 -6.238 -24.434 1.00 59.94 786 LEU A O 1
ATOM 6288 N N . GLY A 1 787 ? -1.594 -7.795 -23.129 1.00 55.03 787 GLY A N 1
ATOM 6289 C CA . GLY A 1 787 ? -2.930 -7.188 -23.144 1.00 55.03 787 GLY A CA 1
ATOM 6290 C C . GLY A 1 787 ? -3.615 -7.120 -24.518 1.00 55.03 787 GLY A C 1
ATOM 6291 O O . GLY A 1 787 ? -4.590 -6.387 -24.657 1.00 55.03 787 GLY A O 1
ATOM 6292 N N . GLY A 1 788 ? -3.135 -7.859 -25.529 1.00 54.72 788 GLY A N 1
ATOM 6293 C CA . GLY A 1 788 ? -3.675 -7.805 -26.895 1.00 54.72 788 GLY A CA 1
ATOM 6294 C C . GLY A 1 788 ? -3.124 -6.649 -27.739 1.00 54.72 788 GLY A C 1
ATOM 6295 O O . GLY A 1 788 ? -3.761 -6.239 -28.714 1.00 54.72 788 GLY A O 1
ATOM 6296 N N . ASN A 1 789 ? -1.955 -6.110 -27.371 1.00 63.75 789 ASN A N 1
ATOM 6297 C CA . ASN A 1 789 ? -1.298 -5.035 -28.113 1.00 63.75 789 ASN A CA 1
ATOM 6298 C C . ASN A 1 789 ? -0.898 -5.460 -29.540 1.00 63.75 789 ASN A C 1
ATOM 6300 O O . ASN A 1 789 ? -0.513 -6.601 -29.809 1.00 63.75 789 ASN A O 1
ATOM 6304 N N . GLN A 1 790 ? -0.985 -4.503 -30.469 1.00 73.50 790 GLN A N 1
ATOM 6305 C CA . GLN A 1 790 ? -0.683 -4.702 -31.887 1.00 73.50 790 GLN A CA 1
ATOM 6306 C C . GLN A 1 790 ? 0.782 -4.369 -32.199 1.00 73.50 790 GLN A C 1
ATOM 6308 O O . GLN A 1 790 ? 1.210 -3.224 -32.042 1.00 73.50 790 GLN A O 1
ATOM 6313 N N . ILE A 1 791 ? 1.521 -5.327 -32.757 1.00 76.56 791 ILE A N 1
ATOM 6314 C CA . ILE A 1 791 ? 2.853 -5.098 -33.326 1.00 76.56 791 ILE A CA 1
ATOM 6315 C C . ILE A 1 791 ? 2.669 -4.666 -34.786 1.00 76.56 791 ILE A C 1
ATOM 6317 O O . ILE A 1 791 ? 2.585 -5.477 -35.706 1.00 76.56 791 ILE A O 1
ATOM 6321 N N . SER A 1 792 ? 2.562 -3.355 -35.006 1.00 72.69 792 SER A N 1
ATOM 6322 C CA . SER A 1 792 ? 2.216 -2.764 -36.312 1.00 72.69 792 SER A CA 1
ATOM 6323 C C . SER A 1 792 ? 3.379 -2.691 -37.317 1.00 72.69 792 SER A C 1
ATOM 6325 O O . SER A 1 792 ? 3.386 -1.808 -38.168 1.00 72.69 792 SER A O 1
ATOM 6327 N N . CYS A 1 793 ? 4.365 -3.589 -37.248 1.00 78.62 793 CYS A N 1
ATOM 6328 C CA . CYS A 1 793 ? 5.471 -3.599 -38.208 1.00 78.62 793 CYS A CA 1
ATOM 6329 C C . CYS A 1 793 ? 5.022 -4.085 -39.598 1.00 78.62 793 CYS A C 1
ATOM 6331 O O . CYS A 1 793 ? 4.121 -4.918 -39.736 1.00 78.62 793 CYS A O 1
ATOM 6333 N N . LYS A 1 794 ? 5.674 -3.559 -40.638 1.00 83.81 794 LYS A N 1
ATOM 6334 C CA . LYS A 1 794 ? 5.467 -3.974 -42.032 1.00 83.81 794 LYS A CA 1
ATOM 6335 C C . LYS A 1 794 ? 6.285 -5.213 -42.387 1.00 83.81 794 LYS A C 1
ATOM 6337 O O . LYS A 1 794 ? 5.856 -6.004 -43.222 1.00 83.81 794 LYS A O 1
ATOM 6342 N N . GLU A 1 795 ? 7.469 -5.343 -41.798 1.00 85.12 795 GLU A N 1
ATOM 6343 C CA . GLU A 1 795 ? 8.446 -6.371 -42.143 1.00 85.12 795 GLU A CA 1
ATOM 6344 C C . GLU A 1 795 ? 9.284 -6.753 -40.919 1.00 85.12 795 GLU A C 1
ATOM 6346 O O . GLU A 1 795 ? 9.645 -5.897 -40.101 1.00 85.12 795 GLU A O 1
ATOM 6351 N N . ILE A 1 796 ? 9.592 -8.046 -40.819 1.00 88.31 796 ILE A N 1
ATOM 6352 C CA . ILE A 1 796 ? 10.504 -8.619 -39.830 1.00 88.31 796 ILE A CA 1
ATOM 6353 C C . ILE A 1 796 ? 11.565 -9.399 -40.604 1.00 88.31 796 ILE A C 1
ATOM 6355 O O . ILE A 1 796 ? 11.239 -10.356 -41.306 1.00 88.31 796 ILE A O 1
ATOM 6359 N N . LEU A 1 797 ? 12.826 -8.987 -40.487 1.00 87.19 797 LEU A N 1
ATOM 6360 C CA . LEU A 1 797 ? 13.957 -9.693 -41.087 1.00 87.19 797 LEU A CA 1
ATOM 6361 C C . LEU A 1 797 ? 14.571 -10.598 -40.027 1.00 87.19 797 LEU A C 1
ATOM 6363 O O . LEU A 1 797 ? 15.032 -10.097 -39.008 1.00 87.19 797 LEU A O 1
ATOM 6367 N N . ILE A 1 798 ? 14.564 -11.908 -40.258 1.00 87.94 798 ILE A N 1
ATOM 6368 C CA . ILE A 1 798 ? 15.033 -12.924 -39.306 1.00 87.94 798 ILE A CA 1
ATOM 6369 C C . ILE A 1 798 ? 16.455 -13.385 -39.691 1.00 87.94 798 ILE A C 1
ATOM 6371 O O . ILE A 1 798 ? 16.716 -13.552 -40.887 1.00 87.94 798 ILE A O 1
ATOM 6375 N N . PRO A 1 799 ? 17.389 -13.583 -38.736 1.00 87.25 799 PRO A N 1
ATOM 6376 C CA . PRO A 1 799 ? 18.738 -14.063 -39.033 1.00 87.25 799 PRO A CA 1
ATOM 6377 C C . PRO A 1 799 ? 18.773 -15.572 -39.289 1.00 87.25 799 PRO A C 1
ATOM 6379 O O . PRO A 1 799 ? 17.992 -16.339 -38.730 1.00 87.25 799 PRO A O 1
ATOM 6382 N N . GLU A 1 800 ? 19.752 -16.022 -40.077 1.00 87.19 800 GLU A N 1
ATOM 6383 C CA . GLU A 1 800 ? 19.933 -17.448 -40.400 1.00 87.19 800 GLU A CA 1
ATOM 6384 C C . GLU A 1 800 ? 20.322 -18.312 -39.183 1.00 87.19 800 GLU A C 1
ATOM 6386 O O . GLU A 1 800 ? 20.138 -19.530 -39.211 1.00 87.19 800 GLU A O 1
ATOM 6391 N N . SER A 1 801 ? 20.851 -17.687 -38.124 1.00 87.06 801 SER A N 1
ATOM 6392 C CA . SER A 1 801 ? 21.304 -18.320 -36.876 1.00 87.06 801 SER A CA 1
ATOM 6393 C C . SER A 1 801 ? 20.180 -18.694 -35.907 1.00 87.06 801 SER A C 1
ATOM 6395 O O . SER A 1 801 ? 20.450 -19.341 -34.894 1.00 87.06 801 SER A O 1
ATOM 6397 N N . LEU A 1 802 ? 18.939 -18.270 -36.175 1.00 89.38 802 LEU A N 1
ATOM 6398 C CA . LEU A 1 802 ? 17.836 -18.446 -35.237 1.00 89.38 802 LEU A CA 1
ATOM 6399 C C . LEU A 1 802 ? 17.522 -19.936 -35.028 1.00 89.38 802 LEU A C 1
ATOM 6401 O O . LEU A 1 802 ? 17.293 -20.662 -35.995 1.00 89.38 802 LEU A O 1
ATOM 6405 N N . LYS A 1 803 ? 17.467 -20.364 -33.761 1.00 89.25 803 LYS A N 1
ATOM 6406 C CA . LYS A 1 803 ? 17.111 -21.727 -33.335 1.00 89.25 803 LYS A CA 1
ATOM 6407 C C . LYS A 1 803 ? 15.695 -21.825 -32.791 1.00 89.25 803 LYS A C 1
ATOM 6409 O O . LYS A 1 803 ? 15.031 -22.838 -33.010 1.00 89.25 803 LYS A O 1
ATOM 6414 N N . GLN A 1 804 ? 15.216 -20.780 -32.121 1.00 89.56 804 GLN A N 1
ATOM 6415 C CA . GLN A 1 804 ? 13.874 -20.741 -31.553 1.00 89.56 804 GLN A CA 1
ATOM 6416 C C . GLN A 1 804 ? 13.179 -19.399 -31.812 1.00 89.56 804 GLN A C 1
ATOM 6418 O O . GLN A 1 804 ? 13.745 -18.332 -31.573 1.00 89.56 804 GLN A O 1
ATOM 6423 N N . LEU A 1 805 ? 11.921 -19.466 -32.253 1.00 90.00 805 LEU A N 1
ATOM 6424 C CA . LEU A 1 805 ? 11.014 -18.323 -32.377 1.00 90.00 805 LEU A CA 1
ATOM 6425 C C . LEU A 1 805 ? 9.772 -18.544 -31.505 1.00 90.00 805 LEU A C 1
ATOM 6427 O O . LEU A 1 805 ? 9.059 -19.526 -31.708 1.00 90.00 805 LEU A O 1
ATOM 6431 N N . SER A 1 806 ? 9.481 -17.620 -30.587 1.00 88.19 806 SER A N 1
ATOM 6432 C CA . SER A 1 806 ? 8.211 -17.579 -29.848 1.00 88.19 806 SER A CA 1
ATOM 6433 C C . SER A 1 806 ? 7.445 -16.308 -30.187 1.00 88.19 806 SER A C 1
ATOM 6435 O O . SER A 1 806 ? 8.008 -15.212 -30.135 1.00 88.19 806 SER A O 1
ATOM 6437 N N . ILE A 1 807 ? 6.170 -16.454 -30.543 1.00 88.56 807 ILE A N 1
ATOM 6438 C CA . ILE A 1 807 ? 5.245 -15.339 -30.719 1.00 88.56 807 ILE A CA 1
ATOM 6439 C C . ILE A 1 807 ? 4.003 -15.589 -29.864 1.00 88.56 807 ILE A C 1
ATOM 6441 O O . ILE A 1 807 ? 3.276 -16.555 -30.095 1.00 88.56 807 ILE A O 1
ATOM 6445 N N . ASP A 1 808 ? 3.743 -14.697 -28.912 1.00 85.38 808 ASP A N 1
ATOM 6446 C CA . ASP A 1 808 ? 2.731 -14.881 -27.872 1.00 85.38 808 ASP A CA 1
ATOM 6447 C C . ASP A 1 808 ? 1.774 -13.676 -27.789 1.00 85.38 808 ASP A C 1
ATOM 6449 O O . ASP A 1 808 ? 2.195 -12.525 -27.758 1.00 85.38 808 ASP A O 1
ATOM 6453 N N . TYR A 1 809 ? 0.461 -13.909 -27.746 1.00 84.00 809 TYR A N 1
ATOM 6454 C CA . TYR A 1 809 ? -0.580 -12.891 -27.510 1.00 84.00 809 TYR A CA 1
ATOM 6455 C C . TYR A 1 809 ? -0.539 -11.648 -28.431 1.00 84.00 809 TYR A C 1
ATOM 6457 O O . TYR A 1 809 ? -1.049 -10.589 -28.075 1.00 84.00 809 TYR A O 1
ATOM 6465 N N . ALA A 1 810 ? 0.042 -11.747 -29.630 1.00 82.56 810 ALA A N 1
ATOM 6466 C CA . ALA A 1 810 ? 0.304 -10.600 -30.501 1.00 82.56 810 ALA A CA 1
ATOM 6467 C C . ALA A 1 810 ? -0.622 -10.522 -31.727 1.00 82.56 810 ALA A C 1
ATOM 6469 O O . ALA A 1 810 ? -0.988 -11.531 -32.334 1.00 82.56 810 ALA A O 1
ATOM 6470 N N . VAL A 1 811 ? -0.933 -9.295 -32.159 1.00 84.81 811 VAL A N 1
ATOM 6471 C CA . VAL A 1 811 ? -1.603 -9.026 -33.443 1.00 84.81 811 VAL A CA 1
ATOM 6472 C C . VAL A 1 811 ? -0.658 -8.259 -34.366 1.00 84.81 811 VAL A C 1
ATOM 6474 O O . VAL A 1 811 ? -0.179 -7.190 -33.997 1.00 84.81 811 VAL A O 1
ATOM 6477 N N . PHE A 1 812 ? -0.437 -8.759 -35.582 1.00 86.75 812 PHE A N 1
ATOM 6478 C CA . PHE A 1 812 ? 0.396 -8.123 -36.613 1.00 86.75 812 PHE A CA 1
ATOM 6479 C C . PHE A 1 812 ? -0.476 -7.578 -37.757 1.00 86.75 812 PHE A C 1
ATOM 6481 O O . PHE A 1 812 ? -0.652 -8.244 -38.781 1.00 86.75 812 PHE A O 1
ATOM 6488 N N . PRO A 1 813 ? -1.057 -6.371 -37.623 1.00 84.44 813 PRO A N 1
ATOM 6489 C CA . PRO A 1 813 ? -2.067 -5.868 -38.557 1.00 84.44 813 PRO A CA 1
ATOM 6490 C C . PRO A 1 813 ? -1.534 -5.521 -39.956 1.00 84.44 813 PRO A C 1
ATOM 6492 O O . PRO A 1 813 ? -2.339 -5.379 -40.875 1.00 84.44 813 PRO A O 1
ATOM 6495 N N . GLN A 1 814 ? -0.217 -5.344 -40.126 1.00 86.44 814 GLN A N 1
ATOM 6496 C CA . GLN A 1 814 ? 0.402 -4.872 -41.377 1.00 86.44 814 GLN A CA 1
ATOM 6497 C C . GLN A 1 814 ? 1.340 -5.890 -42.041 1.00 86.44 814 GLN A C 1
ATOM 6499 O O . GLN A 1 814 ? 1.754 -5.666 -43.177 1.00 86.44 814 GLN A O 1
ATOM 6504 N N . LEU A 1 815 ? 1.670 -6.997 -41.368 1.00 89.25 815 LEU A N 1
ATOM 6505 C CA . LEU A 1 815 ? 2.637 -7.968 -41.873 1.00 89.25 815 LEU A CA 1
ATOM 6506 C C . LEU A 1 815 ? 2.017 -8.807 -43.002 1.00 89.25 815 LEU A C 1
ATOM 6508 O O . LEU A 1 815 ? 1.073 -9.564 -42.777 1.00 89.25 815 LEU A O 1
ATOM 6512 N N . GLU A 1 816 ? 2.555 -8.679 -44.217 1.00 91.38 816 GLU A N 1
ATOM 6513 C CA . GLU A 1 816 ? 2.086 -9.440 -45.387 1.00 91.38 816 GLU A CA 1
ATOM 6514 C C . GLU A 1 816 ? 2.913 -10.701 -45.662 1.00 91.38 816 GLU A C 1
ATOM 6516 O O . GLU A 1 816 ? 2.438 -11.626 -46.324 1.00 91.38 816 GLU A O 1
ATOM 6521 N N . THR A 1 817 ? 4.156 -10.760 -45.186 1.00 89.81 817 THR A N 1
ATOM 6522 C CA . THR A 1 817 ? 5.051 -11.906 -45.381 1.00 89.81 817 THR A CA 1
ATOM 6523 C C . THR A 1 817 ? 5.885 -12.146 -44.132 1.00 89.81 817 THR A C 1
ATOM 6525 O O . THR A 1 817 ? 6.462 -11.207 -43.587 1.00 89.81 817 THR A O 1
ATOM 6528 N N . LEU A 1 818 ? 5.965 -13.407 -43.711 1.00 91.56 818 LEU A N 1
ATOM 6529 C CA . LEU A 1 818 ? 6.904 -13.884 -42.700 1.00 91.56 818 LEU A CA 1
ATOM 6530 C C . LEU A 1 818 ? 7.730 -15.013 -43.324 1.00 91.56 818 LEU A C 1
ATOM 6532 O O . LEU A 1 818 ? 7.206 -16.098 -43.575 1.00 91.56 818 LEU A O 1
ATOM 6536 N N . ASP A 1 819 ? 8.996 -14.730 -43.635 1.00 89.12 819 ASP A N 1
ATOM 6537 C CA . ASP A 1 819 ? 9.899 -15.680 -44.290 1.00 89.12 819 ASP A CA 1
ATOM 6538 C C . ASP A 1 819 ? 10.941 -16.214 -43.303 1.00 89.12 819 ASP A C 1
ATOM 6540 O O . ASP A 1 819 ? 11.907 -15.530 -42.965 1.00 89.12 819 ASP A O 1
ATOM 6544 N N . LEU A 1 820 ? 10.736 -17.450 -42.844 1.00 89.00 820 LEU A N 1
ATOM 6545 C CA . LEU A 1 820 ? 11.674 -18.185 -41.997 1.00 89.00 820 LEU A CA 1
ATOM 6546 C C . LEU A 1 820 ? 12.543 -19.157 -42.809 1.00 89.00 820 LEU A C 1
ATOM 6548 O O . LEU A 1 820 ? 13.392 -19.832 -42.232 1.00 89.00 820 LEU A O 1
ATOM 6552 N N . GLY A 1 821 ? 12.380 -19.246 -44.135 1.00 83.44 821 GLY A N 1
ATOM 6553 C CA . GLY A 1 821 ? 13.000 -20.286 -44.966 1.00 83.44 821 GLY A CA 1
ATOM 6554 C C . GLY A 1 821 ? 14.532 -20.253 -44.993 1.00 83.44 821 GLY A C 1
ATOM 6555 O O . GLY A 1 821 ? 15.169 -21.258 -45.304 1.00 83.44 821 GLY A O 1
ATOM 6556 N N . LYS A 1 822 ? 15.141 -19.116 -44.636 1.00 84.00 822 LYS A N 1
ATOM 6557 C CA . LYS A 1 822 ? 16.601 -18.969 -44.504 1.00 84.00 822 LYS A CA 1
ATOM 6558 C C . LYS A 1 822 ? 17.148 -19.429 -43.145 1.00 84.00 822 LYS A C 1
ATOM 6560 O O . LYS A 1 822 ? 18.358 -19.587 -43.007 1.00 84.00 822 LYS A O 1
ATOM 6565 N N . CYS A 1 823 ? 16.288 -19.686 -42.158 1.00 87.12 823 CYS A N 1
ATOM 6566 C CA . CYS A 1 823 ? 16.673 -20.091 -40.804 1.00 87.12 823 CYS A CA 1
ATOM 6567 C C . CYS A 1 823 ? 16.972 -21.595 -40.764 1.00 87.12 823 CYS A C 1
ATOM 6569 O O . CYS A 1 823 ? 16.176 -22.398 -40.284 1.00 87.12 823 CYS A O 1
ATOM 6571 N N . ARG A 1 824 ? 18.124 -22.000 -41.307 1.00 80.56 824 ARG A N 1
ATOM 6572 C CA . ARG A 1 824 ? 18.497 -23.423 -41.448 1.00 80.56 824 ARG A CA 1
ATOM 6573 C C . ARG A 1 824 ? 18.719 -24.140 -40.115 1.00 80.56 824 ARG A C 1
ATOM 6575 O O . ARG A 1 824 ? 18.752 -25.364 -40.091 1.00 80.56 824 ARG A O 1
ATOM 6582 N N . GLN A 1 825 ? 18.925 -23.382 -39.040 1.00 84.94 825 GLN A N 1
ATOM 6583 C CA . GLN A 1 825 ? 19.132 -23.894 -37.685 1.00 84.94 825 GLN A CA 1
ATOM 6584 C C . GLN A 1 825 ? 17.861 -23.837 -36.830 1.00 84.94 825 GLN A C 1
ATOM 6586 O O . GLN A 1 825 ? 17.934 -24.137 -35.643 1.00 84.94 825 GLN A O 1
ATOM 6591 N N . LEU A 1 826 ? 16.718 -23.443 -37.404 1.00 87.94 826 LEU A N 1
ATOM 6592 C CA . LEU A 1 826 ? 15.478 -23.271 -36.659 1.00 87.94 826 LEU A CA 1
ATOM 6593 C C . LEU A 1 826 ? 14.951 -24.634 -36.209 1.00 87.94 826 LEU A C 1
ATOM 6595 O O . LEU A 1 826 ? 14.516 -25.446 -37.017 1.00 87.94 826 LEU A O 1
ATOM 6599 N N . GLU A 1 827 ? 14.999 -24.880 -34.906 1.00 90.06 827 GLU A N 1
ATOM 6600 C CA . GLU A 1 827 ? 14.541 -26.117 -34.282 1.00 90.06 827 GLU A CA 1
ATOM 6601 C C . GLU A 1 827 ? 13.066 -26.009 -33.893 1.00 90.06 827 GLU A C 1
ATOM 6603 O O . GLU A 1 827 ? 12.318 -26.975 -34.052 1.00 90.06 827 GLU A O 1
ATOM 6608 N N . LYS A 1 828 ? 12.643 -24.838 -33.390 1.00 90.19 828 LYS A N 1
ATOM 6609 C CA . LYS A 1 828 ? 11.322 -24.639 -32.779 1.00 90.19 828 LYS A CA 1
ATOM 6610 C C . LYS A 1 828 ? 10.682 -23.312 -33.164 1.00 90.19 828 LYS A C 1
ATOM 6612 O O . LYS A 1 828 ? 11.302 -22.253 -33.071 1.00 90.19 828 LYS A O 1
ATOM 6617 N N . VAL A 1 829 ? 9.398 -23.368 -33.489 1.00 90.00 829 VAL A N 1
ATOM 6618 C CA . VAL A 1 829 ? 8.526 -22.203 -33.642 1.00 90.00 829 VAL A CA 1
ATOM 6619 C C . VAL A 1 829 ? 7.280 -22.417 -32.797 1.00 90.00 829 VAL A C 1
ATOM 6621 O O . VAL A 1 829 ? 6.605 -23.438 -32.929 1.00 90.00 829 VAL A O 1
ATOM 6624 N N . TYR A 1 830 ? 6.976 -21.458 -31.929 1.00 90.25 830 TYR A N 1
ATOM 6625 C CA . TYR A 1 830 ? 5.801 -21.477 -31.069 1.00 90.25 830 TYR A CA 1
ATOM 6626 C C . TYR A 1 830 ? 4.948 -20.237 -31.322 1.00 90.25 830 TYR A C 1
ATOM 6628 O O . TYR A 1 830 ? 5.398 -19.121 -31.079 1.00 90.25 830 TYR A O 1
ATOM 6636 N N . PHE A 1 831 ? 3.725 -20.428 -31.814 1.00 91.25 831 PHE A N 1
ATOM 6637 C CA . PHE A 1 831 ? 2.723 -19.371 -31.952 1.00 91.25 831 PHE A CA 1
ATOM 6638 C C . PHE A 1 831 ? 1.586 -19.611 -30.971 1.00 91.25 831 PHE A C 1
ATOM 6640 O O . PHE A 1 831 ? 0.936 -20.648 -31.009 1.00 91.25 831 PHE A O 1
ATOM 6647 N N . ASN A 1 832 ? 1.292 -18.644 -30.121 1.00 87.62 832 ASN A N 1
ATOM 6648 C CA . ASN A 1 832 ? 0.277 -18.788 -29.091 1.00 87.62 832 ASN A CA 1
ATOM 6649 C C . ASN A 1 832 ? -0.566 -17.524 -28.994 1.00 87.62 832 ASN A C 1
ATOM 6651 O O . ASN A 1 832 ? -0.043 -16.446 -28.740 1.00 87.62 832 ASN A O 1
ATOM 6655 N N . HIS A 1 833 ? -1.874 -17.637 -29.223 1.00 86.94 833 HIS A N 1
ATOM 6656 C CA . HIS A 1 833 ? -2.788 -16.495 -29.259 1.00 86.94 833 HIS A CA 1
ATOM 6657 C C . HIS A 1 833 ? -2.343 -15.391 -30.249 1.00 86.94 833 HIS A C 1
ATOM 6659 O O . HIS A 1 833 ? -2.366 -14.204 -29.923 1.00 86.94 833 HIS A O 1
ATOM 6665 N N . VAL A 1 834 ? -1.941 -15.774 -31.468 1.00 87.75 834 VAL A N 1
ATOM 6666 C CA . VAL A 1 834 ? -1.395 -14.851 -32.484 1.00 87.75 834 VAL A CA 1
ATOM 6667 C C . VAL A 1 834 ? -2.372 -14.627 -33.639 1.00 87.75 834 VAL A C 1
ATOM 6669 O O . VAL A 1 834 ? -3.009 -15.567 -34.118 1.00 87.75 834 VAL A O 1
ATOM 6672 N N . ASN A 1 835 ? -2.453 -13.391 -34.135 1.00 88.31 835 ASN A N 1
ATOM 6673 C CA . ASN A 1 835 ? -3.257 -13.032 -35.304 1.00 88.31 835 ASN A CA 1
ATOM 6674 C C . ASN A 1 835 ? -2.452 -12.239 -36.346 1.00 88.31 835 ASN A C 1
ATOM 6676 O O . ASN A 1 835 ? -1.895 -11.184 -36.031 1.00 88.31 835 ASN A O 1
ATOM 6680 N N . PHE A 1 836 ? -2.467 -12.688 -37.604 1.00 90.75 836 PHE A N 1
ATOM 6681 C CA . PHE A 1 836 ? -1.911 -11.970 -38.753 1.00 90.75 836 PHE A CA 1
ATOM 6682 C C . PHE A 1 836 ? -2.982 -11.645 -39.820 1.00 90.75 836 PHE A C 1
ATOM 6684 O O . PHE A 1 836 ? -3.078 -12.335 -40.841 1.00 90.75 836 PHE A O 1
ATOM 6691 N N . PRO A 1 837 ? -3.768 -10.563 -39.663 1.00 89.19 837 PRO A N 1
ATOM 6692 C CA . PRO A 1 837 ? -4.918 -10.272 -40.528 1.00 89.19 837 PRO A CA 1
ATOM 6693 C C . PRO A 1 837 ? -4.609 -10.052 -42.017 1.00 89.19 837 PRO A C 1
ATOM 6695 O O . PRO A 1 837 ? -5.523 -10.106 -42.837 1.00 89.19 837 PRO A O 1
ATOM 6698 N N . ARG A 1 838 ? -3.352 -9.747 -42.373 1.00 91.56 838 ARG A N 1
ATOM 6699 C CA . ARG A 1 838 ? -2.913 -9.427 -43.746 1.00 91.56 838 ARG A CA 1
ATOM 6700 C C . ARG A 1 838 ? -1.853 -10.377 -44.305 1.00 91.56 838 ARG A C 1
ATOM 6702 O O . ARG A 1 838 ? -1.341 -10.122 -45.394 1.00 91.56 838 ARG A O 1
ATOM 6709 N N . LEU A 1 839 ? -1.525 -11.456 -43.594 1.00 93.12 839 LEU A N 1
ATOM 6710 C CA . LEU A 1 839 ? -0.465 -12.370 -44.011 1.00 93.12 839 LEU A CA 1
ATOM 6711 C C . LEU A 1 839 ? -0.849 -13.073 -45.311 1.00 93.12 839 LEU A C 1
ATOM 6713 O O . LEU A 1 839 ? -1.801 -13.845 -45.355 1.00 93.12 839 LEU A O 1
ATOM 6717 N N . LYS A 1 840 ? -0.099 -12.814 -46.377 1.00 91.25 840 LYS A N 1
ATOM 6718 C CA . LYS A 1 840 ? -0.271 -13.472 -47.676 1.00 91.25 840 LYS A CA 1
ATOM 6719 C C . LYS A 1 840 ? 0.611 -14.707 -47.782 1.00 91.25 840 LYS A C 1
ATOM 6721 O O . LYS A 1 840 ? 0.212 -15.674 -48.417 1.00 91.25 840 LYS A O 1
ATOM 6726 N N . LYS A 1 841 ? 1.790 -14.675 -47.154 1.00 91.62 841 LYS A N 1
ATOM 6727 C CA . LYS A 1 841 ? 2.809 -15.718 -47.282 1.00 91.62 841 LYS A CA 1
ATOM 6728 C C . LYS A 1 841 ? 3.515 -16.000 -45.956 1.00 91.62 841 LYS A C 1
ATOM 6730 O O . LYS A 1 841 ? 4.054 -15.085 -45.335 1.00 91.62 841 LYS A O 1
ATOM 6735 N N . LEU A 1 842 ? 3.551 -17.270 -45.566 1.00 91.12 842 LEU A N 1
ATOM 6736 C CA . LEU A 1 842 ? 4.309 -17.789 -44.429 1.00 91.12 842 LEU A CA 1
ATOM 6737 C C . LEU A 1 842 ? 5.271 -18.870 -44.932 1.00 91.12 842 LEU A C 1
ATOM 6739 O O . LEU A 1 842 ? 4.831 -19.931 -45.366 1.00 91.12 842 LEU A O 1
ATOM 6743 N N . VAL A 1 843 ? 6.575 -18.612 -44.889 1.00 89.19 843 VAL A N 1
ATOM 6744 C CA . VAL A 1 843 ? 7.596 -19.610 -45.243 1.00 89.19 843 VAL A CA 1
ATOM 6745 C C . VAL A 1 843 ? 8.187 -20.161 -43.957 1.00 89.19 843 VAL A C 1
ATOM 6747 O O . VAL A 1 843 ? 8.666 -19.383 -43.136 1.00 89.19 843 VAL A O 1
ATOM 6750 N N . VAL A 1 844 ? 8.167 -21.479 -43.783 1.00 85.06 844 VAL A N 1
ATOM 6751 C CA . VAL A 1 844 ? 8.695 -22.158 -42.590 1.00 85.06 844 VAL A CA 1
ATOM 6752 C C . VAL A 1 844 ? 9.666 -23.256 -43.042 1.00 85.06 844 VAL A C 1
ATOM 6754 O O . VAL A 1 844 ? 9.331 -24.001 -43.964 1.00 85.06 844 VAL A O 1
ATOM 6757 N N . PRO A 1 845 ? 10.875 -23.373 -42.469 1.00 84.62 845 PRO A N 1
ATOM 6758 C CA . PRO A 1 845 ? 11.735 -24.530 -42.709 1.00 84.62 845 PRO A CA 1
ATOM 6759 C C . PRO A 1 845 ? 11.140 -25.780 -42.036 1.00 84.62 845 PRO A C 1
ATOM 6761 O O . PRO A 1 845 ? 10.180 -25.687 -41.271 1.00 84.62 845 PRO A O 1
ATOM 6764 N N . GLU A 1 846 ? 11.689 -26.966 -42.290 1.00 82.25 846 GLU A N 1
ATOM 6765 C CA . GLU A 1 846 ? 11.343 -28.137 -41.473 1.00 82.25 846 GLU A CA 1
ATOM 6766 C C . GLU A 1 846 ? 11.838 -27.950 -40.028 1.00 82.25 846 GLU A C 1
ATOM 6768 O O . GLU A 1 846 ? 13.028 -28.065 -39.746 1.00 82.25 846 GLU A O 1
ATOM 6773 N N . CYS A 1 847 ? 10.911 -27.655 -39.113 1.00 85.06 847 CYS A N 1
ATOM 6774 C CA . CYS A 1 847 ? 11.158 -27.462 -37.685 1.00 85.06 847 CYS A CA 1
ATOM 6775 C C . CYS A 1 847 ? 9.950 -27.918 -36.845 1.00 85.06 847 CYS A C 1
ATOM 6777 O O . CYS A 1 847 ? 8.862 -28.163 -37.373 1.00 85.06 847 CYS A O 1
ATOM 6779 N N . GLU A 1 848 ? 10.101 -27.995 -35.520 1.00 87.38 848 GLU A N 1
ATOM 6780 C CA . GLU A 1 848 ? 8.977 -28.218 -34.606 1.00 87.38 848 GLU A CA 1
ATOM 6781 C C . GLU A 1 848 ? 8.086 -26.966 -34.577 1.00 87.38 848 GLU A C 1
ATOM 6783 O O . GLU A 1 848 ? 8.408 -25.975 -33.925 1.00 87.38 848 GLU A O 1
ATOM 6788 N N . PHE A 1 849 ? 6.961 -27.000 -35.296 1.00 87.19 849 PHE A N 1
ATOM 6789 C CA . PHE A 1 849 ? 6.000 -25.897 -35.354 1.00 87.19 849 PHE A CA 1
ATOM 6790 C C . PHE A 1 849 ? 4.786 -26.186 -34.461 1.00 87.19 849 PHE A C 1
ATOM 6792 O O . PHE A 1 849 ? 3.966 -27.059 -34.755 1.00 87.19 849 PHE A O 1
ATOM 6799 N N . LYS A 1 850 ? 4.666 -25.448 -33.357 1.00 88.69 850 LYS A N 1
ATOM 6800 C CA . LYS A 1 850 ? 3.559 -25.532 -32.397 1.00 88.69 850 LYS A CA 1
ATOM 6801 C C . LYS A 1 850 ? 2.696 -24.284 -32.482 1.00 88.69 850 LYS A C 1
ATOM 6803 O O . LYS A 1 850 ? 3.213 -23.171 -32.497 1.00 88.69 850 LYS A O 1
ATOM 6808 N N . GLN A 1 851 ? 1.380 -24.479 -32.483 1.00 87.25 851 GLN A N 1
ATOM 6809 C CA . GLN A 1 851 ? 0.421 -23.384 -32.533 1.00 87.25 851 GLN A CA 1
ATOM 6810 C C . GLN A 1 851 ? -0.749 -23.584 -31.561 1.00 87.25 851 GLN A C 1
ATOM 6812 O O . GLN A 1 851 ? -1.329 -24.668 -31.510 1.00 87.25 851 GLN A O 1
ATOM 6817 N N . ASP A 1 852 ? -1.123 -22.526 -30.847 1.00 87.31 852 ASP A N 1
ATOM 6818 C CA . ASP A 1 852 ? -2.371 -22.393 -30.092 1.00 87.31 852 ASP A CA 1
ATOM 6819 C C . ASP A 1 852 ? -3.059 -21.080 -30.490 1.00 87.31 852 ASP A C 1
ATOM 6821 O O . ASP A 1 852 ? -2.430 -20.024 -30.535 1.00 87.31 852 ASP A O 1
ATOM 6825 N N . LYS A 1 853 ? -4.352 -21.137 -30.833 1.00 85.00 853 LYS A N 1
ATOM 6826 C CA . LYS A 1 853 ? -5.168 -19.981 -31.275 1.00 85.00 853 LYS A CA 1
ATOM 6827 C C . LYS A 1 853 ? -4.472 -19.061 -32.295 1.00 85.00 853 LYS A C 1
ATOM 6829 O O . LYS A 1 853 ? -4.573 -17.837 -32.216 1.00 85.00 853 LYS A O 1
ATOM 6834 N N . PHE A 1 854 ? -3.782 -19.661 -33.261 1.00 88.50 854 PHE A N 1
ATOM 6835 C CA . PHE A 1 854 ? -3.193 -18.972 -34.406 1.00 88.50 854 PHE A CA 1
ATOM 6836 C C . PHE A 1 854 ? -4.263 -18.642 -35.456 1.00 88.50 854 PHE A C 1
ATOM 6838 O O . PHE A 1 8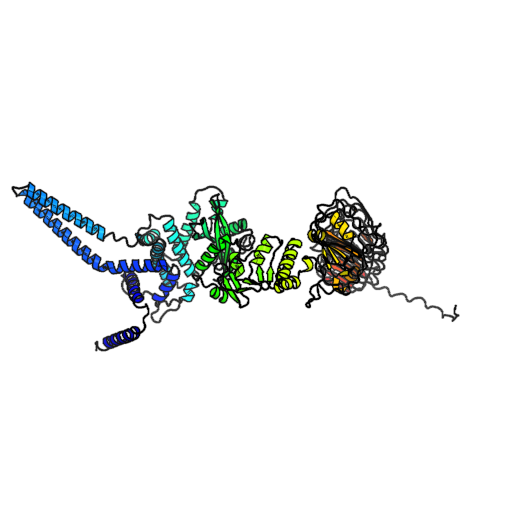54 ? -5.051 -19.504 -35.848 1.00 88.50 854 PHE A O 1
ATOM 6845 N N . THR A 1 855 ? -4.281 -17.394 -35.926 1.00 87.62 855 THR A N 1
ATOM 6846 C CA . THR A 1 855 ? -5.160 -16.916 -37.003 1.00 87.62 855 THR A CA 1
ATOM 6847 C C . THR A 1 855 ? -4.369 -16.089 -38.019 1.00 87.62 855 THR A C 1
ATOM 6849 O O . THR A 1 855 ? -3.440 -15.367 -37.664 1.00 87.62 855 THR A O 1
ATOM 6852 N N . ALA A 1 856 ? -4.724 -16.195 -39.298 1.00 88.62 856 ALA A N 1
ATOM 6853 C CA . ALA A 1 856 ? -4.109 -15.448 -40.395 1.00 88.62 856 ALA A CA 1
ATOM 6854 C C . ALA A 1 856 ? -5.172 -15.051 -41.437 1.00 88.62 856 ALA A C 1
ATOM 6856 O O . ALA A 1 856 ? -6.339 -15.436 -41.312 1.00 88.62 856 ALA A O 1
ATOM 6857 N N . ALA A 1 857 ? -4.790 -14.265 -42.446 1.00 84.25 857 ALA A N 1
ATOM 6858 C CA . ALA A 1 857 ? -5.699 -13.855 -43.512 1.00 84.25 857 ALA A CA 1
ATOM 6859 C C . ALA A 1 857 ? -6.289 -15.076 -44.254 1.00 84.25 857 ALA A C 1
ATOM 6861 O O . ALA A 1 857 ? -5.598 -16.078 -44.456 1.00 84.25 857 ALA A O 1
ATOM 6862 N N . PRO A 1 858 ? -7.550 -15.014 -44.723 1.00 68.88 858 PRO A N 1
ATOM 6863 C CA . PRO A 1 858 ? -8.047 -16.025 -45.646 1.00 68.88 858 PRO A CA 1
ATOM 6864 C C . PRO A 1 858 ? -7.134 -16.033 -46.882 1.00 68.88 858 PRO A C 1
ATOM 6866 O O . PRO A 1 858 ? -6.815 -14.970 -47.412 1.00 68.88 858 PRO A O 1
ATOM 6869 N N . TYR A 1 859 ? -6.703 -17.223 -47.313 1.00 76.81 859 TYR A N 1
ATOM 6870 C CA . TYR A 1 859 ? -5.756 -17.455 -48.420 1.00 76.81 859 TYR A CA 1
ATOM 6871 C C . TYR A 1 859 ? -4.262 -17.207 -48.130 1.00 76.81 859 TYR A C 1
ATOM 6873 O O . TYR A 1 859 ? -3.492 -17.062 -49.078 1.00 76.81 859 TYR A O 1
ATOM 6881 N N . THR A 1 860 ? -3.816 -17.194 -46.867 1.00 82.81 860 THR A N 1
ATOM 6882 C CA . THR A 1 860 ? -2.372 -17.258 -46.571 1.00 82.81 860 THR A CA 1
ATOM 6883 C C . THR A 1 860 ? -1.750 -18.523 -47.176 1.00 82.81 860 THR A C 1
ATOM 6885 O O . THR A 1 860 ? -2.152 -19.639 -46.849 1.00 82.81 860 THR A O 1
ATOM 6888 N N . GLU A 1 861 ? -0.741 -18.355 -48.030 1.00 85.50 861 GLU A N 1
ATOM 6889 C CA . GLU A 1 861 ? 0.071 -19.451 -48.557 1.00 85.50 861 GLU A CA 1
ATOM 6890 C C . GLU A 1 861 ? 1.136 -19.843 -47.523 1.00 85.50 861 GLU A C 1
ATOM 6892 O O . GLU A 1 861 ? 2.005 -19.036 -47.178 1.00 85.50 861 GLU A O 1
ATOM 6897 N N . THR A 1 862 ? 1.083 -21.079 -47.022 1.00 81.19 862 THR A N 1
ATOM 6898 C CA . THR A 1 862 ? 2.134 -21.648 -46.168 1.00 81.19 862 THR A CA 1
ATOM 6899 C C . THR A 1 862 ? 3.050 -22.535 -47.002 1.00 81.19 862 THR A C 1
ATOM 6901 O O . THR A 1 862 ? 2.604 -23.535 -47.560 1.00 81.19 862 THR A O 1
ATOM 6904 N N . ILE A 1 863 ? 4.331 -22.177 -47.078 1.00 80.75 863 ILE A N 1
ATOM 6905 C CA . ILE A 1 863 ? 5.351 -22.918 -47.826 1.00 80.75 863 ILE A CA 1
ATOM 6906 C C . ILE A 1 863 ? 6.324 -23.546 -46.834 1.00 80.75 863 ILE A C 1
ATOM 6908 O O . ILE A 1 863 ? 7.024 -22.832 -46.115 1.00 80.75 863 ILE A O 1
ATOM 6912 N N . THR A 1 864 ? 6.402 -24.875 -46.829 1.00 76.38 864 THR A N 1
ATOM 6913 C CA . THR A 1 864 ? 7.424 -25.606 -46.075 1.00 76.38 864 THR A CA 1
ATOM 6914 C C . THR A 1 864 ? 8.656 -25.822 -46.948 1.00 76.38 864 THR A C 1
ATOM 6916 O O . THR A 1 864 ? 8.550 -26.351 -48.055 1.00 76.38 864 THR A O 1
ATOM 6919 N N . VAL A 1 865 ? 9.827 -25.404 -46.469 1.00 74.75 865 VAL A N 1
ATOM 6920 C CA . VAL A 1 865 ? 11.105 -25.576 -47.175 1.00 74.75 865 VAL A CA 1
ATOM 6921 C C . VAL A 1 865 ? 11.830 -26.792 -46.605 1.00 74.75 865 VAL A C 1
ATOM 6923 O O . VAL A 1 865 ? 12.191 -26.800 -45.429 1.00 74.75 865 VAL A O 1
ATOM 6926 N N . ALA A 1 866 ? 12.055 -27.807 -47.442 1.00 59.75 866 ALA A N 1
ATOM 6927 C CA . ALA A 1 866 ? 12.823 -28.993 -47.068 1.00 59.75 866 ALA A CA 1
ATOM 6928 C C . ALA A 1 866 ? 14.280 -28.623 -46.713 1.00 59.75 866 ALA A C 1
ATOM 6930 O O . ALA A 1 866 ? 14.859 -27.736 -47.357 1.00 59.75 866 ALA A O 1
ATOM 6931 N N . PRO A 1 867 ? 14.919 -29.304 -45.745 1.00 56.22 867 PRO A N 1
ATOM 6932 C CA . PRO A 1 867 ? 16.318 -29.097 -45.426 1.00 56.22 867 PRO A CA 1
ATOM 6933 C C . PRO A 1 867 ? 17.142 -29.533 -46.636 1.00 56.22 867 PRO A C 1
ATOM 6935 O O . PRO A 1 867 ? 17.197 -30.711 -46.989 1.00 56.22 867 PRO A O 1
ATOM 6938 N N . GLN A 1 868 ? 17.798 -28.585 -47.308 1.00 48.59 868 GLN A N 1
ATOM 6939 C CA . GLN A 1 868 ? 18.823 -28.956 -48.277 1.00 48.59 868 GLN A CA 1
ATOM 6940 C C . GLN A 1 868 ? 19.943 -29.669 -47.518 1.00 48.59 868 GLN A C 1
ATOM 6942 O O . GLN A 1 868 ? 20.557 -29.089 -46.622 1.00 48.59 868 GLN A O 1
ATOM 6947 N N . GLN A 1 869 ? 20.182 -30.936 -47.873 1.00 44.28 869 GLN A N 1
ATOM 6948 C CA . GLN A 1 869 ? 21.297 -31.726 -47.360 1.00 44.28 869 GLN A CA 1
ATOM 6949 C C . GLN A 1 869 ? 22.581 -30.900 -47.451 1.00 44.28 869 GLN A C 1
ATOM 6951 O O . GLN A 1 869 ? 22.903 -30.358 -48.510 1.00 44.28 869 GLN A O 1
ATOM 6956 N N . ALA A 1 870 ? 23.309 -30.804 -46.336 1.00 43.25 870 ALA A N 1
ATOM 6957 C CA . ALA A 1 870 ? 24.643 -30.233 -46.328 1.00 43.25 870 ALA A CA 1
ATOM 6958 C C . ALA A 1 870 ? 25.481 -30.970 -47.381 1.00 43.25 870 ALA A C 1
ATOM 6960 O O . ALA A 1 870 ? 25.744 -32.165 -47.246 1.00 43.25 870 ALA A O 1
ATOM 6961 N N . VAL A 1 871 ? 25.858 -30.270 -48.451 1.00 42.88 871 VAL A N 1
ATOM 6962 C CA . VAL A 1 871 ? 26.804 -30.796 -49.435 1.00 42.88 871 VAL A CA 1
ATOM 6963 C C . VAL A 1 871 ? 28.095 -31.094 -48.666 1.00 42.88 871 VAL A C 1
ATOM 6965 O O . VAL A 1 871 ? 28.645 -30.171 -48.056 1.00 42.88 871 VAL A O 1
ATOM 6968 N N . PRO A 1 872 ? 28.570 -32.352 -48.618 1.00 39.12 872 PRO A N 1
ATOM 6969 C CA . PRO A 1 872 ? 29.807 -32.664 -47.923 1.00 39.12 872 PRO A CA 1
ATOM 6970 C C . PRO A 1 872 ? 30.955 -31.878 -48.574 1.00 39.12 872 PRO A C 1
ATOM 6972 O O . PRO A 1 872 ? 30.960 -31.706 -49.798 1.00 39.12 872 PRO A O 1
ATOM 6975 N N . PRO A 1 873 ? 31.923 -31.376 -47.788 1.00 42.88 873 PRO A N 1
ATOM 6976 C CA . PRO A 1 873 ? 33.059 -30.665 -48.353 1.00 42.88 873 PRO A CA 1
ATOM 6977 C C . PRO A 1 873 ? 33.794 -31.587 -49.342 1.00 42.88 873 PRO A C 1
ATOM 6979 O O . PRO A 1 873 ? 33.866 -32.798 -49.104 1.00 42.88 873 PRO A O 1
ATOM 6982 N N . PRO A 1 874 ? 34.335 -31.054 -50.454 1.00 40.91 874 PRO A N 1
ATOM 6983 C CA . PRO A 1 874 ? 35.070 -31.868 -51.412 1.00 40.91 874 PRO A CA 1
ATOM 6984 C C . PRO A 1 874 ? 36.226 -32.572 -50.696 1.00 40.91 874 PRO A C 1
ATOM 6986 O O . PRO A 1 874 ? 36.958 -31.949 -49.924 1.00 40.91 874 PRO A O 1
ATOM 6989 N N . ALA A 1 875 ? 36.351 -33.882 -50.925 1.00 42.06 875 ALA A N 1
ATOM 6990 C CA . ALA A 1 875 ? 37.358 -34.733 -50.306 1.00 42.06 875 ALA A CA 1
ATOM 6991 C C . ALA A 1 875 ? 38.755 -34.112 -50.467 1.00 42.06 875 ALA A C 1
ATOM 6993 O O . ALA A 1 875 ? 39.275 -33.983 -51.576 1.00 42.06 875 ALA A O 1
ATOM 6994 N N . GLY A 1 876 ? 39.334 -33.685 -49.344 1.00 39.47 876 GLY A N 1
ATOM 6995 C CA . GLY A 1 876 ? 40.670 -33.114 -49.291 1.00 39.47 876 GLY A CA 1
ATOM 6996 C C . GLY A 1 876 ? 41.729 -34.152 -49.652 1.00 39.47 876 GLY A C 1
ATOM 6997 O O . GLY A 1 876 ? 41.692 -35.289 -49.185 1.00 39.47 876 GLY A O 1
ATOM 6998 N N . TYR A 1 877 ? 42.689 -33.724 -50.470 1.00 41.75 877 TYR A N 1
ATOM 6999 C CA . TYR A 1 877 ? 43.947 -34.423 -50.723 1.00 41.75 877 TYR A CA 1
ATOM 7000 C C . TYR A 1 877 ? 44.671 -34.776 -49.406 1.00 41.75 877 TYR A C 1
ATOM 7002 O O . TYR A 1 877 ? 44.599 -34.008 -48.440 1.00 41.75 877 TYR A O 1
ATOM 7010 N N . PRO A 1 878 ? 45.399 -35.907 -49.345 1.00 43.16 878 PRO A N 1
ATOM 7011 C CA . PRO A 1 878 ? 46.104 -36.322 -48.138 1.00 43.16 878 PRO A CA 1
ATOM 7012 C C . PRO A 1 878 ? 47.217 -35.332 -47.769 1.00 43.16 878 PRO A C 1
ATOM 7014 O O . PRO A 1 878 ? 48.058 -34.969 -48.591 1.00 43.16 878 PRO A O 1
ATOM 7017 N N . ARG A 1 879 ? 47.212 -34.915 -46.497 1.00 35.94 879 ARG A N 1
ATOM 7018 C CA . ARG A 1 879 ? 48.239 -34.081 -45.862 1.00 35.94 879 ARG A CA 1
ATOM 7019 C C . ARG A 1 879 ? 49.611 -34.755 -45.942 1.00 35.94 879 ARG A C 1
ATOM 7021 O O . ARG A 1 879 ? 49.817 -35.817 -45.361 1.00 35.94 879 ARG A O 1
ATOM 7028 N N . THR A 1 880 ? 50.568 -34.081 -46.568 1.00 37.56 880 THR A N 1
ATOM 7029 C CA . THR A 1 880 ? 51.995 -34.275 -46.304 1.00 37.56 880 THR A CA 1
ATOM 7030 C C . THR A 1 880 ? 52.337 -33.721 -44.923 1.00 37.56 880 THR A C 1
ATOM 7032 O O . THR A 1 880 ? 52.008 -32.579 -44.602 1.00 37.56 880 THR A O 1
ATOM 7035 N N . ALA A 1 881 ? 52.997 -34.546 -44.112 1.00 42.94 881 ALA A N 1
ATOM 7036 C CA . ALA A 1 881 ? 53.658 -34.143 -42.879 1.00 42.94 881 ALA A CA 1
ATOM 7037 C C . ALA A 1 881 ? 54.752 -33.098 -43.160 1.00 42.94 881 ALA A C 1
ATOM 7039 O O . ALA A 1 881 ? 55.452 -33.197 -44.168 1.00 42.94 881 ALA A O 1
ATOM 7040 N N . GLY A 1 882 ? 54.926 -32.126 -42.261 1.00 33.03 882 GLY A N 1
ATOM 7041 C CA . GLY A 1 882 ? 55.984 -31.127 -42.399 1.00 33.03 882 GLY A CA 1
ATOM 7042 C C . GLY A 1 882 ? 56.038 -30.098 -41.273 1.00 33.03 882 GLY A C 1
ATOM 7043 O O . GLY A 1 882 ? 55.432 -29.046 -41.392 1.00 33.03 882 GLY A O 1
ATOM 7044 N N . ALA A 1 883 ? 56.791 -30.462 -40.233 1.00 36.66 883 ALA A N 1
ATOM 7045 C CA . ALA A 1 883 ? 57.681 -29.659 -39.386 1.00 36.66 883 ALA A CA 1
ATOM 7046 C C . ALA A 1 883 ? 57.218 -28.344 -38.714 1.00 36.66 883 ALA A C 1
ATOM 7048 O O . ALA A 1 883 ? 56.845 -27.360 -39.343 1.00 36.66 883 ALA A O 1
ATOM 7049 N N . GLU A 1 884 ? 57.426 -28.361 -37.396 1.00 35.31 884 GLU A N 1
ATOM 7050 C CA . GLU A 1 884 ? 57.698 -27.262 -36.464 1.00 35.31 884 GLU A CA 1
ATOM 7051 C C . GLU A 1 884 ? 58.370 -26.009 -37.063 1.00 35.31 884 GLU A C 1
ATOM 7053 O O . GLU A 1 884 ? 59.441 -26.097 -37.674 1.00 35.31 884 GLU A O 1
ATOM 7058 N N . ARG A 1 885 ? 57.814 -24.834 -36.739 1.00 33.78 885 ARG A N 1
ATOM 7059 C CA . ARG A 1 885 ? 58.480 -23.780 -35.951 1.00 33.78 885 ARG A CA 1
ATOM 7060 C C . ARG A 1 885 ? 57.487 -22.739 -35.453 1.00 33.78 885 ARG A C 1
ATOM 7062 O O . ARG A 1 885 ? 56.593 -22.368 -36.243 1.00 33.78 885 ARG A O 1
#

Sequence (885 aa):
MFSQSFFAILLYFFATALIFVENNLTTTRFMLLFCPILIYFRKQFFRGKIGEKMVIANFREYTAVLRDVYSRDAMGEIGAYYQALTNSGEELKQQKLKLLEQIGARKREIDRQAQLIRTTTDKKAAGLRLARIKKQKQDMIRALKVLQNGDHFNVLSDEAKTGVCSGFLLQKYLTRELLEHNPLNFAKDANGNLLVDTERLKHSAIFQEAVHLRDFVAAYMAKYPDKVKTPGHFKTLLNNVKDWRGVLDYADAFFARLNDDAHLTDDMIKASRQGVEVIRVFPGKNVQLVRLRTVEALDYETARMDHCVGKGSYDAAVLNGKTAIYSLRDLSAENEWLPHATIECKDGAITQVKGYKNKEIDPQYYPEIRASVFAVYGSEDIAELHRQGKVRDLQNWGYVIDVRGIVRDYYNLNEEIELQEADIWKVPPEKAVFISARTVKIGRIWNRQTTEKLKQFRKIDSFDLSEMTEGIAEARKYIAEQSAAGNQEAAKALNNSRYVFKLGYAARWTGKRELCFQIKPEPMIDLLNVTEPIKVSNINYTPELSELLSPERLSTATLTVSGKITGEMLEKIARFRSIDNLFFKDADFSALRSADLSKVRMSESNVPANDLAYMEEACMVAENAGYITNIAKFAEGRMIRFYNCKKLPDPADIRFPANVRHLVIDAENKLTDKVSEIDFAKYQSLETLQFNNFNFENCSRITLPESLSYLGFGSCTLKPCKTFDLDVCPGLQQVRLTASDLSGIKRIVFPSAMEKCSVSGCSFRTDSVLDYGRCSGLTDLELSGLGGNQISCKEILIPESLKQLSIDYAVFPQLETLDLGKCRQLEKVYFNHVNFPRLKKLVVPECEFKQDKFTAAPYTETITVAPQQAVPPPAGYPRTAGAER

pLDDT: mean 77.11, std 16.06, range [29.27, 97.19]

Radius of gyration: 44.98 Å; chains: 1; bounding box: 155×71×108 Å